Protein AF-0000000087680745 (afdb_homodimer)

InterPro domains:
  IPR002110 Ankyrin repeat [PF00023] (192-214)
  IPR002110 Ankyrin repeat [PF12796] (99-188)
  IPR002110 Ankyrin repeat [PF13637] (31-81)
  IPR002110 Ankyrin repeat [PF13637] (270-319)
  IPR002110 Ankyrin repeat [PS50088] (60-92)
  IPR002110 Ankyrin repeat [PS50088] (93-125)
  IPR002110 Ankyrin repeat [PS50088] (126-158)
  IPR002110 Ankyrin repeat [PS50088] (192-224)
  IPR002110 Ankyrin repeat [PS50088] (298-330)
  IPR002110 Ankyrin repeat [SM00248] (26-55)
  IPR002110 Ankyrin repeat [SM00248] (60-89)
  IPR002110 Ankyrin repeat [SM00248] (93-122)
  IPR002110 Ankyrin repeat [SM00248] (126-155)
  IPR002110 Ankyrin repeat [SM00248] (159-188)
  IPR002110 Ankyrin repeat [SM00248] (192-221)
  IPR002110 Ankyrin repeat [SM00248] (264-294)
  IPR002110 Ankyrin repeat [SM00248] (298-327)
  IPR036770 Ankyrin repeat-containing domain superfamily [G3DSA:1.25.40.20] (22-97)
  IPR036770 Ankyrin repeat-containing domain superfamily [G3DSA:1.25.40.20] (98-255)
  IPR036770 Ankyrin repeat-containing domain superfamily [G3DSA:1.25.40.20] (256-361)

Secondary structure (DSSP, 8-state):
-------------------S--------SSHHHHHHTT-HHHHHHHHHTT--TTPPPTTT---HHHHHHHHT-HHHHHHHHHTT--TT---TT---HHHHHHHHT-HHHHHHHHHTT--TT---TTS--HHHHHHHTT-HHHHHHHHHTT--TT---TT---HHHHHHHHT-HHHHHHHHHTT--S----TT---HHHHHHHHT-HHHHHHHHHHSS-HHHHHH---TTS--HHHHHHHTT-HHHHHHHHH-------THHHHHHH-HHHHHHHHT-HHHHHHHHHTTSS-TT---TTS--HHHHHHHHT-HHHHHHHHHHT--TT---TT---HHHHHHHTT-HHHHHHHHTT-SS-TT------TT-THHHH--S--S-SSS---S---HHHHHHHHHHHHHHHHHHHHHHHHHHHHHHHTTPPPHHHHHHHHHHHHHHHHHHHH-/-------------------S--------SSHHHHHHTT-HHHHHHHHHTT--TTPPPTTT---HHHHHHHHT-HHHHHHHHHTT--TT---TT---HHHHHHHHT-HHHHHHHHHTT--TT---TTS--HHHHHHHTT-HHHHHHHHHTT--TT---TT---HHHHHHHHT-HHHHHHHHHTT--S----TT---HHHHHHHHT-HHHHHHHHHHSS-HHHHHH---TTS--HHHHHHHTT-HHHHHHHHH-------THHHHHHH-HHHHHHHHT-HHHHHHHHHTTSS-TT---TTS--HHHHHHHHT-HHHHHHHHHHT--TT---TT---HHHHHHHTT-HHHHHHHHTT-SS-TT------TT-THHHH--S--S-SSS---S---HHHHHHHHHHHHHHHHHHHHHHHHHHHHHHHTTPPPHHHHHHHHHHHHHHHHHHHH-

Foldseek 3Di:
DPPPPPPDDDDPPPPDPDDPPDPPPPQDPDLQVCLLLLPQPNNVVVVVVPDDQQDADDPFRDGSLLSCLQQQSLLNNLVSLVVPHDQCDATPQQDGSLLNNLLQLFLSSNLSSVVSPHDQCGAGNQGDGSLLNNLLQLNLNSNVSVVVSPDDQCRATPQRDTSLLSNLLLQNLLNNLVCVVSPDDQCDATPQQDGSLLNNLLNLNVLSNVLSLQPDPHNVCQQCDATNVRDGSCRSNVVNVNVNSVCCVVVCCVDDDPVVVNCCSNPVLLVCLLVLVQVVNCVCCVSNNHFLQRADPQGDGSLLNNLLNLNVVNNVVSVVVPAFQQRATNVRDGSLRNNVVNVNVSSNCVSCVVVVDDPPDPDDPDLPDLVNQLGDGDDTGRRHDNNSPDDSVRSSVSSNVVVVVVVVVVVVVVVVVVVCVVVVHDDPVNVVVVVVVVVVVVVVVVVD/DPPPPPPPDDDPPPPDPDDPPDPPPDQDPDLQVCLLLLPQVNNVVVVVVPDDQQDADDPFRDGSLLSNLQQQSLLNNLVSLVVPHDQCDATPQQDGSLLNNLQQLFLSSNLSSVVSPHDQCGAGNQGDGSLLNNLLQLSLNSNVSVVVSPDDQCRATPQRDTSLLSNLLLQNLLNNLVCVVSPDDQCDATNQQDGSLLNNLLNLNVLSNVLSLQPDPHNVCQQCDATNVRDGSCRNNVVNVNVNSNCCVVVCCVPDDPVVCNCCSNPVLLVCLLVLVQVVNCVCPVSNNHFLQRADPFGDGSLLNNLLNLNVVNNVVSVVVPAFQQRATNVRDGSLRNNVVNVNVSSNCVSCVVVVDDPPDPDDPDLPDLVNQLGDGDDTGRRHDNNSPDDSVRSSVSSNVVVVVVVVVVVVVVVVVVVCVVVVHDDPVNVVVVVVVVVVVVVVVVVD

Nearest PDB structures (foldseek):
  6mol-assembly1_A  TM=6.868E-01  e=4.770E-15  synthetic construct
  5y4f-assembly2_B  TM=5.990E-01  e=7.303E-15  Homo sapiens
  5le6-assembly6_F  TM=4.577E-01  e=1.641E-14  synthetic construct
  5y4f-assembly1_A  TM=3.209E-01  e=1.712E-14  Homo sapiens
  4rlv-assembly1_A  TM=3.518E-01  e=1.069E-13  Mus musculus

Solvent-accessible surface area (backbone atoms only — not comparable to full-atom values): 47072 Å² total; per-residue (Å²): 124,88,65,73,73,72,75,58,85,80,80,76,74,81,71,76,84,69,76,89,58,81,72,71,84,73,81,64,90,42,64,53,56,19,24,42,58,44,36,47,68,58,34,52,52,45,40,74,74,64,51,63,71,67,46,61,42,87,88,78,45,40,29,35,56,35,37,8,23,57,39,55,15,50,69,30,35,50,53,39,54,76,72,63,43,70,64,78,57,55,33,98,60,34,44,26,34,58,34,38,10,22,54,51,12,20,31,34,48,41,50,56,41,49,78,72,64,46,71,67,78,52,48,27,78,61,32,41,28,26,57,36,38,5,21,54,66,25,14,38,61,34,39,47,56,48,50,72,72,65,58,75,74,76,60,49,26,77,59,42,42,31,34,54,38,36,8,18,46,59,22,7,33,47,26,35,50,51,42,46,74,73,65,50,74,71,79,59,52,31,80,62,36,41,32,27,53,40,36,4,24,44,64,41,23,50,64,34,30,54,38,47,43,68,70,42,95,41,50,68,55,59,52,64,42,56,24,71,85,68,42,26,32,62,52,34,10,59,74,60,66,19,58,72,45,48,48,48,67,69,66,41,74,67,68,79,85,53,70,83,49,48,54,48,52,66,36,47,55,42,50,23,26,48,70,50,38,49,68,56,37,50,50,39,44,75,66,38,28,36,46,75,59,40,59,51,98,58,35,41,31,32,54,31,34,10,22,49,61,41,28,49,70,47,44,52,50,39,51,73,73,61,40,67,69,52,53,47,22,76,84,65,40,28,25,42,51,38,3,52,75,62,67,24,60,70,32,24,53,61,50,43,66,69,47,84,68,72,74,79,66,81,65,70,88,44,92,83,39,68,72,62,48,67,50,59,47,48,56,52,37,69,58,26,81,83,71,48,76,73,52,71,68,57,49,31,50,51,31,51,54,31,45,52,50,31,53,51,35,50,52,52,31,51,51,32,48,50,51,18,37,37,52,5,45,74,52,70,67,58,52,53,50,51,50,51,50,50,52,49,49,54,55,48,53,72,71,95,124,88,67,74,73,73,75,60,85,78,81,75,76,81,72,78,86,70,77,91,58,81,73,70,83,74,80,65,91,41,63,53,56,18,24,45,57,44,36,47,68,58,35,52,52,46,40,73,73,65,51,63,70,67,47,60,43,88,87,78,45,38,29,34,56,35,36,9,23,56,37,55,16,50,68,31,37,50,53,40,54,76,72,62,43,70,63,77,57,53,34,96,59,34,42,27,33,58,35,39,9,23,54,51,11,20,30,34,49,40,52,56,39,48,78,73,64,46,71,66,77,53,49,26,77,63,32,41,27,27,57,37,38,6,23,52,66,25,14,39,62,32,40,47,55,48,51,73,73,66,58,75,73,77,58,49,26,76,59,41,41,30,34,54,38,34,8,21,46,60,21,8,32,49,28,35,48,50,43,44,73,73,65,53,74,70,79,59,50,32,80,62,35,40,33,29,53,37,36,5,25,44,63,42,23,52,66,33,29,53,38,47,43,69,70,43,96,42,49,69,54,59,52,64,41,56,27,71,85,69,42,26,31,63,53,34,11,58,73,60,67,19,57,70,44,49,48,48,67,68,66,41,74,67,68,77,84,54,68,85,48,48,54,49,52,67,36,46,55,40,52,23,25,47,71,49,38,49,67,58,36,50,50,38,43,74,67,39,28,37,46,74,58,41,60,51,99,57,37,39,31,34,55,29,33,8,22,50,62,40,28,50,68,47,43,53,50,39,50,74,75,60,41,66,68,52,55,46,23,75,86,66,40,29,24,40,52,39,3,52,74,62,67,24,60,71,32,25,54,60,48,43,68,69,47,82,69,74,72,79,64,80,64,71,87,44,92,83,39,66,71,62,48,68,50,59,48,50,56,51,36,68,58,29,80,82,71,48,77,73,51,70,67,56,48,31,49,50,30,52,53,31,44,51,49,31,53,51,36,50,51,53,33,50,52,32,49,48,52,18,36,38,52,6,44,75,53,70,68,58,52,52,49,51,50,52,50,50,54,49,48,54,55,49,54,71,72,94

Radius of gyration: 37.3 Å; Cα contacts (8 Å, |Δi|>4): 1410; chains: 2; bounding box: 70×106×87 Å

pLDDT: mean 87.62, std 18.13, range [24.77, 98.75]

Organism: Physeter macrocephalus (NCBI:txid9755)

Structure (mmCIF, N/CA/C/O backbone):
data_AF-0000000087680745-model_v1
#
loop_
_entity.id
_entity.type
_entity.pdbx_description
1 polymer 'Ankyrin repeat domain-containing protein 42'
#
loop_
_atom_site.group_PDB
_atom_site.id
_atom_site.type_symbol
_atom_site.label_atom_id
_atom_site.label_alt_id
_atom_site.label_comp_id
_atom_site.label_asym_id
_atom_site.label_entity_id
_atom_site.label_seq_id
_atom_site.pdbx_PDB_ins_code
_atom_site.Cartn_x
_atom_site.Cartn_y
_atom_site.Cartn_z
_atom_site.occupancy
_atom_site.B_iso_or_equiv
_atom_site.auth_seq_id
_atom_site.auth_comp_id
_atom_site.auth_asym_id
_atom_site.auth_atom_id
_atom_site.pdbx_PDB_model_num
ATOM 1 N N . MET A 1 1 ? 13.672 -39.875 -31.297 1 24.97 1 MET A N 1
ATOM 2 C CA . MET A 1 1 ? 12.562 -39.531 -30.422 1 24.97 1 MET A CA 1
ATOM 3 C C . MET A 1 1 ? 13.039 -38.625 -29.297 1 24.97 1 MET A C 1
ATOM 5 O O . MET A 1 1 ? 14.008 -38.938 -28.594 1 24.97 1 MET A O 1
ATOM 9 N N . PRO A 1 2 ? 12.914 -37.344 -29.484 1 32.66 2 PRO A N 1
ATOM 10 C CA . PRO A 1 2 ? 13.883 -36.469 -28.797 1 32.66 2 PRO A CA 1
ATOM 11 C C . PRO A 1 2 ? 13.789 -36.562 -27.281 1 32.66 2 PRO A C 1
ATOM 13 O O . PRO A 1 2 ? 12.734 -36.25 -26.703 1 32.66 2 PRO A O 1
ATOM 16 N N . GLY A 1 3 ? 14.188 -37.688 -26.719 1 27.38 3 GLY A N 1
ATOM 17 C CA . GLY A 1 3 ? 14.305 -37.844 -25.266 1 27.38 3 GLY A CA 1
ATOM 18 C C . GLY A 1 3 ? 15.023 -36.688 -24.609 1 27.38 3 GLY A C 1
ATOM 19 O O . GLY A 1 3 ? 16.188 -36.406 -24.922 1 27.38 3 GLY A O 1
ATOM 20 N N . VAL A 1 4 ? 14.367 -35.625 -24.547 1 37.97 4 VAL A N 1
ATOM 21 C CA . VAL A 1 4 ? 15.086 -34.625 -23.781 1 37.97 4 VAL A CA 1
ATOM 22 C C . VAL A 1 4 ? 15.633 -35.25 -22.5 1 37.97 4 VAL A C 1
ATOM 24 O O . VAL A 1 4 ? 14.867 -35.781 -21.688 1 37.97 4 VAL A O 1
ATOM 27 N N . SER A 1 5 ? 16.75 -35.969 -22.688 1 29.95 5 SER A N 1
ATOM 28 C CA . SER A 1 5 ? 17.453 -36.531 -21.516 1 29.95 5 SER A CA 1
ATOM 29 C C . SER A 1 5 ? 17.656 -35.469 -20.453 1 29.95 5 SER A C 1
ATOM 31 O O . SER A 1 5 ? 18.344 -34.469 -20.688 1 29.95 5 SER A O 1
ATOM 33 N N . GLY A 1 6 ? 16.656 -35.094 -19.828 1 32.44 6 GLY A N 1
ATOM 34 C CA . GLY A 1 6 ? 16.781 -34.188 -18.719 1 32.44 6 GLY A CA 1
ATOM 35 C C . GLY A 1 6 ? 17.781 -34.656 -17.672 1 32.44 6 GLY A C 1
ATOM 36 O O . GLY A 1 6 ? 17.422 -35.312 -16.703 1 32.44 6 GLY A O 1
ATOM 37 N N . SER A 1 7 ? 18.984 -35.094 -18.156 1 30.53 7 SER A N 1
ATOM 38 C CA . SER A 1 7 ? 19.875 -35.531 -17.094 1 30.53 7 SER A CA 1
ATOM 39 C C . SER A 1 7 ? 20.062 -34.469 -16.031 1 30.53 7 SER A C 1
ATOM 41 O O . SER A 1 7 ? 20.75 -33.469 -16.25 1 30.53 7 SER A O 1
ATOM 43 N N . GLY A 1 8 ? 19.047 -33.969 -15.461 1 33.5 8 GLY A N 1
ATOM 44 C CA . GLY A 1 8 ? 19.359 -33.094 -14.359 1 33.5 8 GLY A CA 1
ATOM 45 C C . GLY A 1 8 ? 20.312 -33.719 -13.344 1 33.5 8 GLY A C 1
ATOM 46 O O . GLY A 1 8 ? 20.531 -34.938 -13.367 1 33.5 8 GLY A O 1
ATOM 47 N N . PRO A 1 9 ? 21.219 -33.062 -12.812 1 34.44 9 PRO A N 1
ATOM 48 C CA . PRO A 1 9 ? 22.219 -33.594 -11.898 1 34.44 9 PRO A CA 1
ATOM 49 C C . PRO A 1 9 ? 21.641 -34.625 -10.914 1 34.44 9 PRO A C 1
ATOM 51 O O . PRO A 1 9 ? 20.438 -34.562 -10.633 1 34.44 9 PRO A O 1
ATOM 54 N N . SER A 1 10 ? 22.281 -35.906 -10.898 1 29.84 10 SER A N 1
ATOM 55 C CA . SER A 1 10 ? 22.109 -37.125 -10.07 1 29.84 10 SER A CA 1
ATOM 56 C C . SER A 1 10 ? 21.828 -36.75 -8.617 1 29.84 10 SER A C 1
ATOM 58 O O . SER A 1 10 ? 22.219 -35.656 -8.164 1 29.84 10 SER A O 1
ATOM 60 N N . THR A 1 11 ? 20.844 -37.5 -8.047 1 30.48 11 THR A N 1
ATOM 61 C CA . THR A 1 11 ? 20.312 -37.594 -6.699 1 30.48 11 THR A CA 1
ATOM 62 C C . THR A 1 11 ? 21.422 -37.812 -5.684 1 30.48 11 THR A C 1
ATOM 64 O O . THR A 1 11 ? 22.156 -38.812 -5.75 1 30.48 11 THR A O 1
ATOM 67 N N . PHE A 1 12 ? 22.188 -36.812 -5.199 1 26.5 12 PHE A N 1
ATOM 68 C CA . PHE A 1 12 ? 23.047 -37.125 -4.066 1 26.5 12 PHE A CA 1
ATOM 69 C C . PHE A 1 12 ? 22.297 -37.906 -3.014 1 26.5 12 PHE A C 1
ATOM 71 O O . PHE A 1 12 ? 21.094 -37.719 -2.807 1 26.5 12 PHE A O 1
ATOM 78 N N . SER A 1 13 ? 22.766 -39.188 -2.756 1 26.5 13 SER A N 1
ATOM 79 C CA . SER A 1 13 ? 22.375 -40.125 -1.712 1 26.5 13 SER A CA 1
ATOM 80 C C . SER A 1 13 ? 22.109 -39.406 -0.392 1 26.5 13 SER A C 1
ATOM 82 O O . SER A 1 13 ? 22.781 -38.438 -0.054 1 26.5 13 SER A O 1
ATOM 84 N N . THR A 1 14 ? 20.844 -39.531 -0.03 1 28.78 14 THR A N 1
ATOM 85 C CA . THR A 1 14 ? 20.297 -39.156 1.271 1 28.78 14 THR A CA 1
ATOM 86 C C . THR A 1 14 ? 21.188 -39.688 2.398 1 28.78 14 THR A C 1
ATOM 88 O O . THR A 1 14 ? 21.234 -40.875 2.67 1 28.78 14 THR A O 1
ATOM 91 N N . GLU A 1 15 ? 22.453 -39.156 2.543 1 27.34 15 GLU A N 1
ATOM 92 C CA . GLU A 1 15 ? 23.109 -39.562 3.783 1 27.34 15 GLU A CA 1
ATOM 93 C C . GLU A 1 15 ? 22.172 -39.438 4.977 1 27.34 15 GLU A C 1
ATOM 95 O O . GLU A 1 15 ? 21.219 -38.656 4.949 1 27.34 15 GLU A O 1
ATOM 100 N N . THR A 1 16 ? 22.219 -40.406 5.84 1 25.97 16 THR A N 1
ATOM 101 C CA . THR A 1 16 ? 21.562 -40.75 7.098 1 25.97 16 THR A CA 1
ATOM 102 C C . THR A 1 16 ? 21.375 -39.5 7.969 1 25.97 16 THR A C 1
ATOM 104 O O . THR A 1 16 ? 22.281 -38.688 8.078 1 25.97 16 THR A O 1
ATOM 107 N N . ALA A 1 17 ? 20.031 -39.25 8.328 1 30.72 17 ALA A N 1
ATOM 108 C CA . ALA A 1 17 ? 19.5 -38.312 9.305 1 30.72 17 ALA A CA 1
ATOM 109 C C . ALA A 1 17 ? 20.344 -38.312 10.578 1 30.72 17 ALA A C 1
ATOM 111 O O . ALA A 1 17 ? 20.312 -39.25 11.359 1 30.72 17 ALA A O 1
ATOM 112 N N . THR A 1 18 ? 21.641 -37.812 10.578 1 30.92 18 THR A N 1
ATOM 113 C CA . THR A 1 18 ? 22.141 -37.719 11.945 1 30.92 18 THR A CA 1
ATOM 114 C C . THR A 1 18 ? 21.141 -36.969 12.828 1 30.92 18 THR A C 1
ATOM 116 O O . THR A 1 18 ? 20.391 -36.094 12.344 1 30.92 18 THR A O 1
ATOM 119 N N . PRO A 1 19 ? 20.906 -37.25 14.164 1 32.5 19 PRO A N 1
ATOM 120 C CA . PRO A 1 19 ? 19.938 -36.75 15.133 1 32.5 19 PRO A CA 1
ATOM 121 C C . PRO A 1 19 ? 19.828 -35.219 15.094 1 32.5 19 PRO A C 1
ATOM 123 O O . PRO A 1 19 ? 20.75 -34.531 14.625 1 32.5 19 PRO A O 1
ATOM 126 N N . LEU A 1 20 ? 18.641 -34.688 15.508 1 33.5 20 LEU A N 1
ATOM 127 C CA . LEU A 1 20 ? 17.953 -33.406 15.539 1 33.5 20 LEU A CA 1
ATOM 128 C C . LEU A 1 20 ? 18.844 -32.312 16.125 1 33.5 20 LEU A C 1
ATOM 130 O O . LEU A 1 20 ? 18.344 -31.312 16.641 1 33.5 20 LEU A O 1
ATOM 134 N N . GLY A 1 21 ? 20.109 -32.719 16.516 1 32.06 21 GLY A N 1
ATOM 135 C CA . GLY A 1 21 ? 20.781 -31.656 17.281 1 32.06 21 GLY A CA 1
ATOM 136 C C . GLY A 1 21 ? 20.891 -30.344 16.531 1 32.06 21 GLY A C 1
ATOM 137 O O . GLY A 1 21 ? 20.516 -30.266 15.359 1 32.06 21 GLY A O 1
ATOM 138 N N . ALA A 1 22 ? 21.672 -29.375 17.125 1 36.78 22 ALA A N 1
ATOM 139 C CA . ALA A 1 22 ? 22.078 -28.047 16.703 1 36.78 22 ALA A CA 1
ATOM 140 C C . ALA A 1 22 ? 22.625 -28.062 15.273 1 36.78 22 ALA A C 1
ATOM 142 O O . ALA A 1 22 ? 23.641 -28.688 15 1 36.78 22 ALA A O 1
ATOM 143 N N . ARG A 1 23 ? 21.734 -27.797 14.367 1 39.97 23 ARG A N 1
ATOM 144 C CA . ARG A 1 23 ? 22.266 -27.766 13.008 1 39.97 23 ARG A CA 1
ATOM 145 C C . ARG A 1 23 ? 23.609 -27.047 12.961 1 39.97 23 ARG A C 1
ATOM 147 O O . ARG A 1 23 ? 23.719 -25.906 13.414 1 39.97 23 ARG A O 1
ATOM 154 N N . LYS A 1 24 ? 24.656 -27.656 13.039 1 45.75 24 LYS A N 1
ATOM 155 C CA . LYS A 1 24 ? 25.969 -27.031 12.852 1 45.75 24 LYS A CA 1
ATOM 156 C C . LYS A 1 24 ? 25.922 -25.984 11.734 1 45.75 24 LYS A C 1
ATOM 158 O O . LYS A 1 24 ? 25.484 -26.281 10.617 1 45.75 24 LYS A O 1
ATOM 163 N N . LYS A 1 25 ? 25.812 -24.688 12.211 1 55.59 25 LYS A N 1
ATOM 164 C CA . LYS A 1 25 ? 25.875 -23.547 11.297 1 55.59 25 LYS A CA 1
ATOM 165 C C . LYS A 1 25 ? 26.875 -23.797 10.172 1 55.59 25 LYS A C 1
ATOM 167 O O . LYS A 1 25 ? 28.094 -23.812 10.406 1 55.59 25 LYS A O 1
ATOM 172 N N . VAL A 1 26 ? 26.516 -24.594 9.188 1 70.25 26 VAL A N 1
ATOM 173 C CA . VAL A 1 26 ? 27.359 -24.828 8.031 1 70.25 26 VAL A CA 1
ATOM 174 C C . VAL A 1 26 ? 27.609 -23.5 7.301 1 70.25 26 VAL A C 1
ATOM 176 O O . VAL A 1 26 ? 26.672 -22.75 7.043 1 70.25 26 VAL A O 1
ATOM 179 N N . HIS A 1 27 ? 28.75 -22.969 7.406 1 76.69 27 HIS A N 1
ATOM 180 C CA . HIS A 1 27 ? 29.141 -21.781 6.641 1 76.69 27 HIS A CA 1
ATOM 181 C C . HIS A 1 27 ? 29.391 -22.141 5.176 1 76.69 27 HIS A C 1
ATOM 183 O O . HIS A 1 27 ? 30.156 -23.047 4.879 1 76.69 27 HIS A O 1
ATOM 189 N N . PHE A 1 28 ? 28.562 -21.484 4.383 1 82.62 28 PHE A N 1
ATOM 190 C CA . PHE A 1 28 ? 28.688 -21.75 2.951 1 82.62 28 PHE A CA 1
ATOM 191 C C . PHE A 1 28 ? 29.719 -20.812 2.326 1 82.62 28 PHE A C 1
ATOM 193 O O . PHE A 1 28 ? 29.766 -19.625 2.652 1 82.62 28 PHE A O 1
ATOM 200 N N . GLY A 1 29 ? 30.594 -21.375 1.574 1 81.19 29 GLY A N 1
ATOM 201 C CA . GLY A 1 29 ? 31.594 -20.578 0.909 1 81.19 29 GLY A CA 1
ATOM 202 C C . GLY A 1 29 ? 31.109 -19.938 -0.374 1 81.19 29 GLY A C 1
ATOM 203 O O . GLY A 1 29 ? 31.703 -18.984 -0.872 1 81.19 29 GLY A O 1
ATOM 204 N N . SER A 1 30 ? 30.031 -20.453 -0.88 1 91.94 30 SER A N 1
ATOM 205 C CA . SER A 1 30 ? 29.578 -19.891 -2.148 1 91.94 30 SER A CA 1
ATOM 206 C C . SER A 1 30 ? 28.125 -19.422 -2.055 1 91.94 30 SER A C 1
ATOM 208 O O . SER A 1 30 ? 27.344 -19.953 -1.262 1 91.94 30 SER A O 1
ATOM 210 N N . ILE A 1 31 ? 27.828 -18.391 -2.854 1 96.62 31 ILE A N 1
ATOM 211 C CA . ILE A 1 31 ? 26.484 -17.844 -2.914 1 96.62 31 ILE A CA 1
ATOM 212 C C . ILE A 1 31 ? 25.516 -18.922 -3.398 1 96.62 31 ILE A C 1
ATOM 214 O O . ILE A 1 31 ? 24.375 -19 -2.924 1 96.62 31 ILE A O 1
ATOM 218 N N . HIS A 1 32 ? 25.938 -19.844 -4.172 1 96.88 32 HIS A N 1
ATOM 219 C CA . HIS A 1 32 ? 25.109 -20.891 -4.746 1 96.88 32 HIS A CA 1
ATOM 220 C C . HIS A 1 32 ? 24.703 -21.922 -3.691 1 96.88 32 HIS A C 1
ATOM 222 O O . HIS A 1 32 ? 23.547 -22.344 -3.633 1 96.88 32 HIS A O 1
ATOM 228 N N . ASP A 1 33 ? 25.625 -22.266 -2.857 1 95.12 33 ASP A N 1
ATOM 229 C CA . ASP A 1 33 ? 25.328 -23.234 -1.797 1 95.12 33 ASP A CA 1
ATOM 230 C C . ASP A 1 33 ? 24.344 -22.656 -0.792 1 95.12 33 ASP A C 1
ATOM 232 O O . ASP A 1 33 ? 23.453 -23.375 -0.307 1 95.12 33 ASP A O 1
ATOM 236 N N . ALA A 1 34 ? 24.547 -21.406 -0.505 1 95.81 34 ALA A N 1
ATOM 237 C CA . ALA A 1 34 ? 23.625 -20.75 0.416 1 95.81 34 ALA A CA 1
ATOM 238 C C . ALA A 1 34 ? 22.203 -20.766 -0.134 1 95.81 34 ALA A C 1
ATOM 240 O O . ALA A 1 34 ? 21.25 -21.062 0.595 1 95.81 34 ALA A O 1
ATOM 241 N N . VAL A 1 35 ? 22.047 -20.469 -1.402 1 97 35 VAL A N 1
ATOM 242 C CA . VAL A 1 35 ? 20.734 -20.422 -2.057 1 97 35 VAL A CA 1
ATOM 243 C C . VAL A 1 35 ? 20.156 -21.828 -2.139 1 97 35 VAL A C 1
ATOM 245 O O . VAL A 1 35 ? 18.969 -22.031 -1.863 1 97 35 VAL A O 1
ATOM 248 N N . ARG A 1 36 ? 20.953 -22.828 -2.438 1 94.44 36 ARG A N 1
ATOM 249 C CA . ARG A 1 36 ? 20.5 -24.219 -2.533 1 94.44 36 ARG A CA 1
ATOM 250 C C . ARG A 1 36 ? 19.969 -24.703 -1.192 1 94.44 36 ARG A C 1
ATOM 252 O O . ARG A 1 36 ? 19 -25.484 -1.146 1 94.44 36 ARG A O 1
ATOM 259 N N . ALA A 1 37 ? 20.578 -24.219 -0.174 1 93.69 37 ALA A N 1
ATOM 260 C CA . ALA A 1 37 ? 20.188 -24.641 1.171 1 93.69 37 ALA A CA 1
ATOM 261 C C . ALA A 1 37 ? 19.031 -23.812 1.696 1 93.69 37 ALA A C 1
ATOM 263 O O . ALA A 1 37 ? 18.484 -24.078 2.773 1 93.69 37 ALA A O 1
ATOM 264 N N . GLY A 1 38 ? 18.672 -22.75 1.03 1 95.19 38 GLY A N 1
ATOM 265 C CA . GLY A 1 38 ? 17.578 -21.891 1.447 1 95.19 38 GLY A CA 1
ATOM 266 C C . GLY A 1 38 ? 17.953 -20.953 2.584 1 95.19 38 GLY A C 1
ATOM 267 O O . GLY A 1 38 ? 17.094 -20.547 3.361 1 95.19 38 GLY A O 1
ATOM 268 N N . ASP A 1 39 ? 19.219 -20.719 2.775 1 95.12 39 ASP A N 1
ATOM 269 C CA . ASP A 1 39 ? 19.688 -19.859 3.861 1 95.12 39 ASP A CA 1
ATOM 270 C C . ASP A 1 39 ? 19.812 -18.406 3.406 1 95.12 39 ASP A C 1
ATOM 272 O O . ASP A 1 39 ? 20.859 -18 2.916 1 95.12 39 ASP A O 1
ATOM 276 N N . VAL A 1 40 ? 18.828 -17.641 3.688 1 96.62 40 VAL A N 1
ATOM 277 C CA . VAL A 1 40 ? 18.75 -16.266 3.197 1 96.62 40 VAL A CA 1
ATOM 278 C C . VAL A 1 40 ? 19.734 -15.391 3.973 1 96.62 40 VAL A C 1
ATOM 280 O O . VAL A 1 40 ? 20.297 -14.438 3.422 1 96.62 40 VAL A O 1
ATOM 283 N N . LYS A 1 41 ? 19.938 -15.664 5.238 1 95.38 41 LYS A N 1
ATOM 284 C CA . LYS A 1 41 ? 20.859 -14.875 6.051 1 95.38 41 LYS A CA 1
ATOM 285 C C . LYS A 1 41 ? 22.281 -14.961 5.512 1 95.38 41 LYS A C 1
ATOM 287 O O . LYS A 1 41 ? 22.938 -13.945 5.32 1 95.38 41 LYS A O 1
ATOM 292 N N . GLN A 1 42 ? 22.688 -16.172 5.242 1 95.75 42 GLN A N 1
ATOM 293 C CA . GLN A 1 42 ? 24.016 -16.344 4.688 1 95.75 42 GLN A CA 1
ATOM 294 C C . GLN A 1 42 ? 24.109 -15.773 3.275 1 95.75 42 GLN A C 1
ATOM 296 O O . GLN A 1 42 ? 25.141 -15.227 2.889 1 95.75 42 GLN A O 1
ATOM 301 N N . LEU A 1 43 ? 23.062 -15.961 2.516 1 97.38 43 LEU A N 1
ATOM 302 C CA . LEU A 1 43 ? 23 -15.344 1.196 1 97.38 43 LEU A CA 1
ATOM 303 C C . LEU A 1 43 ? 23.266 -13.844 1.289 1 97.38 43 LEU A C 1
ATOM 305 O O . LEU A 1 43 ? 24.125 -13.312 0.583 1 97.38 43 LEU A O 1
ATOM 309 N N . SER A 1 44 ? 22.578 -13.164 2.18 1 96.81 44 SER A N 1
ATOM 310 C CA . SER A 1 44 ? 22.703 -11.727 2.363 1 96.81 44 SER A CA 1
ATOM 311 C C . SER A 1 44 ? 24.125 -11.344 2.791 1 96.81 44 SER A C 1
ATOM 313 O O . SER A 1 44 ? 24.688 -10.375 2.289 1 96.81 44 SER A O 1
ATOM 315 N N . GLU A 1 45 ? 24.688 -12.07 3.668 1 95.88 45 GLU A N 1
ATOM 316 C CA . GLU A 1 45 ? 26.031 -11.812 4.176 1 95.88 45 GLU A CA 1
ATOM 317 C C . GLU A 1 45 ? 27.078 -11.945 3.068 1 95.88 45 GLU A C 1
ATOM 319 O O . GLU A 1 45 ? 28 -11.133 2.975 1 95.88 45 GLU A O 1
ATOM 324 N N . ILE A 1 46 ? 26.953 -12.938 2.297 1 96.62 46 ILE A N 1
ATOM 325 C CA . ILE A 1 46 ? 27.906 -13.203 1.226 1 96.62 46 ILE A CA 1
ATOM 326 C C . ILE A 1 46 ? 27.875 -12.062 0.206 1 96.62 46 ILE A C 1
ATOM 328 O O . ILE A 1 46 ? 28.922 -11.609 -0.268 1 96.62 46 ILE A O 1
ATOM 332 N N . VAL A 1 47 ? 26.656 -11.578 -0.129 1 96.62 47 VAL A N 1
ATOM 333 C CA . VAL A 1 47 ? 26.516 -10.477 -1.076 1 96.62 47 VAL A CA 1
ATOM 334 C C . VAL A 1 47 ? 27.094 -9.195 -0.471 1 96.62 47 VAL A C 1
ATOM 336 O O . VAL A 1 47 ? 27.75 -8.414 -1.164 1 96.62 47 VAL A O 1
ATOM 339 N N . GLU A 1 48 ? 26.828 -8.977 0.799 1 95.19 48 GLU A N 1
ATOM 340 C CA . GLU A 1 48 ? 27.359 -7.809 1.487 1 95.19 48 GLU A CA 1
ATOM 341 C C . GLU A 1 48 ? 28.891 -7.812 1.485 1 95.19 48 GLU A C 1
ATOM 343 O O . GLU A 1 48 ? 29.516 -6.75 1.496 1 95.19 48 GLU A O 1
ATOM 348 N N . ARG A 1 49 ? 29.484 -8.938 1.414 1 94.81 49 ARG A N 1
ATOM 349 C CA . ARG A 1 49 ? 30.938 -9.078 1.389 1 94.81 49 ARG A CA 1
ATOM 350 C C . ARG A 1 49 ? 31.484 -8.859 -0.018 1 94.81 49 ARG A C 1
ATOM 352 O O . ARG A 1 49 ? 32.688 -8.875 -0.226 1 94.81 49 ARG A O 1
ATOM 359 N N . GLY A 1 50 ? 30.578 -8.719 -1.023 1 94.62 50 GLY A N 1
ATOM 360 C CA . GLY A 1 50 ? 31.031 -8.281 -2.332 1 94.62 50 GLY A CA 1
ATOM 361 C C . GLY A 1 50 ? 30.703 -9.266 -3.439 1 94.62 50 GLY A C 1
ATOM 362 O O . GLY A 1 50 ? 31.016 -9.023 -4.605 1 94.62 50 GLY A O 1
ATOM 363 N N . ALA A 1 51 ? 30.156 -10.445 -3.098 1 95.12 51 ALA A N 1
ATOM 364 C CA . ALA A 1 51 ? 29.797 -11.406 -4.137 1 95.12 51 ALA A CA 1
ATOM 365 C C . ALA A 1 51 ? 28.719 -10.836 -5.055 1 95.12 51 ALA A C 1
ATOM 367 O O . ALA A 1 51 ? 27.828 -10.117 -4.602 1 95.12 51 ALA A O 1
ATOM 368 N N . SER A 1 52 ? 28.828 -11.188 -6.324 1 96.44 52 SER A N 1
ATOM 369 C CA . SER A 1 52 ? 27.828 -10.742 -7.285 1 96.44 52 SER A CA 1
ATOM 370 C C . SER A 1 52 ? 26.531 -11.539 -7.152 1 96.44 52 SER A C 1
ATOM 372 O O . SER A 1 52 ? 26.578 -12.766 -7.031 1 96.44 52 SER A O 1
ATOM 374 N N . ILE A 1 53 ? 25.438 -10.891 -7.289 1 96.88 53 ILE A N 1
ATOM 375 C CA . ILE A 1 53 ? 24.109 -11.492 -7.156 1 96.88 53 ILE A CA 1
ATOM 376 C C . ILE A 1 53 ? 23.812 -12.344 -8.383 1 96.88 53 ILE A C 1
ATOM 378 O O . ILE A 1 53 ? 22.938 -13.211 -8.344 1 96.88 53 ILE A O 1
ATOM 382 N N . ASN A 1 54 ? 24.5 -12.125 -9.461 1 97.38 54 ASN A N 1
ATOM 383 C CA . ASN A 1 54 ? 24.297 -12.859 -10.711 1 97.38 54 ASN A CA 1
ATOM 384 C C . ASN A 1 54 ? 25.5 -13.734 -11.047 1 97.38 54 ASN A C 1
ATOM 386 O O . ASN A 1 54 ? 25.75 -14.031 -12.219 1 97.38 54 ASN A O 1
ATOM 390 N N . GLU A 1 55 ? 26.266 -14.062 -10.008 1 96 55 GLU A N 1
ATOM 391 C CA . GLU A 1 55 ? 27.438 -14.906 -10.211 1 96 55 GLU A CA 1
ATOM 392 C C . GLU A 1 55 ? 27.047 -16.281 -10.75 1 96 55 GLU A C 1
ATOM 394 O O . GLU A 1 55 ? 26.109 -16.906 -10.234 1 96 55 GLU A O 1
ATOM 399 N N . VAL A 1 56 ? 27.719 -16.797 -11.781 1 96.31 56 VAL A N 1
ATOM 400 C CA . VAL A 1 56 ? 27.406 -18.094 -12.391 1 96.31 56 VAL A CA 1
ATOM 401 C C . VAL A 1 56 ? 28.312 -19.172 -11.828 1 96.31 56 VAL A C 1
ATOM 403 O O . VAL A 1 56 ? 29.531 -18.969 -11.695 1 96.31 56 VAL A O 1
ATOM 406 N N . ASP A 1 57 ? 27.719 -20.266 -11.406 1 94 57 ASP A N 1
ATOM 407 C CA . ASP A 1 57 ? 28.547 -21.344 -10.859 1 94 57 ASP A CA 1
ATOM 408 C C . ASP A 1 57 ? 29.328 -22.031 -11.961 1 94 57 ASP A C 1
ATOM 410 O O . ASP A 1 57 ? 28.938 -22 -13.133 1 94 57 ASP A O 1
ATOM 414 N N . VAL A 1 58 ? 30.359 -22.75 -11.633 1 91.56 58 VAL A N 1
ATOM 415 C CA . VAL A 1 58 ? 31.344 -23.266 -12.578 1 91.56 58 VAL A CA 1
ATOM 416 C C . VAL A 1 58 ? 30.812 -24.516 -13.242 1 91.56 58 VAL A C 1
ATOM 418 O O . VAL A 1 58 ? 30.969 -24.703 -14.453 1 91.56 58 VAL A O 1
ATOM 421 N N . LEU A 1 59 ? 30.141 -25.297 -12.602 1 91.31 59 LEU A N 1
ATOM 422 C CA . LEU A 1 59 ? 29.766 -26.625 -13.086 1 91.31 59 LEU A CA 1
ATOM 423 C C . LEU A 1 59 ? 28.5 -26.562 -13.938 1 91.31 59 LEU A C 1
ATOM 425 O O . LEU A 1 59 ? 28.484 -27.062 -15.062 1 91.31 59 LEU A O 1
ATOM 429 N N . HIS A 1 60 ? 27.438 -25.875 -13.461 1 91.06 60 HIS A N 1
ATOM 430 C CA . HIS A 1 60 ? 26.125 -25.922 -14.102 1 91.06 60 HIS A CA 1
ATOM 431 C C . HIS A 1 60 ? 25.828 -24.641 -14.859 1 91.06 60 HIS A C 1
ATOM 433 O O . HIS A 1 60 ? 24.859 -24.562 -15.617 1 91.06 60 HIS A O 1
ATOM 439 N N . LYS A 1 61 ? 26.656 -23.625 -14.562 1 95.06 61 LYS A N 1
ATOM 440 C CA . LYS A 1 61 ? 26.469 -22.312 -15.156 1 95.06 61 LYS A CA 1
ATOM 441 C C . LYS A 1 61 ? 25.156 -21.688 -14.703 1 95.06 61 LYS A C 1
ATOM 443 O O . LYS A 1 61 ? 24.453 -21.047 -15.5 1 95.06 61 LYS A O 1
ATOM 448 N N . PHE A 1 62 ? 24.75 -22.047 -13.5 1 97.38 62 PHE A N 1
ATOM 449 C CA . PHE A 1 62 ? 23.531 -21.5 -12.898 1 97.38 62 PHE A CA 1
ATOM 450 C C . PHE A 1 62 ? 23.844 -20.25 -12.094 1 97.38 62 PHE A C 1
ATOM 452 O O . PHE A 1 62 ? 24.844 -20.203 -11.367 1 97.38 62 PHE A O 1
ATOM 459 N N . THR A 1 63 ? 23.062 -19.234 -12.273 1 97.94 63 THR A N 1
ATOM 460 C CA . THR A 1 63 ? 23.062 -18.109 -11.344 1 97.94 63 THR A CA 1
ATOM 461 C C . THR A 1 63 ? 22.359 -18.484 -10.039 1 97.94 63 THR A C 1
ATOM 463 O O . THR A 1 63 ? 21.719 -19.531 -9.961 1 97.94 63 THR A O 1
ATOM 466 N N . PRO A 1 64 ? 22.531 -17.656 -8.953 1 98.06 64 PRO A N 1
ATOM 467 C CA . PRO A 1 64 ? 21.781 -17.922 -7.727 1 98.06 64 PRO A CA 1
ATOM 468 C C . PRO A 1 64 ? 20.266 -17.984 -7.961 1 98.06 64 PRO A C 1
ATOM 470 O O . PRO A 1 64 ? 19.578 -18.812 -7.348 1 98.06 64 PRO A O 1
ATOM 473 N N . LEU A 1 65 ? 19.781 -17.219 -8.875 1 98.56 65 LEU A N 1
ATOM 474 C CA . LEU A 1 65 ? 18.344 -17.234 -9.188 1 98.56 65 LEU A CA 1
ATOM 475 C C . LEU A 1 65 ? 17.953 -18.562 -9.812 1 98.56 65 LEU A C 1
ATOM 477 O O . LEU A 1 65 ? 16.891 -19.125 -9.484 1 98.56 65 LEU A O 1
ATOM 481 N N . HIS A 1 66 ? 18.766 -19.094 -10.656 1 98.38 66 HIS A N 1
ATOM 482 C CA . HIS A 1 66 ? 18.547 -20.422 -11.211 1 98.38 66 HIS A CA 1
ATOM 483 C C . HIS A 1 66 ? 18.469 -21.484 -10.109 1 98.38 66 HIS A C 1
ATOM 485 O O . HIS A 1 66 ? 17.562 -22.312 -10.102 1 98.38 66 HIS A O 1
ATOM 491 N N . TRP A 1 67 ? 19.406 -21.422 -9.258 1 97.38 67 TRP A N 1
ATOM 492 C CA . TRP A 1 67 ? 19.484 -22.406 -8.18 1 97.38 67 TRP A CA 1
ATOM 493 C C . TRP A 1 67 ? 18.266 -22.281 -7.262 1 97.38 67 TRP A C 1
ATOM 495 O O . TRP A 1 67 ? 17.734 -23.297 -6.789 1 97.38 67 TRP A O 1
ATOM 505 N N . ALA A 1 68 ? 17.891 -21.047 -6.996 1 97.44 68 ALA A N 1
ATOM 506 C CA . ALA A 1 68 ? 16.703 -20.859 -6.156 1 97.44 68 ALA A CA 1
ATOM 507 C C . ALA A 1 68 ? 15.469 -21.484 -6.789 1 97.44 68 ALA A C 1
ATOM 509 O O . ALA A 1 68 ? 14.688 -22.156 -6.109 1 97.44 68 ALA A O 1
ATOM 510 N N . ALA A 1 69 ? 15.289 -21.297 -8.055 1 97.44 69 ALA A N 1
ATOM 511 C CA . ALA A 1 69 ? 14.18 -21.891 -8.789 1 97.44 69 ALA A CA 1
ATOM 512 C C . ALA A 1 69 ? 14.297 -23.406 -8.836 1 97.44 69 ALA A C 1
ATOM 514 O O . ALA A 1 69 ? 13.289 -24.125 -8.781 1 97.44 69 ALA A O 1
ATOM 515 N N . HIS A 1 70 ? 15.492 -23.891 -8.938 1 96.62 70 HIS A N 1
ATOM 516 C CA . HIS A 1 70 ? 15.742 -25.328 -9.023 1 96.62 70 HIS A CA 1
ATOM 517 C C . HIS A 1 70 ? 15.438 -26.016 -7.703 1 96.62 70 HIS A C 1
ATOM 519 O O . HIS A 1 70 ? 14.75 -27.047 -7.68 1 96.62 70 HIS A O 1
ATOM 525 N N . SER A 1 71 ? 15.938 -25.469 -6.645 1 95.31 71 SER A N 1
ATOM 526 C CA . SER A 1 71 ? 15.82 -26.094 -5.336 1 95.31 71 SER A CA 1
ATOM 527 C C . SER A 1 71 ? 14.492 -25.75 -4.668 1 95.31 71 SER A C 1
ATOM 529 O O . SER A 1 71 ? 14.078 -26.406 -3.713 1 95.31 71 SER A O 1
ATOM 531 N N . GLY A 1 72 ? 13.867 -24.719 -5.156 1 95.94 72 GLY A N 1
ATOM 532 C CA . GLY A 1 72 ? 12.641 -24.25 -4.52 1 95.94 72 GLY A CA 1
ATOM 533 C C . GLY A 1 72 ? 12.898 -23.391 -3.301 1 95.94 72 GLY A C 1
ATOM 534 O O . GLY A 1 72 ? 12.078 -23.344 -2.375 1 95.94 72 GLY A O 1
ATOM 535 N N . SER A 1 73 ? 14.078 -22.766 -3.229 1 96.12 73 SER A N 1
ATOM 536 C CA . SER A 1 73 ? 14.391 -21.859 -2.139 1 96.12 73 SER A CA 1
ATOM 537 C C . SER A 1 73 ? 13.648 -20.531 -2.295 1 96.12 73 SER A C 1
ATOM 539 O O . SER A 1 73 ? 14.242 -19.531 -2.686 1 96.12 73 SER A O 1
ATOM 541 N N . LEU A 1 74 ? 12.508 -20.547 -1.859 1 96.94 74 LEU A N 1
ATOM 542 C CA . LEU A 1 74 ? 11.555 -19.484 -2.199 1 96.94 74 LEU A CA 1
ATOM 543 C C . LEU A 1 74 ? 11.984 -18.156 -1.587 1 96.94 74 LEU A C 1
ATOM 545 O O . LEU A 1 74 ? 12.016 -17.141 -2.275 1 96.94 74 LEU A O 1
ATOM 549 N N . GLU A 1 75 ? 12.305 -18.125 -0.296 1 97.69 75 GLU A N 1
ATOM 550 C CA . GLU A 1 75 ? 12.688 -16.875 0.328 1 97.69 75 GLU A CA 1
ATOM 551 C C . GLU A 1 75 ? 13.953 -16.297 -0.31 1 97.69 75 GLU A C 1
ATOM 553 O O . GLU A 1 75 ? 14.078 -15.086 -0.478 1 97.69 75 GLU A O 1
ATOM 558 N N . CYS A 1 76 ? 14.883 -17.188 -0.582 1 97.88 76 CYS A N 1
ATOM 559 C CA . CYS A 1 76 ? 16.094 -16.734 -1.271 1 97.88 76 CYS A CA 1
ATOM 560 C C . CYS A 1 76 ? 15.742 -16.125 -2.627 1 97.88 76 CYS A C 1
ATOM 562 O O . CYS A 1 76 ? 16.312 -15.109 -3.016 1 97.88 76 CYS A O 1
ATOM 564 N N . LEU A 1 77 ? 14.836 -16.797 -3.318 1 98.38 77 LEU A N 1
ATOM 565 C CA . LEU A 1 77 ? 14.398 -16.266 -4.605 1 98.38 77 LEU A CA 1
ATOM 566 C C . LEU A 1 77 ? 13.805 -14.875 -4.445 1 98.38 77 LEU A C 1
ATOM 568 O O . LEU A 1 77 ? 14.148 -13.961 -5.207 1 98.38 77 LEU A O 1
ATOM 572 N N . HIS A 1 78 ? 12.938 -14.719 -3.473 1 98.5 78 HIS A N 1
ATOM 573 C CA . HIS A 1 78 ? 12.367 -13.406 -3.178 1 98.5 78 HIS A CA 1
ATOM 574 C C . HIS A 1 78 ? 13.461 -12.367 -2.947 1 98.5 78 HIS A C 1
ATOM 576 O O . HIS A 1 78 ? 13.43 -11.281 -3.529 1 98.5 78 HIS A O 1
ATOM 582 N N . TRP A 1 79 ? 14.375 -12.711 -2.078 1 98.5 79 TRP A N 1
ATOM 583 C CA . TRP A 1 79 ? 15.461 -11.812 -1.707 1 98.5 79 TRP A CA 1
ATOM 584 C C . TRP A 1 79 ? 16.266 -11.391 -2.934 1 98.5 79 TRP A C 1
ATOM 586 O O . TRP A 1 79 ? 16.578 -10.211 -3.109 1 98.5 79 TRP A O 1
ATOM 596 N N . LEU A 1 80 ? 16.578 -12.367 -3.748 1 98.5 80 LEU A N 1
ATOM 597 C CA . LEU A 1 80 ? 17.344 -12.094 -4.957 1 98.5 80 LEU A CA 1
ATOM 598 C C . LEU A 1 80 ? 16.594 -11.133 -5.871 1 98.5 80 LEU A C 1
ATOM 600 O O . LEU A 1 80 ? 17.188 -10.195 -6.414 1 98.5 80 LEU A O 1
ATOM 604 N N . LEU A 1 81 ? 15.32 -11.359 -6.023 1 98.38 81 LEU A N 1
ATOM 605 C CA . LEU A 1 81 ? 14.516 -10.492 -6.879 1 98.38 81 LEU A CA 1
ATOM 606 C C . LEU A 1 81 ? 14.438 -9.078 -6.305 1 98.38 81 LEU A C 1
ATOM 608 O O . LEU A 1 81 ? 14.531 -8.102 -7.043 1 98.38 81 LEU A O 1
ATOM 612 N N . TRP A 1 82 ? 14.273 -8.977 -4.945 1 97.75 82 TRP A N 1
ATOM 613 C CA . TRP A 1 82 ? 14.234 -7.684 -4.273 1 97.75 82 TRP A CA 1
ATOM 614 C C . TRP A 1 82 ? 15.547 -6.926 -4.484 1 97.75 82 TRP A C 1
ATOM 616 O O . TRP A 1 82 ? 15.562 -5.691 -4.469 1 97.75 82 TRP A O 1
ATOM 626 N N . HIS A 1 83 ? 16.641 -7.586 -4.723 1 97.38 83 HIS A N 1
ATOM 627 C CA . HIS A 1 83 ? 17.953 -6.957 -4.801 1 97.38 83 HIS A CA 1
ATOM 628 C C . HIS A 1 83 ? 18.438 -6.867 -6.246 1 97.38 83 HIS A C 1
ATOM 630 O O . HIS A 1 83 ? 19.625 -6.629 -6.496 1 97.38 83 HIS A O 1
ATOM 636 N N . GLY A 1 84 ? 17.578 -7.207 -7.191 1 96.25 84 GLY A N 1
ATOM 637 C CA . GLY A 1 84 ? 17.828 -6.875 -8.578 1 96.25 84 GLY A CA 1
ATOM 638 C C . GLY A 1 84 ? 18.469 -8.008 -9.367 1 96.25 84 GLY A C 1
ATOM 6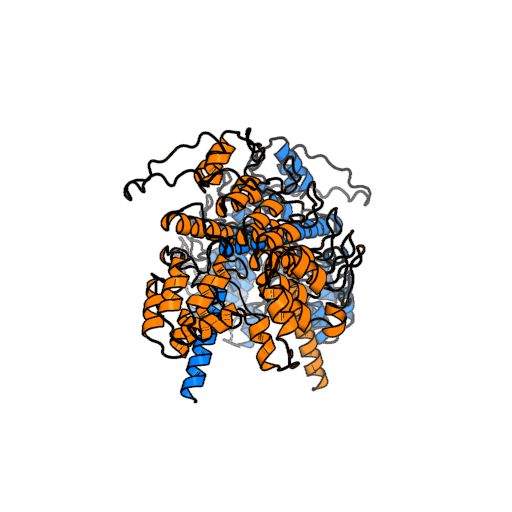39 O O . GLY A 1 84 ? 19.219 -7.773 -10.305 1 96.25 84 GLY A O 1
ATOM 640 N N . ALA A 1 85 ? 18.188 -9.234 -8.938 1 97.81 85 ALA A N 1
ATOM 641 C CA . ALA A 1 85 ? 18.672 -10.367 -9.727 1 97.81 85 ALA A CA 1
ATOM 642 C C . ALA A 1 85 ? 18.125 -10.312 -11.148 1 97.81 85 ALA A C 1
ATOM 644 O O . ALA A 1 85 ? 16.984 -9.898 -11.367 1 97.81 85 ALA A O 1
ATOM 645 N N . ASP A 1 86 ? 18.922 -10.727 -12.086 1 97.31 86 ASP A N 1
ATOM 646 C CA . ASP A 1 86 ? 18.578 -10.648 -13.5 1 97.31 86 ASP A CA 1
ATOM 647 C C . ASP A 1 86 ? 17.625 -11.781 -13.891 1 97.31 86 ASP A C 1
ATOM 649 O O . ASP A 1 86 ? 18.031 -12.945 -13.93 1 97.31 86 ASP A O 1
ATOM 653 N N . LEU A 1 87 ? 16.469 -11.438 -14.336 1 97.31 87 LEU A N 1
ATOM 654 C CA . LEU A 1 87 ? 15.43 -12.391 -14.695 1 97.31 87 LEU A CA 1
ATOM 655 C C . LEU A 1 87 ? 15.68 -12.977 -16.078 1 97.31 87 LEU A C 1
ATOM 657 O O . LEU A 1 87 ? 15.148 -14.039 -16.406 1 97.31 87 LEU A O 1
ATOM 661 N N . SER A 1 88 ? 16.484 -12.289 -16.875 1 96.62 88 SER A N 1
ATOM 662 C CA . SER A 1 88 ? 16.625 -12.641 -18.281 1 96.62 88 SER A CA 1
ATOM 663 C C . SER A 1 88 ? 17.859 -13.5 -18.516 1 96.62 88 SER A C 1
ATOM 665 O O . SER A 1 88 ? 18.031 -14.047 -19.609 1 96.62 88 SER A O 1
ATOM 667 N N . GLN A 1 89 ? 18.656 -13.641 -17.5 1 96.12 89 GLN A N 1
ATOM 668 C CA . GLN A 1 89 ? 19.875 -14.422 -17.703 1 96.12 89 GLN A CA 1
ATOM 669 C C . GLN A 1 89 ? 19.547 -15.875 -18.031 1 96.12 89 GLN A C 1
ATOM 671 O O . GLN A 1 89 ? 18.734 -16.5 -17.359 1 96.12 89 GLN A O 1
ATOM 676 N N . ALA A 1 90 ? 20.125 -16.406 -19.109 1 96.38 90 ALA A N 1
ATOM 677 C CA . ALA A 1 90 ? 19.859 -17.766 -19.578 1 96.38 90 ALA A CA 1
ATOM 678 C C . ALA A 1 90 ? 21.109 -18.641 -19.438 1 96.38 90 ALA A C 1
ATOM 680 O O . ALA A 1 90 ? 22.234 -18.141 -19.531 1 96.38 90 ALA A O 1
ATOM 681 N N . THR A 1 91 ? 20.922 -19.922 -19.219 1 96.19 91 THR A N 1
ATOM 682 C CA . THR A 1 91 ? 22 -20.906 -19.219 1 96.19 91 THR A CA 1
ATOM 683 C C . THR A 1 91 ? 22.484 -21.188 -20.625 1 96.19 91 THR A C 1
ATOM 685 O O . THR A 1 91 ? 22.031 -20.547 -21.578 1 96.19 91 THR A O 1
ATOM 688 N N . VAL A 1 92 ? 23.391 -22.156 -20.719 1 93.75 92 VAL A N 1
ATOM 689 C CA . VAL A 1 92 ? 23.953 -22.516 -22.016 1 93.75 92 VAL A CA 1
ATOM 690 C C . VAL A 1 92 ? 22.875 -23.125 -22.891 1 93.75 92 VAL A C 1
ATOM 692 O O . VAL A 1 92 ? 22.891 -22.953 -24.109 1 93.75 92 VAL A O 1
ATOM 695 N N . THR A 1 93 ? 21.875 -23.734 -22.297 1 95 93 THR A N 1
ATOM 696 C CA . THR A 1 93 ? 20.797 -24.391 -23.031 1 95 93 THR A CA 1
ATOM 697 C C . THR A 1 93 ? 19.641 -23.422 -23.266 1 95 93 THR A C 1
ATOM 699 O O . THR A 1 93 ? 18.609 -23.812 -23.812 1 95 93 THR A O 1
ATOM 702 N N . GLY A 1 94 ? 19.766 -22.172 -22.734 1 96.56 94 GLY A N 1
ATOM 703 C CA . GLY A 1 94 ? 18.734 -21.156 -22.938 1 96.56 94 GLY A CA 1
ATOM 704 C C . GLY A 1 94 ? 17.688 -21.141 -21.844 1 96.56 94 GLY A C 1
ATOM 705 O O . GLY A 1 94 ? 16.609 -20.578 -22.031 1 96.56 94 GLY A O 1
ATOM 706 N N . TRP A 1 95 ? 18 -21.781 -20.781 1 98 95 TRP A N 1
ATOM 707 C CA . TRP A 1 95 ? 17.031 -21.844 -19.703 1 98 95 TRP A CA 1
ATOM 708 C C . TRP A 1 95 ? 17.141 -20.609 -18.797 1 98 95 TRP A C 1
ATOM 710 O O . TRP A 1 95 ? 18.203 -20.328 -18.266 1 98 95 TRP A O 1
ATOM 720 N N . THR A 1 96 ? 16.109 -19.859 -18.688 1 98.25 96 THR A N 1
ATOM 721 C CA . THR A 1 96 ? 15.977 -18.828 -17.641 1 98.25 96 THR A CA 1
ATOM 722 C C . THR A 1 96 ? 15.492 -19.453 -16.344 1 98.25 96 THR A C 1
ATOM 724 O O . THR A 1 96 ? 15.195 -20.641 -16.281 1 98.25 96 THR A O 1
ATOM 727 N N . ALA A 1 97 ? 15.422 -18.641 -15.273 1 98.5 97 ALA A N 1
ATOM 728 C CA . ALA A 1 97 ? 14.891 -19.109 -14 1 98.5 97 ALA A CA 1
ATOM 729 C C . ALA A 1 97 ? 13.469 -19.625 -14.148 1 98.5 97 ALA A C 1
ATOM 731 O O . ALA A 1 97 ? 13.078 -20.609 -13.5 1 98.5 97 ALA A O 1
ATOM 732 N N . ALA A 1 98 ? 12.688 -19.047 -15.008 1 98.69 98 ALA A N 1
ATOM 733 C CA . ALA A 1 98 ? 11.312 -19.469 -15.258 1 98.69 98 ALA A CA 1
ATOM 734 C C . ALA A 1 98 ? 11.273 -20.859 -15.875 1 98.69 98 ALA A C 1
ATOM 736 O O . ALA A 1 98 ? 10.438 -21.688 -15.508 1 98.69 98 ALA A O 1
ATOM 737 N N . HIS A 1 99 ? 12.18 -21.141 -16.797 1 98.75 99 HIS A N 1
ATOM 738 C CA . HIS A 1 99 ? 12.273 -22.484 -17.375 1 98.75 99 HIS A CA 1
ATOM 739 C C . HIS A 1 99 ? 12.523 -23.531 -16.297 1 98.75 99 HIS A C 1
ATOM 741 O O . HIS A 1 99 ? 11.859 -24.562 -16.266 1 98.75 99 HIS A O 1
ATOM 747 N N . ILE A 1 100 ? 13.422 -23.203 -15.484 1 98.12 100 ILE A N 1
ATOM 748 C CA . ILE A 1 100 ? 13.82 -24.141 -14.453 1 98.12 100 ILE A CA 1
ATOM 749 C C . ILE A 1 100 ? 12.68 -24.359 -13.461 1 98.12 100 ILE A C 1
ATOM 751 O O . ILE A 1 100 ? 12.391 -25.484 -13.07 1 98.12 100 ILE A O 1
ATOM 755 N N . ALA A 1 101 ? 12.047 -23.281 -13.055 1 98.19 101 ALA A N 1
ATOM 756 C CA . ALA A 1 101 ? 10.891 -23.391 -12.172 1 98.19 101 ALA A CA 1
ATOM 757 C C . ALA A 1 101 ? 9.805 -24.266 -12.805 1 98.19 101 ALA A C 1
ATOM 759 O O . ALA A 1 101 ? 9.148 -25.047 -12.109 1 98.19 101 ALA A O 1
ATOM 760 N N . ALA A 1 102 ? 9.594 -24.156 -14.07 1 98.56 102 ALA A N 1
ATOM 761 C CA . ALA A 1 102 ? 8.609 -24.953 -14.789 1 98.56 102 ALA A CA 1
ATOM 762 C C . ALA A 1 102 ? 9 -26.422 -14.805 1 98.56 102 ALA A C 1
ATOM 764 O O . ALA A 1 102 ? 8.164 -27.297 -14.57 1 98.56 102 ALA A O 1
ATOM 765 N N . ILE A 1 103 ? 10.25 -26.688 -15.023 1 97.75 103 ILE A N 1
ATOM 766 C CA . ILE A 1 103 ? 10.773 -28.062 -15.094 1 97.75 103 ILE A CA 1
ATOM 767 C C . ILE A 1 103 ? 10.602 -28.734 -13.734 1 97.75 103 ILE A C 1
ATOM 769 O O . ILE A 1 103 ? 10.203 -29.906 -13.664 1 97.75 103 ILE A O 1
ATOM 773 N N . ARG A 1 104 ? 10.844 -28 -12.711 1 97.12 104 ARG A N 1
ATOM 774 C CA . ARG A 1 104 ? 10.883 -28.578 -11.375 1 97.12 104 ARG A CA 1
ATOM 775 C C . ARG A 1 104 ? 9.516 -28.516 -10.703 1 97.12 104 ARG A C 1
ATOM 777 O O . ARG A 1 104 ? 9.312 -29.094 -9.633 1 97.12 104 ARG A O 1
ATOM 784 N N . GLY A 1 105 ? 8.578 -27.844 -11.344 1 97.25 105 GLY A N 1
ATOM 785 C CA . GLY A 1 105 ? 7.25 -27.703 -10.773 1 97.25 105 GLY A CA 1
ATOM 786 C C . GLY A 1 105 ? 7.207 -26.781 -9.57 1 97.25 105 GLY A C 1
ATOM 787 O O . GLY A 1 105 ? 6.531 -27.062 -8.578 1 97.25 105 GLY A O 1
ATOM 788 N N . GLN A 1 106 ? 8.055 -25.734 -9.594 1 97.06 106 GLN A N 1
ATOM 789 C CA . GLN A 1 106 ? 8.078 -24.766 -8.516 1 97.06 106 GLN A CA 1
ATOM 790 C C . GLN A 1 106 ? 7.059 -23.656 -8.758 1 97.06 106 GLN A C 1
ATOM 792 O O . GLN A 1 106 ? 7.418 -22.547 -9.164 1 97.06 106 GLN A O 1
ATOM 797 N N . ASP A 1 107 ? 5.816 -23.922 -8.469 1 97.69 107 ASP A N 1
ATOM 798 C CA . ASP A 1 107 ? 4.727 -23.016 -8.805 1 97.69 107 ASP A CA 1
ATOM 799 C C . ASP A 1 107 ? 4.824 -21.719 -7.992 1 97.69 107 ASP A C 1
ATOM 801 O O . ASP A 1 107 ? 4.504 -20.641 -8.492 1 97.69 107 ASP A O 1
ATOM 805 N N . ALA A 1 108 ? 5.277 -21.797 -6.746 1 97.12 108 ALA A N 1
ATOM 806 C CA . ALA A 1 108 ? 5.434 -20.578 -5.941 1 97.12 108 ALA A CA 1
ATOM 807 C C . ALA A 1 108 ? 6.539 -19.688 -6.5 1 97.12 108 ALA A C 1
ATOM 809 O O . ALA A 1 108 ? 6.379 -18.469 -6.586 1 97.12 108 ALA A O 1
ATOM 810 N N . CYS A 1 109 ? 7.648 -20.281 -6.859 1 97.94 109 CYS A N 1
ATOM 811 C CA . CYS A 1 109 ? 8.719 -19.531 -7.496 1 97.94 109 CYS A CA 1
ATOM 812 C C . CYS A 1 109 ? 8.234 -18.875 -8.789 1 97.94 109 CYS A C 1
ATOM 814 O O . CYS A 1 109 ? 8.57 -17.734 -9.078 1 97.94 109 CYS A O 1
ATOM 816 N N . MET A 1 110 ? 7.445 -19.625 -9.531 1 98.38 110 MET A N 1
ATOM 817 C CA . MET A 1 110 ? 6.93 -19.125 -10.797 1 98.38 110 MET A CA 1
ATOM 818 C C . MET A 1 110 ? 6.051 -17.891 -10.57 1 98.38 110 MET A C 1
ATOM 820 O O . MET A 1 110 ? 6.141 -16.922 -11.312 1 98.38 110 MET A O 1
ATOM 824 N N . GLN A 1 111 ? 5.25 -17.969 -9.547 1 98.19 111 GLN A N 1
ATOM 825 C CA . GLN A 1 111 ? 4.43 -16.812 -9.203 1 98.19 111 GLN A CA 1
ATOM 826 C C . GLN A 1 111 ? 5.293 -15.594 -8.914 1 98.19 111 GLN A C 1
ATOM 828 O O . GLN A 1 111 ? 5.016 -14.5 -9.406 1 98.19 111 GLN A O 1
ATOM 833 N N . ALA A 1 112 ? 6.289 -15.805 -8.125 1 98.5 112 ALA A N 1
ATOM 834 C CA . ALA A 1 112 ? 7.199 -14.719 -7.773 1 98.5 112 ALA A CA 1
ATOM 835 C C . ALA A 1 112 ? 7.895 -14.156 -9.008 1 98.5 112 ALA A C 1
ATOM 837 O O . ALA A 1 112 ? 8.031 -12.938 -9.156 1 98.5 112 ALA A O 1
ATOM 838 N N . LEU A 1 113 ? 8.312 -15.016 -9.844 1 98.56 113 LEU A N 1
ATOM 839 C CA . LEU A 1 113 ? 8.992 -14.594 -11.062 1 98.56 113 LEU A CA 1
ATOM 840 C C . LEU A 1 113 ? 8.055 -13.781 -11.953 1 98.56 113 LEU A C 1
ATOM 842 O O . LEU A 1 113 ? 8.453 -12.742 -12.492 1 98.56 113 LEU A O 1
ATOM 846 N N . ILE A 1 114 ? 6.812 -14.211 -12.078 1 98.31 114 ILE A N 1
ATOM 847 C CA . ILE A 1 114 ? 5.832 -13.578 -12.953 1 98.31 114 ILE A CA 1
ATOM 848 C C . ILE A 1 114 ? 5.543 -12.164 -12.453 1 98.31 114 ILE A C 1
ATOM 850 O O . ILE A 1 114 ? 5.566 -11.203 -13.234 1 98.31 114 ILE A O 1
ATOM 854 N N . ILE A 1 115 ? 5.332 -12.039 -11.156 1 97.62 115 ILE A N 1
ATOM 855 C CA . ILE A 1 115 ? 4.949 -10.734 -10.625 1 97.62 115 ILE A CA 1
ATOM 856 C C . ILE A 1 115 ? 6.129 -9.773 -10.719 1 97.62 115 ILE A C 1
ATOM 858 O O . ILE A 1 115 ? 5.941 -8.555 -10.711 1 97.62 115 ILE A O 1
ATOM 862 N N . ASN A 1 116 ? 7.316 -10.289 -10.836 1 97.81 116 ASN A N 1
ATOM 863 C CA . ASN A 1 116 ? 8.508 -9.461 -10.984 1 97.81 116 ASN A CA 1
ATOM 864 C C . ASN A 1 116 ? 8.859 -9.234 -12.453 1 97.81 116 ASN A C 1
ATOM 866 O O . ASN A 1 116 ? 9.922 -8.703 -12.766 1 97.81 116 ASN A O 1
ATOM 870 N N . GLY A 1 117 ? 8.07 -9.789 -13.414 1 96.88 117 GLY A N 1
ATOM 871 C CA . GLY A 1 117 ? 8.195 -9.414 -14.812 1 96.88 117 GLY A CA 1
ATOM 872 C C . GLY A 1 117 ? 8.977 -10.43 -15.625 1 96.88 117 GLY A C 1
ATOM 873 O O . GLY A 1 117 ? 9.578 -10.086 -16.641 1 96.88 117 GLY A O 1
ATOM 874 N N . ALA A 1 118 ? 9.016 -11.664 -15.188 1 97.88 118 ALA A N 1
ATOM 875 C CA . ALA A 1 118 ? 9.711 -12.695 -15.953 1 97.88 118 ALA A CA 1
ATOM 876 C C . ALA A 1 118 ? 9.07 -12.875 -17.328 1 97.88 118 ALA A C 1
ATOM 878 O O . ALA A 1 118 ? 7.848 -12.82 -17.469 1 97.88 118 ALA A O 1
ATOM 879 N N . ASN A 1 119 ? 9.922 -13.094 -18.344 1 97.5 119 ASN A N 1
ATOM 880 C CA . ASN A 1 119 ? 9.453 -13.352 -19.703 1 97.5 119 ASN A CA 1
ATOM 881 C C . ASN A 1 119 ? 9.125 -14.828 -19.906 1 97.5 119 ASN A C 1
ATOM 883 O O . ASN A 1 119 ? 10.031 -15.648 -20.078 1 97.5 119 ASN A O 1
ATOM 887 N N . LEU A 1 120 ? 7.875 -15.156 -20.047 1 98.06 120 LEU A N 1
ATOM 888 C CA . LEU A 1 120 ? 7.434 -16.547 -20.156 1 98.06 120 LEU A CA 1
ATOM 889 C C . LEU A 1 120 ? 7.434 -16.984 -21.609 1 98.06 120 LEU A C 1
ATOM 891 O O . LEU A 1 120 ? 7.215 -18.172 -21.906 1 98.06 120 LEU A O 1
ATOM 895 N N . ALA A 1 121 ? 7.742 -16.094 -22.531 1 97.12 121 ALA A N 1
ATOM 896 C CA . ALA A 1 121 ? 7.777 -16.422 -23.953 1 97.12 121 ALA A CA 1
ATOM 897 C C . ALA A 1 121 ? 9.195 -16.766 -24.406 1 97.12 121 ALA A C 1
ATOM 899 O O . ALA A 1 121 ? 9.414 -17.125 -25.562 1 97.12 121 ALA A O 1
ATOM 900 N N . ALA A 1 122 ? 10.109 -16.594 -23.516 1 97.19 122 ALA A N 1
ATOM 901 C CA . ALA A 1 122 ? 11.5 -16.922 -23.859 1 97.19 122 ALA A CA 1
ATOM 902 C C . ALA A 1 122 ? 11.641 -18.391 -24.25 1 97.19 122 ALA A C 1
ATOM 904 O O . ALA A 1 122 ? 11.078 -19.266 -23.609 1 97.19 122 ALA A O 1
ATOM 905 N N . GLN A 1 123 ? 12.359 -18.656 -25.328 1 97.75 123 GLN A N 1
ATOM 906 C CA . GLN A 1 123 ? 12.555 -20.016 -25.828 1 97.75 123 GLN A CA 1
ATOM 907 C C . GLN A 1 123 ? 13.969 -20.516 -25.547 1 97.75 123 GLN A C 1
ATOM 909 O O . GLN A 1 123 ? 14.93 -19.75 -25.641 1 97.75 123 GLN A O 1
ATOM 914 N N . ASP A 1 124 ? 14.062 -21.766 -25.172 1 97.25 124 ASP A N 1
ATOM 915 C CA . ASP A 1 124 ? 15.375 -22.359 -24.984 1 97.25 124 ASP A CA 1
ATOM 916 C C . ASP A 1 124 ? 15.961 -22.828 -26.312 1 97.25 124 ASP A C 1
ATOM 918 O O . ASP A 1 124 ? 15.508 -22.422 -27.391 1 97.25 124 ASP A O 1
ATOM 922 N N . ASP A 1 125 ? 17.016 -23.672 -26.266 1 96.31 125 ASP A N 1
ATOM 923 C CA . ASP A 1 125 ? 17.734 -24.078 -27.469 1 96.31 125 ASP A CA 1
ATOM 924 C C . ASP A 1 125 ? 16.875 -25 -28.344 1 96.31 125 ASP A C 1
ATOM 926 O O . ASP A 1 125 ? 17.156 -25.156 -29.531 1 96.31 125 ASP A O 1
ATOM 930 N N . ARG A 1 126 ? 15.852 -25.531 -27.797 1 96.94 126 ARG A N 1
ATOM 931 C CA . ARG A 1 126 ? 14.961 -26.438 -28.531 1 96.94 126 ARG A CA 1
ATOM 932 C C . ARG A 1 126 ? 13.672 -25.734 -28.922 1 96.94 126 ARG A C 1
ATOM 934 O O . ARG A 1 126 ? 12.766 -26.344 -29.484 1 96.94 126 ARG A O 1
ATOM 941 N N . GLY A 1 127 ? 13.578 -24.469 -28.562 1 97.62 127 GLY A N 1
ATOM 942 C CA . GLY A 1 127 ? 12.383 -23.703 -28.875 1 97.62 127 GLY A CA 1
ATOM 943 C C . GLY A 1 127 ? 11.281 -23.859 -27.844 1 97.62 127 GLY A C 1
ATOM 944 O O . GLY A 1 127 ? 10.148 -23.438 -28.078 1 97.62 127 GLY A O 1
ATOM 945 N N . CYS A 1 128 ? 11.594 -24.453 -26.75 1 98.19 128 CYS A N 1
ATOM 946 C CA . CYS A 1 128 ? 10.594 -24.688 -25.719 1 98.19 128 CYS A CA 1
ATOM 947 C C . CYS A 1 128 ? 10.453 -23.469 -24.812 1 98.19 128 CYS A C 1
ATOM 949 O O . CYS A 1 128 ? 11.453 -22.844 -24.469 1 98.19 128 CYS A O 1
ATOM 951 N N . THR A 1 129 ? 9.281 -23.141 -24.547 1 98.38 129 THR A N 1
ATOM 952 C CA . THR A 1 129 ? 8.984 -22.141 -23.516 1 98.38 129 THR A CA 1
ATOM 953 C C . THR A 1 129 ? 8.75 -22.828 -22.156 1 98.38 129 THR A C 1
ATOM 955 O O . THR A 1 129 ? 8.672 -24.047 -22.078 1 98.38 129 THR A O 1
ATOM 958 N N . PRO A 1 130 ? 8.656 -22.031 -21.047 1 98.69 130 PRO A N 1
ATOM 959 C CA . PRO A 1 130 ? 8.336 -22.641 -19.75 1 98.69 130 PRO A CA 1
ATOM 960 C C . PRO A 1 130 ? 7.039 -23.453 -19.781 1 98.69 130 PRO A C 1
ATOM 962 O O . PRO A 1 130 ? 6.938 -24.469 -19.094 1 98.69 130 PRO A O 1
ATOM 965 N N . LEU A 1 131 ? 6.098 -23.141 -20.594 1 98.5 131 LEU A N 1
ATOM 966 C CA . LEU A 1 131 ? 4.84 -23.859 -20.719 1 98.5 131 LEU A CA 1
ATOM 967 C C . LEU A 1 131 ? 5.074 -25.281 -21.219 1 98.5 131 LEU A C 1
ATOM 969 O O . LEU A 1 131 ? 4.52 -26.234 -20.672 1 98.5 131 LEU A O 1
ATOM 973 N N . HIS A 1 132 ? 5.906 -25.391 -22.25 1 98.62 132 HIS A N 1
ATOM 974 C CA . HIS A 1 132 ? 6.25 -26.719 -22.766 1 98.62 132 HIS A CA 1
ATOM 975 C C . HIS A 1 132 ? 6.84 -27.609 -21.688 1 98.62 132 HIS A C 1
ATOM 977 O O . HIS A 1 132 ? 6.445 -28.766 -21.547 1 98.62 132 HIS A O 1
ATOM 983 N N . LEU A 1 133 ? 7.695 -26.969 -20.984 1 98.56 133 LEU A N 1
ATOM 984 C CA . LEU A 1 133 ? 8.477 -27.734 -20.031 1 98.56 133 LEU A CA 1
ATOM 985 C C . LEU A 1 133 ? 7.625 -28.141 -18.828 1 98.56 133 LEU A C 1
ATOM 987 O O . LEU A 1 133 ? 7.746 -29.266 -18.328 1 98.56 133 LEU A O 1
ATOM 991 N N . ALA A 1 134 ? 6.785 -27.266 -18.297 1 98.5 134 ALA A N 1
ATOM 992 C CA . ALA A 1 134 ? 5.871 -27.641 -17.219 1 98.5 134 ALA A CA 1
ATOM 993 C C . ALA A 1 134 ? 4.961 -28.781 -17.641 1 98.5 134 ALA A C 1
ATOM 995 O O . ALA A 1 134 ? 4.707 -29.703 -16.875 1 98.5 134 ALA A O 1
ATOM 996 N N . THR A 1 135 ? 4.488 -28.766 -18.844 1 98.44 135 THR A N 1
ATOM 997 C CA . THR A 1 135 ? 3.598 -29.781 -19.391 1 98.44 135 THR A CA 1
ATOM 998 C C . THR A 1 135 ? 4.32 -31.125 -19.516 1 98.44 135 THR A C 1
ATOM 1000 O O . THR A 1 135 ? 3.754 -32.188 -19.219 1 98.44 135 THR A O 1
ATOM 1003 N N . THR A 1 136 ? 5.547 -31.047 -19.969 1 98.06 136 THR A N 1
ATOM 1004 C CA . THR A 1 136 ? 6.363 -32.25 -20.125 1 98.06 136 THR A CA 1
ATOM 1005 C C . THR A 1 136 ? 6.453 -33.031 -18.812 1 98.06 136 THR A C 1
ATOM 1007 O O . THR A 1 136 ? 6.402 -34.25 -18.812 1 98.06 136 THR A O 1
ATOM 1010 N N . HIS A 1 137 ? 6.516 -32.312 -17.75 1 97.12 137 HIS A N 1
ATOM 1011 C CA . HIS A 1 137 ? 6.77 -32.938 -16.453 1 97.12 137 HIS A CA 1
ATOM 1012 C C . HIS A 1 137 ? 5.484 -33.094 -15.648 1 97.12 137 HIS A C 1
ATOM 1014 O O . HIS A 1 137 ? 5.512 -33.562 -14.508 1 97.12 137 HIS A O 1
ATOM 1020 N N . GLY A 1 138 ? 4.371 -32.688 -16.219 1 97.44 138 GLY A N 1
ATOM 1021 C CA . GLY A 1 138 ? 3.074 -32.906 -15.602 1 97.44 138 GLY A CA 1
ATOM 1022 C C . GLY A 1 138 ? 2.793 -31.938 -14.453 1 97.44 138 GLY A C 1
ATOM 1023 O O . GLY A 1 138 ? 2.062 -32.281 -13.523 1 97.44 138 GLY A O 1
ATOM 1024 N N . HIS A 1 139 ? 3.404 -30.781 -14.398 1 97.75 139 HIS A N 1
ATOM 1025 C CA . HIS A 1 139 ? 3.176 -29.781 -13.359 1 97.75 139 HIS A CA 1
ATOM 1026 C C . HIS A 1 139 ? 1.987 -28.891 -13.711 1 97.75 139 HIS A C 1
ATOM 1028 O O . HIS A 1 139 ? 2.166 -27.766 -14.172 1 97.75 139 HIS A O 1
ATOM 1034 N N . SER A 1 140 ? 0.855 -29.391 -13.375 1 97.62 140 SER A N 1
ATOM 1035 C CA . SER A 1 140 ? -0.395 -28.797 -13.844 1 97.62 140 SER A CA 1
ATOM 1036 C C . SER A 1 140 ? -0.658 -27.469 -13.164 1 97.62 140 SER A C 1
ATOM 1038 O O . SER A 1 140 ? -1.174 -26.531 -13.797 1 97.62 140 SER A O 1
ATOM 1040 N N . PHE A 1 141 ? -0.312 -27.281 -11.891 1 97.81 141 PHE A N 1
ATOM 1041 C CA . PHE A 1 141 ? -0.589 -26.016 -11.227 1 97.81 141 PHE A CA 1
ATOM 1042 C C . PHE A 1 141 ? 0.381 -24.938 -11.695 1 97.81 141 PHE A C 1
ATOM 1044 O O . PHE A 1 141 ? -0.001 -23.766 -11.844 1 97.81 141 PHE A O 1
ATOM 1051 N N . THR A 1 142 ? 1.638 -25.297 -11.859 1 98.38 142 THR A N 1
ATOM 1052 C CA . THR A 1 142 ? 2.6 -24.375 -12.453 1 98.38 142 THR A CA 1
ATOM 1053 C C . THR A 1 142 ? 2.119 -23.891 -13.82 1 98.38 142 THR A C 1
ATOM 1055 O O . THR A 1 142 ? 2.189 -22.703 -14.125 1 98.38 142 THR A O 1
ATOM 1058 N N . LEU A 1 143 ? 1.632 -24.844 -14.57 1 98.44 143 LEU A N 1
ATOM 1059 C CA . LEU A 1 143 ? 1.059 -24.531 -15.875 1 98.44 143 LEU A CA 1
ATOM 1060 C C . LEU A 1 143 ? -0.109 -23.562 -15.734 1 98.44 143 LEU A C 1
ATOM 1062 O O . LEU A 1 143 ? -0.197 -22.578 -16.469 1 98.44 143 LEU A O 1
ATOM 1066 N N . GLN A 1 144 ? -0.969 -23.797 -14.836 1 97.94 144 GLN A N 1
ATOM 1067 C CA . GLN A 1 144 ? -2.137 -22.953 -14.602 1 97.94 144 GLN A CA 1
ATOM 1068 C C . GLN A 1 144 ? -1.726 -21.531 -14.242 1 97.94 144 GLN A C 1
ATOM 1070 O O . GLN A 1 144 ? -2.311 -20.578 -14.734 1 97.94 144 GLN A O 1
ATOM 1075 N N . ILE A 1 145 ? -0.746 -21.422 -13.383 1 97.75 145 ILE A N 1
ATOM 1076 C CA . ILE A 1 145 ? -0.241 -20.109 -12.969 1 97.75 145 ILE A CA 1
ATOM 1077 C C . ILE A 1 145 ? 0.229 -19.328 -14.188 1 97.75 145 ILE A C 1
ATOM 1079 O O . ILE A 1 145 ? -0.072 -18.141 -14.32 1 97.75 145 ILE A O 1
ATOM 1083 N N . MET A 1 146 ? 0.953 -19.953 -15.016 1 98.44 146 MET A N 1
ATOM 1084 C CA . MET A 1 146 ? 1.465 -19.281 -16.203 1 98.44 146 MET A CA 1
ATOM 1085 C C . MET A 1 146 ? 0.326 -18.891 -17.141 1 98.44 146 MET A C 1
ATOM 1087 O O . MET A 1 146 ? 0.306 -17.781 -17.672 1 98.44 146 MET A O 1
ATOM 1091 N N . LEU A 1 147 ? -0.656 -19.766 -17.328 1 97.94 147 LEU A N 1
ATOM 1092 C CA . LEU A 1 147 ? -1.784 -19.484 -18.203 1 97.94 147 LEU A CA 1
ATOM 1093 C C . LEU A 1 147 ? -2.58 -18.281 -17.688 1 97.94 147 LEU A C 1
ATOM 1095 O O . LEU A 1 147 ? -2.998 -17.422 -18.469 1 97.94 147 LEU A O 1
ATOM 1099 N N . ARG A 1 148 ? -2.717 -18.188 -16.453 1 96.81 148 ARG A N 1
ATOM 1100 C CA . ARG A 1 148 ? -3.473 -17.109 -15.828 1 96.81 148 ARG A CA 1
ATOM 1101 C C . ARG A 1 148 ? -2.756 -15.773 -15.992 1 96.81 148 ARG A C 1
ATOM 1103 O O . ARG A 1 148 ? -3.379 -14.711 -15.914 1 96.81 148 ARG A O 1
ATOM 1110 N N . SER A 1 149 ? -1.516 -15.82 -16.156 1 96.88 149 SER A N 1
ATOM 1111 C CA . SER A 1 149 ? -0.746 -14.594 -16.344 1 96.88 149 SER A CA 1
ATOM 1112 C C . SER A 1 149 ? -0.961 -14.016 -17.734 1 96.88 149 SER A C 1
ATOM 1114 O O . SER A 1 149 ? -0.573 -12.875 -18 1 96.88 149 SER A O 1
ATOM 1116 N N . GLY A 1 150 ? -1.509 -14.805 -18.719 1 95.31 150 GLY A N 1
ATOM 1117 C CA . GLY A 1 150 ? -1.832 -14.305 -20.047 1 95.31 150 GLY A CA 1
ATOM 1118 C C . GLY A 1 150 ? -0.847 -14.758 -21.109 1 95.31 150 GLY A C 1
ATOM 1119 O O . GLY A 1 150 ? -0.877 -14.266 -22.25 1 95.31 150 GLY A O 1
ATOM 1120 N N . VAL A 1 151 ? 0.014 -15.672 -20.797 1 95.94 151 VAL A N 1
ATOM 1121 C CA . VAL A 1 151 ? 0.998 -16.156 -21.766 1 95.94 151 VAL A CA 1
ATOM 1122 C C . VAL A 1 151 ? 0.296 -16.922 -22.875 1 95.94 151 VAL A C 1
ATOM 1124 O O . VAL A 1 151 ? -0.705 -17.609 -22.625 1 95.94 151 VAL A O 1
ATOM 1127 N N . ASP A 1 152 ? 0.819 -16.922 -24.078 1 96.25 152 ASP A N 1
ATOM 1128 C CA . ASP A 1 152 ? 0.252 -17.594 -25.25 1 96.25 152 ASP A CA 1
ATOM 1129 C C . ASP A 1 152 ? 0.606 -19.078 -25.25 1 96.25 152 ASP A C 1
ATOM 1131 O O . ASP A 1 152 ? 1.774 -19.438 -25.391 1 96.25 152 ASP A O 1
ATOM 1135 N N . PRO A 1 153 ? -0.347 -19.953 -25.141 1 96.56 153 PRO A N 1
ATOM 1136 C CA . PRO A 1 153 ? -0.067 -21.391 -25.109 1 96.56 153 PRO A CA 1
ATOM 1137 C C . PRO A 1 153 ? 0.053 -22 -26.5 1 96.56 153 PRO A C 1
ATOM 1139 O O . PRO A 1 153 ? 0.234 -23.219 -26.641 1 96.56 153 PRO A O 1
ATOM 1142 N N . SER A 1 154 ? 0.047 -21.203 -27.594 1 95.31 154 SER A N 1
ATOM 1143 C CA . SER A 1 154 ? 0.031 -21.719 -28.953 1 95.31 154 SER A CA 1
ATOM 1144 C C . SER A 1 154 ? 1.417 -21.656 -29.578 1 95.31 154 SER A C 1
ATOM 1146 O O . SER A 1 154 ? 1.59 -22 -30.75 1 95.31 154 SER A O 1
ATOM 1148 N N . VAL A 1 155 ? 2.332 -21.172 -28.844 1 96.25 155 VAL A N 1
ATOM 1149 C CA . VAL A 1 155 ? 3.699 -21.094 -29.344 1 96.25 155 VAL A CA 1
ATOM 1150 C C . VAL A 1 155 ? 4.246 -22.5 -29.594 1 96.25 155 VAL A C 1
ATOM 1152 O O . VAL A 1 155 ? 4.039 -23.406 -28.766 1 96.25 155 VAL A O 1
ATOM 1155 N N . THR A 1 156 ? 4.922 -22.719 -30.703 1 97.19 156 THR A N 1
ATOM 1156 C CA . THR A 1 156 ? 5.469 -24.031 -31.047 1 97.19 156 THR A CA 1
ATOM 1157 C C . THR A 1 156 ? 6.973 -24.062 -30.781 1 97.19 156 THR A C 1
ATOM 1159 O O . THR A 1 156 ? 7.637 -23.031 -30.797 1 97.19 156 THR A O 1
ATOM 1162 N N . ASP A 1 157 ? 7.469 -25.25 -30.516 1 97 157 ASP A N 1
ATOM 1163 C CA . ASP A 1 157 ? 8.914 -25.438 -30.453 1 97 157 ASP A CA 1
ATOM 1164 C C . ASP A 1 157 ? 9.5 -25.672 -31.844 1 97 157 ASP A C 1
ATOM 1166 O O . ASP A 1 157 ? 8.859 -25.359 -32.844 1 97 157 ASP A O 1
ATOM 1170 N N . LYS A 1 158 ? 10.742 -26.109 -31.922 1 95.31 158 LYS A N 1
ATOM 1171 C CA . LYS A 1 158 ? 11.422 -26.266 -33.188 1 95.31 158 LYS A CA 1
ATOM 1172 C C . LYS A 1 158 ? 10.836 -27.422 -34 1 95.31 158 LYS A C 1
ATOM 1174 O O . LYS A 1 158 ? 11.039 -27.531 -35.219 1 95.31 158 LYS A O 1
ATOM 1179 N N . ARG A 1 159 ? 10.109 -28.281 -33.344 1 94 159 ARG A N 1
ATOM 1180 C CA . ARG A 1 159 ? 9.461 -29.406 -34 1 94 159 ARG A CA 1
ATOM 1181 C C . ARG A 1 159 ? 7.984 -29.109 -34.25 1 94 159 ARG A C 1
ATOM 1183 O O . ARG A 1 159 ? 7.195 -30.031 -34.5 1 94 159 ARG A O 1
ATOM 1190 N N . GLU A 1 160 ? 7.57 -27.922 -34 1 96.5 160 GLU A N 1
ATOM 1191 C CA . GLU A 1 160 ? 6.199 -27.453 -34.156 1 96.5 160 GLU A CA 1
ATOM 1192 C C . GLU A 1 160 ? 5.273 -28.094 -33.125 1 96.5 160 GLU A C 1
ATOM 1194 O O . GLU A 1 160 ? 4.098 -28.344 -33.406 1 96.5 160 GLU A O 1
ATOM 1199 N N . TRP A 1 161 ? 5.844 -28.531 -32.031 1 97.81 161 TRP A N 1
ATOM 1200 C CA . TRP A 1 161 ? 5.043 -29.062 -30.922 1 97.81 161 TRP A CA 1
ATOM 1201 C C . TRP A 1 161 ? 4.523 -27.938 -30.031 1 97.81 161 TRP A C 1
ATOM 1203 O O . TRP A 1 161 ? 5.277 -27.031 -29.656 1 97.81 161 TRP A O 1
ATOM 1213 N N . LYS A 1 162 ? 3.264 -27.969 -29.828 1 97.88 162 LYS A N 1
ATOM 1214 C CA . LYS A 1 162 ? 2.633 -27.141 -28.797 1 97.88 162 LYS A CA 1
ATOM 1215 C C . LYS A 1 162 ? 2.568 -27.875 -27.469 1 97.88 162 LYS A C 1
ATOM 1217 O O . LYS A 1 162 ? 2.832 -29.078 -27.391 1 97.88 162 LYS A O 1
ATOM 1222 N N . PRO A 1 163 ? 2.25 -27.141 -26.359 1 98.38 163 PRO A N 1
ATOM 1223 C CA . PRO A 1 163 ? 2.139 -27.812 -25.062 1 98.38 163 PRO A CA 1
ATOM 1224 C C . PRO A 1 163 ? 1.169 -28.984 -25.094 1 98.38 163 PRO A C 1
ATOM 1226 O O . PRO A 1 163 ? 1.409 -30.016 -24.438 1 98.38 163 PRO A O 1
ATOM 1229 N N . VAL A 1 164 ? 0.171 -28.969 -25.906 1 98.06 164 VAL A N 1
ATOM 1230 C CA . VAL A 1 164 ? -0.804 -30.047 -26 1 98.06 164 VAL A CA 1
ATOM 1231 C C . VAL A 1 164 ? -0.13 -31.312 -26.547 1 98.06 164 VAL A C 1
ATOM 1233 O O . VAL A 1 164 ? -0.458 -32.438 -26.141 1 98.06 164 VAL A O 1
ATOM 1236 N N . HIS A 1 165 ? 0.777 -31.141 -27.5 1 98.44 165 HIS A N 1
ATOM 1237 C CA . HIS A 1 165 ? 1.523 -32.281 -28.016 1 98.44 165 HIS A CA 1
ATOM 1238 C C . HIS A 1 165 ? 2.373 -32.938 -26.938 1 98.44 165 HIS A C 1
ATOM 1240 O O . HIS A 1 165 ? 2.42 -34.156 -26.828 1 98.44 165 HIS A O 1
ATOM 1246 N N . TYR A 1 166 ? 2.992 -32.062 -26.125 1 98.38 166 TYR A N 1
ATOM 1247 C CA . TYR A 1 166 ? 3.811 -32.594 -25.031 1 98.38 166 TYR A CA 1
ATOM 1248 C C . TYR A 1 166 ? 2.963 -33.344 -24.016 1 98.38 166 TYR A C 1
ATOM 1250 O O . TYR A 1 166 ? 3.346 -34.438 -23.578 1 98.38 166 TYR A O 1
ATOM 1258 N N . ALA A 1 167 ? 1.856 -32.812 -23.609 1 98.5 167 ALA A N 1
ATOM 1259 C CA . ALA A 1 167 ? 0.964 -33.469 -22.656 1 98.5 167 ALA A CA 1
ATOM 1260 C C . ALA A 1 167 ? 0.519 -34.812 -23.172 1 98.5 167 ALA A C 1
ATOM 1262 O O . ALA A 1 167 ? 0.51 -35.812 -22.422 1 98.5 167 ALA A O 1
ATOM 1263 N N . ALA A 1 168 ? 0.187 -34.938 -24.438 1 98.25 168 ALA A N 1
ATOM 1264 C CA . ALA A 1 168 ? -0.276 -36.156 -25.062 1 98.25 168 ALA A CA 1
ATOM 1265 C C . ALA A 1 168 ? 0.854 -37.188 -25.156 1 98.25 168 ALA A C 1
ATOM 1267 O O . ALA A 1 168 ? 0.663 -38.375 -24.859 1 98.25 168 ALA A O 1
ATOM 1268 N N . PHE A 1 169 ? 1.937 -36.719 -25.594 1 98.19 169 PHE A N 1
ATOM 1269 C CA . PHE A 1 169 ? 3.082 -37.594 -25.812 1 98.19 169 PHE A CA 1
ATOM 1270 C C . PHE A 1 169 ? 3.57 -38.188 -24.484 1 98.19 169 PHE A C 1
ATOM 1272 O O . PHE A 1 169 ? 3.953 -39.344 -24.422 1 98.19 169 PHE A O 1
ATOM 1279 N N . HIS A 1 170 ? 3.578 -37.375 -23.438 1 98.25 170 HIS A N 1
ATOM 1280 C CA . HIS A 1 170 ? 4.117 -37.812 -22.156 1 98.25 170 HIS A CA 1
ATOM 1281 C C . HIS A 1 170 ? 3.018 -38.344 -21.25 1 98.25 170 HIS A C 1
ATOM 1283 O O . HIS A 1 170 ? 3.295 -38.812 -20.156 1 98.25 170 HIS A O 1
ATOM 1289 N N . GLY A 1 171 ? 1.825 -38.281 -21.672 1 98.25 171 GLY A N 1
ATOM 1290 C CA . GLY A 1 171 ? 0.709 -38.875 -20.922 1 98.25 171 GLY A CA 1
ATOM 1291 C C . GLY A 1 171 ? 0.323 -38.031 -19.703 1 98.25 171 GLY A C 1
ATOM 1292 O O . GLY A 1 171 ? 0.01 -38.594 -18.656 1 98.25 171 GLY A O 1
ATOM 1293 N N . ARG A 1 172 ? 0.448 -36.781 -19.781 1 98.44 172 ARG A N 1
ATOM 1294 C CA . ARG A 1 172 ? 0.128 -35.875 -18.656 1 98.44 172 ARG A CA 1
ATOM 1295 C C . ARG A 1 172 ? -1.308 -35.375 -18.766 1 98.44 172 ARG A C 1
ATOM 1297 O O . ARG A 1 172 ? -1.543 -34.25 -19.141 1 98.44 172 ARG A O 1
ATOM 1304 N N . LEU A 1 173 ? -2.215 -36.188 -18.328 1 98.38 173 LEU A N 1
ATOM 1305 C CA . LEU A 1 173 ? -3.637 -35.875 -18.484 1 98.38 173 LEU A CA 1
ATOM 1306 C C . LEU A 1 173 ? -4.012 -34.594 -17.766 1 98.38 173 LEU A C 1
ATOM 1308 O O . LEU A 1 173 ? -4.816 -33.812 -18.266 1 98.38 173 LEU A O 1
ATOM 1312 N N . GLY A 1 174 ? -3.449 -34.406 -16.562 1 97.44 174 GLY A N 1
ATOM 1313 C CA . GLY A 1 174 ? -3.74 -33.188 -15.82 1 97.44 174 GLY A CA 1
ATOM 1314 C C . GLY A 1 174 ? -3.441 -31.922 -16.609 1 97.44 174 GLY A C 1
ATOM 1315 O O . GLY A 1 174 ? -4.246 -30.984 -16.625 1 97.44 174 GLY A O 1
ATOM 1316 N N . CYS A 1 175 ? -2.322 -31.875 -17.25 1 98.38 175 CYS A N 1
ATOM 1317 C CA . CYS A 1 175 ? -1.945 -30.734 -18.078 1 98.38 175 CYS A CA 1
ATOM 1318 C C . CYS A 1 175 ? -2.803 -30.656 -19.328 1 98.38 175 CYS A C 1
ATOM 1320 O O . CYS A 1 175 ? -3.211 -29.562 -19.75 1 98.38 175 CYS A O 1
ATOM 1322 N N . LEU A 1 176 ? -3.109 -31.828 -19.922 1 98.19 176 LEU A N 1
ATOM 1323 C CA . LEU A 1 176 ? -3.885 -31.891 -21.156 1 98.19 176 LEU A CA 1
ATOM 1324 C C . LEU A 1 176 ? -5.277 -31.297 -20.953 1 98.19 176 LEU A C 1
ATOM 1326 O O . LEU A 1 176 ? -5.727 -30.469 -21.734 1 98.19 176 LEU A O 1
ATOM 1330 N N . GLN A 1 177 ? -5.898 -31.75 -19.953 1 97 177 GLN A N 1
ATOM 1331 C CA . GLN A 1 177 ? -7.238 -31.266 -19.656 1 97 177 GLN A CA 1
ATOM 1332 C C . GLN A 1 177 ? -7.23 -29.75 -19.438 1 97 177 GLN A C 1
ATOM 1334 O O . GLN A 1 177 ? -8.125 -29.047 -19.906 1 97 177 GLN A O 1
ATOM 1339 N N . LEU A 1 178 ? -6.289 -29.281 -18.703 1 96.88 178 LEU A N 1
ATOM 1340 C CA . LEU A 1 178 ? -6.164 -27.859 -18.422 1 96.88 178 LEU A CA 1
ATOM 1341 C C . LEU A 1 178 ? -5.98 -27.062 -19.719 1 96.88 178 LEU A C 1
ATOM 1343 O O . LEU A 1 178 ? -6.621 -26.031 -19.906 1 96.88 178 LEU A O 1
ATOM 1347 N N . LEU A 1 179 ? -5.094 -27.516 -20.578 1 98.06 179 LEU A N 1
ATOM 1348 C CA . LEU A 1 179 ? -4.812 -26.844 -21.844 1 98.06 179 LEU A CA 1
ATOM 1349 C C . LEU A 1 179 ? -6.059 -26.781 -22.719 1 98.06 179 LEU A C 1
ATOM 1351 O O . LEU A 1 179 ? -6.355 -25.75 -23.312 1 98.06 179 LEU A O 1
ATOM 1355 N N . ILE A 1 180 ? -6.789 -27.812 -22.75 1 96.56 180 ILE A N 1
ATOM 1356 C CA . ILE A 1 180 ? -8 -27.875 -23.562 1 96.56 180 ILE A CA 1
ATOM 1357 C C . ILE A 1 180 ? -9.055 -26.938 -22.984 1 96.56 180 ILE A C 1
ATOM 1359 O O . ILE A 1 180 ? -9.711 -26.188 -23.719 1 96.56 180 ILE A O 1
ATOM 1363 N N . LYS A 1 181 ? -9.188 -26.984 -21.719 1 94.44 181 LYS A N 1
ATOM 1364 C CA . LYS A 1 181 ? -10.117 -26.094 -21.047 1 94.44 181 LYS A CA 1
ATOM 1365 C C . LYS A 1 181 ? -9.773 -24.625 -21.344 1 94.44 181 LYS A C 1
ATOM 1367 O O . LYS A 1 181 ? -10.672 -23.781 -21.438 1 94.44 181 LYS A O 1
ATOM 1372 N N . TRP A 1 182 ? -8.516 -24.359 -21.484 1 96.12 182 TRP A N 1
ATOM 1373 C CA . TRP A 1 182 ? -8.055 -23 -21.734 1 96.12 182 TRP A CA 1
ATOM 1374 C C . TRP A 1 182 ? -8.273 -22.609 -23.188 1 96.12 182 TRP A C 1
ATOM 1376 O O . TRP A 1 182 ? -8.016 -21.453 -23.578 1 96.12 182 TRP A O 1
ATOM 1386 N N . GLY A 1 183 ? -8.594 -23.562 -24.047 1 94.88 183 GLY A N 1
ATOM 1387 C CA . GLY A 1 183 ? -8.945 -23.25 -25.422 1 94.88 183 GLY A CA 1
ATOM 1388 C C . GLY A 1 183 ? -7.883 -23.656 -26.422 1 94.88 183 GLY A C 1
ATOM 1389 O O . GLY A 1 183 ? -7.926 -23.25 -27.594 1 94.88 183 GLY A O 1
ATOM 1390 N N . CYS A 1 184 ? -6.918 -24.438 -25.984 1 96.19 184 CYS A N 1
ATOM 1391 C CA . CYS A 1 184 ? -5.887 -24.906 -26.906 1 96.19 184 CYS A CA 1
ATOM 1392 C C . CYS A 1 184 ? -6.449 -25.906 -27.906 1 96.19 184 CYS A C 1
ATOM 1394 O O . CYS A 1 184 ? -7.25 -26.766 -27.547 1 96.19 184 CYS A O 1
ATOM 1396 N N . SER A 1 185 ? -6.004 -25.781 -29.141 1 95.12 185 SER A N 1
ATOM 1397 C CA . SER A 1 185 ? -6.488 -26.672 -30.188 1 95.12 185 SER A CA 1
ATOM 1398 C C . SER A 1 185 ? -5.844 -28.047 -30.078 1 95.12 185 SER A C 1
ATOM 1400 O O . SER A 1 185 ? -4.645 -28.156 -29.812 1 95.12 185 SER A O 1
ATOM 1402 N N . ILE A 1 186 ? -6.664 -29.062 -30.344 1 95.56 186 ILE A N 1
ATOM 1403 C CA . ILE A 1 186 ? -6.16 -30.438 -30.344 1 95.56 186 ILE A CA 1
ATOM 1404 C C . ILE A 1 186 ? -6.133 -30.969 -31.781 1 95.56 186 ILE A C 1
ATOM 1406 O O . ILE A 1 186 ? -5.855 -32.156 -32 1 95.56 186 ILE A O 1
ATOM 1410 N N . GLU A 1 187 ? -6.34 -30.016 -32.75 1 93.38 187 GLU A N 1
ATOM 1411 C CA . GLU A 1 187 ? -6.418 -30.406 -34.156 1 93.38 187 GLU A CA 1
ATOM 1412 C C . GLU A 1 187 ? -5.207 -29.922 -34.938 1 93.38 187 GLU A C 1
ATOM 1414 O O . GLU A 1 187 ? -5.129 -30.109 -36.156 1 93.38 187 GLU A O 1
ATOM 1419 N N . ASP A 1 188 ? -4.328 -29.312 -34.281 1 94.25 188 ASP A N 1
ATOM 1420 C CA . ASP A 1 188 ? -3.107 -28.859 -34.938 1 94.25 188 ASP A CA 1
ATOM 1421 C C . ASP A 1 188 ? -2.084 -29.984 -35.062 1 94.25 188 ASP A C 1
ATOM 1423 O O . ASP A 1 188 ? -1.883 -30.734 -34.094 1 94.25 188 ASP A O 1
ATOM 1427 N N . VAL A 1 189 ? -1.447 -30.094 -36.188 1 95.25 189 VAL A N 1
ATOM 1428 C CA . VAL A 1 189 ? -0.497 -31.172 -36.406 1 95.25 189 VAL A CA 1
ATOM 1429 C C . VAL A 1 189 ? 0.928 -30.656 -36.219 1 95.25 189 VAL A C 1
ATOM 1431 O O . VAL A 1 189 ? 1.179 -29.453 -36.312 1 95.25 189 VAL A O 1
ATOM 1434 N N . ASP A 1 190 ? 1.839 -31.547 -35.875 1 95.06 190 ASP A N 1
ATOM 1435 C CA . ASP A 1 190 ? 3.254 -31.203 -35.781 1 95.06 190 ASP A CA 1
ATOM 1436 C C . ASP A 1 190 ? 3.938 -31.312 -37.156 1 95.06 190 ASP A C 1
ATOM 1438 O O . ASP A 1 190 ? 3.27 -31.359 -38.188 1 95.06 190 ASP A O 1
ATOM 1442 N N . TYR A 1 191 ? 5.281 -31.219 -37.156 1 94.31 191 TYR A N 1
ATOM 1443 C CA . TYR A 1 191 ? 6.039 -31.172 -38.406 1 94.31 191 TYR A CA 1
ATOM 1444 C C . TYR A 1 191 ? 5.895 -32.469 -39.156 1 94.31 191 TYR A C 1
ATOM 1446 O O . TYR A 1 191 ? 6.098 -32.5 -40.375 1 94.31 191 TYR A O 1
ATOM 1454 N N . ASN A 1 192 ? 5.496 -33.594 -38.562 1 95.38 192 ASN A N 1
ATOM 1455 C CA . ASN A 1 192 ? 5.305 -34.875 -39.188 1 95.38 192 ASN A CA 1
ATOM 1456 C C . ASN A 1 192 ? 3.824 -35.188 -39.406 1 95.38 192 ASN A C 1
ATOM 1458 O O . ASN A 1 192 ? 3.455 -36.344 -39.719 1 95.38 192 ASN A O 1
ATOM 1462 N N . GLY A 1 193 ? 2.996 -34.25 -39.156 1 96.06 193 GLY A N 1
ATOM 1463 C CA . GLY A 1 193 ? 1.568 -34.406 -39.375 1 96.06 193 GLY A CA 1
ATOM 1464 C C . GLY A 1 193 ? 0.864 -35.125 -38.219 1 96.06 193 GLY A C 1
ATOM 1465 O O . GLY A 1 193 ? -0.26 -35.594 -38.375 1 96.06 193 GLY A O 1
ATOM 1466 N N . ASN A 1 194 ? 1.516 -35.25 -37.125 1 96.75 194 ASN A N 1
ATOM 1467 C CA . ASN A 1 194 ? 0.91 -35.938 -36 1 96.75 194 ASN A CA 1
ATOM 1468 C C . ASN A 1 194 ? -0.032 -35.031 -35.219 1 96.75 194 ASN A C 1
ATOM 1470 O O . ASN A 1 194 ? 0.323 -33.875 -34.906 1 96.75 194 ASN A O 1
ATOM 1474 N N . LEU A 1 195 ? -1.217 -35.531 -35 1 96.69 195 LEU A N 1
ATOM 1475 C CA . LEU A 1 195 ? -2.125 -34.938 -34.031 1 96.69 195 LEU A CA 1
ATOM 1476 C C . LEU A 1 195 ? -1.774 -35.375 -32.625 1 96.69 195 LEU A C 1
ATOM 1478 O O . LEU A 1 195 ? -1.086 -36.375 -32.406 1 96.69 195 LEU A O 1
ATOM 1482 N N . PRO A 1 196 ? -2.23 -34.594 -31.594 1 97.62 196 PRO A N 1
ATOM 1483 C CA . PRO A 1 196 ? -2.023 -35.031 -30.234 1 97.62 196 PRO A CA 1
ATOM 1484 C C . PRO A 1 196 ? -2.541 -36.469 -30 1 97.62 196 PRO A C 1
ATOM 1486 O O . PRO A 1 196 ? -1.913 -37.25 -29.281 1 97.62 196 PRO A O 1
ATOM 1489 N N . VAL A 1 197 ? -3.602 -36.844 -30.656 1 97.12 197 VAL A N 1
ATOM 1490 C CA . VAL A 1 197 ? -4.188 -38.188 -30.484 1 97.12 197 VAL A CA 1
ATOM 1491 C C . VAL A 1 197 ? -3.242 -39.219 -31.047 1 97.12 197 VAL A C 1
ATOM 1493 O O . VAL A 1 197 ? -3.152 -40.344 -30.516 1 97.12 197 VAL A O 1
ATOM 1496 N N . HIS A 1 198 ? -2.527 -38.938 -32.125 1 97.69 198 HIS A N 1
ATOM 1497 C CA . HIS A 1 198 ? -1.518 -39.844 -32.656 1 97.69 198 HIS A CA 1
ATOM 1498 C C . HIS A 1 198 ? -0.418 -40.125 -31.625 1 97.69 198 HIS A C 1
ATOM 1500 O O . HIS A 1 198 ? -0.024 -41.281 -31.422 1 97.69 198 HIS A O 1
ATOM 1506 N N . LEU A 1 199 ? 0.012 -39.031 -31.047 1 97.81 199 LEU A N 1
ATOM 1507 C CA . LEU A 1 199 ? 1.114 -39.125 -30.094 1 97.81 199 LEU A CA 1
ATOM 1508 C C . LEU A 1 199 ? 0.707 -39.906 -28.859 1 97.81 199 LEU A C 1
ATOM 1510 O O . LEU A 1 199 ? 1.48 -40.75 -28.359 1 97.81 199 LEU A O 1
ATOM 1514 N N . ALA A 1 200 ? -0.433 -39.688 -28.297 1 97.94 200 ALA A N 1
ATOM 1515 C CA . ALA A 1 200 ? -0.938 -40.438 -27.156 1 97.94 200 ALA A CA 1
ATOM 1516 C C . ALA A 1 200 ? -1.027 -41.938 -27.484 1 97.94 200 ALA A C 1
ATOM 1518 O O . ALA A 1 200 ? -0.679 -42.781 -26.656 1 97.94 200 ALA A O 1
ATOM 1519 N N . ALA A 1 201 ? -1.477 -42.25 -28.672 1 97.06 201 ALA A N 1
ATOM 1520 C CA . ALA A 1 201 ? -1.604 -43.625 -29.109 1 97.06 201 ALA A CA 1
ATOM 1521 C C . ALA A 1 201 ? -0.233 -44.281 -29.266 1 97.06 201 ALA A C 1
ATOM 1523 O O . ALA A 1 201 ? -0.026 -45.406 -28.828 1 97.06 201 ALA A O 1
ATOM 1524 N N . MET A 1 202 ? 0.578 -43.562 -29.906 1 96.62 202 MET A N 1
ATOM 1525 C CA . MET A 1 202 ? 1.933 -44.031 -30.172 1 96.62 202 MET A CA 1
ATOM 1526 C C . MET A 1 202 ? 2.643 -44.406 -28.859 1 96.62 202 MET A C 1
ATOM 1528 O O . MET A 1 202 ? 3.387 -45.375 -28.812 1 96.62 202 MET A O 1
ATOM 1532 N N . GLU A 1 203 ? 2.441 -43.625 -27.828 1 97.12 203 GLU A N 1
ATOM 1533 C CA . GLU A 1 203 ? 3.127 -43.812 -26.547 1 97.12 203 GLU A CA 1
ATOM 1534 C C . GLU A 1 203 ? 2.305 -44.688 -25.594 1 97.12 203 GLU A C 1
ATOM 1536 O O . GLU A 1 203 ? 2.797 -45.094 -24.547 1 97.12 203 GLU A O 1
ATOM 1541 N N . GLY A 1 204 ? 1.09 -44.969 -25.922 1 96.62 204 GLY A N 1
ATOM 1542 C CA . GLY A 1 204 ? 0.244 -45.875 -25.141 1 96.62 204 GLY A CA 1
ATOM 1543 C C . GLY A 1 204 ? -0.4 -45.188 -23.953 1 96.62 204 GLY A C 1
ATOM 1544 O O . GLY A 1 204 ? -0.688 -45.844 -22.938 1 96.62 204 GLY A O 1
ATOM 1545 N N . HIS A 1 205 ? -0.517 -43.969 -23.938 1 97.5 205 HIS A N 1
ATOM 1546 C CA . HIS A 1 205 ? -1.158 -43.25 -22.844 1 97.5 205 HIS A CA 1
ATOM 1547 C C . HIS A 1 205 ? -2.676 -43.25 -22.984 1 97.5 205 HIS A C 1
ATOM 1549 O O . HIS A 1 205 ? -3.262 -42.312 -23.531 1 97.5 205 HIS A O 1
ATOM 1555 N N . LEU A 1 206 ? -3.26 -44.188 -22.469 1 95.81 206 LEU A N 1
ATOM 1556 C CA . LEU A 1 206 ? -4.664 -44.531 -22.688 1 95.81 206 LEU A CA 1
ATOM 1557 C C . LEU A 1 206 ? -5.57 -43.438 -22.156 1 95.81 206 LEU A C 1
ATOM 1559 O O . LEU A 1 206 ? -6.539 -43.031 -22.828 1 95.81 206 LEU A O 1
ATOM 1563 N N . HIS A 1 207 ? -5.273 -42.906 -20.969 1 95.94 207 HIS A N 1
ATOM 1564 C CA . HIS A 1 207 ? -6.125 -41.875 -20.391 1 95.94 207 HIS A CA 1
ATOM 1565 C C . HIS A 1 207 ? -6.16 -40.625 -21.266 1 95.94 207 HIS A C 1
ATOM 1567 O O . HIS A 1 207 ? -7.23 -40.094 -21.516 1 95.94 207 HIS A O 1
ATOM 1573 N N . CYS A 1 208 ? -4.992 -40.219 -21.703 1 97.56 208 CYS A N 1
ATOM 1574 C CA . CYS A 1 208 ? -4.934 -39.062 -22.594 1 97.56 208 CYS A CA 1
ATOM 1575 C C . CYS A 1 208 ? -5.641 -39.344 -23.906 1 97.56 208 CYS A C 1
ATOM 1577 O O . CYS A 1 208 ? -6.363 -38.5 -24.438 1 97.56 208 CYS A O 1
ATOM 1579 N N . PHE A 1 209 ? -5.414 -40.562 -24.406 1 96 209 PHE A N 1
ATOM 1580 C CA . PHE A 1 209 ? -6.012 -40.969 -25.656 1 96 209 PHE A CA 1
ATOM 1581 C C . PHE A 1 209 ? -7.531 -40.906 -25.594 1 96 209 PHE A C 1
ATOM 1583 O O . PHE A 1 209 ? -8.172 -40.312 -26.469 1 96 209 PHE A O 1
ATOM 1590 N N . LYS A 1 210 ? -8.07 -41.469 -24.547 1 93.69 210 LYS A N 1
ATOM 1591 C CA . LYS A 1 210 ? -9.516 -41.469 -24.344 1 93.69 210 LYS A CA 1
ATOM 1592 C C . LYS A 1 210 ? -10.062 -40.062 -24.234 1 93.69 210 LYS A C 1
ATOM 1594 O O . LYS A 1 210 ? -11.094 -39.719 -24.828 1 93.69 210 LYS A O 1
ATOM 1599 N N . TYR A 1 211 ? -9.414 -39.281 -23.531 1 95.88 211 TYR A N 1
ATOM 1600 C CA . TYR A 1 211 ? -9.867 -37.906 -23.297 1 95.88 211 TYR A CA 1
ATOM 1601 C C . TYR A 1 211 ? -9.852 -37.125 -24.594 1 95.88 211 TYR A C 1
ATOM 1603 O O . TYR A 1 211 ? -10.805 -36.406 -24.906 1 95.88 211 TYR A O 1
ATOM 1611 N N . LEU A 1 212 ? -8.742 -37.188 -25.359 1 95.81 212 LEU A N 1
ATOM 1612 C CA . LEU A 1 212 ? -8.633 -36.5 -26.641 1 95.81 212 LEU A CA 1
ATOM 1613 C C . LEU A 1 212 ? -9.758 -36.906 -27.578 1 95.81 212 LEU A C 1
ATOM 1615 O O . LEU A 1 212 ? -10.391 -36.062 -28.203 1 95.81 212 LEU A O 1
ATOM 1619 N N . LEU A 1 213 ? -10.039 -38.188 -27.609 1 93.19 213 LEU A N 1
ATOM 1620 C CA . LEU A 1 213 ? -11.102 -38.688 -28.484 1 93.19 213 LEU A CA 1
ATOM 1621 C C . LEU A 1 213 ? -12.453 -38.125 -28.094 1 93.19 213 LEU A C 1
ATOM 1623 O O . LEU A 1 213 ? -13.281 -37.812 -28.953 1 93.19 213 LEU A O 1
ATOM 1627 N N . SER A 1 214 ? -12.641 -38 -26.828 1 91.25 214 SER A N 1
ATOM 1628 C CA . SER A 1 214 ? -13.914 -37.5 -26.328 1 91.25 214 SER A CA 1
ATOM 1629 C C . SER A 1 214 ? -14.094 -36.031 -26.641 1 91.25 214 SER A C 1
ATOM 1631 O O . SER A 1 214 ? -15.219 -35.531 -26.703 1 91.25 214 SER A O 1
ATOM 1633 N N . ARG A 1 215 ? -13.047 -35.312 -26.797 1 91.94 215 A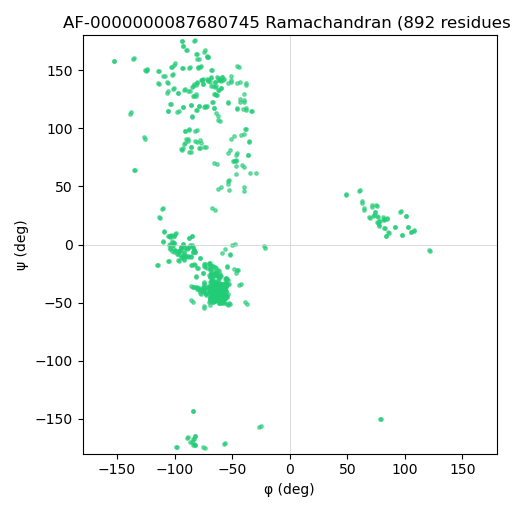RG A N 1
ATOM 1634 C CA . ARG A 1 215 ? -13.117 -33.875 -27 1 91.94 215 ARG A CA 1
ATOM 1635 C C . ARG A 1 215 ? -13.07 -33.5 -28.484 1 91.94 215 ARG A C 1
ATOM 1637 O O . ARG A 1 215 ? -13.391 -32.375 -28.859 1 91.94 215 ARG A O 1
ATOM 1644 N N . MET A 1 216 ? -12.703 -34.438 -29.25 1 89.06 216 MET A N 1
ATOM 1645 C CA . MET A 1 216 ? -12.664 -34.188 -30.688 1 89.06 216 MET A CA 1
ATOM 1646 C C . MET A 1 216 ? -14.07 -34.219 -31.281 1 89.06 216 MET A C 1
ATOM 1648 O O . MET A 1 216 ? -14.977 -34.844 -30.703 1 89.06 216 MET A O 1
ATOM 1652 N N . SER A 1 217 ? -14.336 -33.531 -32.375 1 83.19 217 SER A N 1
ATOM 1653 C CA . SER A 1 217 ? -15.641 -33.375 -33 1 83.19 217 SER A CA 1
ATOM 1654 C C . SER A 1 217 ? -16.203 -34.75 -33.438 1 83.19 217 SER A C 1
ATOM 1656 O O . SER A 1 217 ? -17.406 -35 -33.312 1 83.19 217 SER A O 1
ATOM 1658 N N . SER A 1 218 ? -15.391 -35.562 -33.969 1 84.81 218 SER A N 1
ATOM 1659 C CA . SER A 1 218 ? -15.781 -36.906 -34.375 1 84.81 218 SER A CA 1
ATOM 1660 C C . SER A 1 218 ? -14.703 -37.938 -34 1 84.81 218 SER A C 1
ATOM 1662 O O . SER A 1 218 ? -13.578 -37.875 -34.5 1 84.81 218 SER A O 1
ATOM 1664 N N . ALA A 1 219 ? -15.117 -38.781 -33.094 1 83.75 219 ALA A N 1
ATOM 1665 C CA . ALA A 1 219 ? -14.195 -39.844 -32.688 1 83.75 219 ALA A CA 1
ATOM 1666 C C . ALA A 1 219 ? -13.773 -40.656 -33.906 1 83.75 219 ALA A C 1
ATOM 1668 O O . ALA A 1 219 ? -12.617 -41.062 -34 1 83.75 219 ALA A O 1
ATOM 1669 N N . SER A 1 220 ? -14.727 -40.875 -34.75 1 85.5 220 SER A N 1
ATOM 1670 C CA . SER A 1 220 ? -14.445 -41.688 -35.938 1 85.5 220 SER A CA 1
ATOM 1671 C C . SER A 1 220 ? -13.422 -41 -36.844 1 85.5 220 SER A C 1
ATOM 1673 O O . SER A 1 220 ? -12.531 -41.656 -37.375 1 85.5 220 SER A O 1
ATOM 1675 N N . GLN A 1 221 ? -13.586 -39.75 -36.906 1 86.56 221 GLN A N 1
ATOM 1676 C CA . GLN A 1 221 ? -12.641 -39 -37.719 1 86.56 221 GLN A CA 1
ATOM 1677 C C . GLN A 1 221 ? -11.258 -39 -37.094 1 86.56 221 GLN A C 1
ATOM 1679 O O . GLN A 1 221 ? -10.242 -39.062 -37.781 1 86.56 221 GLN A O 1
ATOM 1684 N N . ALA A 1 222 ? -11.227 -38.938 -35.812 1 88.81 222 ALA A N 1
ATOM 1685 C CA . ALA A 1 222 ? -9.961 -38.938 -35.094 1 88.81 222 ALA A CA 1
ATOM 1686 C C . ALA A 1 222 ? -9.219 -40.25 -35.281 1 88.81 222 ALA A C 1
ATOM 1688 O O . ALA A 1 222 ? -7.992 -40.281 -35.438 1 88.81 222 ALA A O 1
ATOM 1689 N N . LEU A 1 223 ? -9.93 -41.344 -35.375 1 90.69 223 LEU A N 1
ATOM 1690 C CA . LEU A 1 223 ? -9.344 -42.688 -35.5 1 90.69 223 LEU A CA 1
ATOM 1691 C C . LEU A 1 223 ? -8.82 -42.906 -36.906 1 90.69 223 LEU A C 1
ATOM 1693 O O . LEU A 1 223 ? -7.867 -43.656 -37.125 1 90.69 223 LEU A O 1
ATOM 1697 N N . LYS A 1 224 ? -9.43 -42.125 -37.812 1 91.5 224 LYS A N 1
ATOM 1698 C CA . LYS A 1 224 ? -9.102 -42.375 -39.219 1 91.5 224 LYS A CA 1
ATOM 1699 C C . LYS A 1 224 ? -8.102 -41.312 -39.719 1 91.5 224 LYS A C 1
ATOM 1701 O O . LYS A 1 224 ? -7.617 -41.406 -40.844 1 91.5 224 LYS A O 1
ATOM 1706 N N . ALA A 1 225 ? -7.836 -40.375 -38.875 1 94.25 225 ALA A N 1
ATOM 1707 C CA . ALA A 1 225 ? -6.902 -39.344 -39.312 1 94.25 225 ALA A CA 1
ATOM 1708 C C . ALA A 1 225 ? -5.496 -39.906 -39.469 1 94.25 225 ALA A C 1
ATOM 1710 O O . ALA A 1 225 ? -5.016 -40.688 -38.656 1 94.25 225 ALA A O 1
ATOM 1711 N N . PHE A 1 226 ? -4.828 -39.5 -40.625 1 96.12 226 PHE A N 1
ATOM 1712 C CA . PHE A 1 226 ? -3.496 -40 -40.938 1 96.12 226 PHE A CA 1
ATOM 1713 C C . PHE A 1 226 ? -2.447 -38.906 -40.75 1 96.12 226 PHE A C 1
ATOM 1715 O O . PHE A 1 226 ? -2.713 -37.75 -41.031 1 96.12 226 PHE A O 1
ATOM 1722 N N . ASN A 1 227 ? -1.3 -39.312 -40.312 1 95.81 227 ASN A N 1
ATOM 1723 C CA . ASN A 1 227 ? -0.167 -38.375 -40.312 1 95.81 227 ASN A CA 1
ATOM 1724 C C . ASN A 1 227 ? 0.525 -38.344 -41.656 1 95.81 227 ASN A C 1
ATOM 1726 O O . ASN A 1 227 ? 0.001 -38.875 -42.656 1 95.81 227 ASN A O 1
ATOM 1730 N N . ASP A 1 228 ? 1.613 -37.688 -41.781 1 96 228 ASP A N 1
ATOM 1731 C CA . ASP A 1 228 ? 2.277 -37.5 -43.062 1 96 228 ASP A CA 1
ATOM 1732 C C . ASP A 1 228 ? 2.867 -38.844 -43.594 1 96 228 ASP A C 1
ATOM 1734 O O . ASP A 1 228 ? 3.156 -38.969 -44.781 1 96 228 ASP A O 1
ATOM 1738 N N . ASN A 1 229 ? 3.098 -39.781 -42.719 1 95.94 229 ASN A N 1
ATOM 1739 C CA . ASN A 1 229 ? 3.613 -41.094 -43.125 1 95.94 229 ASN A CA 1
ATOM 1740 C C . ASN A 1 229 ? 2.488 -42.062 -43.5 1 95.94 229 ASN A C 1
ATOM 1742 O O . ASN A 1 229 ? 2.729 -43.25 -43.75 1 95.94 229 ASN A O 1
ATOM 1746 N N . GLY A 1 230 ? 1.308 -41.625 -43.375 1 96.06 230 GLY A N 1
ATOM 1747 C CA . GLY A 1 230 ? 0.159 -42.438 -43.719 1 96.06 230 GLY A CA 1
ATOM 1748 C C . GLY A 1 230 ? -0.273 -43.375 -42.594 1 96.06 230 GLY A C 1
ATOM 1749 O O . GLY A 1 230 ? -0.851 -44.438 -42.844 1 96.06 230 GLY A O 1
ATOM 1750 N N . GLU A 1 231 ? 0.083 -43.031 -41.438 1 96.62 231 GL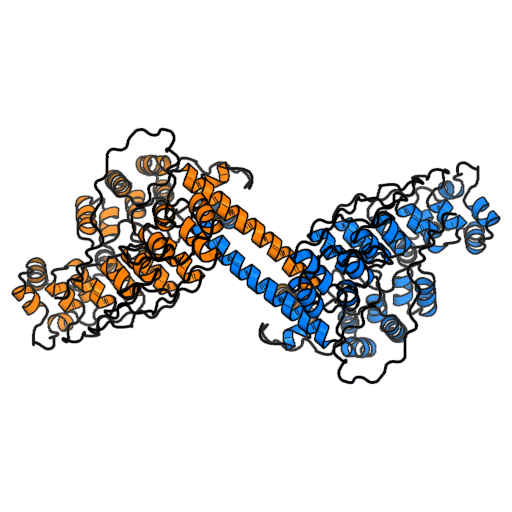U A N 1
ATOM 1751 C CA . GLU A 1 231 ? -0.25 -43.875 -40.281 1 96.62 231 GLU A CA 1
ATOM 1752 C C . GLU A 1 231 ? -1.373 -43.25 -39.438 1 96.62 231 GLU A C 1
ATOM 1754 O O . GLU A 1 231 ? -1.375 -42.031 -39.219 1 96.62 231 GLU A O 1
ATOM 1759 N N . ASN A 1 232 ? -2.35 -44 -39.125 1 95.69 232 ASN A N 1
ATOM 1760 C CA . ASN A 1 232 ? -3.383 -43.562 -38.188 1 95.69 232 ASN A CA 1
ATOM 1761 C C . ASN A 1 232 ? -3.119 -44.094 -36.781 1 95.69 232 ASN A C 1
ATOM 1763 O O . ASN A 1 232 ? -2.051 -44.656 -36.5 1 95.69 232 ASN A O 1
ATOM 1767 N N . VAL A 1 233 ? -4.039 -43.875 -35.844 1 96 233 VAL A N 1
ATOM 1768 C CA . VAL A 1 233 ? -3.82 -44.219 -34.438 1 96 233 VAL A CA 1
ATOM 1769 C C . VAL A 1 233 ? -3.68 -45.719 -34.25 1 96 233 VAL A C 1
ATOM 1771 O O . VAL A 1 233 ? -2.896 -46.188 -33.438 1 96 233 VAL A O 1
ATOM 1774 N N . LEU A 1 234 ? -4.426 -46.5 -35.094 1 94.69 234 LEU A N 1
ATOM 1775 C CA . LEU A 1 234 ? -4.34 -47.969 -35.031 1 94.69 234 LEU A CA 1
ATOM 1776 C C . LEU A 1 234 ? -2.979 -48.438 -35.531 1 94.69 234 LEU A C 1
ATOM 1778 O O . LEU A 1 234 ? -2.363 -49.312 -34.906 1 94.69 234 LEU A O 1
ATOM 1782 N N . ASP A 1 235 ? -2.598 -47.875 -36.625 1 96.31 235 ASP A N 1
ATOM 1783 C CA . ASP A 1 235 ? -1.293 -48.219 -37.156 1 96.31 235 ASP A CA 1
ATOM 1784 C C . ASP A 1 235 ? -0.179 -47.969 -36.156 1 96.31 235 ASP A C 1
ATOM 1786 O O . ASP A 1 235 ? 0.698 -48.812 -35.969 1 96.31 235 ASP A O 1
ATOM 1790 N N . LEU A 1 236 ? -0.278 -46.812 -35.594 1 96.31 236 LEU A N 1
ATOM 1791 C CA . LEU A 1 236 ? 0.742 -46.375 -34.625 1 96.31 236 LEU A CA 1
ATOM 1792 C C . LEU A 1 236 ? 0.734 -47.281 -33.406 1 96.31 236 LEU A C 1
ATOM 1794 O O . LEU A 1 236 ? 1.789 -47.75 -32.969 1 96.31 236 LEU A O 1
ATOM 1798 N N . ALA A 1 237 ? -0.409 -47.594 -32.812 1 95.94 237 ALA A N 1
ATOM 1799 C CA . ALA A 1 237 ? -0.531 -48.469 -31.656 1 95.94 237 ALA A CA 1
ATOM 1800 C C . ALA A 1 237 ? 0.006 -49.875 -31.953 1 95.94 237 ALA A C 1
ATOM 1802 O O . ALA A 1 237 ? 0.645 -50.5 -31.109 1 95.94 237 ALA A O 1
ATOM 1803 N N . GLN A 1 238 ? -0.249 -50.312 -33.156 1 95.25 238 GLN A N 1
ATOM 1804 C CA . GLN A 1 238 ? 0.239 -51.625 -33.594 1 95.25 238 GLN A CA 1
ATOM 1805 C C . GLN A 1 238 ? 1.757 -51.625 -33.75 1 95.25 238 GLN A C 1
ATOM 1807 O O . GLN A 1 238 ? 2.441 -52.531 -33.25 1 95.25 238 GLN A O 1
ATOM 1812 N N . ARG A 1 239 ? 2.193 -50.688 -34.469 1 95.81 239 ARG A N 1
ATOM 1813 C CA . ARG A 1 239 ? 3.621 -50.562 -34.719 1 95.81 239 ARG A CA 1
ATOM 1814 C C . ARG A 1 239 ? 4.43 -50.531 -33.438 1 95.81 239 ARG A C 1
ATOM 1816 O O . ARG A 1 239 ? 5.477 -51.188 -33.344 1 95.81 239 ARG A O 1
ATOM 1823 N N . PHE A 1 240 ? 3.959 -49.812 -32.469 1 95.94 240 PHE A N 1
ATOM 1824 C CA . PHE A 1 240 ? 4.711 -49.625 -31.219 1 95.94 240 PHE A CA 1
ATOM 1825 C C . PHE A 1 240 ? 4.191 -50.562 -30.125 1 95.94 240 PHE A C 1
ATOM 1827 O O . PHE A 1 240 ? 4.531 -50.375 -28.953 1 95.94 240 PHE A O 1
ATOM 1834 N N . PHE A 1 241 ? 3.35 -51.5 -30.328 1 95.25 241 PHE A N 1
ATOM 1835 C CA . PHE A 1 241 ? 2.869 -52.562 -29.5 1 95.25 241 PHE A CA 1
ATOM 1836 C C . PHE A 1 241 ? 2.17 -52.031 -28.25 1 95.25 241 PHE A C 1
ATOM 1838 O O . PHE A 1 241 ? 2.465 -52.469 -27.141 1 95.25 241 PHE A O 1
ATOM 1845 N N . LYS A 1 242 ? 1.361 -51.125 -28.484 1 95.5 242 LYS A N 1
ATOM 1846 C CA . LYS A 1 242 ? 0.541 -50.562 -27.406 1 95.5 242 LYS A CA 1
ATOM 1847 C C . LYS A 1 242 ? -0.79 -51.312 -27.297 1 95.5 242 LYS A C 1
ATOM 1849 O O . LYS A 1 242 ? -1.806 -50.844 -27.828 1 95.5 242 LYS A O 1
ATOM 1854 N N . GLN A 1 243 ? -0.819 -52.344 -26.562 1 94 243 GLN A N 1
ATOM 1855 C CA . GLN A 1 243 ? -1.95 -53.25 -26.5 1 94 243 GLN A CA 1
ATOM 1856 C C . GLN A 1 243 ? -3.162 -52.594 -25.844 1 94 243 GLN A C 1
ATOM 1858 O O . GLN A 1 243 ? -4.305 -52.875 -26.219 1 94 243 GLN A O 1
ATOM 1863 N N . ASN A 1 244 ? -2.896 -51.812 -24.844 1 93.44 244 ASN A N 1
ATOM 1864 C CA . ASN A 1 244 ? -4.004 -51.156 -24.156 1 93.44 244 ASN A CA 1
ATOM 1865 C C . ASN A 1 244 ? -4.801 -50.281 -25.109 1 93.44 244 ASN A C 1
ATOM 1867 O O . ASN A 1 244 ? -6.031 -50.25 -25.062 1 93.44 244 ASN A O 1
ATOM 1871 N N . ILE A 1 245 ? -4.094 -49.594 -25.953 1 94.5 245 ILE A N 1
ATOM 1872 C CA . ILE A 1 245 ? -4.75 -48.719 -26.953 1 94.5 245 ILE A CA 1
ATOM 1873 C C . ILE A 1 245 ? -5.512 -49.594 -27.953 1 94.5 245 ILE A C 1
ATOM 1875 O O . ILE A 1 245 ? -6.66 -49.312 -28.281 1 94.5 245 ILE A O 1
ATOM 1879 N N . LEU A 1 246 ? -4.902 -50.656 -28.422 1 93.56 246 LEU A N 1
ATOM 1880 C CA . LEU A 1 246 ? -5.5 -51.562 -29.391 1 93.56 246 LEU A CA 1
ATOM 1881 C C . LEU A 1 246 ? -6.773 -52.188 -28.844 1 93.56 246 LEU A C 1
ATOM 1883 O O . LEU A 1 246 ? -7.797 -52.25 -29.531 1 93.56 246 LEU A O 1
ATOM 1887 N N . GLN A 1 247 ? -6.676 -52.625 -27.672 1 92.94 247 GLN A N 1
ATOM 1888 C CA . GLN A 1 247 ? -7.836 -53.25 -27.016 1 92.94 247 GLN A CA 1
ATOM 1889 C C . GLN A 1 247 ? -8.977 -52.25 -26.891 1 92.94 247 GLN A C 1
ATOM 1891 O O . GLN A 1 247 ? -10.148 -52.594 -27.078 1 92.94 247 GLN A O 1
ATOM 1896 N N . PHE A 1 248 ? -8.57 -51.062 -26.516 1 91.88 248 PHE A N 1
ATOM 1897 C CA . PHE A 1 248 ? -9.586 -50.031 -26.375 1 91.88 248 PHE A CA 1
ATOM 1898 C C . PHE A 1 248 ? -10.273 -49.781 -27.703 1 91.88 248 PHE A C 1
ATOM 1900 O O . PHE A 1 248 ? -11.5 -49.688 -27.766 1 91.88 248 PHE A O 1
ATOM 1907 N N . ILE A 1 249 ? -9.57 -49.656 -28.781 1 89.12 249 ILE A N 1
ATOM 1908 C CA . ILE A 1 249 ? -10.109 -49.312 -30.094 1 89.12 249 ILE A CA 1
ATOM 1909 C C . ILE A 1 249 ? -10.992 -50.469 -30.594 1 89.12 249 ILE A C 1
ATOM 1911 O O . ILE A 1 249 ? -12.047 -50.25 -31.172 1 89.12 249 ILE A O 1
ATOM 1915 N N . GLN A 1 250 ? -10.547 -51.75 -30.312 1 85.69 250 GLN A N 1
ATOM 1916 C CA . GLN A 1 250 ? -11.273 -52.906 -30.766 1 85.69 250 GLN A CA 1
ATOM 1917 C C . GLN A 1 250 ? -12.547 -53.125 -29.953 1 85.69 250 GLN A C 1
ATOM 1919 O O . GLN A 1 250 ? -13.547 -53.625 -30.469 1 85.69 250 GLN A O 1
ATOM 1924 N N . GLY A 1 251 ? -12.461 -53.219 -28.609 1 76 251 GLY A N 1
ATOM 1925 C CA . GLY A 1 251 ? -13.594 -53.438 -27.719 1 76 251 GLY A CA 1
ATOM 1926 C C . GLY A 1 251 ? -14.594 -52.281 -27.75 1 76 251 GLY A C 1
ATOM 1927 O O . GLY A 1 251 ? -15.68 -52.406 -27.172 1 76 251 GLY A O 1
ATOM 1928 N N . ALA A 1 252 ? -14.211 -51.312 -28.016 1 56.69 252 ALA A N 1
ATOM 1929 C CA . ALA A 1 252 ? -14.945 -50.062 -27.875 1 56.69 252 ALA A CA 1
ATOM 1930 C C . ALA A 1 252 ? -16.203 -50.062 -28.734 1 56.69 252 ALA A C 1
ATOM 1932 O O . ALA A 1 252 ? -16.141 -49.906 -29.953 1 56.69 252 ALA A O 1
ATOM 1933 N N . GLU A 1 253 ? -17.031 -51.062 -28.75 1 50.03 253 GLU A N 1
ATOM 1934 C CA . GLU A 1 253 ? -18.328 -50.406 -28.969 1 50.03 253 GLU A CA 1
ATOM 1935 C C . GLU A 1 253 ? -18.422 -49.125 -28.188 1 50.03 253 GLU A C 1
ATOM 1937 O O . GLU A 1 253 ? -18.797 -49.125 -27.016 1 50.03 253 GLU A O 1
ATOM 1942 N N . TYR A 1 254 ? -17.453 -48.281 -28.281 1 48.91 254 TYR A N 1
ATOM 1943 C CA . TYR A 1 254 ? -17.469 -46.969 -27.672 1 48.91 254 TYR A CA 1
ATOM 1944 C C . TYR A 1 254 ? -18.875 -46.375 -27.672 1 48.91 254 TYR A C 1
ATOM 1946 O O . TYR A 1 254 ? -19.406 -46.031 -28.719 1 48.91 254 TYR A O 1
ATOM 1954 N N . GLU A 1 255 ? -19.734 -47.031 -27.016 1 46.06 255 GLU A N 1
ATOM 1955 C CA . GLU A 1 255 ? -20.984 -46.281 -26.812 1 46.06 255 GLU A CA 1
ATOM 1956 C C . GLU A 1 255 ? -20.719 -44.844 -26.422 1 46.06 255 GLU A C 1
ATOM 1958 O O . GLU A 1 255 ? -19.75 -44.531 -25.703 1 46.06 255 GLU A O 1
ATOM 1963 N N . GLY A 1 256 ? -21.219 -43.938 -27.078 1 45.16 256 GLY A N 1
ATOM 1964 C CA . GLY A 1 256 ? -21.266 -42.5 -27.078 1 45.16 256 GLY A CA 1
ATOM 1965 C C . GLY A 1 256 ? -21.062 -41.906 -25.703 1 45.16 256 GLY A C 1
ATOM 1966 O O . GLY A 1 256 ? -20.859 -42.625 -24.719 1 45.16 256 GLY A O 1
ATOM 1967 N N . ASN A 1 257 ? -21.641 -40.5 -25.531 1 47.59 257 ASN A N 1
ATOM 1968 C CA . ASN A 1 257 ? -21.609 -39.25 -24.734 1 47.59 257 ASN A CA 1
ATOM 1969 C C . ASN A 1 257 ? -22.156 -39.5 -23.328 1 47.59 257 ASN A C 1
ATOM 1971 O O . ASN A 1 257 ? -23.312 -39.156 -23.047 1 47.59 257 ASN A O 1
ATOM 1975 N N . ASP A 1 258 ? -22.047 -40.531 -22.766 1 49.84 258 ASP A N 1
ATOM 1976 C CA . ASP A 1 258 ? -22.719 -40.344 -21.484 1 49.84 258 ASP A CA 1
ATOM 1977 C C . ASP A 1 258 ? -22 -39.281 -20.641 1 49.84 258 ASP A C 1
ATOM 1979 O O . ASP A 1 258 ? -20.781 -39.312 -20.5 1 49.84 258 ASP A O 1
ATOM 1983 N N . THR A 1 259 ? -22.656 -38.156 -20.406 1 50.53 259 THR A N 1
ATOM 1984 C CA . THR A 1 259 ? -22.25 -37 -19.625 1 50.53 259 THR A CA 1
ATOM 1985 C C . THR A 1 259 ? -21.5 -37.406 -18.375 1 50.53 259 THR A C 1
ATOM 1987 O O . THR A 1 259 ? -20.547 -36.75 -17.969 1 50.53 259 THR A O 1
ATOM 1990 N N . LYS A 1 260 ? -22.047 -38.375 -17.578 1 53.88 260 LYS A N 1
ATOM 1991 C CA . LYS A 1 260 ? -21.438 -38.812 -16.328 1 53.88 260 LYS A CA 1
ATOM 1992 C C . LYS A 1 260 ? -20.031 -39.344 -16.562 1 53.88 260 LYS A C 1
ATOM 1994 O O . LYS A 1 260 ? -19.188 -39.312 -15.672 1 53.88 260 LYS A O 1
ATOM 1999 N N . ASP A 1 261 ? -19.719 -39.438 -17.797 1 77.62 261 ASP A N 1
ATOM 2000 C CA . ASP A 1 261 ? -18.5 -40.062 -18.297 1 77.62 261 ASP A CA 1
ATOM 2001 C C . ASP A 1 261 ? -17.406 -39.031 -18.547 1 77.62 261 ASP A C 1
ATOM 2003 O O . ASP A 1 261 ? -16.219 -39.344 -18.453 1 77.62 261 ASP A O 1
ATOM 2007 N N . GLN A 1 262 ? -17.828 -37.781 -18.453 1 81.31 262 GLN A N 1
ATOM 2008 C CA . GLN A 1 262 ? -16.844 -36.75 -18.781 1 81.31 262 GLN A CA 1
ATOM 2009 C C . GLN A 1 262 ? -15.938 -36.469 -17.594 1 81.31 262 GLN A C 1
ATOM 2011 O O . GLN A 1 262 ? -14.734 -36.25 -17.75 1 81.31 262 GLN A O 1
ATOM 2016 N N . GLU A 1 263 ? -16.547 -36.531 -16.422 1 86.06 263 GLU A N 1
ATOM 2017 C CA . GLU A 1 263 ? -15.742 -36.281 -15.211 1 86.06 263 GLU A CA 1
ATOM 2018 C C . GLU A 1 263 ? -14.711 -37.406 -15.016 1 86.06 263 GLU A C 1
ATOM 2020 O O . GLU A 1 263 ? -13.578 -37.125 -14.602 1 86.06 263 GLU A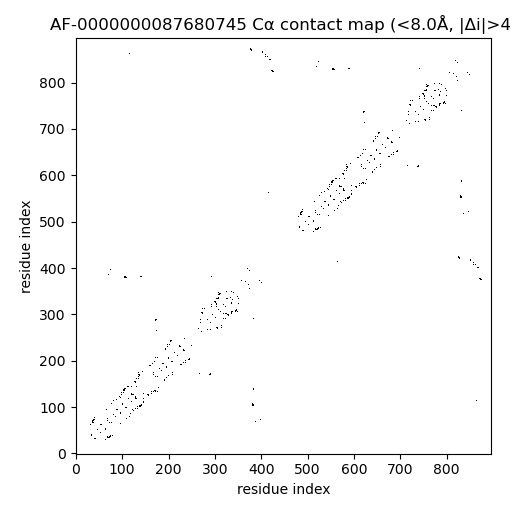 O 1
ATOM 2025 N N . THR A 1 264 ? -15.133 -38.562 -15.289 1 89.19 264 THR A N 1
ATOM 2026 C CA . THR A 1 264 ? -14.219 -39.688 -15.156 1 89.19 264 THR A CA 1
ATOM 2027 C C . THR A 1 264 ? -13.086 -39.594 -16.172 1 89.19 264 THR A C 1
ATOM 2029 O O . THR A 1 264 ? -11.938 -39.906 -15.859 1 89.19 264 THR A O 1
ATOM 2032 N N . LEU A 1 265 ? -13.391 -39.094 -17.297 1 91.44 265 LEU A N 1
ATOM 2033 C CA . LEU A 1 265 ? -12.383 -38.969 -18.344 1 91.44 265 LEU A CA 1
ATOM 2034 C C . LEU A 1 265 ? -11.422 -37.812 -18.031 1 91.44 265 LEU A C 1
ATOM 2036 O O . LEU A 1 265 ? -10.211 -37.969 -18.219 1 91.44 265 LEU A O 1
ATOM 2040 N N . ALA A 1 266 ? -11.977 -36.781 -17.484 1 93.06 266 ALA A N 1
ATOM 2041 C CA . ALA A 1 266 ? -11.188 -35.594 -17.25 1 93.06 266 ALA A CA 1
ATOM 2042 C C . ALA A 1 266 ? -10.414 -35.688 -15.938 1 93.06 266 ALA A C 1
ATOM 2044 O O . ALA A 1 266 ? -9.273 -35.219 -15.844 1 93.06 266 ALA A O 1
ATOM 2045 N N . PHE A 1 267 ? -11.086 -36.312 -14.961 1 96.69 267 PHE A N 1
ATOM 2046 C CA . PHE A 1 267 ? -10.5 -36.312 -13.625 1 96.69 267 PHE A CA 1
ATOM 2047 C C . PHE A 1 267 ? -10.57 -37.719 -13.008 1 96.69 267 PHE A C 1
ATOM 2049 O O . PHE A 1 267 ? -11.148 -37.875 -11.938 1 96.69 267 PHE A O 1
ATOM 2056 N N . PRO A 1 268 ? -9.898 -38.625 -13.602 1 96.25 268 PRO A N 1
ATOM 2057 C CA . PRO A 1 268 ? -9.977 -40 -13.094 1 96.25 268 PRO A CA 1
ATOM 2058 C C . PRO A 1 268 ? -9.43 -40.125 -11.672 1 96.25 268 PRO A C 1
ATOM 2060 O O . PRO A 1 268 ? -9.922 -40.969 -10.898 1 96.25 268 PRO A O 1
ATOM 2063 N N . GLY A 1 269 ? -8.438 -39.344 -11.336 1 97.44 269 GLY A N 1
ATOM 2064 C CA . GLY A 1 269 ? -7.914 -39.375 -9.984 1 97.44 269 GLY A CA 1
ATOM 2065 C C . GLY A 1 269 ? -8.938 -38.969 -8.945 1 97.44 269 GLY A C 1
ATOM 2066 O O . GLY A 1 269 ? -9.055 -39.594 -7.891 1 97.44 269 GLY A O 1
ATOM 2067 N N . HIS A 1 270 ? -9.656 -37.938 -9.227 1 98 270 HIS A N 1
ATOM 2068 C CA . HIS A 1 270 ? -10.695 -37.469 -8.32 1 98 270 HIS A CA 1
ATOM 2069 C C . HIS A 1 270 ? -11.789 -38.531 -8.141 1 98 270 HIS A C 1
ATOM 2071 O O . HIS A 1 270 ? -12.266 -38.75 -7.027 1 98 270 HIS A O 1
ATOM 2077 N N . VAL A 1 271 ? -12.18 -39.125 -9.219 1 97.31 271 VAL A N 1
ATOM 2078 C CA . VAL A 1 271 ? -13.188 -40.188 -9.164 1 97.31 271 VAL A CA 1
ATOM 2079 C C . VAL A 1 271 ? -12.664 -41.344 -8.328 1 97.31 271 VAL A C 1
ATOM 2081 O O . VAL A 1 271 ? -13.391 -41.906 -7.488 1 97.31 271 VAL A O 1
ATOM 2084 N N . ALA A 1 272 ? -11.414 -41.719 -8.539 1 97.81 272 ALA A N 1
ATOM 2085 C CA . ALA A 1 272 ? -10.812 -42.781 -7.766 1 97.81 272 ALA A CA 1
ATOM 2086 C C . ALA A 1 272 ? -10.797 -42.438 -6.277 1 97.81 272 ALA A C 1
ATOM 2088 O O . ALA A 1 272 ? -11.125 -43.281 -5.438 1 97.81 272 ALA A O 1
ATOM 2089 N N . ALA A 1 273 ? -10.414 -41.25 -5.934 1 98.25 273 ALA A N 1
ATOM 2090 C CA . ALA A 1 273 ? -10.375 -40.812 -4.543 1 98.25 273 ALA A CA 1
ATOM 2091 C C . ALA A 1 273 ? -11.766 -40.812 -3.924 1 98.25 273 ALA A C 1
ATOM 2093 O O . ALA A 1 273 ? -11.938 -41.219 -2.771 1 98.25 273 ALA A O 1
ATOM 2094 N N . PHE A 1 274 ? -12.727 -40.344 -4.727 1 97.75 274 PHE A N 1
ATOM 2095 C CA . PHE A 1 274 ? -14.117 -40.312 -4.277 1 97.75 274 PHE A CA 1
ATOM 2096 C C . PHE A 1 274 ? -14.625 -41.719 -3.967 1 97.75 274 PHE A C 1
ATOM 2098 O O . PHE A 1 274 ? -15.352 -41.938 -2.994 1 97.75 274 PHE A O 1
ATOM 2105 N N . LYS A 1 275 ? -14.172 -42.719 -4.699 1 97.62 275 LYS A N 1
ATOM 2106 C CA . LYS A 1 275 ? -14.617 -44.094 -4.551 1 97.62 275 LYS A CA 1
ATOM 2107 C C . LYS A 1 275 ? -13.75 -44.844 -3.543 1 97.62 275 LYS A C 1
ATOM 2109 O O . LYS A 1 275 ? -14.047 -46 -3.188 1 97.62 275 LYS A O 1
ATOM 2114 N N . GLY A 1 276 ? -12.68 -44.219 -3.164 1 97.88 276 GLY A N 1
ATOM 2115 C CA . GLY A 1 276 ? -11.742 -44.906 -2.26 1 97.88 276 GLY A CA 1
ATOM 2116 C C . GLY A 1 276 ? -10.891 -45.938 -2.943 1 97.88 276 GLY A C 1
ATOM 2117 O O . GLY A 1 276 ? -10.445 -46.906 -2.307 1 97.88 276 GLY A O 1
ATOM 2118 N N . ASP A 1 277 ? -10.805 -45.844 -4.219 1 97.94 277 ASP A N 1
ATOM 2119 C CA . ASP A 1 277 ? -10.008 -46.781 -5 1 97.94 277 ASP A CA 1
ATOM 2120 C C . ASP A 1 277 ? -8.523 -46.438 -4.934 1 97.94 277 ASP A C 1
ATOM 2122 O O . ASP A 1 277 ? -7.977 -45.844 -5.871 1 97.94 277 ASP A O 1
ATOM 2126 N N . LEU A 1 278 ? -7.836 -46.844 -3.926 1 98.12 278 LEU A N 1
ATOM 2127 C CA . LEU A 1 278 ? -6.449 -46.469 -3.65 1 98.12 278 LEU A CA 1
ATOM 2128 C C . LEU A 1 278 ? -5.523 -47.031 -4.727 1 98.12 278 LEU A C 1
ATOM 2130 O O . LEU A 1 278 ? -4.562 -46.375 -5.129 1 98.12 278 LEU A O 1
ATOM 2134 N N . GLU A 1 279 ? -5.824 -48.188 -5.188 1 97.88 279 GLU A N 1
ATOM 2135 C CA . GLU A 1 279 ? -4.98 -48.812 -6.199 1 97.88 279 GLU A CA 1
ATOM 2136 C C . GLU A 1 279 ? -4.961 -48 -7.484 1 97.88 279 GLU A C 1
ATOM 2138 O O . GLU A 1 279 ? -3.898 -47.781 -8.078 1 97.88 279 GLU A O 1
ATOM 2143 N N . MET A 1 280 ? -6.078 -47.594 -7.855 1 96.62 280 MET A N 1
ATOM 2144 C CA . MET A 1 280 ? -6.172 -46.75 -9.047 1 96.62 280 MET A CA 1
ATOM 2145 C C . MET A 1 280 ? -5.438 -45.438 -8.836 1 96.62 280 MET A C 1
ATOM 2147 O O . MET A 1 280 ? -4.738 -44.969 -9.734 1 96.62 280 MET A O 1
ATOM 2151 N N . LEU A 1 281 ? -5.578 -44.875 -7.711 1 97.12 281 LEU A N 1
ATOM 2152 C CA . LEU A 1 281 ? -4.902 -43.625 -7.387 1 97.12 281 LEU A CA 1
ATOM 2153 C C . LEU A 1 281 ? -3.389 -43.781 -7.496 1 97.12 281 LEU A C 1
ATOM 2155 O O . LEU A 1 281 ? -2.717 -42.938 -8.109 1 97.12 281 LEU A O 1
ATOM 2159 N N . LYS A 1 282 ? -2.91 -44.844 -6.938 1 97.81 282 LYS A N 1
ATOM 2160 C CA . LYS A 1 282 ? -1.478 -45.125 -6.98 1 97.81 282 LYS A CA 1
ATOM 2161 C C . LYS A 1 282 ? -0.983 -45.25 -8.414 1 97.81 282 LYS A C 1
ATOM 2163 O O . LYS A 1 282 ? 0.044 -44.656 -8.781 1 97.81 282 LYS A O 1
ATOM 2168 N N . LYS A 1 283 ? -1.722 -45.906 -9.188 1 96.81 283 LYS A N 1
ATOM 2169 C CA . LYS A 1 283 ? -1.339 -46.156 -10.578 1 96.81 283 LYS A CA 1
ATOM 2170 C C . LYS A 1 283 ? -1.277 -44.812 -11.352 1 96.81 283 LYS A C 1
ATOM 2172 O O . LYS A 1 283 ? -0.304 -44.562 -12.062 1 96.81 283 LYS A O 1
ATOM 2177 N N . LEU A 1 284 ? -2.285 -44.031 -11.211 1 97.31 284 LEU A N 1
ATOM 2178 C CA . LEU A 1 284 ? -2.387 -42.75 -11.938 1 97.31 284 LEU A CA 1
ATOM 2179 C C . LEU A 1 284 ? -1.242 -41.812 -11.562 1 97.31 284 LEU A C 1
ATOM 2181 O O . LEU A 1 284 ? -0.68 -41.156 -12.43 1 97.31 284 LEU A O 1
ATOM 2185 N N . ILE A 1 285 ? -0.867 -41.75 -10.297 1 96.19 285 ILE A N 1
ATOM 2186 C CA . ILE A 1 285 ? 0.168 -40.844 -9.812 1 96.19 285 ILE A CA 1
ATOM 2187 C C . ILE A 1 285 ? 1.546 -41.406 -10.172 1 96.19 285 ILE A C 1
ATOM 2189 O O . ILE A 1 285 ? 2.406 -40.656 -10.664 1 96.19 285 ILE A O 1
ATOM 2193 N N . ASP A 1 286 ? 1.744 -42.719 -10.016 1 95.69 286 ASP A N 1
ATOM 2194 C CA . ASP A 1 286 ? 3.029 -43.344 -10.305 1 95.69 286 ASP A CA 1
ATOM 2195 C C . ASP A 1 286 ? 3.357 -43.281 -11.789 1 95.69 286 ASP A C 1
ATOM 2197 O O . ASP A 1 286 ? 4.52 -43.125 -12.172 1 95.69 286 ASP A O 1
ATOM 2201 N N . ASP A 1 287 ? 2.285 -43.344 -12.609 1 95.19 287 ASP A N 1
ATOM 2202 C CA . ASP A 1 287 ? 2.477 -43.312 -14.055 1 95.19 287 ASP A CA 1
ATOM 2203 C C . ASP A 1 287 ? 2.609 -41.875 -14.555 1 95.19 287 ASP A C 1
ATOM 2205 O O . ASP A 1 287 ? 2.859 -41.625 -15.742 1 95.19 287 ASP A O 1
ATOM 2209 N N . GLY A 1 288 ? 2.449 -40.906 -13.703 1 95.62 288 GLY A N 1
ATOM 2210 C CA . GLY A 1 288 ? 2.607 -39.5 -14.055 1 95.62 288 GLY A CA 1
ATOM 2211 C C . GLY A 1 288 ? 1.416 -38.938 -14.805 1 95.62 288 GLY A C 1
ATOM 2212 O O . GLY A 1 288 ? 1.528 -37.906 -15.484 1 95.62 288 GLY A O 1
ATOM 2213 N N . VAL A 1 289 ? 0.274 -39.625 -14.75 1 96.69 289 VAL A N 1
ATOM 2214 C CA . VAL A 1 289 ? -0.932 -39.219 -15.453 1 96.69 289 VAL A CA 1
ATOM 2215 C C . VAL A 1 289 ? -1.48 -37.938 -14.812 1 96.69 289 VAL A C 1
ATOM 2217 O O . VAL A 1 289 ? -1.937 -37.031 -15.516 1 96.69 289 VAL A O 1
ATOM 2220 N N . ILE A 1 290 ? -1.425 -37.906 -13.492 1 96.88 290 ILE A N 1
ATOM 2221 C CA . ILE A 1 290 ? -1.919 -36.75 -12.742 1 96.88 290 ILE A CA 1
ATOM 2222 C C . ILE A 1 290 ? -0.927 -36.375 -11.641 1 96.88 290 ILE A C 1
ATOM 2224 O O . ILE A 1 290 ? -0.059 -37.188 -11.289 1 96.88 290 ILE A O 1
ATOM 2228 N N . ASN A 1 291 ? -1.065 -35.156 -11.195 1 96.06 291 ASN A N 1
ATOM 2229 C CA . ASN A 1 291 ? -0.284 -34.688 -10.062 1 96.06 291 ASN A CA 1
ATOM 2230 C C . ASN A 1 291 ? -0.968 -35 -8.734 1 96.06 291 ASN A C 1
ATOM 2232 O O . ASN A 1 291 ? -2.195 -35.094 -8.664 1 96.06 291 ASN A O 1
ATOM 2236 N N . ILE A 1 292 ? -0.224 -35.156 -7.73 1 96.25 292 ILE A N 1
ATOM 2237 C CA . ILE A 1 292 ? -0.725 -35.531 -6.418 1 96.25 292 ILE A CA 1
ATOM 2238 C C . ILE A 1 292 ? -1.678 -34.469 -5.891 1 96.25 292 ILE A C 1
ATOM 2240 O O . ILE A 1 292 ? -2.604 -34.781 -5.137 1 96.25 292 ILE A O 1
ATOM 2244 N N . ASN A 1 293 ? -1.41 -33.219 -6.273 1 97.38 293 ASN A N 1
ATOM 2245 C CA . ASN A 1 293 ? -2.242 -32.125 -5.832 1 97.38 293 ASN A CA 1
ATOM 2246 C C . ASN A 1 293 ? -3.064 -31.531 -6.98 1 97.38 293 ASN A C 1
ATOM 2248 O O . ASN A 1 293 ? -3.369 -30.344 -6.996 1 97.38 293 ASN A O 1
ATOM 2252 N N . GLU A 1 294 ? -3.4 -32.344 -7.891 1 96.88 294 GLU A N 1
ATOM 2253 C CA . GLU A 1 294 ? -4.223 -31.906 -9.016 1 96.88 294 GLU A CA 1
ATOM 2254 C C . GLU A 1 294 ? -5.547 -31.312 -8.531 1 96.88 294 GLU A C 1
ATOM 2256 O O . GLU A 1 294 ? -6.141 -31.812 -7.574 1 96.88 294 GLU A O 1
ATOM 2261 N N . ARG A 1 295 ? -5.961 -30.297 -9.203 1 96.88 295 ARG A N 1
ATOM 2262 C CA . ARG A 1 295 ? -7.219 -29.641 -8.852 1 96.88 295 ARG A CA 1
ATOM 2263 C C . ARG A 1 295 ? -8.25 -29.812 -9.969 1 96.88 295 ARG A C 1
ATOM 2265 O O . ARG A 1 295 ? -7.914 -29.703 -11.148 1 96.88 295 ARG A O 1
ATOM 2272 N N . ASP A 1 296 ? -9.469 -30.062 -9.594 1 96.25 296 ASP A N 1
ATOM 2273 C CA . ASP A 1 296 ? -10.531 -30.172 -10.586 1 96.25 296 ASP A CA 1
ATOM 2274 C C . ASP A 1 296 ? -11.172 -28.812 -10.859 1 96.25 296 ASP A C 1
ATOM 2276 O O . ASP A 1 296 ? -10.617 -27.766 -10.492 1 96.25 296 ASP A O 1
ATOM 2280 N N . ASN A 1 297 ? -12.344 -28.797 -11.531 1 93.81 297 ASN A N 1
ATOM 2281 C CA . ASN A 1 297 ? -12.969 -27.562 -11.953 1 93.81 297 ASN A CA 1
ATOM 2282 C C . ASN A 1 297 ? -13.438 -26.719 -10.758 1 93.81 297 ASN A C 1
ATOM 2284 O O . ASN A 1 297 ? -13.594 -25.516 -10.867 1 93.81 297 ASN A O 1
ATOM 2288 N N . ASN A 1 298 ? -13.555 -27.391 -9.641 1 95.19 298 ASN A N 1
ATOM 2289 C CA . ASN A 1 298 ? -14 -26.703 -8.438 1 95.19 298 ASN A CA 1
ATOM 2290 C C . ASN A 1 298 ? -12.828 -26.359 -7.512 1 95.19 298 ASN A C 1
ATOM 2292 O O . ASN A 1 298 ? -13.031 -25.922 -6.383 1 95.19 298 ASN A O 1
ATOM 2296 N N . GLY A 1 299 ? -11.711 -26.703 -7.961 1 96.31 299 GLY A N 1
ATOM 2297 C CA . GLY A 1 299 ? -10.523 -26.438 -7.156 1 96.31 299 GLY A CA 1
ATOM 2298 C C . GLY A 1 299 ? -10.258 -27.5 -6.121 1 96.31 299 GLY A C 1
ATOM 2299 O O . GLY A 1 299 ? -9.344 -27.375 -5.305 1 96.31 299 GLY A O 1
ATOM 2300 N N . SER A 1 300 ? -10.984 -28.531 -6.156 1 97.88 300 SER A N 1
ATOM 2301 C CA . SER A 1 300 ? -10.82 -29.609 -5.191 1 97.88 300 SER A CA 1
ATOM 2302 C C . SER A 1 300 ? -9.656 -30.516 -5.574 1 97.88 300 SER A C 1
ATOM 2304 O O . SER A 1 300 ? -9.469 -30.844 -6.75 1 97.88 300 SER A O 1
ATOM 2306 N N . THR A 1 301 ? -8.938 -30.891 -4.57 1 98.25 301 THR A N 1
ATOM 2307 C CA . THR A 1 301 ? -7.863 -31.859 -4.766 1 98.25 301 THR A CA 1
ATOM 2308 C C . THR A 1 301 ? -8.359 -33.281 -4.492 1 98.25 301 THR A C 1
ATOM 2310 O O . THR A 1 301 ? -9.516 -33.469 -4.109 1 98.25 301 THR A O 1
ATOM 2313 N N . LEU A 1 302 ? -7.441 -34.25 -4.746 1 98.44 302 LEU A N 1
ATOM 2314 C CA . LEU A 1 302 ? -7.738 -35.625 -4.43 1 98.44 302 LEU A CA 1
ATOM 2315 C C . LEU A 1 302 ? -8.07 -35.781 -2.951 1 98.44 302 LEU A C 1
ATOM 2317 O O . LEU A 1 302 ? -8.969 -36.562 -2.59 1 98.44 302 LEU A O 1
ATOM 2321 N N . MET A 1 303 ? -7.414 -35.031 -2.133 1 97.88 303 MET A N 1
ATOM 2322 C CA . MET A 1 303 ? -7.641 -35.062 -0.69 1 97.88 303 MET A CA 1
ATOM 2323 C C . MET A 1 303 ? -9.055 -34.625 -0.342 1 97.88 303 MET A C 1
ATOM 2325 O O . MET A 1 303 ? -9.695 -35.219 0.54 1 97.88 303 MET A O 1
ATOM 2329 N N . HIS A 1 304 ? -9.5 -33.625 -1.001 1 98.12 304 HIS A N 1
ATOM 2330 C CA . HIS A 1 304 ? -10.867 -33.156 -0.774 1 98.12 304 HIS A CA 1
ATOM 2331 C C . HIS A 1 304 ? -11.867 -34.281 -1.022 1 98.12 304 HIS A C 1
ATOM 2333 O O . HIS A 1 304 ? -12.773 -34.5 -0.212 1 98.12 304 HIS A O 1
ATOM 2339 N N . LYS A 1 305 ? -11.719 -34.938 -2.197 1 98.25 305 LYS A N 1
ATOM 2340 C CA . LYS A 1 305 ? -12.641 -36 -2.596 1 98.25 305 LYS A CA 1
ATOM 2341 C C . LYS A 1 305 ? -12.594 -37.188 -1.61 1 98.25 305 LYS A C 1
ATOM 2343 O O . LYS A 1 305 ? -13.641 -37.688 -1.19 1 98.25 305 LYS A O 1
ATOM 2348 N N . ALA A 1 306 ? -11.422 -37.594 -1.244 1 98.56 306 ALA A N 1
ATOM 2349 C CA . ALA A 1 306 ? -11.266 -38.656 -0.28 1 98.56 306 ALA A CA 1
ATOM 2350 C C . ALA A 1 306 ? -11.828 -38.281 1.083 1 98.56 306 ALA A C 1
ATOM 2352 O O . ALA A 1 306 ? -12.492 -39.062 1.741 1 98.56 306 ALA A O 1
ATOM 2353 N N . ALA A 1 307 ? -11.578 -37.062 1.545 1 98 307 ALA A N 1
ATOM 2354 C CA . ALA A 1 307 ? -12.047 -36.562 2.834 1 98 307 ALA A CA 1
ATOM 2355 C C . ALA A 1 307 ? -13.57 -36.531 2.887 1 98 307 ALA A C 1
ATOM 2357 O O . ALA A 1 307 ? -14.172 -36.938 3.891 1 98 307 ALA A O 1
ATOM 2358 N N . GLY A 1 308 ? -14.156 -36.094 1.856 1 97.56 308 GLY A N 1
ATOM 2359 C CA . GLY A 1 308 ? -15.602 -35.969 1.795 1 97.56 308 GLY A CA 1
ATOM 2360 C C . GLY A 1 308 ? -16.312 -37.312 1.89 1 97.56 308 GLY A C 1
ATOM 2361 O O . GLY A 1 308 ? -17.484 -37.375 2.266 1 97.56 308 GLY A O 1
ATOM 2362 N N . GLN A 1 309 ? -15.625 -38.344 1.52 1 97.88 309 GLN A N 1
ATOM 2363 C CA . GLN A 1 309 ? -16.203 -39.688 1.565 1 97.88 309 GLN A CA 1
ATOM 2364 C C . GLN A 1 309 ? -15.656 -40.469 2.744 1 97.88 309 GLN A C 1
ATOM 2366 O O . GLN A 1 309 ? -16.031 -41.625 2.947 1 97.88 309 GLN A O 1
ATOM 2371 N N . GLY A 1 310 ? -14.719 -39.875 3.477 1 97.5 310 GLY A N 1
ATOM 2372 C CA . GLY A 1 310 ? -14.172 -40.5 4.668 1 97.5 310 GLY A CA 1
ATOM 2373 C C . GLY A 1 310 ? -13.234 -41.656 4.363 1 97.5 310 GLY A C 1
ATOM 2374 O O . GLY A 1 310 ? -13.172 -42.625 5.113 1 97.5 310 GLY A O 1
ATOM 2375 N N . HIS A 1 311 ? -12.633 -41.688 3.252 1 98.06 311 HIS A N 1
ATOM 2376 C CA . HIS A 1 311 ? -11.695 -42.75 2.893 1 98.06 311 HIS A CA 1
ATOM 2377 C C . HIS A 1 311 ? -10.344 -42.531 3.561 1 98.06 311 HIS A C 1
ATOM 2379 O O . HIS A 1 311 ? -9.422 -41.969 2.951 1 98.06 311 HIS A O 1
ATOM 2385 N N . VAL A 1 312 ? -10.109 -43 4.664 1 97.44 312 VAL A N 1
ATOM 2386 C CA . VAL A 1 312 ? -8.969 -42.75 5.539 1 97.44 312 VAL A CA 1
ATOM 2387 C C . VAL A 1 312 ? -7.699 -43.344 4.93 1 97.44 312 VAL A C 1
ATOM 2389 O O . VAL A 1 312 ? -6.633 -42.719 4.977 1 97.44 312 VAL A O 1
ATOM 2392 N N . GLU A 1 313 ? -7.863 -44.469 4.34 1 97.81 313 GLU A N 1
ATOM 2393 C CA . GLU A 1 313 ? -6.691 -45.125 3.738 1 97.81 313 GLU A CA 1
ATOM 2394 C C . GLU A 1 313 ? -6.133 -44.25 2.6 1 97.81 313 GLU A C 1
ATOM 2396 O O . GLU A 1 313 ? -4.918 -44.094 2.479 1 97.81 313 GLU A O 1
ATOM 2401 N N . CYS A 1 314 ? -7.008 -43.781 1.805 1 98.12 314 CYS A N 1
ATOM 2402 C CA . CYS A 1 314 ? -6.59 -42.906 0.725 1 98.12 314 CYS A CA 1
ATOM 2403 C C . CYS A 1 314 ? -5.914 -41.656 1.276 1 98.12 314 CYS A C 1
ATOM 2405 O O . CYS A 1 314 ? -4.871 -41.25 0.776 1 98.12 314 CYS A O 1
ATOM 2407 N N . LEU A 1 315 ? -6.504 -41.125 2.303 1 97.94 315 LEU A N 1
ATOM 2408 C CA . LEU A 1 315 ? -5.969 -39.906 2.906 1 97.94 315 LEU A CA 1
ATOM 2409 C C . LEU A 1 315 ? -4.574 -40.125 3.475 1 97.94 315 LEU A C 1
ATOM 2411 O O . LEU A 1 315 ? -3.664 -39.344 3.26 1 97.94 315 LEU A O 1
ATOM 2415 N N . GLN A 1 316 ? -4.402 -41.188 4.172 1 97.38 316 GLN A N 1
ATOM 2416 C CA . GLN A 1 316 ? -3.105 -41.531 4.75 1 97.38 316 GLN A CA 1
ATOM 2417 C C . GLN A 1 316 ? -2.037 -41.656 3.668 1 97.38 316 GLN A C 1
ATOM 2419 O O . GLN A 1 316 ? -0.922 -41.156 3.826 1 97.38 316 GLN A O 1
ATOM 2424 N N . TRP A 1 317 ? -2.398 -42.312 2.635 1 97.69 317 TRP A N 1
ATOM 2425 C CA . TRP A 1 317 ? -1.449 -42.5 1.541 1 97.69 317 TRP A CA 1
ATOM 2426 C C . TRP A 1 317 ? -1.104 -41.156 0.891 1 97.69 317 TRP A C 1
ATOM 2428 O O . TRP A 1 317 ? 0.065 -40.875 0.614 1 97.69 317 TRP A O 1
ATOM 2438 N N . LEU A 1 318 ? -2.119 -40.344 0.625 1 96.75 318 LEU A N 1
ATOM 2439 C CA . LEU A 1 318 ? -1.907 -39.031 0.03 1 96.75 318 LEU A CA 1
ATOM 2440 C C . LEU A 1 318 ? -0.987 -38.188 0.901 1 96.75 318 LEU A C 1
ATOM 2442 O O . LEU A 1 318 ? -0.086 -37.531 0.391 1 96.75 318 LEU A O 1
ATOM 2446 N N . ILE A 1 319 ? -1.196 -38.219 2.15 1 94.56 319 ILE A N 1
ATOM 2447 C CA . ILE A 1 319 ? -0.364 -37.469 3.092 1 94.56 319 ILE A CA 1
ATOM 2448 C C . ILE A 1 319 ? 1.077 -37.969 3.008 1 94.56 319 ILE A C 1
ATOM 2450 O O . ILE A 1 319 ? 2.014 -37.156 2.932 1 94.56 319 ILE A O 1
ATOM 2454 N N . LYS A 1 320 ? 1.239 -39.25 2.986 1 93.25 320 LYS A N 1
ATOM 2455 C CA . LYS A 1 320 ? 2.564 -39.844 2.912 1 93.25 320 LYS A CA 1
ATOM 2456 C C . LYS A 1 320 ? 3.283 -39.438 1.627 1 93.25 320 LYS A C 1
ATOM 2458 O O . LYS A 1 320 ? 4.5 -39.25 1.625 1 93.25 320 LYS A O 1
ATOM 2463 N N . MET A 1 321 ? 2.488 -39.281 0.582 1 93.31 321 MET A N 1
ATOM 2464 C CA . MET A 1 321 ? 3.062 -38.969 -0.724 1 93.31 321 MET A CA 1
ATOM 2465 C C . MET A 1 321 ? 3.316 -37.469 -0.861 1 93.31 321 MET A C 1
ATOM 2467 O O . MET A 1 321 ? 3.889 -37.031 -1.857 1 93.31 321 MET A O 1
ATOM 2471 N N . GLY A 1 322 ? 2.893 -36.75 0.07 1 91.06 322 GLY A N 1
ATOM 2472 C CA . GLY A 1 322 ? 3.246 -35.312 0.099 1 91.06 322 GLY A CA 1
ATOM 2473 C C . GLY A 1 322 ? 2.121 -34.406 -0.364 1 91.06 322 GLY A C 1
ATOM 2474 O O . GLY A 1 322 ? 2.359 -33.281 -0.743 1 91.06 322 GLY A O 1
ATOM 2475 N N . ALA A 1 323 ? 0.894 -34.906 -0.439 1 95.19 323 ALA A N 1
ATOM 2476 C CA . ALA A 1 323 ? -0.242 -34.062 -0.765 1 95.19 323 ALA A CA 1
ATOM 2477 C C . ALA A 1 323 ? -0.402 -32.938 0.267 1 95.19 323 ALA A C 1
ATOM 2479 O O . ALA A 1 323 ? -0.195 -33.156 1.463 1 95.19 323 ALA A O 1
ATOM 2480 N N . ASP A 1 324 ? -0.734 -31.797 -0.136 1 93.75 324 ASP A N 1
ATOM 2481 C CA . ASP A 1 324 ? -0.85 -30.641 0.739 1 93.75 324 ASP A CA 1
ATOM 2482 C C . ASP A 1 324 ? -2.277 -30.484 1.257 1 93.75 324 ASP A C 1
ATOM 2484 O O . ASP A 1 324 ? -3.199 -30.219 0.483 1 93.75 324 ASP A O 1
ATOM 2488 N N . SER A 1 325 ? -2.461 -30.562 2.504 1 94.25 325 SER A N 1
ATOM 2489 C CA . SER A 1 325 ? -3.787 -30.547 3.115 1 94.25 325 SER A CA 1
ATOM 2490 C C . SER A 1 325 ? -4.289 -29.109 3.299 1 94.25 325 SER A C 1
ATOM 2492 O O . SER A 1 325 ? -5.441 -28.906 3.684 1 94.25 325 SER A O 1
ATOM 2494 N N . ASN A 1 326 ? -3.453 -28.109 2.939 1 92 326 ASN A N 1
ATOM 2495 C CA . ASN A 1 326 ? -3.828 -26.719 3.156 1 92 326 ASN A CA 1
ATOM 2496 C C . ASN A 1 326 ? -4.434 -26.094 1.899 1 92 326 ASN A C 1
ATOM 2498 O O . ASN A 1 326 ? -4.914 -24.953 1.932 1 92 326 ASN A O 1
ATOM 2502 N N . ILE A 1 327 ? -4.422 -26.812 0.815 1 95.38 327 ILE A N 1
ATOM 2503 C CA . ILE A 1 327 ? -5.004 -26.297 -0.418 1 95.38 327 ILE A CA 1
ATOM 2504 C C . ILE A 1 327 ? -6.512 -26.109 -0.243 1 95.38 327 ILE A C 1
ATOM 2506 O O . ILE A 1 327 ? -7.184 -26.984 0.309 1 95.38 327 ILE A O 1
ATOM 2510 N N . THR A 1 328 ? -7.035 -24.969 -0.572 1 93.94 328 THR A N 1
ATOM 2511 C CA . THR A 1 328 ? -8.469 -24.719 -0.489 1 93.94 328 THR A CA 1
ATOM 2512 C C . THR A 1 328 ? -9.117 -24.797 -1.87 1 93.94 328 THR A C 1
ATOM 2514 O O . THR A 1 328 ? -8.469 -24.5 -2.879 1 93.94 328 THR A O 1
ATOM 2517 N N . ASN A 1 329 ? -10.336 -25.266 -1.903 1 95.56 329 ASN A N 1
ATOM 2518 C CA . ASN A 1 329 ? -11.086 -25.25 -3.152 1 95.56 329 ASN A CA 1
ATOM 2519 C C . ASN A 1 329 ? -11.727 -23.875 -3.402 1 95.56 329 ASN A C 1
ATOM 2521 O O . ASN A 1 329 ? -11.422 -22.906 -2.701 1 95.56 329 ASN A O 1
ATOM 2525 N N . LYS A 1 330 ? -12.555 -23.781 -4.422 1 93.38 330 LYS A N 1
ATOM 2526 C CA . LYS A 1 330 ? -13.148 -22.5 -4.801 1 93.38 330 LYS A CA 1
ATOM 2527 C C . LYS A 1 330 ? -14.086 -21.984 -3.709 1 93.38 330 LYS A C 1
ATOM 2529 O O . LYS A 1 330 ? -14.32 -20.781 -3.607 1 93.38 330 LYS A O 1
ATOM 2534 N N . ALA A 1 331 ? -14.57 -22.891 -2.906 1 90.75 331 ALA A N 1
ATOM 2535 C CA . ALA A 1 331 ? -15.43 -22.516 -1.786 1 90.75 331 ALA A CA 1
ATOM 2536 C C . ALA A 1 331 ? -14.602 -22.156 -0.553 1 90.75 331 ALA A C 1
ATOM 2538 O O . ALA A 1 331 ? -15.148 -22 0.542 1 90.75 331 ALA A O 1
ATOM 2539 N N . ARG A 1 332 ? -13.289 -22.234 -0.669 1 90.31 332 ARG A N 1
ATOM 2540 C CA . ARG A 1 332 ? -12.344 -21.875 0.382 1 90.31 332 ARG A CA 1
ATOM 2541 C C . ARG A 1 332 ? -12.328 -22.938 1.485 1 90.31 332 ARG A C 1
ATOM 2543 O O . ARG A 1 332 ? -12.102 -22.609 2.654 1 90.31 332 ARG A O 1
ATOM 2550 N N . GLU A 1 333 ? -12.625 -24.141 1.125 1 92.31 333 GLU A N 1
ATOM 2551 C CA . GLU A 1 333 ? -12.609 -25.25 2.082 1 92.31 333 GLU A CA 1
ATOM 2552 C C . GLU A 1 333 ? -11.336 -26.078 1.95 1 92.31 333 GLU A C 1
ATOM 2554 O O . GLU A 1 333 ? -10.945 -26.453 0.843 1 92.31 333 GLU A O 1
ATOM 2559 N N . LYS A 1 334 ? -10.781 -26.359 3.074 1 93.75 334 LYS A N 1
ATOM 2560 C CA . LYS A 1 334 ? -9.727 -27.359 3.119 1 93.75 334 LYS A CA 1
ATOM 2561 C C . LYS A 1 334 ? -10.305 -28.766 3.145 1 93.75 334 LYS A C 1
ATOM 2563 O O . LYS A 1 334 ? -11.492 -28.953 3.418 1 93.75 334 LYS A O 1
ATOM 2568 N N . PRO A 1 335 ? -9.461 -29.719 2.854 1 96.75 335 PRO A N 1
ATOM 2569 C CA . PRO A 1 335 ? -9.953 -31.094 2.963 1 96.75 335 PRO A CA 1
ATOM 2570 C C . PRO A 1 335 ? -10.523 -31.406 4.344 1 96.75 335 PRO A C 1
ATOM 2572 O O . PRO A 1 335 ? -11.547 -32.094 4.453 1 96.75 335 PRO A O 1
ATOM 2575 N N . SER A 1 336 ? -9.961 -30.859 5.426 1 94.38 336 SER A N 1
ATOM 2576 C CA . SER A 1 336 ? -10.477 -31.078 6.777 1 94.38 336 SER A CA 1
ATOM 2577 C C . SER A 1 336 ? -11.867 -30.484 6.941 1 94.38 336 SER A C 1
ATOM 2579 O O . SER A 1 336 ? -12.719 -31.062 7.617 1 94.38 336 SER A O 1
ATOM 2581 N N . ASP A 1 337 ? -12.078 -29.312 6.332 1 91.19 337 ASP A N 1
ATOM 2582 C CA . ASP A 1 337 ? -13.391 -28.688 6.375 1 91.19 337 ASP A CA 1
ATOM 2583 C C . ASP A 1 337 ? -14.438 -29.547 5.688 1 91.19 337 ASP A C 1
ATOM 2585 O O . ASP A 1 337 ? -15.57 -29.672 6.172 1 91.19 337 ASP A O 1
ATOM 2589 N N . VAL A 1 338 ? -14.086 -30.125 4.57 1 95.5 338 VAL A N 1
ATOM 2590 C CA . VAL A 1 338 ? -14.992 -31 3.832 1 95.5 338 VAL A CA 1
ATOM 2591 C C . VAL A 1 338 ? -15.32 -32.219 4.668 1 95.5 338 VAL A C 1
ATOM 2593 O O . VAL A 1 338 ? -16.484 -32.625 4.746 1 95.5 338 VAL A O 1
ATOM 2596 N N . ALA A 1 339 ? -14.297 -32.781 5.273 1 96.44 339 ALA A N 1
ATOM 2597 C CA . ALA A 1 339 ? -14.508 -33.938 6.141 1 96.44 339 ALA A CA 1
ATOM 2598 C C . ALA A 1 339 ? -15.469 -33.594 7.277 1 96.44 339 ALA A C 1
ATOM 2600 O O . ALA A 1 339 ? -16.328 -34.438 7.633 1 96.44 339 ALA A O 1
ATOM 2601 N N . LYS A 1 340 ? -15.312 -32.438 7.816 1 92.38 340 LYS A N 1
ATOM 2602 C CA . LYS A 1 340 ? -16.188 -31.969 8.891 1 92.38 340 LYS A CA 1
ATOM 2603 C C . LYS A 1 340 ? -17.625 -31.828 8.398 1 92.38 340 LYS A C 1
ATOM 2605 O O . LYS A 1 340 ? -18.562 -32.25 9.078 1 92.38 340 LYS A O 1
ATOM 2610 N N . ARG A 1 341 ? -17.734 -31.203 7.281 1 92.81 341 ARG A N 1
ATOM 2611 C CA . ARG A 1 341 ? -19.047 -30.953 6.707 1 92.81 341 ARG A CA 1
ATOM 2612 C C . ARG A 1 341 ? -19.828 -32.25 6.531 1 92.81 341 ARG A C 1
ATOM 2614 O O . ARG A 1 341 ? -21.031 -32.312 6.762 1 92.81 341 ARG A O 1
ATOM 2621 N N . PHE A 1 342 ? -19.188 -33.375 6.234 1 95.06 342 PHE A N 1
ATOM 2622 C CA . PHE A 1 342 ? -19.844 -34.656 5.996 1 95.06 342 PHE A CA 1
ATOM 2623 C C . PHE A 1 342 ? -19.703 -35.562 7.203 1 95.06 342 PHE A C 1
ATOM 2625 O O . PHE A 1 342 ? -20 -36.75 7.121 1 95.06 342 PHE A O 1
ATOM 2632 N N . ALA A 1 343 ? -19.172 -35.094 8.328 1 93.62 343 ALA A N 1
ATOM 2633 C CA . ALA A 1 343 ? -19.109 -35.719 9.641 1 93.62 343 ALA A CA 1
ATOM 2634 C C . ALA A 1 343 ? -18.297 -37 9.594 1 93.62 343 ALA A C 1
ATOM 2636 O O . ALA A 1 343 ? -18.703 -38.031 10.141 1 93.62 343 ALA A O 1
ATOM 2637 N N . HIS A 1 344 ? -17.266 -37.031 8.844 1 95.19 344 HIS A N 1
ATOM 2638 C CA . HIS A 1 344 ? -16.312 -38.125 8.875 1 95.19 344 HIS A CA 1
ATOM 2639 C C . HIS A 1 344 ? -15.227 -37.875 9.922 1 95.19 344 HIS A C 1
ATOM 2641 O O . HIS A 1 344 ? -14.156 -37.344 9.609 1 95.19 344 HIS A O 1
ATOM 2647 N N . LEU A 1 345 ? -15.391 -38.25 11.078 1 93.38 345 LEU A N 1
ATOM 2648 C CA . LEU A 1 345 ? -14.602 -37.906 12.258 1 93.38 345 LEU A CA 1
ATOM 2649 C C . LEU A 1 345 ? -13.172 -38.438 12.133 1 93.38 345 LEU A C 1
ATOM 2651 O O . LEU A 1 345 ? -12.219 -37.75 12.5 1 93.38 345 LEU A O 1
ATOM 2655 N N . ALA A 1 346 ? -13.102 -39.656 11.68 1 95 346 ALA A N 1
ATOM 2656 C CA . ALA A 1 346 ? -11.766 -40.25 11.539 1 95 346 ALA A CA 1
ATOM 2657 C C . ALA A 1 346 ? -10.914 -39.406 10.57 1 95 346 ALA A C 1
ATOM 2659 O O . ALA A 1 346 ? -9.727 -39.188 10.82 1 95 346 ALA A O 1
ATOM 2660 N N . ALA A 1 347 ? -11.516 -39.031 9.477 1 95.69 347 ALA A N 1
ATOM 2661 C CA . ALA A 1 347 ? -10.828 -38.188 8.5 1 95.69 347 ALA A CA 1
ATOM 2662 C C . ALA A 1 347 ? -10.461 -36.844 9.094 1 95.69 347 ALA A C 1
ATOM 2664 O O . ALA A 1 347 ? -9.359 -36.312 8.859 1 95.69 347 ALA A O 1
ATOM 2665 N N . VAL A 1 348 ? -11.32 -36.25 9.836 1 93.88 348 VAL A N 1
ATOM 2666 C CA . VAL A 1 348 ? -11.094 -34.969 10.492 1 93.88 348 VAL A CA 1
ATOM 2667 C C . VAL A 1 348 ? -9.883 -35.062 11.43 1 93.88 348 VAL A C 1
ATOM 2669 O O . VAL A 1 348 ? -8.992 -34.219 11.391 1 93.88 348 VAL A O 1
ATOM 2672 N N . LYS A 1 349 ? -9.836 -36.031 12.258 1 92.56 349 LYS A N 1
ATOM 2673 C CA . LYS A 1 349 ? -8.75 -36.219 13.219 1 92.56 349 LYS A CA 1
ATOM 2674 C C . LYS A 1 349 ? -7.41 -36.375 12.508 1 92.56 349 LYS A C 1
ATOM 2676 O O . LYS A 1 349 ? -6.406 -35.812 12.93 1 92.56 349 LYS A O 1
ATOM 2681 N N . LEU A 1 350 ? -7.473 -37.156 11.438 1 93.38 350 LEU A N 1
ATOM 2682 C CA . LEU A 1 350 ? -6.258 -37.406 10.664 1 93.38 350 LEU A CA 1
ATOM 2683 C C . LEU A 1 350 ? -5.73 -36.094 10.07 1 93.38 350 LEU A C 1
ATOM 2685 O O . LEU A 1 350 ? -4.531 -35.812 10.148 1 93.38 350 LEU A O 1
ATOM 2689 N N . LEU A 1 351 ? -6.613 -35.312 9.531 1 92.62 351 LEU A N 1
ATOM 2690 C CA . LEU A 1 351 ? -6.23 -34.094 8.812 1 92.62 351 LEU A CA 1
ATOM 2691 C C . LEU A 1 351 ? -5.906 -32.969 9.789 1 92.62 351 LEU A C 1
ATOM 2693 O O . LEU A 1 351 ? -5.043 -32.125 9.508 1 92.62 351 LEU A O 1
ATOM 2697 N N . GLU A 1 352 ? -6.609 -32.812 10.867 1 83.5 352 GLU A N 1
ATOM 2698 C CA . GLU A 1 352 ? -6.359 -31.766 11.859 1 83.5 352 GLU A CA 1
ATOM 2699 C C . GLU A 1 352 ? -5.07 -32.031 12.633 1 83.5 352 GLU A C 1
ATOM 2701 O O . GLU A 1 352 ? -4.41 -31.109 13.094 1 83.5 352 GLU A O 1
ATOM 2706 N N . GLY A 1 353 ? -4.816 -33.219 12.883 1 74.75 353 GLY A N 1
ATOM 2707 C CA . GLY A 1 353 ? -3.559 -33.562 13.523 1 74.75 353 GLY A CA 1
ATOM 2708 C C . GLY A 1 353 ? -2.344 -33.031 12.789 1 74.75 353 GLY A C 1
ATOM 2709 O O . GLY A 1 353 ? -1.283 -32.844 13.383 1 74.75 353 GLY A O 1
ATOM 2710 N N . LEU A 1 354 ? -2.668 -32.75 11.594 1 67.69 354 LEU A N 1
ATOM 2711 C CA . LEU A 1 354 ? -1.586 -32.219 10.773 1 67.69 354 LEU A CA 1
ATOM 2712 C C . LEU A 1 354 ? -1.394 -30.734 11.031 1 67.69 354 LEU A C 1
ATOM 2714 O O . LEU A 1 354 ? -0.322 -30.188 10.766 1 67.69 354 LEU A O 1
ATOM 2718 N N . GLN A 1 355 ? -2.676 -30.219 11.461 1 62 355 GLN A N 1
ATOM 2719 C CA . GLN A 1 355 ? -2.625 -28.781 11.68 1 62 355 GLN A CA 1
ATOM 2720 C C . GLN A 1 355 ? -2.287 -28.453 13.133 1 62 355 GLN A C 1
ATOM 2722 O O . GLN A 1 355 ? -2.914 -28.969 14.055 1 62 355 GLN A O 1
ATOM 2727 N N . LYS A 1 356 ? -1.092 -28.375 13.531 1 51.84 356 LYS A N 1
ATOM 2728 C CA . LYS A 1 356 ? -0.631 -28.219 14.906 1 51.84 356 LYS A CA 1
ATOM 2729 C C . LYS A 1 356 ? -1.463 -27.172 15.648 1 51.84 356 LYS A C 1
ATOM 2731 O O . LYS A 1 356 ? -1.642 -27.266 16.859 1 51.84 356 LYS A O 1
ATOM 2736 N N . TYR A 1 357 ? -1.96 -26.078 15.031 1 47.94 357 TYR A N 1
ATOM 2737 C CA . TYR A 1 357 ? -2.516 -25 15.836 1 47.94 357 TYR A CA 1
ATOM 2738 C C . TYR A 1 357 ? -3.932 -24.656 15.383 1 47.94 357 TYR A C 1
ATOM 2740 O O . TYR A 1 357 ? -4.18 -24.469 14.188 1 47.94 357 TYR A O 1
ATOM 2748 N N . ASP A 1 358 ? -4.918 -25.266 16 1 46.84 358 ASP A N 1
ATOM 2749 C CA . ASP A 1 358 ? -6.344 -25.062 15.758 1 46.84 358 ASP A CA 1
ATOM 2750 C C . ASP A 1 358 ? -6.711 -23.578 15.859 1 46.84 358 ASP A C 1
ATOM 2752 O O . ASP A 1 358 ? -6.176 -22.859 16.703 1 46.84 358 ASP A O 1
ATOM 2756 N N . ILE A 1 359 ? -7.254 -23.031 14.859 1 47.66 359 ILE A N 1
ATOM 2757 C CA . ILE A 1 359 ? -7.777 -21.672 14.672 1 47.66 359 ILE A CA 1
ATOM 2758 C C . ILE A 1 359 ? -8.742 -21.328 15.805 1 47.66 359 ILE A C 1
ATOM 2760 O O . ILE A 1 359 ? -9.406 -20.297 15.766 1 47.66 359 ILE A O 1
ATOM 2764 N N . ASP A 1 360 ? -9.086 -22.281 16.609 1 44.06 360 ASP A N 1
ATOM 2765 C CA . ASP A 1 360 ? -10.227 -21.781 17.375 1 44.06 360 ASP A CA 1
ATOM 2766 C C . ASP A 1 360 ? -9.953 -20.375 17.906 1 44.06 360 ASP A C 1
ATOM 2768 O O . ASP A 1 360 ? -10.789 -19.812 18.625 1 44.06 360 ASP A O 1
ATOM 2772 N N . ASP A 1 361 ? -8.68 -20.016 18.062 1 47.12 361 ASP A N 1
ATOM 2773 C CA . ASP A 1 361 ? -8.531 -18.906 18.984 1 47.12 361 ASP A CA 1
ATOM 2774 C C . ASP A 1 361 ? -8.828 -17.562 18.312 1 47.12 361 ASP A C 1
ATOM 2776 O O . ASP A 1 361 ? -8.25 -17.25 17.266 1 47.12 361 ASP A O 1
ATOM 2780 N N . GLU A 1 362 ? -9.969 -17.031 18.469 1 47.47 362 GLU A N 1
ATOM 2781 C CA . GLU A 1 362 ? -10.508 -15.688 18.297 1 47.47 362 GLU A CA 1
ATOM 2782 C C . GLU A 1 362 ? -9.398 -14.641 18.359 1 47.47 362 GLU A C 1
ATOM 2784 O O . GLU A 1 362 ? -9.672 -13.453 18.547 1 47.47 362 GLU A O 1
ATOM 2789 N N . SER A 1 363 ? -8.227 -15.023 18.562 1 50.78 363 SER A N 1
ATOM 2790 C CA . SER A 1 363 ? -7.328 -13.977 19.047 1 50.78 363 SER A CA 1
ATOM 2791 C C . SER A 1 363 ? -6.992 -12.992 17.938 1 50.78 363 SER A C 1
ATOM 2793 O O . SER A 1 363 ? -6.871 -13.375 16.766 1 50.78 363 SER A O 1
ATOM 2795 N N . GLU A 1 364 ? -7.352 -11.805 18.141 1 54.41 364 GLU A N 1
ATOM 2796 C CA . GLU A 1 364 ? -6.965 -10.617 17.391 1 54.41 364 GLU A CA 1
ATOM 2797 C C . GLU A 1 364 ? -5.539 -10.734 16.859 1 54.41 364 GLU A C 1
ATOM 2799 O O . GLU A 1 364 ? -4.668 -11.297 17.516 1 54.41 364 GLU A O 1
ATOM 2804 N N . ILE A 1 365 ? -5.41 -10.781 15.586 1 57.06 365 ILE A N 1
ATOM 2805 C CA . ILE A 1 365 ? -4.121 -10.734 14.906 1 57.06 365 ILE A CA 1
ATOM 2806 C C . ILE A 1 365 ? -3.17 -9.805 15.656 1 57.06 365 ILE A C 1
ATOM 2808 O O . ILE A 1 365 ? -3.465 -8.625 15.844 1 57.06 365 ILE A O 1
ATOM 2812 N N . ASP A 1 366 ? -2.461 -10.281 16.578 1 63.72 366 ASP A N 1
ATOM 2813 C CA . ASP A 1 366 ? -1.383 -9.484 17.156 1 63.72 366 ASP A CA 1
ATOM 2814 C C . ASP A 1 366 ? -0.085 -9.664 16.375 1 63.72 366 ASP A C 1
ATOM 2816 O O . ASP A 1 366 ? 0.532 -10.727 16.406 1 63.72 366 ASP A O 1
ATOM 2820 N N . GLU A 1 367 ? 0.2 -8.773 15.523 1 64.69 367 GLU A N 1
ATOM 2821 C CA . GLU A 1 367 ? 1.399 -8.773 14.695 1 64.69 367 GLU A CA 1
ATOM 2822 C C . GLU A 1 367 ? 2.639 -9.117 15.508 1 64.69 367 GLU A C 1
ATOM 2824 O O . GLU A 1 367 ? 3.645 -9.578 14.961 1 64.69 367 GLU A O 1
ATOM 2829 N N . ASN A 1 368 ? 2.49 -8.914 16.703 1 66.88 368 ASN A N 1
ATOM 2830 C CA . ASN A 1 368 ? 3.656 -9.156 17.547 1 66.88 368 ASN A CA 1
ATOM 2831 C C . ASN A 1 368 ? 3.635 -10.562 18.141 1 66.88 368 ASN A C 1
ATOM 2833 O O . ASN A 1 368 ? 4.578 -10.961 18.828 1 66.88 368 ASN A O 1
ATOM 2837 N N . ASP A 1 369 ? 2.605 -11.211 17.812 1 70.25 369 ASP A N 1
ATOM 2838 C CA . ASP A 1 369 ? 2.514 -12.57 18.344 1 70.25 369 ASP A CA 1
ATOM 2839 C C . ASP A 1 369 ? 2.988 -13.594 17.312 1 70.25 369 ASP A C 1
ATOM 2841 O O . ASP A 1 369 ? 2.369 -13.75 16.266 1 70.25 369 ASP A O 1
ATOM 2845 N N . ILE A 1 370 ? 4.059 -14.25 17.594 1 70.75 370 ILE A N 1
ATOM 2846 C CA . ILE A 1 370 ? 4.68 -15.266 16.75 1 70.75 370 ILE A CA 1
ATOM 2847 C C . ILE A 1 370 ? 3.668 -16.359 16.422 1 70.75 370 ILE A C 1
ATOM 2849 O O . ILE A 1 370 ? 3.732 -16.984 15.367 1 70.75 370 ILE A O 1
ATOM 2853 N N . LYS A 1 371 ? 2.758 -16.531 17.359 1 73.75 371 LYS A N 1
ATOM 2854 C CA . LYS A 1 371 ? 1.787 -17.609 17.203 1 73.75 371 LYS A CA 1
ATOM 2855 C C . LYS A 1 371 ? 0.93 -17.391 15.953 1 73.75 371 LYS A C 1
ATOM 2857 O O . LYS A 1 371 ? 0.43 -18.344 15.359 1 73.75 371 LYS A O 1
ATOM 2862 N N . PHE A 1 372 ? 0.982 -16.188 15.688 1 76.94 372 PHE A N 1
ATOM 2863 C CA . PHE A 1 372 ? 0.222 -15.805 14.508 1 76.94 372 PHE A CA 1
ATOM 2864 C C . PHE A 1 372 ? 0.868 -16.375 13.242 1 76.94 372 PHE A C 1
ATOM 2866 O O . PHE A 1 372 ? 0.175 -16.703 12.281 1 76.94 372 PHE A O 1
ATOM 2873 N N . PHE A 1 373 ? 2.125 -16.594 13.328 1 84.56 373 PHE A N 1
ATOM 2874 C CA . PHE A 1 373 ? 2.844 -16.953 12.109 1 84.56 373 PHE A CA 1
ATOM 2875 C C . PHE A 1 373 ? 3.066 -18.453 12.039 1 84.56 373 PHE A C 1
ATOM 2877 O O . PHE A 1 373 ? 3.576 -18.969 11.039 1 84.56 373 PHE A O 1
ATOM 2884 N N . ILE A 1 374 ? 2.711 -19.109 13.023 1 81.94 374 ILE A N 1
ATOM 2885 C CA . ILE A 1 374 ? 2.848 -20.562 13.031 1 81.94 374 ILE A CA 1
ATOM 2886 C C . ILE A 1 374 ? 1.771 -21.188 12.148 1 81.94 374 ILE A C 1
ATOM 2888 O O . ILE A 1 374 ? 2.039 -22.141 11.422 1 81.94 374 ILE A O 1
ATOM 2892 N N . ARG A 1 375 ? 0.682 -20.594 12.242 1 81.75 375 ARG A N 1
ATOM 2893 C CA . ARG A 1 375 ? -0.375 -21.016 11.328 1 81.75 375 ARG A CA 1
ATOM 2894 C C . ARG A 1 375 ? -0.124 -20.484 9.914 1 81.75 375 ARG A C 1
ATOM 2896 O O . ARG A 1 375 ? 0.322 -19.344 9.742 1 81.75 375 ARG A O 1
ATOM 2903 N N . HIS A 1 376 ? -0.38 -21.375 8.992 1 87.5 376 HIS A N 1
ATOM 2904 C CA . HIS A 1 376 ? -0.078 -20.953 7.629 1 87.5 376 HIS A CA 1
ATOM 2905 C C . HIS A 1 376 ? -0.965 -21.672 6.621 1 87.5 376 HIS A C 1
ATOM 2907 O O . HIS A 1 376 ? -1.583 -22.688 6.949 1 87.5 376 HIS A O 1
ATOM 2913 N N . GLY A 1 377 ? -1.123 -21.125 5.488 1 88.94 377 GLY A N 1
ATOM 2914 C CA . GLY A 1 377 ? -1.73 -21.781 4.34 1 88.94 377 GLY A CA 1
ATOM 2915 C C . GLY A 1 377 ? -0.755 -22.625 3.553 1 88.94 377 GLY A C 1
ATOM 2916 O O . GLY A 1 377 ? 0.041 -23.375 4.137 1 88.94 377 GLY A O 1
ATOM 2917 N N . VAL A 1 378 ? -0.965 -22.578 2.301 1 90.44 378 VAL A N 1
ATOM 2918 C CA . VAL A 1 378 ? -0.049 -23.312 1.434 1 90.44 378 VAL A CA 1
ATOM 2919 C C . VAL A 1 378 ? 1.333 -22.672 1.477 1 90.44 378 VAL A C 1
ATOM 2921 O O . VAL A 1 378 ? 1.47 -21.469 1.234 1 90.44 378 VAL A O 1
ATOM 2924 N N . GLU A 1 379 ? 2.275 -23.453 1.832 1 90.94 379 GLU A N 1
ATOM 2925 C CA . GLU A 1 379 ? 3.65 -22.969 1.914 1 90.94 379 GLU A CA 1
ATOM 2926 C C . GLU A 1 379 ? 4.492 -23.484 0.752 1 90.94 379 GLU A C 1
ATOM 2928 O O . GLU A 1 379 ? 4.691 -24.688 0.618 1 90.94 379 GLU A O 1
ATOM 2933 N N . GLY A 1 380 ? 4.914 -22.562 -0.069 1 92.12 380 GLY A N 1
ATOM 2934 C CA . GLY A 1 380 ? 5.766 -22.984 -1.172 1 92.12 380 GLY A CA 1
ATOM 2935 C C . GLY A 1 380 ? 4.996 -23.594 -2.324 1 92.12 380 GLY A C 1
ATOM 2936 O O . GLY A 1 380 ? 3.875 -23.188 -2.621 1 92.12 380 GLY A O 1
ATOM 2937 N N . SER A 1 381 ? 5.637 -24.469 -2.996 1 95.19 381 SER A N 1
ATOM 2938 C CA . SER A 1 381 ? 5.074 -25.031 -4.223 1 95.19 381 SER A CA 1
ATOM 2939 C C . SER A 1 381 ? 4.305 -26.312 -3.947 1 95.19 381 SER A C 1
ATOM 2941 O O . SER A 1 381 ? 4.609 -27.031 -2.994 1 95.19 381 SER A O 1
ATOM 2943 N N . THR A 1 382 ? 3.363 -26.578 -4.758 1 95.06 382 THR A N 1
ATOM 2944 C CA . THR A 1 382 ? 2.502 -27.734 -4.527 1 95.06 382 THR A CA 1
ATOM 2945 C C . THR A 1 382 ? 2.682 -28.766 -5.633 1 95.06 382 THR A C 1
ATOM 2947 O O . THR A 1 382 ? 2.291 -29.922 -5.469 1 95.06 382 THR A O 1
ATOM 2950 N N . ASP A 1 383 ? 3.229 -28.438 -6.758 1 94.81 383 ASP A N 1
ATOM 2951 C CA . ASP A 1 383 ? 3.434 -29.375 -7.848 1 94.81 383 ASP A CA 1
ATOM 2952 C C . ASP A 1 383 ? 4.59 -30.328 -7.539 1 94.81 383 ASP A C 1
ATOM 2954 O O . ASP A 1 383 ? 4.617 -31.469 -8.031 1 94.81 383 ASP A O 1
ATOM 2958 N N . ALA A 1 384 ? 5.559 -29.781 -6.809 1 86.81 384 ALA A N 1
ATOM 2959 C CA . ALA A 1 384 ? 6.73 -30.609 -6.504 1 86.81 384 ALA A CA 1
ATOM 2960 C C . ALA A 1 384 ? 6.965 -30.688 -5 1 86.81 384 ALA A C 1
ATOM 2962 O O . ALA A 1 384 ? 6.543 -29.812 -4.25 1 86.81 384 ALA A O 1
ATOM 2963 N N . LYS A 1 385 ? 7.551 -31.844 -4.676 1 77.06 385 LYS A N 1
ATOM 2964 C CA . LYS A 1 385 ? 7.891 -32 -3.264 1 77.06 385 LYS A CA 1
ATOM 2965 C C . LYS A 1 385 ? 9.07 -31.109 -2.879 1 77.06 385 LYS A C 1
ATOM 2967 O O . LYS A 1 385 ? 9.977 -30.891 -3.688 1 77.06 385 LYS A O 1
ATOM 2972 N N . ASP A 1 386 ? 8.969 -30.594 -1.703 1 69.19 386 ASP A N 1
ATOM 2973 C CA . ASP A 1 386 ? 9.992 -29.703 -1.188 1 69.19 386 ASP A CA 1
ATOM 2974 C C . ASP A 1 386 ? 11.312 -30.422 -0.988 1 69.19 386 ASP A C 1
ATOM 2976 O O . ASP A 1 386 ? 11.375 -31.438 -0.292 1 69.19 386 ASP A O 1
ATOM 2980 N N . ASP A 1 387 ? 12.367 -30.031 -1.702 1 71.38 387 ASP A N 1
ATOM 2981 C CA . ASP A 1 387 ? 13.688 -30.641 -1.646 1 71.38 387 ASP A CA 1
ATOM 2982 C C . ASP A 1 387 ? 14.578 -29.938 -0.621 1 71.38 387 ASP A C 1
ATOM 2984 O O . ASP A 1 387 ? 15.641 -30.453 -0.257 1 71.38 387 ASP A O 1
ATOM 2988 N N . ILE A 1 388 ? 14.281 -28.828 -0.098 1 80.94 388 ILE A N 1
ATOM 2989 C CA . ILE A 1 388 ? 15.227 -28 0.643 1 80.94 388 ILE A CA 1
ATOM 2990 C C . ILE A 1 388 ? 15.219 -28.406 2.117 1 80.94 388 ILE A C 1
ATOM 2992 O O . ILE A 1 388 ? 16.25 -28.312 2.795 1 80.94 388 ILE A O 1
ATOM 2996 N N . GLY A 1 389 ? 14.383 -29.172 2.621 1 82.94 389 GLY A N 1
ATOM 2997 C CA . GLY A 1 389 ? 14.32 -29.656 3.99 1 82.94 389 GLY A CA 1
ATOM 2998 C C . GLY A 1 389 ? 14.461 -28.562 5.023 1 82.94 389 GLY A C 1
ATOM 2999 O O . GLY A 1 389 ? 15.227 -28.688 5.98 1 82.94 389 GLY A O 1
ATOM 3000 N N . LEU A 1 390 ? 13.875 -27.406 4.957 1 89.25 390 LEU A N 1
ATOM 3001 C CA . LEU A 1 390 ? 13.883 -26.328 5.938 1 89.25 390 LEU A CA 1
ATOM 3002 C C . LEU A 1 390 ? 13.109 -26.719 7.191 1 89.25 390 LEU A C 1
ATOM 3004 O O . LEU A 1 390 ? 12.117 -27.453 7.109 1 89.25 390 LEU A O 1
ATOM 3008 N N . SER A 1 391 ? 13.641 -26.234 8.344 1 90.5 391 SER A N 1
ATOM 3009 C CA . SER A 1 391 ? 12.922 -26.484 9.594 1 90.5 391 SER A CA 1
ATOM 3010 C C . SER A 1 391 ? 11.656 -25.641 9.672 1 90.5 391 SER A C 1
ATOM 3012 O O . SER A 1 391 ? 11.508 -24.656 8.938 1 90.5 391 SER A O 1
ATOM 3014 N N . GLU A 1 392 ? 10.742 -26.047 10.539 1 88.5 392 GLU A N 1
ATOM 3015 C CA . GLU A 1 392 ? 9.516 -25.281 10.75 1 88.5 392 GLU A CA 1
ATOM 3016 C C . GLU A 1 392 ? 9.82 -23.875 11.266 1 88.5 392 GLU A C 1
ATOM 3018 O O . GLU A 1 392 ? 9.141 -22.922 10.906 1 88.5 392 GLU A O 1
ATOM 3023 N N . SER A 1 393 ? 10.805 -23.828 12.102 1 90.44 393 SER A N 1
ATOM 3024 C CA . SER A 1 393 ? 11.211 -22.547 12.641 1 90.44 393 SER A CA 1
ATOM 3025 C C . SER A 1 393 ? 11.719 -21.625 11.531 1 90.44 393 SER A C 1
ATOM 3027 O O . SER A 1 393 ? 11.406 -20.422 11.516 1 90.44 393 SER A O 1
ATOM 3029 N N . ASP A 1 394 ? 12.484 -22.188 10.602 1 92 394 ASP A N 1
ATOM 3030 C CA . ASP A 1 394 ? 12.992 -21.406 9.484 1 92 394 ASP A CA 1
ATOM 3031 C C . ASP A 1 394 ? 11.844 -20.859 8.625 1 92 394 ASP A C 1
ATOM 3033 O O . ASP A 1 394 ? 11.875 -19.719 8.188 1 92 394 ASP A O 1
ATOM 3037 N N . LYS A 1 395 ? 10.922 -21.688 8.438 1 92.88 395 LYS A N 1
ATOM 3038 C CA . LYS A 1 395 ? 9.773 -21.297 7.621 1 92.88 395 LYS A CA 1
ATOM 3039 C C . LYS A 1 395 ? 8.961 -20.203 8.305 1 92.88 395 LYS A C 1
ATOM 3041 O O . LYS A 1 395 ? 8.539 -19.234 7.656 1 92.88 395 LYS A O 1
ATOM 3046 N N . THR A 1 396 ? 8.773 -20.359 9.602 1 91.81 396 THR A N 1
ATOM 3047 C CA . THR A 1 396 ? 8.055 -19.359 10.367 1 91.81 396 THR A CA 1
ATOM 3048 C C . THR A 1 396 ? 8.797 -18.016 10.344 1 91.81 396 THR A C 1
ATOM 3050 O O . THR A 1 396 ? 8.188 -16.969 10.172 1 91.81 396 THR A O 1
ATOM 3053 N N . ASP A 1 397 ? 10.07 -18.078 10.508 1 93 397 ASP A N 1
ATOM 3054 C CA . ASP A 1 397 ? 10.891 -16.875 10.469 1 93 397 ASP A CA 1
ATOM 3055 C C . ASP A 1 397 ? 10.773 -16.172 9.117 1 93 397 ASP A C 1
ATOM 3057 O O . ASP A 1 397 ? 10.734 -14.945 9.055 1 93 397 ASP A O 1
ATOM 3061 N N . ALA A 1 398 ? 10.789 -16.984 8.078 1 94.88 398 ALA A N 1
ATOM 3062 C CA . ALA A 1 398 ? 10.648 -16.422 6.738 1 94.88 398 ALA A CA 1
ATOM 3063 C C . ALA A 1 398 ? 9.32 -15.688 6.594 1 94.88 398 ALA A C 1
ATOM 3065 O O . ALA A 1 398 ? 9.273 -14.602 6.012 1 94.88 398 ALA A O 1
ATOM 3066 N N . ARG A 1 399 ? 8.281 -16.25 7.133 1 94 399 ARG A N 1
ATOM 3067 C CA . ARG A 1 399 ? 6.969 -15.609 7.094 1 94 399 ARG A CA 1
ATOM 3068 C C . ARG A 1 399 ? 6.973 -14.297 7.863 1 94 399 ARG A C 1
ATOM 3070 O O . ARG A 1 399 ? 6.391 -13.305 7.418 1 94 399 ARG A O 1
ATOM 3077 N N . VAL A 1 400 ? 7.625 -14.336 9.023 1 93.25 400 VAL A N 1
ATOM 3078 C CA . VAL A 1 400 ? 7.711 -13.133 9.844 1 93.25 400 VAL A CA 1
ATOM 3079 C C . VAL A 1 400 ? 8.445 -12.031 9.086 1 93.25 400 VAL A C 1
ATOM 3081 O O . VAL A 1 400 ? 7.992 -10.883 9.055 1 93.25 400 VAL A O 1
ATOM 3084 N N . ARG A 1 401 ? 9.547 -12.367 8.438 1 94.69 401 ARG A N 1
ATOM 3085 C CA . ARG A 1 401 ? 10.312 -11.383 7.684 1 94.69 401 ARG A CA 1
ATOM 3086 C C . ARG A 1 401 ? 9.508 -10.828 6.516 1 94.69 401 ARG A C 1
ATOM 3088 O O . ARG A 1 401 ? 9.539 -9.633 6.242 1 94.69 401 ARG A O 1
ATOM 3095 N N . ALA A 1 402 ? 8.812 -11.711 5.859 1 96.06 402 ALA A N 1
ATOM 3096 C CA . ALA A 1 402 ? 7.98 -11.273 4.746 1 96.06 402 ALA A CA 1
ATOM 3097 C C . ALA A 1 402 ? 6.863 -10.352 5.227 1 96.06 402 ALA A C 1
ATOM 3099 O O . ALA A 1 402 ? 6.551 -9.352 4.57 1 96.06 402 ALA A O 1
ATOM 3100 N N . TYR A 1 403 ? 6.27 -10.68 6.355 1 94.31 403 TYR A N 1
ATOM 3101 C CA . TYR A 1 403 ? 5.215 -9.844 6.918 1 94.31 403 TYR A CA 1
ATOM 3102 C C . TYR A 1 403 ? 5.75 -8.469 7.297 1 94.31 403 TYR A C 1
ATOM 3104 O O . TYR A 1 403 ? 5.117 -7.449 7.012 1 94.31 403 TYR A O 1
ATOM 3112 N N . LYS A 1 404 ? 6.852 -8.422 7.957 1 94 404 LYS A N 1
ATOM 3113 C CA . LYS A 1 404 ? 7.469 -7.16 8.352 1 94 404 LYS A CA 1
ATOM 3114 C C . LYS A 1 404 ? 7.727 -6.273 7.137 1 94 404 LYS A C 1
ATOM 3116 O O . LYS A 1 404 ? 7.547 -5.055 7.203 1 94 404 LYS A O 1
ATOM 3121 N N . LYS A 1 405 ? 8.133 -6.867 6.043 1 96.06 405 LYS A N 1
ATOM 3122 C CA . LYS A 1 405 ? 8.352 -6.113 4.812 1 96.06 405 LYS A CA 1
ATOM 3123 C C . LYS A 1 405 ? 7.051 -5.492 4.309 1 96.06 405 LYS A C 1
ATOM 3125 O O . LYS A 1 405 ? 7.043 -4.355 3.83 1 96.06 405 LYS A O 1
ATOM 3130 N N . THR A 1 406 ? 5.957 -6.219 4.391 1 96.25 406 THR A N 1
ATOM 3131 C CA . THR A 1 406 ? 4.66 -5.688 3.988 1 96.25 406 THR A CA 1
ATOM 3132 C C . THR A 1 406 ? 4.277 -4.492 4.852 1 96.25 406 THR A C 1
ATOM 3134 O O . THR A 1 406 ? 3.777 -3.484 4.344 1 96.25 406 THR A O 1
ATOM 3137 N N . VAL A 1 407 ? 4.492 -4.613 6.168 1 94.88 407 VAL A N 1
ATOM 3138 C CA . VAL A 1 407 ? 4.148 -3.543 7.102 1 94.88 407 VAL A CA 1
ATOM 3139 C C . VAL A 1 407 ? 4.977 -2.299 6.785 1 94.88 407 VAL A C 1
ATOM 3141 O O . VAL A 1 407 ? 4.445 -1.186 6.758 1 94.88 407 VAL A O 1
ATOM 3144 N N . GLU A 1 408 ? 6.207 -2.51 6.559 1 96.06 408 GLU A N 1
ATOM 3145 C CA . GLU A 1 408 ? 7.105 -1.406 6.223 1 96.06 408 GLU A CA 1
ATOM 3146 C C . GLU A 1 408 ? 6.645 -0.69 4.957 1 96.06 408 GLU A C 1
ATOM 3148 O O . GLU A 1 408 ? 6.562 0.539 4.926 1 96.06 408 GLU A O 1
ATOM 3153 N N . LEU A 1 409 ? 6.367 -1.44 3.904 1 97.31 409 LEU A N 1
ATOM 3154 C CA . LEU A 1 409 ? 5.965 -0.858 2.627 1 97.31 409 LEU A CA 1
ATOM 3155 C C . LEU A 1 409 ? 4.605 -0.175 2.744 1 97.31 409 LEU A C 1
ATOM 3157 O O . LEU A 1 409 ? 4.355 0.835 2.084 1 97.31 409 LEU A O 1
ATOM 3161 N N . ARG A 1 410 ? 3.732 -0.723 3.598 1 96.88 410 ARG A N 1
ATOM 3162 C CA . ARG A 1 410 ? 2.447 -0.074 3.848 1 96.88 410 ARG A CA 1
ATOM 3163 C C . ARG A 1 410 ? 2.643 1.297 4.484 1 96.88 410 ARG A C 1
ATOM 3165 O O . ARG A 1 410 ? 1.975 2.264 4.109 1 96.88 410 ARG A O 1
ATOM 3172 N N . HIS A 1 411 ? 3.494 1.332 5.418 1 97.19 411 HIS A N 1
ATOM 3173 C CA . HIS A 1 411 ? 3.789 2.6 6.078 1 97.19 411 HIS A CA 1
ATOM 3174 C C . HIS A 1 411 ? 4.367 3.609 5.094 1 97.19 411 HIS A C 1
ATOM 3176 O O . HIS A 1 411 ? 3.951 4.77 5.07 1 97.19 411 HIS A O 1
ATOM 3182 N N . LEU A 1 412 ? 5.32 3.189 4.316 1 97.75 412 LEU A N 1
ATOM 3183 C CA . LEU A 1 412 ? 5.922 4.062 3.318 1 97.75 412 LEU A CA 1
ATOM 3184 C C . LEU A 1 412 ? 4.883 4.535 2.309 1 97.75 412 LEU A C 1
ATOM 3186 O O . LEU A 1 412 ? 4.918 5.684 1.864 1 97.75 412 LEU A O 1
ATOM 3190 N N . LEU A 1 413 ? 3.998 3.637 1.936 1 97.56 413 LEU A N 1
ATOM 3191 C CA . LEU A 1 413 ? 2.936 4.016 1.009 1 97.56 413 LEU A CA 1
ATOM 3192 C C . LEU A 1 413 ? 2.025 5.07 1.628 1 97.56 413 LEU A C 1
ATOM 3194 O O . LEU A 1 413 ? 1.608 6.012 0.95 1 97.56 413 LEU A O 1
ATOM 3198 N N . GLU A 1 414 ? 1.734 4.965 2.908 1 97.31 414 GLU A N 1
ATOM 3199 C CA . GLU A 1 414 ? 0.941 5.969 3.613 1 97.31 414 GLU A CA 1
ATOM 3200 C C . GLU A 1 414 ? 1.606 7.34 3.555 1 97.31 414 GLU A C 1
ATOM 3202 O O . GLU A 1 414 ? 0.942 8.352 3.309 1 97.31 414 GLU A O 1
ATOM 3207 N N . ILE A 1 415 ? 2.842 7.363 3.836 1 97.81 415 ILE A N 1
ATOM 3208 C CA . ILE A 1 415 ? 3.596 8.609 3.781 1 97.81 415 ILE A CA 1
ATOM 3209 C C . ILE A 1 415 ? 3.535 9.188 2.369 1 97.81 415 ILE A C 1
ATOM 3211 O O . ILE A 1 415 ? 3.271 10.383 2.191 1 97.81 415 ILE A O 1
ATOM 3215 N N . ALA A 1 416 ? 3.777 8.336 1.358 1 97.94 416 ALA A N 1
ATOM 3216 C CA . ALA A 1 416 ? 3.775 8.797 -0.027 1 97.94 416 ALA A CA 1
ATOM 3217 C C . ALA A 1 416 ? 2.408 9.352 -0.419 1 97.94 416 ALA A C 1
ATOM 3219 O O . ALA A 1 416 ? 2.318 10.383 -1.097 1 97.94 416 ALA A O 1
ATOM 3220 N N . GLU A 1 417 ? 1.396 8.688 -0.041 1 96.81 417 GLU A N 1
ATOM 3221 C CA . GLU A 1 417 ? 0.044 9.148 -0.338 1 96.81 417 GLU A CA 1
ATOM 3222 C C . GLU A 1 417 ? -0.247 10.477 0.35 1 96.81 417 GLU A C 1
ATOM 3224 O O . GLU A 1 417 ? -0.91 11.352 -0.221 1 96.81 417 GLU A O 1
ATOM 3229 N N . SER A 1 418 ? 0.193 10.586 1.574 1 97.12 418 SER A N 1
ATOM 3230 C CA . SER A 1 418 ? 0.044 11.852 2.297 1 97.12 418 SER A CA 1
ATOM 3231 C C . SER A 1 418 ? 0.803 12.977 1.604 1 97.12 418 SER A C 1
ATOM 3233 O O . SER A 1 418 ? 0.292 14.094 1.48 1 97.12 418 SER A O 1
ATOM 3235 N N . ASN A 1 419 ? 1.997 12.711 1.163 1 97.75 419 ASN A N 1
ATOM 3236 C CA . ASN A 1 419 ? 2.775 13.695 0.421 1 97.75 419 ASN A CA 1
ATOM 3237 C C . ASN A 1 419 ? 2.037 14.172 -0.828 1 97.75 419 ASN A C 1
ATOM 3239 O O . ASN A 1 419 ? 1.984 15.367 -1.105 1 97.75 419 ASN A O 1
ATOM 3243 N N . TYR A 1 420 ? 1.551 13.227 -1.53 1 96.69 420 TYR A N 1
ATOM 3244 C CA . TYR A 1 420 ? 0.816 13.547 -2.75 1 96.69 420 TYR A CA 1
ATOM 3245 C C . TYR A 1 420 ? -0.386 14.43 -2.449 1 96.69 420 TYR A C 1
ATOM 3247 O O . TYR A 1 420 ? -0.634 15.414 -3.152 1 96.69 420 TYR A O 1
ATOM 3255 N N . LYS A 1 421 ? -1.048 14.109 -1.427 1 95.38 421 LYS A N 1
ATOM 3256 C CA . LYS A 1 421 ? -2.205 14.898 -1.019 1 95.38 421 LYS A CA 1
ATOM 3257 C C . LYS A 1 421 ? -1.79 16.312 -0.606 1 95.38 421 LYS A C 1
ATOM 3259 O O . LYS A 1 421 ? -2.445 17.297 -0.973 1 95.38 421 LYS A O 1
ATOM 3264 N N . GLN A 1 422 ? -0.757 16.422 0.123 1 96.19 422 GLN A N 1
ATOM 3265 C CA . GLN A 1 422 ? -0.281 17.703 0.604 1 96.19 422 GLN A CA 1
ATOM 3266 C C . GLN A 1 422 ? 0.126 18.609 -0.556 1 96.19 422 GLN A C 1
ATOM 3268 O O . GLN A 1 422 ? 0.057 19.844 -0.448 1 96.19 422 GLN A O 1
ATOM 3273 N N . LEU A 1 423 ? 0.507 17.984 -1.63 1 96 423 LEU A N 1
ATOM 3274 C CA . LEU A 1 423 ? 0.906 18.75 -2.807 1 96 423 LEU A CA 1
ATOM 3275 C C . LEU A 1 423 ? -0.3 19.062 -3.686 1 96 423 LEU A C 1
ATOM 3277 O O . LEU A 1 423 ? -0.15 19.625 -4.777 1 96 423 LEU A O 1
ATOM 3281 N N . GLY A 1 424 ? -1.487 18.688 -3.168 1 93.81 424 GLY A N 1
ATOM 3282 C CA . GLY A 1 424 ? -2.717 19.016 -3.873 1 93.81 424 GLY A CA 1
ATOM 3283 C C . GLY A 1 424 ? -3.238 17.875 -4.719 1 93.81 424 GLY A C 1
ATOM 3284 O O . GLY A 1 424 ? -4.152 18.047 -5.527 1 93.81 424 GLY A O 1
ATOM 3285 N N . GLY A 1 425 ? -2.607 16.688 -4.566 1 91.44 425 GLY A N 1
ATOM 3286 C CA . GLY A 1 425 ? -3.018 15.547 -5.363 1 91.44 425 GLY A CA 1
ATOM 3287 C C . GLY A 1 425 ? -4.43 15.078 -5.062 1 91.44 425 GLY A C 1
ATOM 3288 O O . GLY A 1 425 ? -4.863 15.102 -3.91 1 91.44 425 GLY A O 1
ATOM 3289 N N . ILE A 1 426 ? -5.168 14.719 -6.074 1 87.69 426 ILE A N 1
ATOM 3290 C CA . ILE A 1 426 ? -6.52 14.18 -5.957 1 87.69 426 ILE A CA 1
ATOM 3291 C C . ILE A 1 426 ? -6.492 12.672 -6.172 1 87.69 426 ILE A C 1
ATOM 3293 O O . ILE A 1 426 ? -6.008 12.188 -7.203 1 87.69 426 ILE A O 1
ATOM 3297 N N . LYS A 1 427 ? -6.934 11.984 -5.188 1 84.81 427 LYS A N 1
ATOM 3298 C CA . LYS A 1 427 ? -6.949 10.531 -5.281 1 84.81 427 LYS A CA 1
ATOM 3299 C C . LYS A 1 427 ? -8.141 10.047 -6.105 1 84.81 427 LYS A C 1
ATOM 3301 O O . LYS A 1 427 ? -9.188 10.695 -6.141 1 84.81 427 LYS A O 1
ATOM 3306 N N . GLU A 1 428 ? -7.953 8.891 -6.703 1 75.88 428 GLU A N 1
ATOM 3307 C CA . GLU A 1 428 ? -9.031 8.297 -7.488 1 75.88 428 GLU A CA 1
ATOM 3308 C C . GLU A 1 428 ? -10.258 8.016 -6.621 1 75.88 428 GLU A C 1
ATOM 3310 O O . GLU A 1 428 ? -11.391 8.195 -7.07 1 75.88 428 GLU A O 1
ATOM 3315 N N . GLU A 1 429 ? -9.992 7.578 -5.438 1 76.44 429 GLU A N 1
ATOM 3316 C CA . GLU A 1 429 ? -11.094 7.277 -4.531 1 76.44 429 GLU A CA 1
ATOM 3317 C C . GLU A 1 429 ? -11.914 8.523 -4.223 1 76.44 429 GLU A C 1
ATOM 3319 O O . GLU A 1 429 ? -13.141 8.445 -4.082 1 76.44 429 GLU A O 1
ATOM 3324 N N . ASP A 1 430 ? -11.273 9.656 -4.129 1 74.25 430 ASP A N 1
ATOM 3325 C CA . ASP A 1 430 ? -11.961 10.914 -3.867 1 74.25 430 ASP A CA 1
ATOM 3326 C C . ASP A 1 430 ? -12.844 11.312 -5.047 1 74.25 430 ASP A C 1
ATOM 3328 O O . ASP A 1 430 ? -13.945 11.844 -4.855 1 74.25 430 ASP A O 1
ATOM 3332 N N . LEU A 1 431 ? -12.328 11.008 -6.164 1 72.56 431 LEU A N 1
ATOM 3333 C CA . LEU A 1 431 ? -13.102 11.328 -7.363 1 72.56 431 LEU A CA 1
ATOM 3334 C C . LEU A 1 431 ? -14.336 10.438 -7.469 1 72.56 431 LEU A C 1
ATOM 3336 O O . LEU A 1 431 ? -15.414 10.914 -7.812 1 72.56 431 LEU A O 1
ATOM 3340 N N . LYS A 1 432 ? -14.141 9.148 -7.164 1 73.75 432 LYS A N 1
ATOM 3341 C CA . LYS A 1 432 ? -15.258 8.211 -7.207 1 73.75 432 LYS A CA 1
ATOM 3342 C C . LYS A 1 432 ? -16.328 8.586 -6.191 1 73.75 432 LYS A C 1
ATOM 3344 O O . LYS A 1 432 ? -17.531 8.531 -6.492 1 73.75 432 LYS A O 1
ATOM 3349 N N . GLN A 1 433 ? -15.93 8.992 -5.062 1 72.62 433 GLN A N 1
ATOM 3350 C CA . GLN A 1 433 ? -16.875 9.391 -4.02 1 72.62 433 GLN A CA 1
ATOM 3351 C C . GLN A 1 433 ? -17.641 10.648 -4.422 1 72.62 433 GLN A C 1
ATOM 3353 O O . GLN A 1 433 ? -18.844 10.75 -4.168 1 72.62 433 GLN A O 1
ATOM 3358 N N . LYS A 1 434 ? -16.938 11.562 -4.965 1 72.69 434 LYS A N 1
ATOM 3359 C CA . LYS A 1 434 ? -17.578 12.789 -5.426 1 72.69 434 LYS A CA 1
ATOM 3360 C C . LYS A 1 434 ? -18.609 12.492 -6.52 1 72.69 434 LYS A C 1
ATOM 3362 O O . LYS A 1 434 ? -19.688 13.086 -6.543 1 72.69 434 LYS A O 1
ATOM 3367 N N . LYS A 1 435 ? -18.25 11.516 -7.328 1 71.94 435 LYS A N 1
ATOM 3368 C CA . LYS A 1 435 ? -19.172 11.117 -8.391 1 71.94 435 LYS A CA 1
ATOM 3369 C C . LYS A 1 435 ? -20.422 10.469 -7.809 1 71.94 435 LYS A C 1
ATOM 3371 O O . LYS A 1 435 ? -21.531 10.75 -8.25 1 71.94 435 LYS A O 1
ATOM 3376 N N . GLU A 1 436 ? -20.203 9.711 -6.848 1 72.25 436 GLU A N 1
ATOM 3377 C CA . GLU A 1 436 ? -21.328 9.039 -6.203 1 72.25 436 GLU A CA 1
ATOM 3378 C C . GLU A 1 436 ? -22.203 10.039 -5.469 1 72.25 436 GLU A C 1
ATOM 3380 O O . GLU A 1 436 ? -23.438 9.914 -5.477 1 72.25 436 GLU A O 1
ATOM 3385 N N . GLN A 1 437 ? -21.625 11.031 -4.883 1 69.38 437 GLN A N 1
ATOM 3386 C CA . GLN A 1 437 ? -22.375 12.062 -4.164 1 69.38 437 GLN A CA 1
ATOM 3387 C C . GLN A 1 437 ? -23.172 12.938 -5.125 1 69.38 437 GLN A C 1
ATOM 3389 O O . GLN A 1 437 ? -24.328 13.273 -4.848 1 69.38 437 GLN A O 1
ATOM 3394 N N . LEU A 1 438 ? -22.562 13.25 -6.223 1 70.31 438 LEU A N 1
ATOM 3395 C CA . LEU A 1 438 ? -23.25 14.062 -7.227 1 70.31 438 LEU A CA 1
ATOM 3396 C C . LEU A 1 438 ? -24.422 13.305 -7.832 1 70.31 438 LEU A C 1
ATOM 3398 O O . LEU A 1 438 ? -25.484 13.891 -8.078 1 70.31 438 LEU A O 1
ATOM 3402 N N . GLU A 1 439 ? -24.125 12.023 -8.008 1 68.06 439 GLU A N 1
ATOM 3403 C CA . GLU A 1 439 ? -25.203 11.188 -8.539 1 68.06 439 GLU A CA 1
ATOM 3404 C C . GLU A 1 439 ? -26.344 11.047 -7.535 1 68.06 439 GLU A C 1
ATOM 3406 O O . GLU A 1 439 ? -27.516 11.039 -7.918 1 68.06 439 GLU A O 1
ATOM 3411 N N . SER A 1 440 ? -25.969 11.086 -6.332 1 68.12 440 SER A N 1
ATOM 3412 C CA . SER A 1 440 ? -26.984 10.984 -5.289 1 68.12 440 SER A CA 1
ATOM 3413 C C . SER A 1 440 ? -27.766 12.281 -5.145 1 68.12 440 SER A C 1
ATOM 3415 O O . SER A 1 440 ? -28.984 12.266 -4.918 1 68.12 440 SER A O 1
ATOM 3417 N N . GLU A 1 441 ? -27.125 13.406 -5.27 1 64.38 441 GLU A N 1
ATOM 3418 C CA . GLU A 1 441 ? -27.781 14.711 -5.184 1 64.38 441 GLU A CA 1
ATOM 3419 C C . GLU A 1 441 ? -28.688 14.961 -6.387 1 64.38 441 GLU A C 1
ATOM 3421 O O . GLU A 1 441 ? -29.75 15.547 -6.25 1 64.38 441 GLU A O 1
ATOM 3426 N N . LYS A 1 442 ? -28.219 14.68 -7.508 1 63.62 442 LYS A N 1
ATOM 3427 C CA . LYS A 1 442 ? -29.047 14.773 -8.703 1 63.62 442 LYS A CA 1
ATOM 3428 C C . LYS A 1 442 ? -30.297 13.891 -8.578 1 63.62 442 LYS A C 1
ATOM 3430 O O . LYS A 1 442 ? -31.391 14.305 -8.961 1 63.62 442 LYS A O 1
ATOM 3435 N N . ALA A 1 443 ? -30.062 12.773 -7.984 1 64.31 443 ALA A N 1
ATOM 3436 C CA . ALA A 1 443 ? -31.203 11.867 -7.832 1 64.31 443 ALA A CA 1
ATOM 3437 C C . ALA A 1 443 ? -32.219 12.43 -6.855 1 64.31 443 ALA A C 1
ATOM 3439 O O . ALA A 1 443 ? -33.438 12.266 -7.055 1 64.31 443 ALA A O 1
ATOM 3440 N N . THR A 1 444 ? -31.781 13.148 -5.895 1 61.84 444 THR A N 1
ATOM 3441 C CA . THR A 1 444 ? -32.688 13.734 -4.906 1 61.84 444 THR A CA 1
ATOM 3442 C C . THR A 1 444 ? -33.375 14.977 -5.473 1 61.84 444 THR A C 1
ATOM 3444 O O . THR A 1 444 ? -34.5 15.289 -5.094 1 61.84 444 THR A O 1
ATOM 3447 N N . THR A 1 445 ? -32.75 15.719 -6.195 1 57.28 445 THR A N 1
ATOM 3448 C CA . THR A 1 445 ? -33.375 16.906 -6.773 1 57.28 445 THR A CA 1
ATOM 3449 C C . THR A 1 445 ? -34.438 16.531 -7.793 1 57.28 445 THR A C 1
ATOM 3451 O O . THR A 1 445 ? -35.438 17.234 -7.949 1 57.28 445 THR A O 1
ATOM 3454 N N . VAL A 1 446 ? -34.25 15.477 -8.445 1 53.66 446 VAL A N 1
ATOM 3455 C CA . VAL A 1 446 ? -35.281 15.07 -9.383 1 53.66 446 VAL A CA 1
ATOM 3456 C C . VAL A 1 446 ? -36.531 14.625 -8.625 1 53.66 446 VAL A C 1
ATOM 3458 O O . VAL A 1 446 ? -37.656 14.758 -9.125 1 53.66 446 VAL A O 1
ATOM 3461 N N . TYR A 1 447 ? -36.281 14.18 -7.52 1 52.97 447 TYR A N 1
ATOM 3462 C CA . TYR A 1 447 ? -37.469 13.734 -6.777 1 52.97 447 TYR A CA 1
ATOM 3463 C C . TYR A 1 447 ? -38 14.844 -5.867 1 52.97 447 TYR A C 1
ATOM 3465 O O . TYR A 1 447 ? -39.031 14.688 -5.219 1 52.97 447 TYR A O 1
ATOM 3473 N N . SER A 1 448 ? -37.312 15.836 -5.707 1 40.75 448 SER A N 1
ATOM 3474 C CA . SER A 1 448 ? -37.969 16.906 -4.977 1 40.75 448 SER A CA 1
ATOM 3475 C C . SER A 1 448 ? -38.656 17.891 -5.926 1 40.75 448 SER A C 1
ATOM 3477 O O . SER A 1 448 ? -38.125 18.203 -6.996 1 40.75 448 SER A O 1
ATOM 3479 N N . MET B 1 1 ? 8.133 42.031 29.875 1 24.77 1 MET B N 1
ATOM 3480 C CA . MET B 1 1 ? 7.02 41.438 29.172 1 24.77 1 MET B CA 1
ATOM 3481 C C . MET B 1 1 ? 7.516 40.656 27.953 1 24.77 1 MET B C 1
ATOM 3483 O O . MET B 1 1 ? 8.242 41.188 27.109 1 24.77 1 MET B O 1
ATOM 3487 N N . PRO B 1 2 ? 7.738 39.375 28.094 1 31.66 2 PRO B N 1
ATOM 3488 C CA . PRO B 1 2 ? 8.797 38.781 27.281 1 31.66 2 PRO B CA 1
ATOM 3489 C C . PRO B 1 2 ? 8.484 38.812 25.797 1 31.66 2 PRO B C 1
ATOM 3491 O O . PRO B 1 2 ? 7.484 38.219 25.359 1 31.66 2 PRO B O 1
ATOM 3494 N N . GLY B 1 3 ? 8.5 40 25.188 1 26.83 3 GLY B N 1
ATOM 3495 C CA . GLY B 1 3 ? 8.391 40.156 23.75 1 26.83 3 GLY B CA 1
ATOM 3496 C C . GLY B 1 3 ? 9.281 39.219 22.969 1 26.83 3 GLY B C 1
ATOM 3497 O O . GLY B 1 3 ? 10.508 39.25 23.109 1 26.83 3 GLY B O 1
ATOM 3498 N N . VAL B 1 4 ? 8.906 38 22.984 1 37.44 4 VAL B N 1
ATOM 3499 C CA . VAL B 1 4 ? 9.766 37.219 22.125 1 37.44 4 VAL B CA 1
ATOM 3500 C C . VAL B 1 4 ? 9.969 37.906 20.781 1 37.44 4 VAL B C 1
ATOM 3502 O O . VAL B 1 4 ? 9 38.188 20.078 1 37.44 4 VAL B O 1
ATOM 3505 N N . SER B 1 5 ? 10.859 38.938 20.844 1 28.91 5 SER B N 1
ATOM 3506 C CA . SER B 1 5 ? 11.258 39.625 19.609 1 28.91 5 SER B CA 1
ATOM 3507 C C . SER B 1 5 ? 11.648 38.594 18.531 1 28.91 5 SER B C 1
ATOM 3509 O O . SER B 1 5 ? 12.617 37.844 18.703 1 28.91 5 SER B O 1
ATOM 3511 N N . GLY B 1 6 ? 10.719 37.938 18.031 1 31.45 6 GLY B N 1
ATOM 3512 C CA . GLY B 1 6 ? 11.016 37.062 16.922 1 31.45 6 GLY B CA 1
ATOM 3513 C C . GLY B 1 6 ? 11.727 37.75 15.773 1 31.45 6 GLY B C 1
ATOM 3514 O O . GLY B 1 6 ? 11.086 38.312 14.883 1 31.45 6 GLY B O 1
ATOM 3515 N N . SER B 1 7 ? 12.828 38.438 16.125 1 29.69 7 SER B N 1
ATOM 3516 C CA . SER B 1 7 ? 13.484 39.094 14.984 1 29.69 7 SER B CA 1
ATOM 3517 C C . SER B 1 7 ? 13.75 38.094 13.859 1 29.69 7 SER B C 1
ATOM 3519 O O . SER B 1 7 ? 14.656 37.25 13.969 1 29.69 7 SER B O 1
ATOM 3521 N N . GLY B 1 8 ? 12.789 37.438 13.391 1 32.34 8 GLY B N 1
ATOM 3522 C CA . GLY B 1 8 ? 13.148 36.625 12.234 1 32.34 8 GLY B CA 1
ATOM 3523 C C . GLY B 1 8 ? 13.82 37.438 11.133 1 32.34 8 GLY B C 1
ATOM 3524 O O . GLY B 1 8 ? 13.797 38.656 11.164 1 32.34 8 GLY B O 1
ATOM 3525 N N . PRO B 1 9 ? 14.812 37 10.492 1 33.22 9 PRO B N 1
ATOM 3526 C CA . PRO B 1 9 ? 15.57 37.75 9.484 1 33.22 9 PRO B CA 1
ATOM 3527 C C . PRO B 1 9 ? 14.672 38.594 8.586 1 33.22 9 PRO B C 1
ATOM 3529 O O . PRO B 1 9 ? 13.484 38.281 8.438 1 33.22 9 PRO B O 1
ATOM 3532 N N . SER B 1 10 ? 15.055 39.969 8.438 1 28.59 10 SER B N 1
ATOM 3533 C CA . SER B 1 10 ? 14.57 41.094 7.629 1 28.59 10 SER B CA 1
ATOM 3534 C C . SER B 1 10 ? 14.148 40.625 6.238 1 28.59 10 SER B C 1
ATOM 3536 O O . SER B 1 10 ? 14.633 39.594 5.75 1 28.59 10 SER B O 1
ATOM 3538 N N . THR B 1 11 ? 13.016 41.219 5.801 1 29.2 11 THR B N 1
ATOM 3539 C CA . THR B 1 11 ? 12.281 41.188 4.539 1 29.2 11 THR B CA 1
ATOM 3540 C C . THR B 1 11 ? 13.211 41.531 3.375 1 29.2 11 THR B C 1
ATOM 3542 O O . THR B 1 11 ? 13.75 42.625 3.314 1 29.2 11 THR B O 1
ATOM 3545 N N . PHE B 1 12 ? 14.055 40.656 2.855 1 26.77 12 PHE B N 1
ATOM 3546 C CA . PHE B 1 12 ? 14.703 41.062 1.614 1 26.77 12 PHE B CA 1
ATOM 3547 C C . PHE B 1 12 ? 13.695 41.656 0.642 1 26.77 12 PHE B C 1
ATOM 3549 O O . PHE B 1 12 ? 12.547 41.219 0.583 1 26.77 12 PHE B O 1
ATOM 3556 N N . SER B 1 13 ? 13.891 43 0.302 1 26.22 13 SER B N 1
ATOM 3557 C CA . SER B 1 13 ? 13.219 43.812 -0.703 1 26.22 13 SER B CA 1
ATOM 3558 C C . SER B 1 13 ? 12.922 43 -1.963 1 26.22 13 SER B C 1
ATOM 3560 O O . SER B 1 13 ? 13.711 42.125 -2.354 1 26.22 13 SER B O 1
ATOM 3562 N N . THR B 1 14 ? 11.625 42.906 -2.207 1 27.69 14 THR B N 1
ATOM 3563 C CA . THR B 1 14 ? 11 42.406 -3.42 1 27.69 14 THR B CA 1
ATOM 3564 C C . THR B 1 14 ? 11.641 43 -4.66 1 27.69 14 THR B C 1
ATOM 3566 O O . THR B 1 14 ? 11.406 44.188 -4.977 1 27.69 14 THR B O 1
ATOM 3569 N N . GLU B 1 15 ? 12.961 42.812 -4.926 1 27.48 15 GLU B N 1
ATOM 3570 C CA . GLU B 1 15 ? 13.406 43.281 -6.234 1 27.48 15 GLU B CA 1
ATOM 3571 C C . GLU B 1 15 ? 12.398 42.906 -7.32 1 27.48 15 GLU B C 1
ATOM 3573 O O . GLU B 1 15 ? 11.656 41.938 -7.184 1 27.48 15 GLU B O 1
ATOM 3578 N N . THR B 1 16 ? 12.164 43.844 -8.281 1 29.36 16 THR B N 1
ATOM 3579 C CA . THR B 1 16 ? 11.32 44 -9.461 1 29.36 16 THR B CA 1
ATOM 3580 C C . THR B 1 16 ? 11.258 42.719 -10.258 1 29.36 16 THR B C 1
ATOM 3582 O O . THR B 1 16 ? 12.289 42.062 -10.5 1 29.36 16 THR B O 1
ATOM 3585 N N . ALA B 1 17 ? 9.984 42.094 -10.383 1 31.16 17 ALA B N 1
ATOM 3586 C CA . ALA B 1 17 ? 9.539 41 -11.234 1 31.16 17 ALA B CA 1
ATOM 3587 C C . ALA B 1 17 ? 10.141 41.094 -12.633 1 31.16 17 ALA B C 1
ATOM 3589 O O . ALA B 1 17 ? 9.758 41.969 -13.414 1 31.16 17 ALA B O 1
ATOM 3590 N N . THR B 1 18 ? 11.461 40.938 -12.859 1 32.12 18 THR B N 1
ATOM 3591 C CA . THR B 1 18 ? 11.828 40.875 -14.273 1 32.12 18 THR B CA 1
ATOM 3592 C C . THR B 1 18 ? 10.969 39.844 -15.008 1 32.12 18 THR B C 1
ATOM 3594 O O . THR B 1 18 ? 10.562 38.844 -14.43 1 32.12 18 THR B O 1
ATOM 3597 N N . PRO B 1 19 ? 10.508 40.062 -16.312 1 31.69 19 PRO B N 1
ATOM 3598 C CA . PRO B 1 19 ? 9.578 39.312 -17.156 1 31.69 19 PRO B CA 1
ATOM 3599 C C . PRO B 1 19 ? 9.805 37.812 -17.109 1 31.69 19 PRO B C 1
ATOM 3601 O O . PRO B 1 19 ? 10.898 37.344 -16.766 1 31.69 19 PRO B O 1
ATOM 3604 N N . LEU B 1 20 ? 8.688 37.031 -17.359 1 33.38 20 LEU B N 1
ATOM 3605 C CA . LEU B 1 20 ? 8.32 35.625 -17.328 1 33.38 20 LEU B CA 1
ATOM 3606 C C . LEU B 1 20 ? 9.375 34.781 -18.031 1 33.38 20 LEU B C 1
ATOM 3608 O O . LEU B 1 20 ? 9.086 33.656 -18.453 1 33.38 20 LEU B O 1
ATOM 3612 N N . GLY B 1 21 ? 10.438 35.438 -18.547 1 31.58 21 GLY B N 1
ATOM 3613 C CA . GLY B 1 21 ? 11.281 34.594 -19.391 1 31.58 21 GLY B CA 1
ATOM 3614 C C . GLY B 1 21 ? 11.789 33.344 -18.703 1 31.58 21 GLY B C 1
ATOM 3615 O O . GLY B 1 21 ? 11.578 33.188 -17.5 1 31.58 21 GLY B O 1
ATOM 3616 N N . ALA B 1 22 ? 12.719 32.656 -19.406 1 37.34 22 ALA B N 1
ATOM 3617 C CA . ALA B 1 22 ? 13.484 31.453 -19.047 1 37.34 22 ALA B CA 1
ATOM 3618 C C . ALA B 1 22 ? 14.156 31.625 -17.688 1 37.34 22 ALA B C 1
ATOM 3620 O O . ALA B 1 22 ? 15.039 32.469 -17.516 1 37.34 22 ALA B O 1
ATOM 3621 N N . ARG B 1 23 ? 13.422 31.203 -16.656 1 39.81 23 ARG B N 1
ATOM 3622 C CA . ARG B 1 23 ? 14.102 31.312 -15.367 1 39.81 23 ARG B CA 1
ATOM 3623 C C . ARG B 1 23 ? 15.57 30.922 -15.492 1 39.81 23 ARG B C 1
ATOM 3625 O O . ARG B 1 23 ? 15.898 29.844 -15.992 1 39.81 23 ARG B O 1
ATOM 3632 N N . LYS B 1 24 ? 16.438 31.75 -15.672 1 45.75 24 LYS B N 1
ATOM 3633 C CA . LYS B 1 24 ? 17.859 31.438 -15.648 1 45.75 24 LYS B CA 1
ATOM 3634 C C . LYS B 1 24 ? 18.188 30.438 -14.562 1 45.75 24 LYS B C 1
ATOM 3636 O O . LYS B 1 24 ? 17.844 30.641 -13.391 1 45.75 24 LYS B O 1
ATOM 3641 N N . LYS B 1 25 ? 18.312 29.141 -15.062 1 55.34 25 LYS B N 1
ATOM 3642 C CA . LYS B 1 25 ? 18.75 28.062 -14.172 1 55.34 25 LYS B CA 1
ATOM 3643 C C . LYS B 1 25 ? 19.781 28.547 -13.172 1 55.34 25 LYS B C 1
ATOM 3645 O O . LYS B 1 25 ? 20.922 28.828 -13.531 1 55.34 25 LYS B O 1
ATOM 3650 N N . VAL B 1 26 ? 19.344 29.25 -12.125 1 69.81 26 VAL B N 1
ATOM 3651 C CA . VAL B 1 26 ? 20.25 29.688 -11.062 1 69.81 26 VAL B CA 1
ATOM 3652 C C . VAL B 1 26 ? 20.859 28.453 -10.375 1 69.81 26 VAL B C 1
ATOM 3654 O O . VAL B 1 26 ? 20.141 27.516 -10.023 1 69.81 26 VAL B O 1
ATOM 3657 N N . HIS B 1 27 ? 22.078 28.188 -10.602 1 76.38 27 HIS B N 1
ATOM 3658 C CA . HIS B 1 27 ? 22.797 27.141 -9.891 1 76.38 27 HIS B CA 1
ATOM 3659 C C . HIS B 1 27 ? 23.125 27.562 -8.461 1 76.38 27 HIS B C 1
ATOM 3661 O O . HIS B 1 27 ? 23.703 28.625 -8.242 1 76.38 27 HIS B O 1
ATOM 3667 N N . PHE B 1 28 ? 22.547 26.766 -7.586 1 82.44 28 PHE B N 1
ATOM 3668 C CA . PHE B 1 28 ? 22.781 27.062 -6.176 1 82.44 28 PHE B CA 1
ATOM 3669 C C . PHE B 1 28 ? 24.047 26.391 -5.676 1 82.44 28 PHE B C 1
ATOM 3671 O O . PHE B 1 28 ? 24.312 25.234 -6.016 1 82.44 28 PHE B O 1
ATOM 3678 N N . GLY B 1 29 ? 24.844 27.141 -5.008 1 80.94 29 GLY B N 1
ATOM 3679 C CA . GLY B 1 29 ? 26.078 26.578 -4.461 1 80.94 29 GLY B CA 1
ATOM 3680 C C . GLY B 1 29 ? 25.875 25.875 -3.137 1 80.94 29 GLY B C 1
ATOM 3681 O O . GLY B 1 29 ? 26.719 25.094 -2.707 1 80.94 29 GLY B O 1
ATOM 3682 N N . SER B 1 30 ? 24.766 26.156 -2.523 1 91.81 30 SER B N 1
ATOM 3683 C CA . SER B 1 30 ? 24.578 25.547 -1.216 1 91.81 30 SER B CA 1
ATOM 3684 C C . SER B 1 30 ? 23.281 24.766 -1.156 1 91.81 30 SER B C 1
ATOM 3686 O O . SER B 1 30 ? 22.312 25.094 -1.856 1 91.81 30 SER B O 1
ATOM 3688 N N . ILE B 1 31 ? 23.312 23.703 -0.336 1 96.56 31 ILE B N 1
ATOM 3689 C CA . ILE B 1 31 ? 22.125 22.859 -0.132 1 96.56 31 ILE B CA 1
ATOM 3690 C C . ILE B 1 31 ? 21 23.703 0.463 1 96.56 31 ILE B C 1
ATOM 3692 O O . ILE B 1 31 ? 19.828 23.531 0.117 1 96.56 31 ILE B O 1
ATOM 3696 N N . HIS B 1 32 ? 21.297 24.719 1.189 1 96.81 32 HIS B N 1
ATOM 3697 C CA . HIS B 1 32 ? 20.328 25.578 1.861 1 96.81 32 HIS B CA 1
ATOM 3698 C C . HIS B 1 32 ? 19.594 26.469 0.866 1 96.81 32 HIS B C 1
ATOM 3700 O O . HIS B 1 32 ? 18.375 26.625 0.942 1 96.81 32 HIS B O 1
ATOM 3706 N N . ASP B 1 33 ? 20.312 27 -0.058 1 95.12 33 ASP B N 1
ATOM 3707 C CA . ASP B 1 33 ? 19.703 27.859 -1.071 1 95.12 33 ASP B CA 1
ATOM 3708 C C . ASP B 1 33 ? 18.75 27.062 -1.967 1 95.12 33 ASP B C 1
ATOM 3710 O O . ASP B 1 33 ? 17.703 27.562 -2.352 1 95.12 33 ASP B O 1
ATOM 3714 N N . ALA B 1 34 ? 19.203 25.875 -2.293 1 95.81 34 ALA B N 1
ATOM 3715 C CA . ALA B 1 34 ? 18.359 25.031 -3.113 1 95.81 34 ALA B CA 1
ATOM 3716 C C . ALA B 1 34 ? 17.031 24.734 -2.412 1 95.81 34 ALA B C 1
ATOM 3718 O O . ALA B 1 34 ? 15.969 24.797 -3.031 1 95.81 34 ALA B O 1
ATOM 3719 N N . VAL B 1 35 ? 17.078 24.438 -1.138 1 97 35 VAL B N 1
ATOM 3720 C CA . VAL B 1 35 ? 15.898 24.125 -0.346 1 97 35 VAL B CA 1
ATOM 3721 C C . VAL B 1 35 ? 15.023 25.375 -0.187 1 97 35 VAL B C 1
ATOM 3723 O O . VAL B 1 35 ? 13.805 25.297 -0.329 1 97 35 VAL B O 1
ATOM 3726 N N . ARG B 1 36 ? 15.617 26.531 0.033 1 94.38 36 ARG B N 1
ATOM 3727 C CA . ARG B 1 36 ? 14.875 27.766 0.19 1 94.38 36 ARG B CA 1
ATOM 3728 C C . ARG B 1 36 ? 14.109 28.125 -1.081 1 94.38 36 ARG B C 1
ATOM 3730 O O . ARG B 1 36 ? 13.008 28.672 -1.016 1 94.38 36 ARG B O 1
ATOM 3737 N N . ALA B 1 37 ? 14.695 27.766 -2.168 1 93.69 37 ALA B N 1
ATOM 3738 C CA . ALA B 1 37 ? 14.086 28.062 -3.459 1 93.69 37 ALA B CA 1
ATOM 3739 C C . ALA B 1 37 ? 13.086 26.984 -3.863 1 93.69 37 ALA B C 1
ATOM 3741 O O . ALA B 1 37 ? 12.383 27.125 -4.867 1 93.69 37 ALA B O 1
ATOM 3742 N N . GLY B 1 38 ? 13.047 25.891 -3.174 1 95.19 38 GLY B N 1
ATOM 3743 C CA . GLY B 1 38 ? 12.133 24.812 -3.479 1 95.19 38 GLY B CA 1
ATOM 3744 C C . GLY B 1 38 ? 12.578 23.969 -4.656 1 95.19 38 GLY B C 1
ATOM 3745 O O . GLY B 1 38 ? 11.75 23.359 -5.344 1 95.19 38 GLY B O 1
ATOM 3746 N N . ASP B 1 39 ? 13.844 24.016 -4.984 1 95.12 39 ASP B N 1
ATOM 3747 C CA . ASP B 1 39 ? 14.367 23.266 -6.125 1 95.12 39 ASP B CA 1
ATOM 3748 C C . ASP B 1 39 ? 14.844 21.875 -5.695 1 95.12 39 ASP B C 1
ATOM 3750 O O . ASP B 1 39 ? 16.016 21.703 -5.332 1 95.12 39 ASP B O 1
ATOM 3754 N N . VAL B 1 40 ? 14.039 20.906 -5.871 1 96.62 40 VAL B N 1
ATOM 3755 C CA . VAL B 1 40 ? 14.312 19.562 -5.391 1 96.62 40 VAL B CA 1
ATOM 3756 C C . VAL B 1 40 ? 15.375 18.906 -6.273 1 96.62 40 VAL B C 1
ATOM 3758 O O . VAL B 1 40 ? 16.188 18.094 -5.797 1 96.62 40 VAL B O 1
ATOM 3761 N N . LYS B 1 41 ? 15.359 19.188 -7.551 1 95.31 41 LYS B N 1
ATOM 3762 C CA . LYS B 1 41 ? 16.344 18.609 -8.469 1 95.31 41 LYS B CA 1
ATOM 3763 C C . LYS B 1 41 ? 17.766 19.016 -8.086 1 95.31 41 LYS B C 1
ATOM 3765 O O . LYS B 1 41 ? 18.641 18.172 -7.984 1 95.31 41 LYS B O 1
ATOM 3770 N N . GLN B 1 42 ? 17.906 20.297 -7.852 1 95.81 42 GLN B N 1
ATOM 3771 C CA . GLN B 1 42 ? 19.219 20.766 -7.445 1 95.81 42 GLN B CA 1
ATOM 3772 C C . GLN B 1 42 ? 19.594 20.25 -6.059 1 95.81 42 GLN B C 1
ATOM 3774 O O . GLN B 1 42 ? 20.75 19.938 -5.793 1 95.81 42 GLN B O 1
ATOM 3779 N N . LEU B 1 43 ? 18.625 20.219 -5.191 1 97.38 43 LEU B N 1
ATOM 3780 C CA . LEU B 1 43 ? 18.844 19.609 -3.883 1 97.38 43 LEU B CA 1
ATOM 3781 C C . LEU B 1 43 ? 19.422 18.203 -4.02 1 97.38 43 LEU B C 1
ATOM 3783 O O . LEU B 1 43 ? 20.453 17.891 -3.414 1 97.38 43 LEU B O 1
ATOM 3787 N N . SER B 1 44 ? 18.797 17.375 -4.828 1 96.75 44 SER B N 1
ATOM 3788 C CA . SER B 1 44 ? 19.219 16 -5.039 1 96.75 44 SER B CA 1
ATOM 3789 C C . SER B 1 44 ? 20.641 15.938 -5.625 1 96.75 44 SER B C 1
ATOM 3791 O O . SER B 1 44 ? 21.453 15.117 -5.203 1 96.75 44 SER B O 1
ATOM 3793 N N . GLU B 1 45 ? 20.922 16.75 -6.555 1 95.88 45 GLU B N 1
ATOM 3794 C CA . GLU B 1 45 ? 22.234 16.781 -7.207 1 95.88 45 GLU B CA 1
ATOM 3795 C C . GLU B 1 45 ? 23.328 17.156 -6.219 1 95.88 45 GLU B C 1
ATOM 3797 O O . GLU B 1 45 ? 24.422 16.578 -6.234 1 95.88 45 GLU B O 1
ATOM 3802 N N . ILE B 1 46 ? 23.078 18.109 -5.43 1 96.62 46 ILE B N 1
ATOM 3803 C CA . ILE B 1 46 ? 24.062 18.594 -4.465 1 96.62 46 ILE B CA 1
ATOM 3804 C C . ILE B 1 46 ? 24.391 17.484 -3.461 1 96.62 46 ILE B C 1
ATOM 3806 O O . ILE B 1 46 ? 25.547 17.281 -3.107 1 96.62 46 ILE B O 1
ATOM 3810 N N . VAL B 1 47 ? 23.359 16.75 -2.996 1 96.56 47 VAL B N 1
ATOM 3811 C CA . VAL B 1 47 ? 23.562 15.656 -2.053 1 96.56 47 VAL B CA 1
ATOM 3812 C C . VAL B 1 47 ? 24.328 14.523 -2.73 1 96.56 47 VAL B C 1
ATOM 3814 O O . VAL B 1 47 ? 25.219 13.914 -2.123 1 96.56 47 VAL B O 1
ATOM 3817 N N . GLU B 1 48 ? 23.984 14.242 -3.963 1 95.19 48 GLU B N 1
ATOM 3818 C CA . GLU B 1 48 ? 24.688 13.203 -4.719 1 95.19 48 GLU B CA 1
ATOM 3819 C C . GLU B 1 48 ? 26.156 13.539 -4.883 1 95.19 48 GLU B C 1
ATOM 3821 O O . GLU B 1 48 ? 27 12.641 -4.973 1 95.19 48 GLU B O 1
ATOM 3826 N N . ARG B 1 49 ? 26.5 14.773 -4.867 1 94.81 49 ARG B N 1
ATOM 3827 C CA . ARG B 1 49 ? 27.875 15.227 -4.996 1 94.81 49 ARG B CA 1
ATOM 3828 C C . ARG B 1 49 ? 28.609 15.156 -3.66 1 94.81 49 ARG B C 1
ATOM 3830 O O . ARG B 1 49 ? 29.812 15.43 -3.586 1 94.81 49 ARG B O 1
ATOM 3837 N N . GLY B 1 50 ? 27.891 14.828 -2.564 1 94.62 50 GLY B N 1
ATOM 3838 C CA . GLY B 1 50 ? 28.562 14.516 -1.318 1 94.62 50 GLY B CA 1
ATOM 3839 C C . GLY B 1 50 ? 28.156 15.422 -0.171 1 94.62 50 GLY B C 1
ATOM 3840 O O . GLY B 1 50 ? 28.641 15.266 0.953 1 94.62 50 GLY B O 1
ATOM 3841 N N . ALA B 1 51 ? 27.328 16.453 -0.435 1 95.06 51 ALA B N 1
ATOM 3842 C CA . ALA B 1 51 ? 26.875 17.328 0.649 1 95.06 51 ALA B CA 1
ATOM 3843 C C . ALA B 1 51 ? 26.062 16.547 1.673 1 95.06 51 ALA B C 1
ATOM 3845 O O . ALA B 1 51 ? 25.297 15.633 1.312 1 95.06 51 ALA B O 1
ATOM 3846 N N . SER B 1 52 ? 26.234 16.922 2.92 1 96.5 52 SER B N 1
ATOM 3847 C CA . SER B 1 52 ? 25.453 16.281 3.977 1 96.5 52 SER B CA 1
ATOM 3848 C C . SER B 1 52 ? 24.016 16.781 3.992 1 96.5 52 SER B C 1
ATOM 3850 O O . SER B 1 52 ? 23.766 17.984 3.871 1 96.5 52 SER B O 1
ATOM 3852 N N . ILE B 1 53 ? 23.109 15.914 4.25 1 96.88 53 ILE B N 1
ATOM 3853 C CA . ILE B 1 53 ? 21.688 16.219 4.266 1 96.88 53 ILE B CA 1
ATOM 3854 C C . ILE B 1 53 ? 21.328 17 5.527 1 96.88 53 ILE B C 1
ATOM 3856 O O . ILE B 1 53 ? 20.297 17.656 5.59 1 96.88 53 ILE B O 1
ATOM 3860 N N . ASN B 1 54 ? 22.172 16.953 6.523 1 97.38 54 ASN B N 1
ATOM 3861 C CA . ASN B 1 54 ? 21.938 17.641 7.789 1 97.38 54 ASN B CA 1
ATOM 3862 C C . ASN B 1 54 ? 22.953 18.766 8.008 1 97.38 54 ASN B C 1
ATOM 3864 O O . ASN B 1 54 ? 23.25 19.125 9.141 1 97.38 54 ASN B O 1
ATOM 3868 N N . GLU B 1 55 ? 23.5 19.234 6.891 1 95.94 55 GLU B N 1
ATOM 3869 C CA . GLU B 1 55 ? 24.484 20.328 6.973 1 95.94 55 GLU B CA 1
ATOM 3870 C C . GLU B 1 55 ? 23.859 21.578 7.562 1 95.94 55 GLU B C 1
ATOM 3872 O O . GLU B 1 55 ? 22.766 21.984 7.152 1 95.94 55 GLU B O 1
ATOM 3877 N N . VAL B 1 56 ? 24.5 22.234 8.531 1 96.31 56 VAL B N 1
ATOM 3878 C CA . VAL B 1 56 ? 23.969 23.438 9.18 1 96.31 56 VAL B CA 1
ATOM 3879 C C . VAL B 1 56 ? 24.562 24.688 8.531 1 96.31 56 VAL B C 1
ATOM 3881 O O . VAL B 1 56 ? 25.766 24.734 8.25 1 96.31 56 VAL B O 1
ATOM 3884 N N . ASP B 1 57 ? 23.703 25.609 8.18 1 94 57 ASP B N 1
ATOM 3885 C CA . ASP B 1 57 ? 24.203 26.828 7.559 1 94 57 ASP B CA 1
ATOM 3886 C C . ASP B 1 57 ? 24.953 27.703 8.578 1 94 57 ASP B C 1
ATOM 3888 O O . ASP B 1 57 ? 24.703 27.609 9.781 1 94 57 ASP B O 1
ATOM 3892 N N . VAL B 1 58 ? 25.75 28.609 8.148 1 91.56 58 VAL B N 1
ATOM 3893 C CA . VAL B 1 58 ? 26.703 29.344 8.977 1 91.56 58 VAL B CA 1
ATOM 3894 C C . VAL B 1 58 ? 25.969 30.469 9.719 1 91.56 58 VAL B C 1
ATOM 3896 O O . VAL B 1 58 ? 26.219 30.703 10.898 1 91.56 58 VAL B O 1
ATOM 3899 N N . LEU B 1 59 ? 25.094 31.094 9.164 1 91.19 59 LEU B N 1
ATOM 3900 C CA . LEU B 1 59 ? 24.484 32.312 9.695 1 91.19 59 LEU B CA 1
ATOM 3901 C C . LEU B 1 59 ? 23.375 31.969 10.68 1 91.19 59 LEU B C 1
ATOM 3903 O O . LEU B 1 59 ? 23.359 32.469 11.805 1 91.19 59 LEU B O 1
ATOM 3907 N N . HIS B 1 60 ? 22.438 31.062 10.312 1 90.94 60 HIS B N 1
ATOM 3908 C CA . HIS B 1 60 ? 21.219 30.828 11.086 1 90.94 60 HIS B CA 1
ATOM 3909 C C . HIS B 1 60 ? 21.297 29.531 11.867 1 90.94 60 HIS B C 1
ATOM 3911 O O . HIS B 1 60 ? 20.469 29.266 12.727 1 90.94 60 HIS B O 1
ATOM 3917 N N . LYS B 1 61 ? 22.297 28.719 11.469 1 95 61 LYS B N 1
ATOM 3918 C CA . LYS B 1 61 ? 22.469 27.406 12.07 1 95 61 LYS B CA 1
ATOM 3919 C C . LYS B 1 61 ? 21.266 26.5 11.766 1 95 61 LYS B C 1
ATOM 3921 O O . LYS B 1 61 ? 20.828 25.734 12.625 1 95 61 LYS B O 1
ATOM 3926 N N . PHE B 1 62 ? 20.688 26.734 10.609 1 97.31 62 PHE B N 1
ATOM 3927 C CA . PHE B 1 62 ? 19.562 25.938 10.141 1 97.31 62 PHE B CA 1
ATOM 3928 C C . PHE B 1 62 ? 20.031 24.766 9.289 1 97.31 62 PHE B C 1
ATOM 3930 O O . PHE B 1 62 ? 20.938 24.922 8.469 1 97.31 62 PHE B O 1
ATOM 3937 N N . THR B 1 63 ? 19.531 23.625 9.539 1 97.94 63 THR B N 1
ATOM 3938 C CA . THR B 1 63 ? 19.672 22.516 8.602 1 97.94 63 THR B CA 1
ATOM 3939 C C . THR B 1 63 ? 18.766 22.719 7.387 1 97.94 63 THR B C 1
ATOM 3941 O O . THR B 1 63 ? 17.906 23.594 7.391 1 97.94 63 THR B O 1
ATOM 3944 N N . PRO B 1 64 ? 18.984 21.906 6.293 1 98.06 64 PRO B N 1
ATOM 3945 C CA . PRO B 1 64 ? 18.062 21.969 5.152 1 98.06 64 PRO B CA 1
ATOM 3946 C C . PRO B 1 64 ? 16.609 21.719 5.551 1 98.06 64 PRO B C 1
ATOM 3948 O O . PRO B 1 64 ? 15.703 22.359 5.023 1 98.06 64 PRO B O 1
ATOM 3951 N N . LEU B 1 65 ? 16.406 20.859 6.5 1 98.56 65 LEU B N 1
ATOM 3952 C CA . LEU B 1 65 ? 15.062 20.578 6.969 1 98.56 65 LEU B CA 1
ATOM 3953 C C . LEU B 1 65 ? 14.445 21.797 7.645 1 98.56 65 LEU B C 1
ATOM 3955 O O . LEU B 1 65 ? 13.266 22.109 7.434 1 98.56 65 LEU B O 1
ATOM 3959 N N . HIS B 1 66 ? 15.203 22.516 8.398 1 98.38 66 HIS B N 1
ATOM 3960 C CA . HIS B 1 66 ? 14.758 23.766 8.984 1 98.38 66 HIS B CA 1
ATOM 3961 C C . HIS B 1 66 ? 14.336 24.766 7.91 1 98.38 66 HIS B C 1
ATOM 3963 O O . HIS B 1 66 ? 13.273 25.391 8.008 1 98.38 66 HIS B O 1
ATOM 3969 N N . TRP B 1 67 ? 15.18 24.906 6.953 1 97.31 67 TRP B N 1
ATOM 3970 C CA . TRP B 1 67 ? 14.906 25.859 5.887 1 97.31 67 TRP B CA 1
ATOM 3971 C C . TRP B 1 67 ? 13.656 25.469 5.105 1 97.31 67 TRP B C 1
ATOM 3973 O O . TRP B 1 67 ? 12.875 26.328 4.699 1 97.31 67 TRP B O 1
ATOM 3983 N N . ALA B 1 68 ? 13.531 24.172 4.875 1 97.44 68 ALA B N 1
ATOM 3984 C CA . ALA B 1 68 ? 12.336 23.719 4.168 1 97.44 68 ALA B CA 1
ATOM 3985 C C . ALA B 1 68 ? 11.07 24.078 4.938 1 97.44 68 ALA B C 1
ATOM 3987 O O . ALA B 1 68 ? 10.094 24.547 4.355 1 97.44 68 ALA B O 1
ATOM 3988 N N . ALA B 1 69 ? 11.078 23.875 6.219 1 97.44 69 ALA B N 1
ATOM 3989 C CA . ALA B 1 69 ? 9.945 24.219 7.074 1 97.44 69 ALA B CA 1
ATOM 3990 C C . ALA B 1 69 ? 9.734 25.734 7.121 1 97.44 69 ALA B C 1
ATOM 3992 O O . ALA B 1 69 ? 8.594 26.203 7.191 1 97.44 69 ALA B O 1
ATOM 3993 N N . HIS B 1 70 ? 10.789 26.469 7.094 1 96.62 70 HIS B N 1
ATOM 3994 C CA . HIS B 1 70 ? 10.734 27.922 7.164 1 96.62 70 HIS B CA 1
ATOM 3995 C C . HIS B 1 70 ? 10.141 28.516 5.887 1 96.62 70 HIS B C 1
ATOM 3997 O O . HIS B 1 70 ? 9.258 29.359 5.949 1 96.62 70 HIS B O 1
ATOM 4003 N N . SER B 1 71 ? 10.641 28.047 4.77 1 95.31 71 SER B N 1
ATOM 4004 C CA . SER B 1 71 ? 10.242 28.625 3.486 1 95.31 71 SER B CA 1
ATOM 4005 C C . SER B 1 71 ? 8.961 27.984 2.969 1 95.31 71 SER B C 1
ATOM 4007 O O . SER B 1 71 ? 8.312 28.516 2.066 1 95.31 71 SER B O 1
ATOM 4009 N N . GLY B 1 72 ? 8.625 26.828 3.521 1 95.88 72 GLY B N 1
ATOM 4010 C CA . GLY B 1 72 ? 7.473 26.109 3.016 1 95.88 72 GLY B CA 1
ATOM 4011 C C . GLY B 1 72 ? 7.773 25.297 1.768 1 95.88 72 GLY B C 1
ATOM 4012 O O . GLY B 1 72 ? 6.891 25.078 0.941 1 95.88 72 GLY B O 1
ATOM 4013 N N . SER B 1 73 ? 9.047 24.969 1.556 1 96.19 73 SER B N 1
ATOM 4014 C CA . SER B 1 73 ? 9.438 24.125 0.429 1 96.19 73 SER B CA 1
ATOM 4015 C C . SER B 1 73 ? 9.023 22.672 0.654 1 96.19 73 SER B C 1
ATOM 4017 O O . SER B 1 73 ? 9.867 21.828 0.959 1 96.19 73 SER B O 1
ATOM 4019 N N . LEU B 1 74 ? 7.863 22.438 0.345 1 96.88 74 LEU B N 1
ATOM 4020 C CA . LEU B 1 74 ? 7.211 21.203 0.776 1 96.88 74 LEU B CA 1
ATOM 4021 C C . LEU B 1 74 ? 7.848 19.984 0.107 1 96.88 74 LEU B C 1
ATOM 4023 O O . LEU B 1 74 ? 8.18 19.016 0.777 1 96.88 74 LEU B O 1
ATOM 4027 N N . GLU B 1 75 ? 8.023 20.016 -1.21 1 97.69 75 GLU B N 1
ATOM 4028 C CA . GLU B 1 75 ? 8.609 18.859 -1.884 1 97.69 75 GLU B CA 1
ATOM 4029 C C . GLU B 1 75 ? 10.023 18.594 -1.393 1 97.69 75 GLU B C 1
ATOM 4031 O O . GLU B 1 75 ? 10.43 17.438 -1.252 1 97.69 75 GLU B O 1
ATOM 4036 N N . CYS B 1 7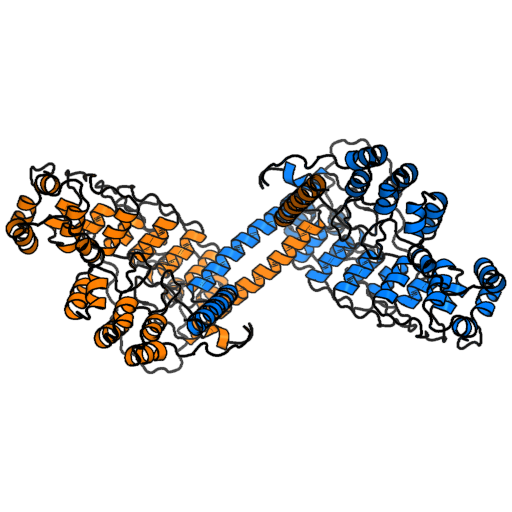6 ? 10.758 19.672 -1.217 1 97.88 76 CYS B N 1
ATOM 4037 C CA . CYS B 1 76 ? 12.102 19.5 -0.667 1 97.88 76 CYS B CA 1
ATOM 4038 C C . CYS B 1 76 ? 12.047 18.844 0.711 1 97.88 76 CYS B C 1
ATOM 4040 O O . CYS B 1 76 ? 12.867 17.984 1.025 1 97.88 76 CYS B O 1
ATOM 4042 N N . LEU B 1 77 ? 11.102 19.312 1.509 1 98.38 77 LEU B N 1
ATOM 4043 C CA . LEU B 1 77 ? 10.93 18.719 2.83 1 98.38 77 LEU B CA 1
ATOM 4044 C C . LEU B 1 77 ? 10.648 17.219 2.721 1 98.38 77 LEU B C 1
ATOM 4046 O O . LEU B 1 77 ? 11.258 16.422 3.428 1 98.38 77 LEU B O 1
ATOM 4050 N N . HIS B 1 78 ? 9.734 16.875 1.851 1 98.56 78 HIS B N 1
ATOM 4051 C CA . HIS B 1 78 ? 9.438 15.461 1.606 1 98.56 78 HIS B CA 1
ATOM 4052 C C . HIS B 1 78 ? 10.703 14.688 1.249 1 98.56 78 HIS B C 1
ATOM 4054 O O . HIS B 1 78 ? 10.969 13.633 1.82 1 98.56 78 HIS B O 1
ATOM 4060 N N . TRP B 1 79 ? 11.406 15.203 0.282 1 98.5 79 TRP B N 1
ATOM 4061 C CA . TRP B 1 79 ? 12.617 14.555 -0.213 1 98.5 79 TRP B CA 1
ATOM 4062 C C . TRP B 1 79 ? 13.625 14.344 0.915 1 98.5 79 TRP B C 1
ATOM 4064 O O . TRP B 1 79 ? 14.203 13.258 1.045 1 98.5 79 TRP B O 1
ATOM 4074 N N . LEU B 1 80 ? 13.812 15.375 1.699 1 98.56 80 LEU B N 1
ATOM 4075 C CA . LEU B 1 80 ? 14.742 15.297 2.818 1 98.56 80 LEU B CA 1
ATOM 4076 C C . LEU B 1 80 ? 14.328 14.203 3.797 1 98.56 80 LEU B C 1
ATOM 4078 O O . LEU B 1 80 ? 15.164 13.422 4.262 1 98.56 80 LEU B O 1
ATOM 4082 N N . LEU B 1 81 ? 13.062 14.156 4.09 1 98.38 81 LEU B N 1
ATOM 4083 C CA . LEU B 1 81 ? 12.562 13.141 5.016 1 98.38 81 LEU B CA 1
ATOM 4084 C C . LEU B 1 81 ? 12.734 11.742 4.438 1 98.38 81 LEU B C 1
ATOM 4086 O O . LEU B 1 81 ? 13.125 10.82 5.152 1 98.38 81 LEU B O 1
ATOM 4090 N N . TRP B 1 82 ? 12.438 11.586 3.107 1 97.69 82 TRP B N 1
ATOM 4091 C CA . TRP B 1 82 ? 12.617 10.305 2.43 1 97.69 82 TRP B CA 1
ATOM 4092 C C . TRP B 1 82 ? 14.07 9.852 2.496 1 97.69 82 TRP B C 1
ATOM 4094 O O . TRP B 1 82 ? 14.352 8.648 2.475 1 97.69 82 TRP B O 1
ATOM 4104 N N . HIS B 1 83 ? 15.023 10.734 2.605 1 97.38 83 HIS B N 1
ATOM 4105 C CA . HIS B 1 83 ? 16.438 10.406 2.535 1 97.38 83 HIS B CA 1
ATOM 4106 C C . HIS B 1 83 ? 17.078 10.438 3.918 1 97.38 83 HIS B C 1
ATOM 4108 O O . HIS B 1 83 ? 18.312 10.461 4.039 1 97.38 83 HIS B O 1
ATOM 4114 N N . GLY B 1 84 ? 16.281 10.602 4.957 1 96.31 84 GLY B N 1
ATOM 4115 C CA . GLY B 1 84 ? 16.75 10.352 6.309 1 96.31 84 GLY B CA 1
ATOM 4116 C C . GLY B 1 84 ? 17.203 11.609 7.027 1 96.31 84 GLY B C 1
ATOM 4117 O O . GLY B 1 84 ? 18.094 11.555 7.883 1 96.31 84 GLY B O 1
ATOM 4118 N N . ALA B 1 85 ? 16.609 12.734 6.648 1 97.81 85 ALA B N 1
ATOM 4119 C CA . ALA B 1 85 ? 16.922 13.953 7.395 1 97.81 85 ALA B CA 1
ATOM 4120 C C . ALA B 1 85 ? 16.562 13.797 8.867 1 97.81 85 ALA B C 1
ATOM 4122 O O . ALA B 1 85 ? 15.562 13.156 9.203 1 97.81 85 ALA B O 1
ATOM 4123 N N . ASP B 1 86 ? 17.359 14.391 9.719 1 97.38 86 ASP B N 1
ATOM 4124 C CA . ASP B 1 86 ? 17.188 14.258 11.156 1 97.38 86 ASP B CA 1
ATOM 4125 C C . ASP B 1 86 ? 16.062 15.156 11.664 1 97.38 86 ASP B C 1
ATOM 4127 O O . ASP B 1 86 ? 16.188 16.391 11.656 1 97.38 86 ASP B O 1
ATOM 4131 N N . LEU B 1 87 ? 15.062 14.586 12.234 1 97.38 87 LEU B N 1
ATOM 4132 C CA . LEU B 1 87 ? 13.883 15.305 12.711 1 97.38 87 LEU B CA 1
ATOM 4133 C C . LEU B 1 87 ? 14.148 15.953 14.062 1 97.38 87 LEU B C 1
ATOM 4135 O O . LEU B 1 87 ? 13.438 16.875 14.461 1 97.38 87 LEU B O 1
ATOM 4139 N N . SER B 1 88 ? 15.156 15.461 14.758 1 96.62 88 SER B N 1
ATOM 4140 C CA . SER B 1 88 ? 15.359 15.859 16.141 1 96.62 88 SER B CA 1
ATOM 4141 C C . SER B 1 88 ? 16.391 16.969 16.266 1 96.62 88 SER B C 1
ATOM 4143 O O . SER B 1 88 ? 16.578 17.562 17.328 1 96.62 88 SER B O 1
ATOM 4145 N N . GLN B 1 89 ? 17.031 17.266 15.172 1 96.19 89 GLN B N 1
ATOM 4146 C CA . GLN B 1 89 ? 18.062 18.297 15.234 1 96.19 89 GLN B CA 1
ATOM 4147 C C . GLN B 1 89 ? 17.469 19.656 15.625 1 96.19 89 GLN B C 1
ATOM 4149 O O . GLN B 1 89 ? 16.469 20.078 15.047 1 96.19 89 GLN B O 1
ATOM 4154 N N . ALA B 1 90 ? 18.031 20.312 16.625 1 96.38 90 ALA B N 1
ATOM 4155 C CA . ALA B 1 90 ? 17.531 21.594 17.125 1 96.38 90 ALA B CA 1
ATOM 4156 C C . ALA B 1 90 ? 18.531 22.719 16.875 1 96.38 90 ALA B C 1
ATOM 4158 O O . ALA B 1 90 ? 19.734 22.484 16.828 1 96.38 90 ALA B O 1
ATOM 4159 N N . THR B 1 91 ? 18.031 23.922 16.688 1 96.19 91 THR B N 1
ATOM 4160 C CA . THR B 1 91 ? 18.875 25.109 16.562 1 96.19 91 THR B CA 1
ATOM 4161 C C . THR B 1 91 ? 19.422 25.516 17.938 1 96.19 91 THR B C 1
ATOM 4163 O O . THR B 1 91 ? 19.219 24.812 18.922 1 96.19 91 THR B O 1
ATOM 4166 N N . VAL B 1 92 ? 20.109 26.656 17.938 1 93.75 92 VAL B N 1
ATOM 4167 C CA . VAL B 1 92 ? 20.719 27.141 19.172 1 93.75 92 VAL B CA 1
ATOM 4168 C C . VAL B 1 92 ? 19.625 27.516 20.172 1 93.75 92 VAL B C 1
ATOM 4170 O O . VAL B 1 92 ? 19.812 27.359 21.375 1 93.75 92 VAL B O 1
ATOM 4173 N N . THR B 1 93 ? 18.469 27.891 19.688 1 94.94 93 THR B N 1
ATOM 4174 C CA . THR B 1 93 ? 17.359 28.312 20.531 1 94.94 93 THR B CA 1
ATOM 4175 C C . THR B 1 93 ? 16.469 27.109 20.891 1 94.94 93 THR B C 1
ATOM 4177 O O . THR B 1 93 ? 15.445 27.266 21.547 1 94.94 93 THR B O 1
ATOM 4180 N N . GLY B 1 94 ? 16.812 25.922 20.344 1 96.56 94 GLY B N 1
ATOM 4181 C CA . GLY B 1 94 ? 16.062 24.703 20.641 1 96.56 94 GLY B CA 1
ATOM 4182 C C . GLY B 1 94 ? 14.938 24.438 19.672 1 96.56 94 GLY B C 1
ATOM 4183 O O . GLY B 1 94 ? 14.023 23.672 19.969 1 96.56 94 GLY B O 1
ATOM 4184 N N . TRP B 1 95 ? 14.984 25.125 18.578 1 98.06 95 TRP B N 1
ATOM 4185 C CA . TRP B 1 95 ? 13.906 24.953 17.609 1 98.06 95 TRP B CA 1
ATOM 4186 C C . TRP B 1 95 ? 14.188 23.766 16.688 1 98.06 95 TRP B C 1
ATOM 4188 O O . TRP B 1 95 ? 15.227 23.703 16.031 1 98.06 95 TRP B O 1
ATOM 4198 N N . THR B 1 96 ? 13.344 22.797 16.672 1 98.25 96 THR B N 1
ATOM 4199 C CA . THR B 1 96 ? 13.328 21.766 15.656 1 98.25 96 THR B CA 1
ATOM 4200 C C . THR B 1 96 ? 12.586 22.234 14.414 1 98.25 96 THR B C 1
ATOM 4202 O O . THR B 1 96 ? 12.023 23.328 14.398 1 98.25 96 THR B O 1
ATOM 4205 N N . ALA B 1 97 ? 12.57 21.406 13.352 1 98.5 97 ALA B N 1
ATOM 4206 C CA . ALA B 1 97 ? 11.812 21.75 12.141 1 98.5 97 ALA B CA 1
ATOM 4207 C C . ALA B 1 97 ? 10.336 21.938 12.453 1 98.5 97 ALA B C 1
ATOM 4209 O O . ALA B 1 97 ? 9.672 22.797 11.859 1 98.5 97 ALA B O 1
ATOM 4210 N N . ALA B 1 98 ? 9.797 21.203 13.391 1 98.69 98 ALA B N 1
ATOM 4211 C CA . ALA B 1 98 ? 8.398 21.328 13.789 1 98.69 98 ALA B CA 1
ATOM 4212 C C . ALA B 1 98 ? 8.125 22.688 14.422 1 98.69 98 ALA B C 1
ATOM 4214 O O . ALA B 1 98 ? 7.094 23.297 14.156 1 98.69 98 ALA B O 1
ATOM 4215 N N . HIS B 1 99 ? 9.039 23.172 15.234 1 98.75 99 HIS B N 1
ATOM 4216 C CA . HIS B 1 99 ? 8.898 24.5 15.812 1 98.75 99 HIS B CA 1
ATOM 4217 C C . HIS B 1 99 ? 8.797 25.562 14.719 1 98.75 99 HIS B C 1
ATOM 4219 O O . HIS B 1 99 ? 7.918 26.438 14.773 1 98.75 99 HIS B O 1
ATOM 4225 N N . ILE B 1 100 ? 9.648 25.438 13.82 1 98.12 100 ILE B N 1
ATOM 4226 C CA . ILE B 1 100 ? 9.719 26.438 12.758 1 98.12 100 ILE B CA 1
ATOM 4227 C C . ILE B 1 100 ? 8.461 26.375 11.898 1 98.12 100 ILE B C 1
ATOM 4229 O O . ILE B 1 100 ? 7.887 27.406 11.547 1 98.12 100 ILE B O 1
ATOM 4233 N N . ALA B 1 101 ? 8.047 25.172 11.555 1 98.19 101 ALA B N 1
ATOM 4234 C CA . ALA B 1 101 ? 6.797 25.016 10.805 1 98.19 101 ALA B CA 1
ATOM 4235 C C . ALA B 1 101 ? 5.629 25.641 11.555 1 98.19 101 ALA B C 1
ATOM 4237 O O . ALA B 1 101 ? 4.742 26.25 10.945 1 98.19 101 ALA B O 1
ATOM 4238 N N . ALA B 1 102 ? 5.586 25.5 12.844 1 98.5 102 ALA B N 1
ATOM 4239 C CA . ALA B 1 102 ? 4.535 26.078 13.68 1 98.5 102 ALA B CA 1
ATOM 4240 C C . ALA B 1 102 ? 4.598 27.594 13.664 1 98.5 102 ALA B C 1
ATOM 4242 O O . ALA B 1 102 ? 3.566 28.266 13.531 1 98.5 102 ALA B O 1
ATOM 4243 N N . ILE B 1 103 ? 5.77 28.141 13.742 1 97.75 103 ILE B N 1
ATOM 4244 C CA . ILE B 1 103 ? 5.98 29.578 13.766 1 97.75 103 ILE B CA 1
ATOM 4245 C C . ILE B 1 103 ? 5.523 30.203 12.445 1 97.75 103 ILE B C 1
ATOM 4247 O O . ILE B 1 103 ? 4.875 31.25 12.43 1 97.75 103 ILE B O 1
ATOM 4251 N N . ARG B 1 104 ? 5.812 29.5 11.391 1 97.06 104 ARG B N 1
ATOM 4252 C CA . ARG B 1 104 ? 5.578 30.062 10.062 1 97.06 104 ARG B CA 1
ATOM 4253 C C . ARG B 1 104 ? 4.191 29.688 9.547 1 97.06 104 ARG B C 1
ATOM 4255 O O . ARG B 1 104 ? 3.752 30.203 8.516 1 97.06 104 ARG B O 1
ATOM 4262 N N . GLY B 1 105 ? 3.492 28.844 10.281 1 97.25 105 GLY B N 1
ATOM 4263 C CA . GLY B 1 105 ? 2.17 28.422 9.859 1 97.25 105 GLY B CA 1
ATOM 4264 C C . GLY B 1 105 ? 2.201 27.484 8.664 1 97.25 105 GLY B C 1
ATOM 4265 O O . GLY B 1 105 ? 1.374 27.609 7.758 1 97.25 105 GLY B O 1
ATOM 4266 N N . GLN B 1 106 ? 3.266 26.656 8.578 1 97.06 106 GLN B N 1
ATOM 4267 C CA . GLN B 1 106 ? 3.387 25.688 7.492 1 97.06 106 GLN B CA 1
ATOM 4268 C C . GLN B 1 106 ? 2.664 24.391 7.832 1 97.06 106 GLN B C 1
ATOM 4270 O O . GLN B 1 106 ? 3.303 23.391 8.18 1 97.06 106 GLN B O 1
ATOM 4275 N N . ASP B 1 107 ? 1.359 24.375 7.684 1 97.69 107 ASP B N 1
ATOM 4276 C CA . ASP B 1 107 ? 0.54 23.25 8.125 1 97.69 107 ASP B CA 1
ATOM 4277 C C . ASP B 1 107 ? 0.826 22 7.297 1 97.69 107 ASP B C 1
ATOM 4279 O O . ASP B 1 107 ? 0.807 20.891 7.816 1 97.69 107 ASP B O 1
ATOM 4283 N N . ALA B 1 108 ? 1.11 22.156 6.012 1 97.12 108 ALA B N 1
ATOM 4284 C CA . ALA B 1 108 ? 1.438 21 5.184 1 97.12 108 ALA B CA 1
ATOM 4285 C C . ALA B 1 108 ? 2.768 20.375 5.609 1 97.12 108 ALA B C 1
ATOM 4287 O O . ALA B 1 108 ? 2.889 19.156 5.695 1 97.12 108 ALA B O 1
ATOM 4288 N N . CYS B 1 109 ? 3.758 21.203 5.848 1 97.94 109 CYS B N 1
ATOM 4289 C CA . CYS B 1 109 ? 5.031 20.703 6.355 1 97.94 109 CYS B CA 1
ATOM 4290 C C . CYS B 1 109 ? 4.844 20 7.688 1 97.94 109 CYS B C 1
ATOM 4292 O O . CYS B 1 109 ? 5.453 18.953 7.922 1 97.94 109 CYS B O 1
ATOM 4294 N N . MET B 1 110 ? 3.996 20.562 8.523 1 98.38 110 MET B N 1
ATOM 4295 C CA . MET B 1 110 ? 3.744 19.969 9.828 1 98.38 110 MET B CA 1
ATOM 4296 C C . MET B 1 110 ? 3.135 18.578 9.688 1 98.38 110 MET B C 1
ATOM 4298 O O . MET B 1 110 ? 3.518 17.641 10.398 1 98.38 110 MET B O 1
ATOM 4302 N N . GLN B 1 111 ? 2.227 18.453 8.758 1 98.12 111 GLN B N 1
ATOM 4303 C CA . GLN B 1 111 ? 1.646 17.156 8.492 1 98.12 111 GLN B CA 1
ATOM 4304 C C . GLN B 1 111 ? 2.721 16.141 8.094 1 98.12 111 GLN B C 1
ATOM 4306 O O . GLN B 1 111 ? 2.744 15.016 8.602 1 98.12 111 GLN B O 1
ATOM 4311 N N . ALA B 1 112 ? 3.549 16.547 7.203 1 98.56 112 ALA B N 1
ATOM 4312 C CA . ALA B 1 112 ? 4.629 15.68 6.738 1 98.56 112 ALA B CA 1
ATOM 4313 C C . ALA B 1 112 ? 5.562 15.305 7.883 1 98.56 112 ALA B C 1
ATOM 4315 O O . ALA B 1 112 ? 5.973 14.148 8 1 98.56 112 ALA B O 1
ATOM 4316 N N . LEU B 1 113 ? 5.883 16.25 8.688 1 98.62 113 LEU B N 1
ATOM 4317 C CA . LEU B 1 113 ? 6.77 16 9.812 1 98.62 113 LEU B CA 1
ATOM 4318 C C . LEU B 1 113 ? 6.133 15.023 10.797 1 98.62 113 LEU B C 1
ATOM 4320 O O . LEU B 1 113 ? 6.797 14.102 11.273 1 98.62 113 LEU B O 1
ATOM 4324 N N . ILE B 1 114 ? 4.844 15.172 11.062 1 98.31 114 ILE B N 1
ATOM 4325 C CA . ILE B 1 114 ? 4.129 14.344 12.023 1 98.31 114 ILE B CA 1
ATOM 4326 C C . ILE B 1 114 ? 4.098 12.898 11.547 1 98.31 114 ILE B C 1
ATOM 4328 O O . ILE B 1 114 ? 4.414 11.977 12.305 1 98.31 114 ILE B O 1
ATOM 4332 N N . ILE B 1 115 ? 3.764 12.711 10.281 1 97.62 115 ILE B N 1
ATOM 4333 C CA . ILE B 1 115 ? 3.615 11.352 9.781 1 97.62 115 ILE B CA 1
ATOM 4334 C C . ILE B 1 115 ? 4.98 10.664 9.742 1 97.62 115 ILE B C 1
ATOM 4336 O O . ILE B 1 115 ? 5.062 9.438 9.734 1 97.62 115 ILE B O 1
ATOM 4340 N N . ASN B 1 116 ? 6.043 11.422 9.719 1 97.81 116 ASN B N 1
ATOM 4341 C CA . ASN B 1 116 ? 7.395 10.867 9.734 1 97.81 116 ASN B CA 1
ATOM 4342 C C . ASN B 1 116 ? 7.934 10.75 11.156 1 97.81 116 ASN B C 1
ATOM 4344 O O . ASN B 1 116 ? 9.117 10.461 11.352 1 97.81 116 ASN B O 1
ATOM 4348 N N . GLY B 1 117 ? 7.156 11.141 12.203 1 96.88 117 GLY B N 1
ATOM 4349 C CA . GLY B 1 117 ? 7.512 10.828 13.578 1 96.88 117 GLY B CA 1
ATOM 4350 C C . GLY B 1 117 ? 8.141 12 14.312 1 96.88 117 GLY B C 1
ATOM 4351 O O . GLY B 1 117 ? 8.914 11.805 15.258 1 96.88 117 GLY B O 1
ATOM 4352 N N . ALA B 1 118 ? 7.867 13.203 13.883 1 97.88 118 ALA B N 1
ATOM 4353 C CA . ALA B 1 118 ? 8.398 14.367 14.578 1 97.88 118 ALA B CA 1
ATOM 4354 C C . ALA B 1 118 ? 7.895 14.422 16.016 1 97.88 118 ALA B C 1
ATOM 4356 O O . ALA B 1 118 ? 6.734 14.109 16.297 1 97.88 118 ALA B O 1
ATOM 4357 N N . ASN B 1 119 ? 8.781 14.836 16.938 1 97.5 119 ASN B N 1
ATOM 4358 C CA . ASN B 1 119 ? 8.422 15.008 18.344 1 97.5 119 ASN B CA 1
ATOM 4359 C C . ASN B 1 119 ? 7.809 16.375 18.594 1 97.5 119 ASN B C 1
ATOM 4361 O O . ASN B 1 119 ? 8.523 17.375 18.672 1 97.5 119 ASN B O 1
ATOM 4365 N N . LEU B 1 120 ? 6.535 16.438 18.875 1 98 120 LEU B N 1
ATOM 4366 C CA . LEU B 1 120 ? 5.82 17.688 19.047 1 98 120 LEU B CA 1
ATOM 4367 C C . LEU B 1 120 ? 5.879 18.156 20.5 1 98 120 LEU B C 1
ATOM 4369 O O . LEU B 1 120 ? 5.441 19.25 20.828 1 98 120 LEU B O 1
ATOM 4373 N N . ALA B 1 121 ? 6.473 17.359 21.375 1 97.12 121 ALA B N 1
ATOM 4374 C CA . ALA B 1 121 ? 6.59 17.703 22.797 1 97.12 121 ALA B CA 1
ATOM 4375 C C . ALA B 1 121 ? 7.938 18.344 23.094 1 97.12 121 ALA B C 1
ATOM 4377 O O . ALA B 1 121 ? 8.195 18.766 24.219 1 97.12 121 ALA B O 1
ATOM 4378 N N . ALA B 1 122 ? 8.766 18.375 22.094 1 97.19 122 ALA B N 1
ATOM 4379 C CA . ALA B 1 122 ? 10.078 19 22.281 1 97.19 122 ALA B CA 1
ATOM 4380 C C . ALA B 1 122 ? 9.93 20.469 22.688 1 97.19 122 ALA B C 1
ATOM 4382 O O . ALA B 1 122 ? 9.125 21.188 22.109 1 97.19 122 ALA B O 1
ATOM 4383 N N . GLN B 1 123 ? 10.68 20.891 23.672 1 97.75 123 GLN B N 1
ATOM 4384 C CA . GLN B 1 123 ? 10.625 22.266 24.172 1 97.75 123 GLN B CA 1
ATOM 4385 C C . GLN B 1 123 ? 11.852 23.062 23.734 1 97.75 123 GLN B C 1
ATOM 4387 O O . GLN B 1 123 ? 12.969 22.531 23.703 1 97.75 123 GLN B O 1
ATOM 4392 N N . ASP B 1 124 ? 11.633 24.297 23.359 1 97.25 124 ASP B N 1
ATOM 4393 C CA . ASP B 1 124 ? 12.758 25.156 23.031 1 97.25 124 ASP B CA 1
ATOM 4394 C C . ASP B 1 124 ? 13.367 25.766 24.297 1 97.25 124 ASP B C 1
ATOM 4396 O O . ASP B 1 124 ? 13.141 25.281 25.406 1 97.25 124 ASP B O 1
ATOM 4400 N N . ASP B 1 125 ? 14.203 26.812 24.141 1 96.31 125 ASP B N 1
ATOM 4401 C CA . ASP B 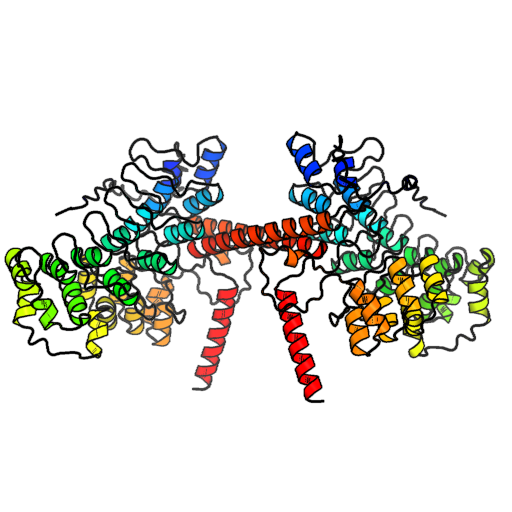1 125 ? 14.945 27.391 25.266 1 96.31 125 ASP B CA 1
ATOM 4402 C C . ASP B 1 125 ? 14.016 28.109 26.234 1 96.31 125 ASP B C 1
ATOM 4404 O O . ASP B 1 125 ? 14.375 28.344 27.391 1 96.31 125 ASP B O 1
ATOM 4408 N N . ARG B 1 126 ? 12.836 28.391 25.828 1 97 126 ARG B N 1
ATOM 4409 C CA . ARG B 1 126 ? 11.859 29.094 26.656 1 97 126 ARG B CA 1
ATOM 4410 C C . ARG B 1 126 ? 10.797 28.125 27.188 1 97 126 ARG B C 1
ATOM 4412 O O . ARG B 1 126 ? 9.852 28.547 27.844 1 97 126 ARG B O 1
ATOM 4419 N N . GLY B 1 127 ? 10.945 26.891 26.812 1 97.62 127 GLY B N 1
ATOM 4420 C CA . GLY B 1 127 ? 9.992 25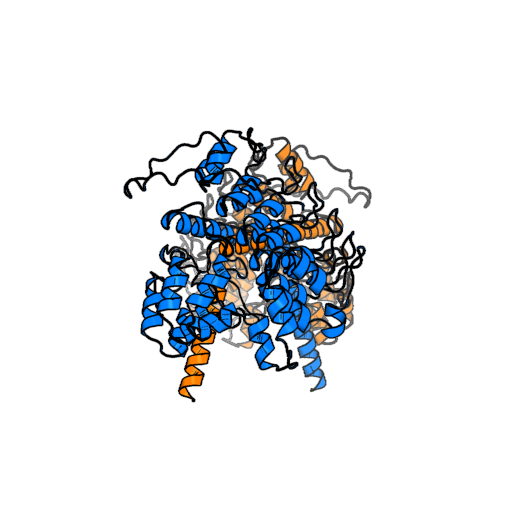.875 27.25 1 97.62 127 GLY B CA 1
ATOM 4421 C C . GLY B 1 127 ? 8.781 25.781 26.344 1 97.62 127 GLY B C 1
ATOM 4422 O O . GLY B 1 127 ? 7.797 25.109 26.688 1 97.62 127 GLY B O 1
ATOM 4423 N N . CYS B 1 128 ? 8.828 26.422 25.25 1 98.19 128 CYS B N 1
ATOM 4424 C CA . CYS B 1 128 ? 7.695 26.406 24.328 1 98.19 128 CYS B CA 1
ATOM 4425 C C . CYS B 1 128 ? 7.727 25.172 23.438 1 98.19 128 CYS B C 1
ATOM 4427 O O . CYS B 1 128 ? 8.797 24.766 22.969 1 98.19 128 CYS B O 1
ATOM 4429 N N . THR B 1 129 ? 6.641 24.594 23.281 1 98.38 129 THR B N 1
ATOM 4430 C CA . THR B 1 129 ? 6.453 23.547 22.281 1 98.38 129 THR B CA 1
ATOM 4431 C C . THR B 1 129 ? 5.938 24.141 20.969 1 98.38 129 THR B C 1
ATOM 4433 O O . THR B 1 129 ? 5.582 25.312 20.922 1 98.38 129 THR B O 1
ATOM 4436 N N . PRO B 1 130 ? 5.895 23.328 19.859 1 98.69 130 PRO B N 1
ATOM 4437 C CA . PRO B 1 130 ? 5.32 23.828 18.609 1 98.69 130 PRO B CA 1
ATOM 4438 C C . PRO B 1 130 ? 3.891 24.344 18.781 1 98.69 130 PRO B C 1
ATOM 4440 O O . PRO B 1 130 ? 3.494 25.312 18.125 1 98.69 130 PRO B O 1
ATOM 4443 N N . LEU B 1 131 ? 3.137 23.844 19.703 1 98.44 131 LEU B N 1
ATOM 4444 C CA . LEU B 1 131 ? 1.768 24.281 19.969 1 98.44 131 LEU B CA 1
ATOM 4445 C C . LEU B 1 131 ? 1.74 25.719 20.453 1 98.44 131 LEU B C 1
ATOM 4447 O O . LEU B 1 131 ? 0.937 26.531 19.969 1 98.44 131 LEU B O 1
ATOM 4451 N N . HIS B 1 132 ? 2.625 26.031 21.375 1 98.62 132 HIS B N 1
ATOM 4452 C CA . HIS B 1 132 ? 2.727 27.406 21.875 1 98.62 132 HIS B CA 1
ATOM 4453 C C . HIS B 1 132 ? 2.986 28.375 20.75 1 98.62 132 HIS B C 1
ATOM 4455 O O . HIS B 1 132 ? 2.344 29.438 20.672 1 98.62 132 HIS B O 1
ATOM 4461 N N . LEU B 1 133 ? 3.883 27.938 19.953 1 98.56 133 LEU B N 1
ATOM 4462 C CA . LEU B 1 133 ? 4.375 28.844 18.922 1 98.56 133 LEU B CA 1
ATOM 4463 C C . LEU B 1 133 ? 3.326 29.047 17.828 1 98.56 133 LEU B C 1
ATOM 4465 O O . LEU B 1 133 ? 3.148 30.156 17.328 1 98.56 133 LEU B O 1
ATOM 4469 N N . ALA B 1 134 ? 2.654 27.984 17.375 1 98.5 134 ALA B N 1
ATOM 4470 C CA . ALA B 1 134 ? 1.568 28.141 16.422 1 98.5 134 ALA B CA 1
ATOM 4471 C C . ALA B 1 134 ? 0.481 29.062 16.953 1 98.5 134 ALA B C 1
ATOM 4473 O O . ALA B 1 134 ? -0.053 29.891 16.219 1 98.5 134 ALA B O 1
ATOM 4474 N N . THR B 1 135 ? 0.153 28.969 18.188 1 98.38 135 THR B N 1
ATOM 4475 C CA . THR B 1 135 ? -0.874 29.766 18.828 1 98.38 135 THR B CA 1
ATOM 4476 C C . THR B 1 135 ? -0.452 31.234 18.906 1 98.38 135 THR B C 1
ATOM 4478 O O . THR B 1 135 ? -1.268 32.125 18.688 1 98.38 135 THR B O 1
ATOM 4481 N N . THR B 1 136 ? 0.796 31.438 19.203 1 98.06 136 THR B N 1
ATOM 4482 C CA . THR B 1 136 ? 1.345 32.781 19.297 1 98.06 136 THR B CA 1
ATOM 4483 C C . THR B 1 136 ? 1.118 33.531 17.984 1 98.06 136 THR B C 1
ATOM 4485 O O . THR B 1 136 ? 0.81 34.75 18 1 98.06 136 THR B O 1
ATOM 4488 N N . HIS B 1 137 ? 1.216 32.844 16.906 1 97.12 137 HIS B N 1
ATOM 4489 C CA . HIS B 1 137 ? 1.184 33.5 15.609 1 97.12 137 HIS B CA 1
ATOM 4490 C C . HIS B 1 137 ? -0.179 33.344 14.945 1 97.12 137 HIS B C 1
ATOM 4492 O O . HIS B 1 137 ? -0.381 33.781 13.812 1 97.12 137 HIS B O 1
ATOM 4498 N N . GLY B 1 138 ? -1.11 32.719 15.633 1 97.38 138 GLY B N 1
ATOM 4499 C CA . GLY B 1 138 ? -2.482 32.625 15.164 1 97.38 138 GLY B CA 1
ATOM 4500 C C . GLY B 1 138 ? -2.672 31.625 14.047 1 97.38 138 GLY B C 1
ATOM 4501 O O . GLY B 1 138 ? -3.555 31.781 13.203 1 97.38 138 GLY B O 1
ATOM 4502 N N . HIS B 1 139 ? -1.831 30.625 13.914 1 97.75 139 HIS B N 1
ATOM 4503 C CA . HIS B 1 139 ? -1.946 29.594 12.898 1 97.75 139 HIS B CA 1
ATOM 4504 C C . HIS B 1 139 ? -2.867 28.469 13.359 1 97.75 139 HIS B C 1
ATOM 4506 O O . HIS B 1 139 ? -2.396 27.406 13.797 1 97.75 139 HIS B O 1
ATOM 4512 N N . SER B 1 140 ? -4.117 28.703 13.156 1 97.62 140 SER B N 1
ATOM 4513 C CA . SER B 1 140 ? -5.152 27.859 13.742 1 97.62 140 SER B CA 1
ATOM 4514 C C . SER B 1 140 ? -5.184 26.484 13.086 1 97.62 140 SER B C 1
ATOM 4516 O O . SER B 1 140 ? -5.41 25.469 13.758 1 97.62 140 SER B O 1
ATOM 4518 N N . PHE B 1 141 ? -4.949 26.359 11.789 1 97.81 141 PHE B N 1
ATOM 4519 C CA . PHE B 1 141 ? -5.012 25.047 11.148 1 97.81 141 PHE B CA 1
ATOM 4520 C C . PHE B 1 141 ? -3.785 24.219 11.492 1 97.81 141 PHE B C 1
ATOM 4522 O O . PHE B 1 141 ? -3.883 23 11.664 1 97.81 141 PHE B O 1
ATOM 4529 N N . THR B 1 142 ? -2.627 24.844 11.516 1 98.38 142 THR B N 1
ATOM 4530 C CA . THR B 1 142 ? -1.429 24.172 11.992 1 98.38 142 THR B CA 1
ATOM 4531 C C . THR B 1 142 ? -1.644 23.609 13.398 1 98.38 142 THR B C 1
ATOM 4533 O O . THR B 1 142 ? -1.269 22.484 13.695 1 98.38 142 THR B O 1
ATOM 4536 N N . LEU B 1 143 ? -2.244 24.469 14.219 1 98.44 143 LEU B N 1
ATOM 4537 C CA . LEU B 1 143 ? -2.588 24.047 15.57 1 98.44 143 LEU B CA 1
ATOM 4538 C C . LEU B 1 143 ? -3.523 22.844 15.547 1 98.44 143 LEU B C 1
ATOM 4540 O O . LEU B 1 143 ? -3.312 21.875 16.281 1 98.44 143 LEU B O 1
ATOM 4544 N N . GLN B 1 144 ? -4.508 22.875 14.742 1 97.94 144 GLN B N 1
ATOM 4545 C CA . GLN B 1 144 ? -5.48 21.781 14.641 1 97.94 144 GLN B CA 1
ATOM 4546 C C . GLN B 1 144 ? -4.809 20.484 14.219 1 97.94 144 GLN B C 1
ATOM 4548 O O . GLN B 1 144 ? -5.121 19.422 14.758 1 97.94 144 GLN B O 1
ATOM 4553 N N . ILE B 1 145 ? -3.932 20.562 13.258 1 97.75 145 ILE B N 1
ATOM 4554 C CA . ILE B 1 145 ? -3.205 19.391 12.773 1 97.75 145 ILE B CA 1
ATOM 4555 C C . ILE B 1 145 ? -2.445 18.75 13.93 1 97.75 145 ILE B C 1
ATOM 4557 O O . ILE B 1 145 ? -2.463 17.531 14.086 1 97.75 145 ILE B O 1
ATOM 4561 N N . MET B 1 146 ? -1.779 19.547 14.68 1 98.44 146 MET B N 1
ATOM 4562 C CA . MET B 1 146 ? -1.007 19.016 15.805 1 98.44 146 MET B CA 1
ATOM 4563 C C . MET B 1 146 ? -1.924 18.391 16.844 1 98.44 146 MET B C 1
ATOM 4565 O O . MET B 1 146 ? -1.64 17.312 17.359 1 98.44 146 MET B O 1
ATOM 4569 N N . LEU B 1 147 ? -3.045 19.047 17.156 1 97.94 147 LEU B N 1
ATOM 4570 C CA . LEU B 1 147 ? -3.979 18.516 18.141 1 97.94 147 LEU B CA 1
ATOM 4571 C C . LEU B 1 147 ? -4.547 17.172 17.703 1 97.94 147 LEU B C 1
ATOM 4573 O O . LEU B 1 147 ? -4.676 16.25 18.516 1 97.94 147 LEU B O 1
ATOM 4577 N N . ARG B 1 148 ? -4.805 17.031 16.484 1 96.81 148 ARG B N 1
ATOM 4578 C CA . ARG B 1 148 ? -5.367 15.797 15.938 1 96.81 148 ARG B CA 1
ATOM 4579 C C . ARG B 1 148 ? -4.355 14.656 16.016 1 96.81 148 ARG B C 1
ATOM 4581 O O . ARG B 1 148 ? -4.738 13.484 15.992 1 96.81 148 ARG B O 1
ATOM 4588 N N . SER B 1 149 ? -3.152 14.984 16.031 1 96.94 149 SER B N 1
ATOM 4589 C CA . SER B 1 149 ? -2.117 13.961 16.125 1 96.94 149 SER B CA 1
ATOM 4590 C C . SER B 1 149 ? -2.045 13.359 17.531 1 96.94 149 SER B C 1
ATOM 4592 O O . SER B 1 149 ? -1.388 12.344 17.734 1 96.94 149 SER B O 1
ATOM 4594 N N . GLY B 1 150 ? -2.635 14.031 18.578 1 95.31 150 GLY B N 1
ATOM 4595 C CA . GLY B 1 150 ? -2.695 13.492 19.938 1 95.31 150 GLY B CA 1
ATOM 4596 C C . GLY B 1 150 ? -1.723 14.164 20.891 1 95.31 150 GLY B C 1
ATOM 4597 O O . GLY B 1 150 ? -1.525 13.695 22.016 1 95.31 150 GLY B O 1
ATOM 4598 N N . VAL B 1 151 ? -1.127 15.234 20.484 1 95.94 151 VAL B N 1
ATOM 4599 C CA . VAL B 1 151 ? -0.171 15.922 21.344 1 95.94 151 VAL B CA 1
ATOM 4600 C C . VAL B 1 151 ? -0.9 16.547 22.531 1 95.94 151 VAL B C 1
ATOM 4602 O O . VAL B 1 151 ? -2.047 16.984 22.406 1 95.94 151 VAL B O 1
ATOM 4605 N N . ASP B 1 152 ? -0.263 16.672 23.672 1 96.19 152 ASP B N 1
ATOM 4606 C CA . ASP B 1 152 ? -0.835 17.234 24.891 1 96.19 152 ASP B CA 1
ATOM 4607 C C . ASP B 1 152 ? -0.818 18.75 24.875 1 96.19 152 ASP B C 1
ATOM 4609 O O . ASP B 1 152 ? 0.25 19.375 24.906 1 96.19 152 ASP B O 1
ATOM 4613 N N . PRO B 1 153 ? -1.94 19.391 24.875 1 96.5 153 PRO B N 1
ATOM 4614 C CA . PRO B 1 153 ? -1.987 20.859 24.828 1 96.5 153 PRO B CA 1
ATOM 4615 C C . PRO B 1 153 ? -1.856 21.5 26.203 1 96.5 153 PRO B C 1
ATOM 4617 O O . PRO B 1 153 ? -1.937 22.719 26.328 1 96.5 153 PRO B O 1
ATOM 4620 N N . SER B 1 154 ? -1.57 20.734 27.281 1 95.31 154 SER B N 1
ATOM 4621 C CA . SER B 1 154 ? -1.553 21.266 28.641 1 95.31 154 SER B CA 1
ATOM 4622 C C . SER B 1 154 ? -0.126 21.5 29.125 1 95.31 154 SER B C 1
ATOM 4624 O O . SER B 1 154 ? 0.088 21.906 30.266 1 95.31 154 SER B O 1
ATOM 4626 N N . VAL B 1 155 ? 0.786 21.234 28.281 1 96.19 155 VAL B N 1
ATOM 4627 C CA . VAL B 1 155 ? 2.184 21.453 28.625 1 96.19 155 VAL B CA 1
ATOM 4628 C C . VAL B 1 155 ? 2.436 22.953 28.828 1 96.19 155 VAL B C 1
ATOM 4630 O O . VAL B 1 155 ? 1.951 23.766 28.047 1 96.19 155 VAL B O 1
ATOM 4633 N N . THR B 1 156 ? 3.15 23.328 29.859 1 97.12 156 THR B N 1
ATOM 4634 C CA . THR B 1 156 ? 3.438 24.734 30.156 1 97.12 156 THR B CA 1
ATOM 4635 C C . THR B 1 156 ? 4.859 25.094 29.734 1 97.12 156 THR B C 1
ATOM 4637 O O . THR B 1 156 ? 5.73 24.219 29.656 1 97.12 156 THR B O 1
ATOM 4640 N N . ASP B 1 157 ? 5.055 26.344 29.422 1 97 157 ASP B N 1
ATOM 4641 C CA . ASP B 1 157 ? 6.41 26.844 29.203 1 97 157 ASP B CA 1
ATOM 4642 C C . ASP B 1 157 ? 7.078 27.203 30.531 1 97 157 ASP B C 1
ATOM 4644 O O . ASP B 1 157 ? 6.637 26.781 31.594 1 97 157 ASP B O 1
ATOM 4648 N N . LYS B 1 158 ? 8.195 27.906 30.469 1 95.31 158 LYS B N 1
ATOM 4649 C CA . LYS B 1 158 ? 8.961 28.234 31.672 1 95.31 158 LYS B CA 1
ATOM 4650 C C . LYS B 1 158 ? 8.227 29.25 32.531 1 95.31 158 LYS B C 1
ATOM 4652 O O . LYS B 1 158 ? 8.523 29.406 33.719 1 95.31 158 LYS B O 1
ATOM 4657 N N . ARG B 1 159 ? 7.266 29.922 31.969 1 94.06 159 ARG B N 1
ATOM 4658 C CA . ARG B 1 159 ? 6.461 30.906 32.719 1 94.06 159 ARG B CA 1
ATOM 4659 C C . ARG B 1 159 ? 5.125 30.297 33.125 1 94.06 159 ARG B C 1
ATOM 4661 O O . ARG B 1 159 ? 4.188 31.031 33.469 1 94.06 159 ARG B O 1
ATOM 4668 N N . GLU B 1 160 ? 4.961 29.031 32.906 1 96.5 160 GLU B N 1
ATOM 4669 C CA . GLU B 1 160 ? 3.748 28.281 33.219 1 96.5 160 GLU B CA 1
ATOM 4670 C C . GLU B 1 160 ? 2.6 28.688 32.281 1 96.5 160 GLU B C 1
ATOM 4672 O O . GLU B 1 160 ? 1.438 28.672 32.688 1 96.5 160 GLU B O 1
ATOM 4677 N N . TRP B 1 161 ? 2.93 29.219 31.141 1 97.81 161 TRP B N 1
ATOM 4678 C CA . TRP B 1 161 ? 1.922 29.547 30.141 1 97.81 161 TRP B CA 1
ATOM 4679 C C . TRP B 1 161 ? 1.565 28.328 29.297 1 97.81 161 TRP B C 1
ATOM 4681 O O . TRP B 1 161 ? 2.451 27.609 28.828 1 97.81 161 TRP B O 1
ATOM 4691 N N . LYS B 1 162 ? 0.32 28.078 29.234 1 97.94 162 LYS B N 1
ATOM 4692 C CA . LYS B 1 162 ? -0.223 27.125 28.281 1 97.94 162 LYS B CA 1
ATOM 4693 C C . LYS B 1 162 ? -0.585 27.812 26.953 1 97.94 162 LYS B C 1
ATOM 4695 O O . LYS B 1 162 ? -0.596 29.031 26.875 1 97.94 162 LYS B O 1
ATOM 4700 N N . PRO B 1 163 ? -0.852 26.984 25.891 1 98.38 163 PRO B N 1
ATOM 4701 C CA . PRO B 1 163 ? -1.245 27.594 24.625 1 98.38 163 PRO B CA 1
ATOM 4702 C C . PRO B 1 163 ? -2.439 28.547 24.766 1 98.38 163 PRO B C 1
ATOM 4704 O O . PRO B 1 163 ? -2.498 29.578 24.094 1 98.38 163 PRO B O 1
ATOM 4707 N N . VAL B 1 164 ? -3.316 28.312 25.688 1 98.06 164 VAL B N 1
ATOM 4708 C CA . VAL B 1 164 ? -4.488 29.156 25.891 1 98.06 164 VAL B CA 1
ATOM 4709 C C . VAL B 1 164 ? -4.055 30.531 26.375 1 98.06 164 VAL B C 1
ATOM 4711 O O . VAL B 1 164 ? -4.66 31.547 26 1 98.06 164 VAL B O 1
ATOM 4714 N N . HIS B 1 165 ? -3.041 30.594 27.203 1 98.44 165 HIS B N 1
ATOM 4715 C CA . HIS B 1 165 ? -2.51 31.875 27.656 1 98.44 165 HIS B CA 1
ATOM 4716 C C . HIS B 1 165 ? -1.945 32.688 26.5 1 98.44 165 HIS B C 1
ATOM 4718 O O . HIS B 1 165 ? -2.178 33.906 26.406 1 98.44 165 HIS B O 1
ATOM 4724 N N . TYR B 1 166 ? -1.242 31.969 25.609 1 98.38 166 TYR B N 1
ATOM 4725 C CA . TYR B 1 166 ? -0.673 32.625 24.438 1 98.38 166 TYR B CA 1
ATOM 4726 C C . TYR B 1 166 ? -1.771 33.188 23.531 1 98.38 166 TYR B C 1
ATOM 4728 O O . TYR B 1 166 ? -1.681 34.312 23.062 1 98.38 166 TYR B O 1
ATOM 4736 N N . ALA B 1 167 ? -2.773 32.406 23.25 1 98.5 167 ALA B N 1
ATOM 4737 C CA . ALA B 1 167 ? -3.883 32.844 22.406 1 98.5 167 ALA B CA 1
ATOM 4738 C C . ALA B 1 167 ? -4.555 34.094 22.984 1 98.5 167 ALA B C 1
ATOM 4740 O O . ALA B 1 167 ? -4.859 35.031 22.25 1 98.5 167 ALA B O 1
ATOM 4741 N N . ALA B 1 168 ? -4.77 34.125 24.266 1 98.25 168 ALA B N 1
ATOM 4742 C CA . ALA B 1 168 ? -5.422 35.25 24.953 1 98.25 168 ALA B CA 1
ATOM 4743 C C . ALA B 1 168 ? -4.539 36.469 24.938 1 98.25 168 ALA B C 1
ATOM 4745 O O . ALA B 1 168 ? -5.016 37.594 24.672 1 98.25 168 ALA B O 1
ATOM 4746 N N . PHE B 1 169 ? -3.334 36.25 25.234 1 98.19 169 PHE B N 1
ATOM 4747 C CA . PHE B 1 169 ? -2.391 37.375 25.344 1 98.19 169 PHE B CA 1
ATOM 4748 C C . PHE B 1 169 ? -2.186 38.031 23.984 1 98.19 169 PHE B C 1
ATOM 4750 O O . PHE B 1 169 ? -2.072 39.25 23.891 1 98.19 169 PHE B O 1
ATOM 4757 N N . HIS B 1 170 ? -2.115 37.219 22.938 1 98.25 170 HIS B N 1
ATOM 4758 C CA . HIS B 1 170 ? -1.819 37.75 21.609 1 98.25 170 HIS B CA 1
ATOM 4759 C C . HIS B 1 170 ? -3.102 38.031 20.828 1 98.25 170 HIS B C 1
ATOM 4761 O O . HIS B 1 170 ? -3.053 38.531 19.719 1 98.25 170 HIS B O 1
ATOM 4767 N N . GLY B 1 171 ? -4.203 37.719 21.359 1 98.25 171 GLY B N 1
ATOM 4768 C CA . GLY B 1 171 ? -5.488 38.031 20.75 1 98.25 171 GLY B CA 1
ATOM 4769 C C . GLY B 1 171 ? -5.816 37.125 19.578 1 98.25 171 GLY B C 1
ATOM 4770 O O . GLY B 1 171 ? -6.348 37.594 18.562 1 98.25 171 GLY B O 1
ATOM 4771 N N . ARG B 1 172 ? -5.418 35.906 19.625 1 98.44 172 ARG B N 1
ATOM 4772 C CA . ARG B 1 172 ? -5.656 34.969 18.547 1 98.44 172 ARG B CA 1
ATOM 4773 C C . ARG B 1 172 ? -6.93 34.156 18.797 1 98.44 172 ARG B C 1
ATOM 4775 O O . ARG B 1 172 ? -6.867 33 19.188 1 98.44 172 ARG B O 1
ATOM 4782 N N . LEU B 1 173 ? -8.031 34.75 18.469 1 98.38 173 LEU B N 1
ATOM 4783 C CA . LEU B 1 173 ? -9.328 34.156 18.781 1 98.38 173 LEU B CA 1
ATOM 4784 C C . LEU B 1 173 ? -9.492 32.781 18.078 1 98.38 173 LEU B C 1
ATOM 4786 O O . LEU B 1 173 ? -10.047 31.859 18.656 1 98.38 173 LEU B O 1
ATOM 4790 N N . GLY B 1 174 ? -9.039 32.688 16.828 1 97.44 174 GLY B N 1
ATOM 4791 C CA . GLY B 1 174 ? -9.141 31.438 16.125 1 97.44 174 GLY B CA 1
ATOM 4792 C C . GLY B 1 174 ? -8.484 30.281 16.859 1 97.44 174 GLY B C 1
ATOM 4793 O O . GLY B 1 174 ? -9.062 29.188 16.953 1 97.44 174 GLY B O 1
ATOM 4794 N N . CYS B 1 175 ? -7.316 30.484 17.375 1 98.38 175 CYS B N 1
ATOM 4795 C CA . CYS B 1 175 ? -6.613 29.469 18.141 1 98.38 175 CYS B CA 1
ATOM 4796 C C . CYS B 1 175 ? -7.289 29.219 19.484 1 98.38 175 CYS B C 1
ATOM 4798 O O . CYS B 1 175 ? -7.398 28.078 19.922 1 98.38 175 CYS B O 1
ATOM 4800 N N . LEU B 1 176 ? -7.781 30.312 20.109 1 98.19 176 LEU B N 1
ATOM 4801 C CA . LEU B 1 176 ? -8.414 30.219 21.406 1 98.19 176 LEU B CA 1
ATOM 4802 C C . LEU B 1 176 ? -9.656 29.344 21.359 1 98.19 176 LEU B C 1
ATOM 4804 O O . LEU B 1 176 ? -9.828 28.453 22.188 1 98.19 176 LEU B O 1
ATOM 4808 N N . GLN B 1 177 ? -10.461 29.641 20.438 1 96.94 177 GLN B N 1
ATOM 4809 C CA . GLN B 1 177 ? -11.688 28.859 20.281 1 96.94 177 GLN B CA 1
ATOM 4810 C C . GLN B 1 177 ? -11.367 27.391 20.062 1 96.94 177 GLN B C 1
ATOM 4812 O O . GLN B 1 177 ? -12.031 26.516 20.625 1 96.94 177 GLN B O 1
ATOM 4817 N N . LEU B 1 178 ? -10.438 27.109 19.219 1 96.88 178 LEU B N 1
ATOM 4818 C CA . LEU B 1 178 ? -10.039 25.734 18.922 1 96.88 178 LEU B CA 1
ATOM 4819 C C . LEU B 1 178 ? -9.555 25.031 20.172 1 96.88 178 LEU B C 1
ATOM 4821 O O . LEU B 1 178 ? -9.914 23.875 20.422 1 96.88 178 LEU B O 1
ATOM 4825 N N . LEU B 1 179 ? -8.695 25.672 20.938 1 98.06 179 LEU B N 1
ATOM 4826 C CA . LEU B 1 179 ? -8.133 25.094 22.156 1 98.06 179 LEU B CA 1
ATOM 4827 C C . LEU B 1 179 ? -9.234 24.781 23.156 1 98.06 179 LEU B C 1
ATOM 4829 O O . LEU B 1 179 ? -9.234 23.719 23.781 1 98.06 179 LEU B O 1
ATOM 4833 N N . ILE B 1 180 ? -10.164 25.641 23.297 1 96.56 180 ILE B N 1
ATOM 4834 C CA . ILE B 1 180 ? -11.266 25.453 24.234 1 96.56 180 ILE B CA 1
ATOM 4835 C C . ILE B 1 180 ? -12.141 24.297 23.75 1 96.56 180 ILE B C 1
ATOM 4837 O O . ILE B 1 180 ? -12.539 23.438 24.547 1 96.56 180 ILE B O 1
ATOM 4841 N N . LYS B 1 181 ? -12.422 24.297 22.516 1 94.5 181 LYS B N 1
ATOM 4842 C CA . LYS B 1 181 ? -13.203 23.203 21.938 1 94.5 181 LYS B CA 1
ATOM 4843 C C . LYS B 1 181 ? -12.523 21.844 22.188 1 94.5 181 LYS B C 1
ATOM 4845 O O . LYS B 1 181 ? -13.195 20.844 22.375 1 94.5 181 LYS B O 1
ATOM 4850 N N . TRP B 1 182 ? -11.227 21.859 22.188 1 96.19 182 TRP B N 1
ATOM 4851 C CA . TRP B 1 182 ? -10.461 20.641 22.375 1 96.19 182 TRP B CA 1
ATOM 4852 C C . TRP B 1 182 ? -10.422 20.234 23.844 1 96.19 182 TRP B C 1
ATOM 4854 O O . TRP B 1 182 ? -9.883 19.188 24.188 1 96.19 182 TRP B O 1
ATOM 4864 N N . GLY B 1 183 ? -10.852 21.125 24.734 1 94.94 183 GLY B N 1
ATOM 4865 C CA . GLY B 1 183 ? -10.977 20.766 26.141 1 94.94 183 GLY B CA 1
ATOM 4866 C C . GLY B 1 183 ? -9.922 21.406 27.031 1 94.94 183 GLY B C 1
ATOM 4867 O O . GLY B 1 183 ? -9.75 21.016 28.188 1 94.94 183 GLY B O 1
ATOM 4868 N N . CYS B 1 184 ? -9.211 22.375 26.484 1 96.12 184 CYS B N 1
ATOM 4869 C CA . CYS B 1 184 ? -8.203 23.047 27.297 1 96.12 184 CYS B CA 1
ATOM 4870 C C . CYS B 1 184 ? -8.859 23.922 28.359 1 96.12 184 CYS B C 1
ATOM 4872 O O . CYS B 1 184 ? -9.867 24.594 28.078 1 96.12 184 CYS B O 1
ATOM 4874 N N . SER B 1 185 ? -8.273 23.922 29.531 1 95.06 185 SER B N 1
ATOM 4875 C CA . SER B 1 185 ? -8.828 24.703 30.625 1 95.06 185 SER B CA 1
ATOM 4876 C C . SER B 1 185 ? -8.508 26.188 30.469 1 95.06 185 SER B C 1
ATOM 4878 O O . SER B 1 185 ? -7.398 26.547 30.078 1 95.06 185 SER B O 1
ATOM 4880 N N . ILE B 1 186 ? -9.492 27 30.828 1 95.5 186 ILE B N 1
ATOM 4881 C CA . ILE B 1 186 ? -9.289 28.438 30.797 1 95.5 186 ILE B CA 1
ATOM 4882 C C . ILE B 1 186 ? -9.227 28.984 32.219 1 95.5 186 ILE B C 1
ATOM 4884 O O . ILE B 1 186 ? -9.195 30.203 32.438 1 95.5 186 ILE B O 1
ATOM 4888 N N . GLU B 1 187 ? -9.125 28.031 33.188 1 93.31 187 GLU B N 1
ATOM 4889 C CA . GLU B 1 187 ? -9.133 28.422 34.594 1 93.31 187 GLU B CA 1
ATOM 4890 C C . GLU B 1 187 ? -7.77 28.219 35.25 1 93.31 187 GLU B C 1
ATOM 4892 O O . GLU B 1 187 ? -7.602 28.453 36.438 1 93.31 187 GLU B O 1
ATOM 4897 N N . ASP B 1 188 ? -6.848 27.812 34.5 1 94.19 188 ASP B N 1
ATOM 4898 C CA . ASP B 1 188 ? -5.492 27.641 35.031 1 94.19 188 ASP B CA 1
ATOM 4899 C C . ASP B 1 188 ? -4.738 28.969 35.031 1 94.19 188 ASP B C 1
ATOM 4901 O O . ASP B 1 188 ? -4.82 29.734 34.062 1 94.19 188 ASP B O 1
ATOM 4905 N N . VAL B 1 189 ? -4.008 29.219 36.094 1 95.19 189 VAL B N 1
ATOM 4906 C CA . VAL B 1 189 ? -3.297 30.484 36.219 1 95.19 189 VAL B CA 1
ATOM 4907 C C . VAL B 1 189 ? -1.826 30.297 35.844 1 95.19 189 VAL B C 1
ATOM 4909 O O . VAL B 1 189 ? -1.311 29.172 35.906 1 95.19 189 VAL B O 1
ATOM 4912 N N . ASP B 1 190 ? -1.178 31.359 35.438 1 95 190 ASP B N 1
ATOM 4913 C CA . ASP B 1 190 ? 0.259 31.328 35.156 1 95 190 ASP B CA 1
ATOM 4914 C C . ASP B 1 190 ? 1.052 31.594 36.438 1 95 190 ASP B C 1
ATOM 4916 O O . ASP B 1 190 ? 0.506 31.516 37.562 1 95 190 ASP B O 1
ATOM 4920 N N . TYR B 1 191 ? 2.367 31.797 36.312 1 94.31 191 TYR B N 1
ATOM 4921 C CA . TYR B 1 191 ? 3.25 31.938 37.438 1 94.31 191 TYR B CA 1
ATOM 4922 C C . TYR B 1 191 ? 2.908 33.188 38.25 1 94.31 191 TYR B C 1
ATOM 4924 O O . TYR B 1 191 ? 3.234 33.281 39.438 1 94.31 191 TYR B O 1
ATOM 4932 N N . ASN B 1 192 ? 2.203 34.188 37.719 1 95.38 192 ASN B N 1
ATOM 4933 C CA . ASN B 1 192 ? 1.803 35.438 38.375 1 95.38 192 ASN B CA 1
ATOM 4934 C C . ASN B 1 192 ? 0.327 35.406 38.75 1 95.38 192 ASN B C 1
ATOM 4936 O O . ASN B 1 192 ? -0.248 36.438 39.125 1 95.38 192 ASN B O 1
ATOM 4940 N N . GLY B 1 193 ? -0.288 34.281 38.562 1 96 193 GLY B N 1
ATOM 4941 C CA . GLY B 1 193 ? -1.686 34.125 38.938 1 96 193 GLY B CA 1
ATOM 4942 C C . GLY B 1 193 ? -2.645 34.656 37.906 1 96 193 GLY B C 1
ATOM 4943 O O . GLY B 1 193 ? -3.824 34.875 38.188 1 96 193 GLY B O 1
ATOM 4944 N N . ASN B 1 194 ? -2.162 34.906 36.75 1 96.69 194 ASN B N 1
ATOM 4945 C CA . ASN B 1 194 ? -3.023 35.438 35.688 1 96.69 194 ASN B CA 1
ATOM 4946 C C . ASN B 1 194 ? -3.82 34.344 35 1 96.69 194 ASN B C 1
ATOM 4948 O O . ASN B 1 194 ? -3.264 33.281 34.625 1 96.69 194 ASN B O 1
ATOM 4952 N N . LEU B 1 195 ? -5.109 34.562 34.938 1 96.62 195 LEU B N 1
ATOM 4953 C CA . LEU B 1 195 ? -5.961 33.781 34.062 1 96.62 195 LEU B CA 1
ATOM 4954 C C . LEU B 1 195 ? -5.871 34.25 32.625 1 96.62 195 LEU B C 1
ATOM 4956 O O . LEU B 1 195 ? -5.441 35.375 32.375 1 96.62 195 LEU B O 1
ATOM 4960 N N . PRO B 1 196 ? -6.258 33.375 31.656 1 97.56 196 PRO B N 1
ATOM 4961 C CA . PRO B 1 196 ? -6.305 33.844 30.266 1 97.56 196 PRO B CA 1
ATOM 4962 C C . PRO B 1 196 ? -7.141 35.094 30.109 1 97.56 196 PRO B C 1
ATOM 4964 O O . PRO B 1 196 ? -6.781 36 29.328 1 97.56 196 PRO B O 1
ATOM 4967 N N . VAL B 1 197 ? -8.188 35.25 30.875 1 97.06 197 VAL B N 1
ATOM 4968 C CA . VAL B 1 197 ? -9.062 36.406 30.781 1 97.06 197 VAL B CA 1
ATOM 4969 C C . VAL B 1 197 ? -8.312 37.656 31.25 1 97.06 197 VAL B C 1
ATOM 4971 O O . VAL B 1 197 ? -8.531 38.75 30.719 1 97.06 197 VAL B O 1
ATOM 4974 N N . HIS B 1 198 ? -7.438 37.562 32.219 1 97.69 198 HIS B N 1
ATOM 4975 C CA . HIS B 1 198 ? -6.602 38.688 32.656 1 97.69 198 HIS B CA 1
ATOM 4976 C C . HIS B 1 198 ? -5.703 39.156 31.531 1 97.69 198 HIS B C 1
ATOM 4978 O O . HIS B 1 198 ? -5.594 40.375 31.297 1 97.69 198 HIS B O 1
ATOM 4984 N N . LEU B 1 199 ? -5.105 38.188 30.906 1 97.81 199 LEU B N 1
ATOM 4985 C CA . LEU B 1 199 ? -4.16 38.5 29.828 1 97.81 199 LEU B CA 1
ATOM 4986 C C . LEU B 1 199 ? -4.863 39.156 28.656 1 97.81 199 LEU B C 1
ATOM 4988 O O . LEU B 1 199 ? -4.34 40.125 28.078 1 97.81 199 LEU B O 1
ATOM 4992 N N . ALA B 1 200 ? -5.984 38.688 28.234 1 97.94 200 ALA B N 1
ATOM 4993 C CA . ALA B 1 200 ? -6.762 39.312 27.156 1 97.94 200 ALA B CA 1
ATOM 4994 C C . ALA B 1 200 ? -7.141 40.75 27.5 1 97.94 200 ALA B C 1
ATOM 4996 O O . ALA B 1 200 ? -7.078 41.625 26.641 1 97.94 200 ALA B O 1
ATOM 4997 N N . ALA B 1 201 ? -7.516 40.969 28.719 1 96.94 201 ALA B N 1
ATOM 4998 C CA . ALA B 1 201 ? -7.895 42.281 29.188 1 96.94 201 ALA B CA 1
ATOM 4999 C C . ALA B 1 201 ? -6.691 43.219 29.203 1 96.94 201 ALA B C 1
ATOM 5001 O O . ALA B 1 201 ? -6.789 44.375 28.766 1 96.94 201 ALA B O 1
ATOM 5002 N N . MET B 1 202 ? -5.684 42.719 29.734 1 96.56 202 MET B N 1
ATOM 5003 C CA . MET B 1 202 ? -4.449 43.469 29.859 1 96.56 202 MET B CA 1
ATOM 5004 C C . MET B 1 202 ? -3.977 43.969 28.484 1 96.56 202 MET B C 1
ATOM 5006 O O . MET B 1 202 ? -3.475 45.094 28.359 1 96.56 202 MET B O 1
ATOM 5010 N N . GLU B 1 203 ? -4.113 43.156 27.469 1 97.06 203 GLU B N 1
ATOM 5011 C CA . GLU B 1 203 ? -3.623 43.469 26.125 1 97.06 203 GLU B CA 1
ATOM 5012 C C . GLU B 1 203 ? -4.711 44.125 25.281 1 97.06 203 GLU B C 1
ATOM 5014 O O . GLU B 1 203 ? -4.434 44.656 24.203 1 97.06 203 GLU B O 1
ATOM 5019 N N . GLY B 1 204 ? -5.922 44.156 25.734 1 96.5 204 GLY B N 1
ATOM 5020 C CA . GLY B 1 204 ? -7.02 44.844 25.078 1 96.5 204 GLY B CA 1
ATOM 5021 C C . GLY B 1 204 ? -7.629 44.031 23.953 1 96.5 204 GLY B C 1
ATOM 5022 O O . GLY B 1 204 ? -8.164 44.594 22.984 1 96.5 204 GLY B O 1
ATOM 5023 N N . HIS B 1 205 ? -7.473 42.781 23.938 1 97.5 205 HIS B N 1
ATOM 5024 C CA . HIS B 1 205 ? -8.055 41.906 22.922 1 97.5 205 HIS B CA 1
ATOM 5025 C C . HIS B 1 205 ? -9.516 41.594 23.219 1 97.5 205 HIS B C 1
ATOM 5027 O O . HIS B 1 205 ? -9.82 40.562 23.797 1 97.5 205 HIS B O 1
ATOM 5033 N N . LEU B 1 206 ? -10.352 42.406 22.766 1 95.75 206 LEU B N 1
ATOM 5034 C CA . LEU B 1 206 ? -11.766 42.438 23.141 1 95.75 206 LEU B CA 1
ATOM 5035 C C . LEU B 1 206 ? -12.461 41.125 22.703 1 95.75 206 LEU B C 1
ATOM 5037 O O . LEU B 1 206 ? -13.242 40.562 23.469 1 95.75 206 LEU B O 1
ATOM 5041 N N . HIS B 1 207 ? -12.18 40.688 21.484 1 95.88 207 HIS B N 1
ATOM 5042 C CA . HIS B 1 207 ? -12.844 39.469 20.984 1 95.88 207 HIS B CA 1
ATOM 5043 C C . HIS B 1 207 ? -12.516 38.281 21.859 1 95.88 207 HIS B C 1
ATOM 5045 O O . HIS B 1 207 ? -13.398 37.5 22.219 1 95.88 207 HIS B O 1
ATOM 5051 N N . CYS B 1 208 ? -11.234 38.125 22.156 1 97.56 208 CYS B N 1
ATOM 5052 C CA . CYS B 1 208 ? -10.828 37 23.031 1 97.56 208 CYS B CA 1
ATOM 5053 C C . CYS B 1 208 ? -11.43 37.156 24.422 1 97.56 208 CYS B C 1
ATOM 5055 O O . CYS B 1 208 ? -11.883 36.188 25.016 1 97.56 208 CYS B O 1
ATOM 5057 N N . PHE B 1 209 ? -11.43 38.406 24.891 1 95.94 209 PHE B N 1
ATOM 5058 C CA . PHE B 1 209 ? -11.961 38.688 26.219 1 95.94 209 PHE B CA 1
ATOM 5059 C C . PHE B 1 209 ? -13.43 38.281 26.312 1 95.94 209 PHE B C 1
ATOM 5061 O O . PHE B 1 209 ? -13.82 37.594 27.25 1 95.94 209 PHE B O 1
ATOM 5068 N N . LYS B 1 210 ? -14.195 38.688 25.328 1 93.62 210 LYS B N 1
ATOM 5069 C CA . LYS B 1 210 ? -15.617 38.375 25.297 1 93.62 210 LYS B CA 1
ATOM 5070 C C . LYS B 1 210 ? -15.852 36.875 25.219 1 93.62 210 LYS B C 1
ATOM 5072 O O . LYS B 1 210 ? -16.719 36.344 25.922 1 93.62 210 LYS B O 1
ATOM 5077 N N . TYR B 1 211 ? -15.125 36.25 24.453 1 95.69 211 TYR B N 1
ATOM 5078 C CA . TYR B 1 211 ? -15.289 34.812 24.266 1 95.69 211 TYR B CA 1
ATOM 5079 C C . TYR B 1 211 ? -14.961 34.062 25.547 1 95.69 211 TYR B C 1
ATOM 5081 O O . TYR B 1 211 ? -15.688 33.156 25.938 1 95.69 211 TYR B O 1
ATOM 5089 N N . LEU B 1 212 ? -13.82 34.406 26.188 1 95.75 212 LEU B N 1
ATOM 5090 C CA . LEU B 1 212 ? -13.422 33.781 27.438 1 95.75 212 LEU B CA 1
ATOM 5091 C C . LEU B 1 212 ? -14.508 33.938 28.5 1 95.75 212 LEU B C 1
ATOM 5093 O O . LEU B 1 212 ? -14.867 33 29.188 1 95.75 212 LEU B O 1
ATOM 5097 N N . LEU B 1 213 ? -15.055 35.125 28.562 1 93.19 213 LEU B N 1
ATOM 5098 C CA . LEU B 1 213 ? -16.094 35.406 29.547 1 93.19 213 LEU B CA 1
ATOM 5099 C C . LEU B 1 213 ? -17.328 34.531 29.297 1 93.19 213 LEU B C 1
ATOM 5101 O O . LEU B 1 213 ? -17.969 34.062 30.25 1 93.19 213 LEU B O 1
ATOM 5105 N N . SER B 1 214 ? -17.625 34.375 28.062 1 91.12 214 SER B N 1
ATOM 5106 C CA . SER B 1 214 ? -18.797 33.594 27.703 1 91.12 214 SER B CA 1
ATOM 5107 C C . SER B 1 214 ? -18.625 32.125 28.016 1 91.12 214 SER B C 1
ATOM 5109 O O . SER B 1 214 ? -19.594 31.391 28.203 1 91.12 214 SER B O 1
ATOM 5111 N N . ARG B 1 215 ? -17.422 31.656 28.062 1 91.81 215 ARG B N 1
ATOM 5112 C CA . ARG B 1 215 ? -17.172 30.234 28.25 1 91.81 215 ARG B CA 1
ATOM 5113 C C . ARG B 1 215 ? -16.875 29.906 29.719 1 91.81 215 ARG B C 1
ATOM 5115 O O . ARG B 1 215 ? -16.891 28.75 30.125 1 91.81 215 ARG B O 1
ATOM 5122 N N . MET B 1 216 ? -16.641 30.906 30.453 1 88.94 216 MET B N 1
ATOM 5123 C CA . MET B 1 216 ? -16.391 30.688 31.875 1 88.94 216 MET B CA 1
ATOM 5124 C C . MET B 1 216 ? -17.703 30.438 32.625 1 88.94 216 MET B C 1
ATOM 5126 O O . MET B 1 216 ? -18.766 30.828 32.156 1 88.94 216 MET B O 1
ATOM 5130 N N . SER B 1 217 ? -17.688 29.703 33.75 1 82.94 217 SER B N 1
ATOM 5131 C CA . SER B 1 217 ? -18.875 29.297 34.5 1 82.94 217 SER B CA 1
ATOM 5132 C C . SER B 1 217 ? -19.656 30.5 35 1 82.94 217 SER B C 1
ATOM 5134 O O . SER B 1 217 ? -20.891 30.484 35.031 1 82.94 217 SER B O 1
ATOM 5136 N N . SER B 1 218 ? -18.984 31.484 35.438 1 84.31 218 SER B N 1
ATOM 5137 C CA . SER B 1 218 ? -19.609 32.719 35.906 1 84.31 218 SER B CA 1
ATOM 5138 C C . SER B 1 218 ? -18.844 33.938 35.438 1 84.31 218 SER B C 1
ATOM 5140 O O . SER B 1 218 ? -17.672 34.125 35.781 1 84.31 218 SER B O 1
ATOM 5142 N N . ALA B 1 219 ? -19.516 34.656 34.562 1 83.25 219 ALA B N 1
ATOM 5143 C CA . ALA B 1 219 ? -18.891 35.906 34.094 1 83.25 219 ALA B CA 1
ATOM 5144 C C . ALA B 1 219 ? -18.531 36.812 35.25 1 83.25 219 ALA B C 1
ATOM 5146 O O . ALA B 1 219 ? -17.5 37.469 35.219 1 83.25 219 ALA B O 1
ATOM 5147 N N . SER B 1 220 ? -19.406 36.844 36.188 1 85.19 220 SER B N 1
ATOM 5148 C CA . SER B 1 220 ? -19.188 37.688 37.344 1 85.19 220 SER B CA 1
ATOM 5149 C C . SER B 1 220 ? -17.938 37.281 38.125 1 85.19 220 SER B C 1
ATOM 5151 O O . SER B 1 220 ? -17.156 38.125 38.562 1 85.19 220 SER B O 1
ATOM 5153 N N . GLN B 1 221 ? -17.828 36.031 38.188 1 86.19 221 GLN B N 1
ATOM 5154 C CA . GLN B 1 221 ? -16.656 35.5 38.875 1 86.19 221 GLN B CA 1
ATOM 5155 C C . GLN B 1 221 ? -15.383 35.781 38.094 1 86.19 221 GLN B C 1
ATOM 5157 O O . GLN B 1 221 ? -14.336 36.062 38.688 1 86.19 221 GLN B O 1
ATOM 5162 N N . ALA B 1 222 ? -15.484 35.719 36.844 1 88.31 222 ALA B N 1
ATOM 5163 C CA . ALA B 1 222 ? -14.336 35.969 35.969 1 88.31 222 ALA B CA 1
ATOM 5164 C C . ALA B 1 222 ? -13.875 37.438 36.094 1 88.31 222 ALA B C 1
ATOM 5166 O O . ALA B 1 222 ? -12.68 37.719 36.125 1 88.31 222 ALA B O 1
ATOM 5167 N N . LEU B 1 223 ? -14.797 38.344 36.281 1 90.44 223 LEU B N 1
ATOM 5168 C CA . LEU B 1 223 ? -14.508 39.781 36.375 1 90.44 223 LEU B CA 1
ATOM 5169 C C . LEU B 1 223 ? -13.898 40.125 37.719 1 90.44 223 LEU B C 1
ATOM 5171 O O . LEU B 1 223 ? -13.117 41.062 37.812 1 90.44 223 LEU B O 1
ATOM 5175 N N . LYS B 1 224 ? -14.219 39.25 38.656 1 91.25 224 LYS B N 1
ATOM 5176 C CA . LYS B 1 224 ? -13.797 39.562 40.031 1 91.25 224 LYS B CA 1
ATOM 5177 C C . LYS B 1 224 ? -12.555 38.781 40.406 1 91.25 224 LYS B C 1
ATOM 5179 O O . LYS B 1 224 ? -11.977 39 41.469 1 91.25 224 LYS B O 1
ATOM 5184 N N . ALA B 1 225 ? -12.18 37.906 39.531 1 94.06 225 ALA B N 1
ATOM 5185 C CA . ALA B 1 225 ? -11 37.094 39.844 1 94.06 225 ALA B CA 1
ATOM 5186 C C . ALA B 1 225 ? -9.742 37.969 39.875 1 94.06 225 ALA B C 1
ATOM 5188 O O . ALA B 1 225 ? -9.531 38.812 39.031 1 94.06 225 ALA B O 1
ATOM 5189 N N . PHE B 1 226 ? -8.875 37.719 40.938 1 95.94 226 PHE B N 1
ATOM 5190 C CA . PHE B 1 226 ? -7.66 38.5 41.094 1 95.94 226 PHE B CA 1
ATOM 5191 C C . PHE B 1 226 ? -6.422 37.688 40.812 1 95.94 226 PHE B C 1
ATOM 5193 O O . PHE B 1 226 ? -6.391 36.469 41.125 1 95.94 226 PHE B O 1
ATOM 5200 N N . ASN B 1 227 ? -5.434 38.281 40.25 1 95.69 227 ASN B N 1
ATOM 5201 C CA . ASN B 1 227 ? -4.133 37.625 40.125 1 95.69 227 ASN B CA 1
ATOM 5202 C C . ASN B 1 227 ? -3.309 37.781 41.406 1 95.69 227 ASN B C 1
ATOM 5204 O O . ASN B 1 227 ? -3.832 38.188 42.438 1 95.69 227 ASN B O 1
ATOM 5208 N N . ASP B 1 228 ? -2.094 37.406 41.375 1 95.88 228 ASP B N 1
ATOM 5209 C CA . ASP B 1 228 ? -1.271 37.375 42.594 1 95.88 228 ASP B CA 1
ATOM 5210 C C . ASP B 1 228 ? -0.934 38.812 43.031 1 95.88 228 ASP B C 1
ATOM 5212 O O . ASP B 1 228 ? -0.556 39.031 44.188 1 95.88 228 ASP B O 1
ATOM 5216 N N . ASN B 1 229 ? -1.021 39.781 42.188 1 95.81 229 ASN B N 1
ATOM 5217 C CA . ASN B 1 229 ? -0.768 41.188 42.531 1 95.81 229 ASN B CA 1
ATOM 5218 C C . ASN B 1 229 ? -2.029 41.875 43.031 1 95.81 229 ASN B C 1
ATOM 5220 O O . ASN B 1 229 ? -2.029 43.062 43.25 1 95.81 229 ASN B O 1
ATOM 5224 N N . GLY B 1 230 ? -3.09 41.188 43.031 1 95.88 230 GLY B N 1
ATOM 5225 C CA . GLY B 1 230 ? -4.348 41.75 43.5 1 95.88 230 GLY B CA 1
ATOM 5226 C C . GLY B 1 230 ? -5.09 42.531 42.438 1 95.88 230 GLY B C 1
ATOM 5227 O O . GLY B 1 230 ? -5.863 43.438 42.75 1 95.88 230 GLY B O 1
ATOM 5228 N N . GLU B 1 231 ? -4.797 42.25 41.25 1 96.5 231 GLU B N 1
ATOM 5229 C CA . GLU B 1 231 ? -5.426 43 40.125 1 96.5 231 GLU B CA 1
ATOM 5230 C C . GLU B 1 231 ? -6.469 42.125 39.438 1 96.5 231 GLU B C 1
ATOM 5232 O O . GLU B 1 231 ? -6.234 40.938 39.188 1 96.5 231 GLU B O 1
ATOM 5237 N N . ASN B 1 232 ? -7.613 42.656 39.219 1 95.62 232 ASN B N 1
ATOM 5238 C CA . ASN B 1 232 ? -8.625 42 38.406 1 95.62 232 ASN B CA 1
ATOM 5239 C C . ASN B 1 232 ? -8.633 42.531 37 1 95.62 232 ASN B C 1
ATOM 5241 O O . ASN B 1 232 ? -7.738 43.312 36.594 1 95.62 232 ASN B O 1
ATOM 5245 N N . VAL B 1 233 ? -9.586 42.125 36.125 1 95.94 233 VAL B N 1
ATOM 5246 C CA . VAL B 1 233 ? -9.594 42.469 34.719 1 95.94 233 VAL B CA 1
ATOM 5247 C C . VAL B 1 233 ? -9.805 43.969 34.562 1 95.94 233 VAL B C 1
ATOM 5249 O O . VAL B 1 233 ? -9.234 44.562 33.656 1 95.94 233 VAL B O 1
ATOM 5252 N N . LEU B 1 234 ? -10.609 44.562 35.469 1 94.56 234 LEU B N 1
ATOM 5253 C CA . LEU B 1 234 ? -10.852 46 35.406 1 94.56 234 LEU B CA 1
ATOM 5254 C C . LEU B 1 234 ? -9.586 46.781 35.75 1 94.56 234 LEU B C 1
ATOM 5256 O O . LEU B 1 234 ? -9.25 47.75 35.062 1 94.56 234 LEU B O 1
ATOM 5260 N N . ASP B 1 235 ? -8.969 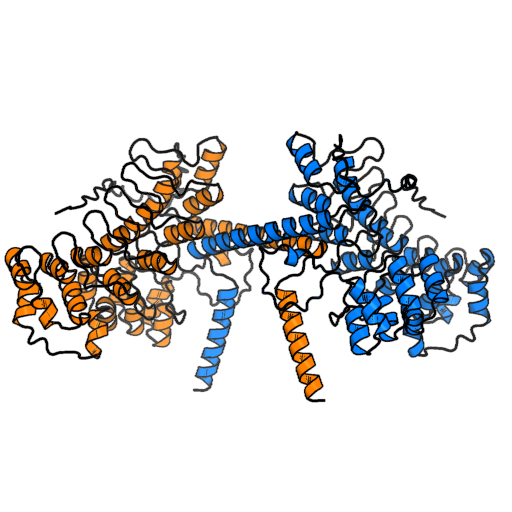46.344 36.781 1 96.12 235 ASP B N 1
ATOM 5261 C CA . ASP B 1 235 ? -7.723 46.969 37.219 1 96.12 235 ASP B CA 1
ATOM 5262 C C . ASP B 1 235 ? -6.691 46.938 36.094 1 96.12 235 ASP B C 1
ATOM 5264 O O . ASP B 1 235 ? -6.039 47.938 35.812 1 96.12 235 ASP B O 1
ATOM 5268 N N . LEU B 1 236 ? -6.594 45.781 35.531 1 96.19 236 LEU B N 1
ATOM 5269 C CA . LEU B 1 236 ? -5.617 45.594 34.469 1 96.19 236 LEU B CA 1
ATOM 5270 C C . LEU B 1 236 ? -5.953 46.438 33.25 1 96.19 236 LEU B C 1
ATOM 5272 O O . LEU B 1 236 ? -5.074 47.094 32.688 1 96.19 236 LEU B O 1
ATOM 5276 N N . ALA B 1 237 ? -7.188 46.469 32.781 1 95.81 237 ALA B N 1
ATOM 5277 C CA . ALA B 1 237 ? -7.621 47.281 31.641 1 95.81 237 ALA B CA 1
ATOM 5278 C C . ALA B 1 237 ? -7.375 48.781 31.891 1 95.81 237 ALA B C 1
ATOM 5280 O O . ALA B 1 237 ? -6.988 49.5 30.984 1 95.81 237 ALA B O 1
ATOM 5281 N N . GLN B 1 238 ? -7.586 49.188 33.125 1 95.06 238 GLN B N 1
ATOM 5282 C CA . GLN B 1 238 ? -7.355 50.562 33.5 1 95.06 238 GLN B CA 1
ATOM 5283 C C . GLN B 1 238 ? -5.867 50.906 33.5 1 95.06 238 GLN B C 1
ATOM 5285 O O . GLN B 1 238 ? -5.457 51.938 32.938 1 95.06 238 GLN B O 1
ATOM 5290 N N . ARG B 1 239 ? -5.164 50.094 34.125 1 95.62 239 ARG B N 1
ATOM 5291 C CA . ARG B 1 239 ? -3.727 50.281 34.25 1 95.62 239 ARG B CA 1
ATOM 5292 C C . ARG B 1 239 ? -3.076 50.438 32.875 1 95.62 239 ARG B C 1
ATOM 5294 O O . ARG B 1 239 ? -2.207 51.281 32.656 1 95.62 239 ARG B O 1
ATOM 5301 N N . PHE B 1 240 ? -3.482 49.594 31.953 1 95.81 240 PHE B N 1
ATOM 5302 C CA . PHE B 1 240 ? -2.846 49.562 30.641 1 95.81 240 PHE B CA 1
ATOM 5303 C C . PHE B 1 240 ? -3.672 50.344 29.609 1 95.81 240 PHE B C 1
ATOM 5305 O O . PHE B 1 240 ? -3.438 50.25 28.406 1 95.81 240 PHE B O 1
ATOM 5312 N N . PHE B 1 241 ? -4.676 51.094 29.922 1 95 241 PHE B N 1
ATOM 5313 C CA . PHE B 1 241 ? -5.473 52.031 29.156 1 95 241 PHE B CA 1
ATOM 5314 C C . PHE B 1 241 ? -6.168 51.344 27.984 1 95 241 PHE B C 1
ATOM 5316 O O . PHE B 1 241 ? -6.094 51.781 26.844 1 95 241 PHE B O 1
ATOM 5323 N N . LYS B 1 242 ? -6.715 50.25 28.312 1 95.38 242 LYS B N 1
ATOM 5324 C CA . LYS B 1 242 ? -7.512 49.531 27.312 1 95.38 242 LYS B CA 1
ATOM 5325 C C . LYS B 1 242 ? -8.977 49.969 27.375 1 95.38 242 LYS B C 1
ATOM 5327 O O . LYS B 1 242 ? -9.797 49.281 28 1 95.38 242 LYS B O 1
ATOM 5332 N N . GLN B 1 243 ? -9.312 50.938 26.641 1 93.88 243 GLN B N 1
ATOM 5333 C CA . GLN B 1 243 ? -10.617 51.594 26.703 1 93.88 243 GLN B CA 1
ATOM 5334 C C . GLN B 1 243 ? -11.719 50.688 26.188 1 93.88 243 GLN B C 1
ATOM 5336 O O . GLN B 1 243 ? -12.844 50.719 26.688 1 93.88 243 GLN B O 1
ATOM 5341 N N . ASN B 1 244 ? -11.383 49.938 25.156 1 93.25 244 ASN B N 1
ATOM 5342 C CA . ASN B 1 244 ? -12.391 49.062 24.594 1 93.25 244 ASN B CA 1
ATOM 5343 C C . ASN B 1 244 ? -12.867 48.031 25.625 1 93.25 244 ASN B C 1
ATOM 5345 O O . ASN B 1 244 ? -14.062 47.75 25.719 1 93.25 244 ASN B O 1
ATOM 5349 N N . ILE B 1 245 ? -11.945 47.5 26.375 1 94.5 245 ILE B N 1
ATOM 5350 C CA . ILE B 1 245 ? -12.289 46.562 27.422 1 94.5 245 ILE B CA 1
ATOM 5351 C C . ILE B 1 245 ? -13.109 47.25 28.516 1 94.5 245 ILE B C 1
ATOM 5353 O O . ILE B 1 245 ? -14.117 46.719 28.969 1 94.5 245 ILE B O 1
ATOM 5357 N N . LEU B 1 246 ? -12.695 48.438 28.922 1 93.44 246 LEU B N 1
ATOM 5358 C CA . LEU B 1 246 ? -13.367 49.188 29.969 1 93.44 246 LEU B CA 1
ATOM 5359 C C . LEU B 1 246 ? -14.797 49.531 29.562 1 93.44 246 LEU B C 1
ATOM 5361 O O . LEU B 1 246 ? -15.727 49.375 30.359 1 93.44 246 LEU B O 1
ATOM 5365 N N . GLN B 1 247 ? -14.93 49.969 28.391 1 92.75 247 GLN B N 1
ATOM 5366 C CA . GLN B 1 247 ? -16.266 50.281 27.875 1 92.75 247 GLN B CA 1
ATOM 5367 C C . GLN B 1 247 ? -17.172 49.062 27.859 1 92.75 247 GLN B C 1
ATOM 5369 O O . GLN B 1 247 ? -18.359 49.156 28.172 1 92.75 247 GLN B O 1
ATOM 5374 N N . PHE B 1 248 ? -16.562 48.031 27.438 1 91.75 248 PHE B N 1
ATOM 5375 C CA . PHE B 1 248 ? -17.328 46.781 27.391 1 91.75 248 PHE B CA 1
ATOM 5376 C C . PHE B 1 248 ? -17.797 46.406 28.797 1 91.75 248 PHE B C 1
ATOM 5378 O O . PHE B 1 248 ? -18.969 46.062 29 1 91.75 248 PHE B O 1
ATOM 5385 N N . ILE B 1 249 ? -16.969 46.438 29.781 1 88.88 249 ILE B N 1
ATOM 5386 C CA . ILE B 1 249 ? -17.266 46.031 31.141 1 88.88 249 ILE B CA 1
ATOM 5387 C C . ILE B 1 249 ? -18.328 46.969 31.734 1 88.88 249 ILE B C 1
ATOM 5389 O O . ILE B 1 249 ? -19.234 46.5 32.438 1 88.88 249 ILE B O 1
ATOM 5393 N N . GLN B 1 250 ? -18.203 48.281 31.422 1 85.62 250 GLN B N 1
ATOM 5394 C CA . GLN B 1 250 ? -19.109 49.281 31.969 1 85.62 250 GLN B CA 1
ATOM 5395 C C . GLN B 1 250 ? -20.484 49.219 31.297 1 85.62 250 GLN B C 1
ATOM 5397 O O . GLN B 1 250 ? -21.5 49.469 31.922 1 85.62 250 GLN B O 1
ATOM 5402 N N . GLY B 1 251 ? -20.562 49.281 29.953 1 76.31 251 GLY B N 1
ATOM 5403 C CA . GLY B 1 251 ? -21.797 49.25 29.188 1 76.31 251 GLY B CA 1
ATOM 5404 C C . GLY B 1 251 ? -22.531 47.906 29.328 1 76.31 251 GLY B C 1
ATOM 5405 O O . GLY B 1 251 ? -23.672 47.781 28.906 1 76.31 251 GLY B O 1
ATOM 5406 N N . ALA B 1 252 ? -21.891 47.031 29.469 1 56.62 252 ALA B N 1
ATOM 5407 C CA . ALA B 1 252 ? -22.359 45.656 29.406 1 56.62 252 ALA B CA 1
ATOM 5408 C C . ALA B 1 252 ? -23.438 45.406 30.469 1 56.62 252 ALA B C 1
ATOM 5410 O O . ALA B 1 252 ? -23.125 45.281 31.656 1 56.62 252 ALA B O 1
ATOM 5411 N N . GLU B 1 253 ? -24.453 46.219 30.594 1 50.09 253 GLU B N 1
ATOM 5412 C CA . GLU B 1 253 ? -25.531 45.312 30.969 1 50.09 253 GLU B CA 1
ATOM 5413 C C . GLU B 1 253 ? -25.453 44 30.188 1 50.09 253 GLU B C 1
ATOM 5415 O O . GLU B 1 253 ? -25.984 43.906 29.078 1 50.09 253 GLU B O 1
ATOM 5420 N N . TYR B 1 254 ? -24.297 43.438 30.094 1 48.72 254 TYR B N 1
ATOM 5421 C CA . TYR B 1 254 ? -24.109 42.125 29.484 1 48.72 254 TYR B CA 1
ATOM 5422 C C . TYR B 1 254 ? -25.344 41.25 29.656 1 48.72 254 TYR B C 1
ATOM 5424 O O . TYR B 1 254 ? -25.625 40.781 30.766 1 48.72 254 TYR B O 1
ATOM 5432 N N . GLU B 1 255 ? -26.422 41.656 29.141 1 45.62 255 GLU B N 1
ATOM 5433 C CA . GLU B 1 255 ? -27.5 40.688 29.078 1 45.62 255 GLU B CA 1
ATOM 5434 C C . GLU B 1 255 ? -26.969 39.312 28.625 1 45.62 255 GLU B C 1
ATOM 5436 O O . GLU B 1 255 ? -26.094 39.25 27.766 1 45.62 255 GLU B O 1
ATOM 5441 N N . GLY B 1 256 ? -27.141 38.344 29.344 1 44.53 256 GLY B N 1
ATOM 5442 C CA . GLY B 1 256 ? -26.859 36.906 29.328 1 44.53 256 GLY B CA 1
ATOM 5443 C C . GLY B 1 256 ? -26.719 36.344 27.938 1 44.53 256 GLY B C 1
ATOM 5444 O O . GLY B 1 256 ? -26.812 37.094 26.953 1 44.53 256 GLY B O 1
ATOM 5445 N N . ASN B 1 257 ? -27 34.844 27.844 1 47.38 257 ASN B N 1
ATOM 5446 C CA . ASN B 1 257 ? -26.828 33.656 27.031 1 47.38 257 ASN B CA 1
ATOM 5447 C C . ASN B 1 257 ? -27.578 33.75 25.703 1 47.38 257 ASN B C 1
ATOM 5449 O O . ASN B 1 257 ? -28.656 33.156 25.547 1 47.38 257 ASN B O 1
ATOM 5453 N N . ASP B 1 258 ? -27.781 34.75 25.156 1 47.75 258 ASP B N 1
ATOM 5454 C CA . ASP B 1 258 ? -28.547 34.438 23.953 1 47.75 258 ASP B CA 1
ATOM 5455 C C . ASP B 1 258 ? -27.734 33.531 23.016 1 47.75 258 ASP B C 1
ATOM 5457 O O . ASP B 1 258 ? -26.578 33.844 22.719 1 47.75 258 ASP B O 1
ATOM 5461 N N . THR B 1 259 ? -28.141 32.312 22.875 1 49.75 259 THR B N 1
ATOM 5462 C CA . THR B 1 259 ? -27.609 31.25 22.047 1 49.75 259 THR B CA 1
ATOM 5463 C C . THR B 1 259 ? -27.109 31.797 20.703 1 49.75 259 THR B C 1
ATOM 5465 O O . THR B 1 259 ? -26.094 31.359 20.188 1 49.75 259 THR B O 1
ATOM 5468 N N . LYS B 1 260 ? -28.016 32.594 20.031 1 52 260 LYS B N 1
ATOM 5469 C CA . LYS B 1 260 ? -27.656 33.125 18.703 1 52 260 LYS B CA 1
ATOM 5470 C C . LYS B 1 260 ? -26.359 33.906 18.766 1 52 260 LYS B C 1
ATOM 5472 O O . LYS B 1 260 ? -25.641 34 17.781 1 52 260 LYS B O 1
ATOM 5477 N N . ASP B 1 261 ? -25.812 34.062 20 1 76.12 261 ASP B N 1
ATOM 5478 C CA . ASP B 1 261 ? -24.703 34.969 20.281 1 76.12 261 ASP B CA 1
ATOM 5479 C C . ASP B 1 261 ? -23.391 34.219 20.391 1 76.12 261 ASP B C 1
ATOM 5481 O O . ASP B 1 261 ? -22.312 34.75 20.125 1 76.12 261 ASP B O 1
ATOM 5485 N N . GLN B 1 262 ? -23.531 32.906 20.281 1 80.94 262 GLN B N 1
ATOM 5486 C CA . GLN B 1 262 ? -22.328 32.125 20.484 1 80.94 262 GLN B CA 1
ATOM 5487 C C . GLN B 1 262 ? -21.516 32 19.203 1 80.94 262 GLN B C 1
ATOM 5489 O O . GLN B 1 262 ? -20.281 32.062 19.234 1 80.94 262 GLN B O 1
ATOM 5494 N N . GLU B 1 263 ? -22.219 31.906 18.125 1 85.69 263 GLU B N 1
ATOM 5495 C CA . GLU B 1 263 ? -21.531 31.828 16.844 1 85.69 263 GLU B CA 1
ATOM 5496 C C . GLU B 1 263 ? -20.797 33.125 16.531 1 85.69 263 GLU B C 1
ATOM 5498 O O . GLU B 1 263 ? -19.688 33.125 15.992 1 85.69 263 GLU B O 1
ATOM 5503 N N . THR B 1 264 ? -21.422 34.188 16.875 1 88.94 264 THR B N 1
ATOM 5504 C CA . THR B 1 264 ? -20.797 35.469 16.656 1 88.94 264 THR B CA 1
ATOM 5505 C C . THR B 1 264 ? -19.562 35.656 17.531 1 88.94 264 THR B C 1
ATOM 5507 O O . THR B 1 264 ? -18.562 36.219 17.109 1 88.94 264 THR B O 1
ATOM 5510 N N . LEU B 1 265 ? -19.625 35.125 18.688 1 91.38 265 LEU B N 1
ATOM 5511 C CA . LEU B 1 265 ? -18.516 35.219 19.609 1 91.38 265 LEU B CA 1
ATOM 5512 C C . LEU B 1 265 ? -17.359 34.312 19.188 1 91.38 265 LEU B C 1
ATOM 5514 O O . LEU B 1 265 ? -16.203 34.688 19.25 1 91.38 265 LEU B O 1
ATOM 5518 N N . ALA B 1 266 ? -17.734 33.188 18.703 1 93.06 266 ALA B N 1
ATOM 5519 C CA . ALA B 1 266 ? -16.734 32.156 18.375 1 93.06 266 ALA B CA 1
ATOM 5520 C C . ALA B 1 266 ? -16.156 32.406 16.984 1 93.06 266 ALA B C 1
ATOM 5522 O O . ALA B 1 266 ? -14.953 32.188 16.766 1 93.06 266 ALA B O 1
ATOM 5523 N N . PHE B 1 267 ? -17.047 32.875 16.094 1 96.62 267 PHE B N 1
ATOM 5524 C CA . PHE B 1 267 ? -16.609 32.969 14.703 1 96.62 267 PHE B CA 1
ATOM 5525 C C . PHE B 1 267 ? -17.047 34.312 14.109 1 96.62 267 PHE B C 1
ATOM 5527 O O . PHE B 1 267 ? -17.766 34.344 13.109 1 96.62 267 PHE B O 1
ATOM 5534 N N . PRO B 1 268 ? -16.531 35.375 14.633 1 96.25 268 PRO B N 1
ATOM 5535 C CA . PRO B 1 268 ? -16.969 36.688 14.148 1 96.25 268 PRO B CA 1
ATOM 5536 C C . PRO B 1 268 ? -16.625 36.906 12.68 1 96.25 268 PRO B C 1
ATOM 5538 O O . PRO B 1 268 ? -17.359 37.625 11.969 1 96.25 268 PRO B O 1
ATOM 5541 N N . GLY B 1 269 ? -15.523 36.344 12.234 1 97.44 269 GLY B N 1
ATOM 5542 C CA . GLY B 1 269 ? -15.172 36.469 10.828 1 97.44 269 GLY B CA 1
ATOM 5543 C C . GLY B 1 269 ? -16.188 35.844 9.906 1 97.44 269 GLY B C 1
ATOM 5544 O O . GLY B 1 269 ? -16.547 36.406 8.875 1 97.44 269 GLY B O 1
ATOM 5545 N N . HIS B 1 270 ? -16.625 34.688 10.25 1 98 270 HIS B N 1
ATOM 5546 C CA . HIS B 1 270 ? -17.641 34 9.461 1 98 270 HIS B CA 1
ATOM 5547 C C . HIS B 1 270 ? -18.938 34.781 9.414 1 98 270 HIS B C 1
ATOM 5549 O O . HIS B 1 270 ? -19.578 34.875 8.359 1 98 270 HIS B O 1
ATOM 5555 N N . VAL B 1 271 ? -19.344 35.281 10.531 1 97.25 271 VAL B N 1
ATOM 5556 C CA . VAL B 1 271 ? -20.547 36.094 10.594 1 97.25 271 VAL B CA 1
ATOM 5557 C C . VAL B 1 271 ? -20.391 37.344 9.719 1 97.25 271 VAL B C 1
ATOM 5559 O O . VAL B 1 271 ? -21.312 37.719 8.977 1 97.25 271 VAL B O 1
ATOM 5562 N N . ALA B 1 272 ? -19.234 37.969 9.797 1 97.75 272 ALA B N 1
ATOM 5563 C CA . ALA B 1 272 ? -18.969 39.156 8.969 1 97.75 272 ALA B CA 1
ATOM 5564 C C . ALA B 1 272 ? -19.031 38.812 7.48 1 97.75 272 ALA B C 1
ATOM 5566 O O . ALA B 1 272 ? -19.625 39.531 6.691 1 97.75 272 ALA B O 1
ATOM 5567 N N . ALA B 1 273 ? -18.438 37.719 7.098 1 98.25 273 ALA B N 1
ATOM 5568 C CA . ALA B 1 273 ? -18.453 37.25 5.707 1 98.25 273 ALA B CA 1
ATOM 5569 C C . ALA B 1 273 ? -19.875 36.969 5.246 1 98.25 273 ALA B C 1
ATOM 5571 O O . ALA B 1 273 ? -20.266 37.281 4.121 1 98.25 273 ALA B O 1
ATOM 5572 N N . PHE B 1 274 ? -20.625 36.312 6.137 1 97.62 274 PHE B N 1
ATOM 5573 C CA . PHE B 1 274 ? -22.016 35.969 5.844 1 97.62 274 PHE B CA 1
ATOM 5574 C C . PHE B 1 274 ? -22.844 37.219 5.602 1 97.62 274 PHE B C 1
ATOM 5576 O O . PHE B 1 274 ? -23.703 37.25 4.719 1 97.62 274 PHE B O 1
ATOM 5583 N N . LYS B 1 275 ? -22.547 38.312 6.285 1 97.5 275 LYS B N 1
ATOM 5584 C CA . LYS B 1 275 ? -23.297 39.562 6.195 1 97.5 275 LYS B CA 1
ATOM 5585 C C . LYS B 1 275 ? -22.719 40.469 5.109 1 97.5 275 LYS B C 1
ATOM 5587 O O . LYS B 1 275 ? -23.312 41.5 4.793 1 97.5 275 LYS B O 1
ATOM 5592 N N . GLY B 1 276 ? -21.594 40.094 4.613 1 97.81 276 GLY B N 1
ATOM 5593 C CA . GLY B 1 276 ? -20.922 40.906 3.623 1 97.81 276 GLY B CA 1
ATOM 5594 C C . GLY B 1 276 ? -20.25 42.125 4.223 1 97.81 276 GLY B C 1
ATOM 5595 O O . GLY B 1 276 ? -20.094 43.156 3.547 1 97.81 276 GLY B O 1
ATOM 5596 N N . ASP B 1 277 ? -20.016 42.094 5.48 1 97.94 277 ASP B N 1
ATOM 5597 C CA . ASP B 1 277 ? -19.359 43.188 6.18 1 97.94 277 ASP B CA 1
ATOM 5598 C C . ASP B 1 277 ? -17.844 43.156 5.949 1 97.94 277 ASP B C 1
ATOM 5600 O O . ASP B 1 277 ? -17.094 42.719 6.82 1 97.94 277 ASP B O 1
ATOM 5604 N N . LEU B 1 278 ? -17.375 43.688 4.871 1 98.12 278 LEU B N 1
ATOM 5605 C CA . LEU B 1 278 ? -15.977 43.656 4.445 1 98.12 278 LEU B CA 1
ATOM 5606 C C . LEU B 1 278 ? -15.086 44.406 5.418 1 98.12 278 LEU B C 1
ATOM 5608 O O . LEU B 1 278 ? -13.961 44 5.703 1 98.12 278 LEU B O 1
ATOM 5612 N N . GLU B 1 279 ? -15.578 45.469 5.926 1 97.81 279 GLU B N 1
ATOM 5613 C CA . GLU B 1 279 ? -14.789 46.281 6.848 1 97.81 279 GLU B CA 1
ATOM 5614 C C . GLU B 1 279 ? -14.453 45.5 8.117 1 97.81 279 GLU B C 1
ATOM 5616 O O . GLU B 1 279 ? -13.312 45.562 8.586 1 97.81 279 GLU B O 1
ATOM 5621 N N . MET B 1 280 ? -15.406 44.875 8.594 1 96.56 280 MET B N 1
ATOM 5622 C CA . MET B 1 280 ? -15.18 44.031 9.773 1 96.56 280 MET B CA 1
ATOM 5623 C C . MET B 1 280 ? -14.203 42.906 9.477 1 96.56 280 MET B C 1
ATOM 5625 O O . MET B 1 280 ? -13.328 42.625 10.289 1 96.56 280 MET B O 1
ATOM 5629 N N . LEU B 1 281 ? -14.328 42.312 8.367 1 97.12 281 LEU B N 1
ATOM 5630 C CA . LEU B 1 281 ? -13.438 41.25 7.961 1 97.12 281 LEU B CA 1
ATOM 5631 C C . LEU B 1 281 ? -11.992 41.719 7.91 1 97.12 281 LEU B C 1
ATOM 5633 O O . LEU B 1 281 ? -11.094 41.062 8.43 1 97.12 281 LEU B O 1
ATOM 5637 N N . LYS B 1 282 ? -11.828 42.875 7.312 1 97.81 282 LYS B N 1
ATOM 5638 C CA . LYS B 1 282 ? -10.492 43.438 7.199 1 97.81 282 LYS B CA 1
ATOM 5639 C C . LYS B 1 282 ? -9.891 43.688 8.578 1 97.81 282 LYS B C 1
ATOM 5641 O O . LYS B 1 282 ? -8.727 43.375 8.82 1 97.81 282 LYS B O 1
ATOM 5646 N N . LYS B 1 283 ? -10.672 44.219 9.43 1 96.75 283 LYS B N 1
ATOM 5647 C CA . LYS B 1 283 ? -10.203 44.531 10.773 1 96.75 283 LYS B CA 1
ATOM 5648 C C . LYS B 1 283 ? -9.773 43.281 11.523 1 96.75 283 LYS B C 1
ATOM 5650 O O . LYS B 1 283 ? -8.695 43.25 12.125 1 96.75 283 LYS B O 1
ATOM 5655 N N . LEU B 1 284 ? -10.578 42.25 11.484 1 97.25 284 LEU B N 1
ATOM 5656 C CA . LEU B 1 284 ? -10.32 41 12.203 1 97.25 284 LEU B CA 1
ATOM 5657 C C . LEU B 1 284 ? -9.047 40.344 11.695 1 97.25 284 LEU B C 1
ATOM 5659 O O . LEU B 1 284 ? -8.266 39.812 12.492 1 97.25 284 LEU B O 1
ATOM 5663 N N . ILE B 1 285 ? -8.812 40.344 10.398 1 96.19 285 ILE B N 1
ATOM 5664 C CA . ILE B 1 285 ? -7.668 39.688 9.797 1 96.19 285 ILE B CA 1
ATOM 5665 C C . ILE B 1 285 ? -6.41 40.531 10.016 1 96.19 285 ILE B C 1
ATOM 5667 O O . ILE B 1 285 ? -5.363 40 10.391 1 96.19 285 ILE B O 1
ATOM 5671 N N . ASP B 1 286 ? -6.523 41.844 9.844 1 95.75 286 ASP B N 1
ATOM 5672 C CA . ASP B 1 286 ? -5.383 42.75 10 1 95.75 286 ASP B CA 1
ATOM 5673 C C . ASP B 1 286 ? -4.883 42.75 11.445 1 95.75 286 ASP B C 1
ATOM 5675 O O . ASP B 1 286 ? -3.682 42.875 11.688 1 95.75 286 ASP B O 1
ATOM 5679 N N . ASP B 1 287 ? -5.852 42.594 12.375 1 95.12 287 ASP B N 1
ATOM 5680 C CA . ASP B 1 287 ? -5.5 42.625 13.797 1 95.12 287 ASP B CA 1
ATOM 5681 C C . ASP B 1 287 ? -5.004 41.25 14.258 1 95.12 287 ASP B C 1
ATOM 5683 O O . ASP B 1 287 ? -4.582 41.094 15.406 1 95.12 287 ASP B O 1
ATOM 5687 N N . GLY B 1 288 ? -5.043 40.281 13.414 1 95.62 288 GLY B N 1
ATOM 5688 C CA . GLY B 1 288 ? -4.547 38.969 13.734 1 95.62 288 GLY B CA 1
ATOM 5689 C C . GLY B 1 288 ? -5.496 38.156 14.602 1 95.62 288 GLY B C 1
ATOM 5690 O O . GLY B 1 288 ? -5.094 37.188 15.242 1 95.62 288 GLY B O 1
ATOM 5691 N N . VAL B 1 289 ? -6.758 38.594 14.68 1 96.69 289 VAL B N 1
ATOM 5692 C CA . VAL B 1 289 ? -7.758 37.906 15.5 1 96.69 289 VAL B CA 1
ATOM 5693 C C . VAL B 1 289 ? -8.086 36.531 14.914 1 96.69 289 VAL B C 1
ATOM 5695 O O . VAL B 1 289 ? -8.258 35.562 15.648 1 96.69 289 VAL B O 1
ATOM 5698 N N . ILE B 1 290 ? -8.164 36.5 13.594 1 96.88 290 ILE B N 1
ATOM 5699 C CA . ILE B 1 290 ? -8.477 35.281 12.891 1 96.88 290 ILE B CA 1
ATOM 5700 C C . ILE B 1 290 ? -7.555 35.125 11.688 1 96.88 290 ILE B C 1
ATOM 5702 O O . ILE B 1 290 ? -6.93 36.094 11.242 1 96.88 290 ILE B O 1
ATOM 5706 N N . ASN B 1 291 ? -7.477 33.875 11.258 1 96.12 291 ASN B N 1
ATOM 5707 C CA . ASN B 1 291 ? -6.738 33.562 10.039 1 96.12 291 ASN B CA 1
ATOM 5708 C C . ASN B 1 291 ? -7.613 33.719 8.797 1 96.12 291 ASN B C 1
ATOM 5710 O O . ASN B 1 291 ? -8.828 33.531 8.867 1 96.12 291 ASN B O 1
ATOM 5714 N N . ILE B 1 292 ? -7.031 34 7.711 1 96.19 292 ILE B N 1
ATOM 5715 C CA . ILE B 1 292 ? -7.742 34.25 6.465 1 96.19 292 ILE B CA 1
ATOM 5716 C C . ILE B 1 292 ? -8.492 33 6.035 1 96.19 292 ILE B C 1
ATOM 5718 O O . ILE B 1 292 ? -9.539 33.062 5.387 1 96.19 292 ILE B O 1
ATOM 5722 N N . ASN B 1 293 ? -7.926 31.828 6.383 1 97.38 293 ASN B N 1
ATOM 5723 C CA . ASN B 1 293 ? -8.539 30.562 6.027 1 97.38 293 ASN B CA 1
ATOM 5724 C C . ASN B 1 293 ? -9.086 29.828 7.254 1 97.38 293 ASN B C 1
ATOM 5726 O O . ASN B 1 293 ? -9.117 28.609 7.289 1 97.38 293 ASN B O 1
ATOM 5730 N N . GLU B 1 294 ? -9.492 30.578 8.195 1 96.81 294 GLU B N 1
ATOM 5731 C CA . GLU B 1 294 ? -10.07 29.984 9.398 1 96.81 294 GLU B CA 1
ATOM 5732 C C . GLU B 1 294 ? -11.273 29.109 9.062 1 96.81 294 GLU B C 1
ATOM 5734 O O . GLU B 1 294 ? -12.062 29.438 8.172 1 96.81 294 GLU B O 1
ATOM 5739 N N . ARG B 1 295 ? -11.375 28.031 9.758 1 96.88 295 ARG B N 1
ATOM 5740 C CA . ARG B 1 295 ? -12.484 27.109 9.547 1 96.88 295 ARG B CA 1
ATOM 5741 C C . ARG B 1 295 ? -13.398 27.062 10.766 1 96.88 295 ARG B C 1
ATOM 5743 O O . ARG B 1 295 ? -12.93 27.062 11.906 1 96.88 295 ARG B O 1
ATOM 5750 N N . ASP B 1 296 ? -14.688 27.047 10.531 1 96.12 296 ASP B N 1
ATOM 5751 C CA . ASP B 1 296 ? -15.633 26.938 11.633 1 96.12 296 ASP B CA 1
ATOM 5752 C C . ASP B 1 296 ? -15.93 25.469 11.961 1 96.12 296 ASP B C 1
ATOM 5754 O O . ASP B 1 296 ? -15.203 24.578 11.539 1 96.12 296 ASP B O 1
ATOM 5758 N N . ASN B 1 297 ? -17 25.219 12.75 1 93.88 297 ASN B N 1
ATOM 5759 C CA . ASN B 1 297 ? -17.297 23.875 13.227 1 93.88 297 ASN B CA 1
ATOM 5760 C C . ASN B 1 297 ? -17.703 22.953 12.078 1 93.88 297 ASN B C 1
ATOM 5762 O O . ASN B 1 297 ? -17.578 21.719 12.195 1 93.88 297 ASN B O 1
ATOM 5766 N N . ASN B 1 298 ? -18.078 23.547 10.992 1 95.12 298 ASN B N 1
ATOM 5767 C CA . ASN B 1 298 ? -18.484 22.766 9.836 1 95.12 298 ASN B CA 1
ATOM 5768 C C . ASN B 1 298 ? -17.375 22.672 8.797 1 95.12 298 ASN B C 1
ATOM 5770 O O . ASN B 1 298 ? -17.594 22.188 7.688 1 95.12 298 ASN B O 1
ATOM 5774 N N . GLY B 1 299 ? -16.312 23.25 9.117 1 96.38 299 GLY B N 1
ATOM 5775 C CA . GLY B 1 299 ? -15.195 23.234 8.195 1 96.38 299 GLY B CA 1
ATOM 5776 C C . GLY B 1 299 ? -15.273 24.312 7.141 1 96.38 299 GLY B C 1
ATOM 5777 O O . GLY B 1 299 ? -14.445 24.375 6.23 1 96.38 299 GLY B O 1
ATOM 5778 N N . SER B 1 300 ? -16.203 25.172 7.27 1 97.88 300 SER B N 1
ATOM 5779 C CA . SER B 1 300 ? -16.375 26.25 6.301 1 97.88 300 SER B CA 1
ATOM 5780 C C . SER B 1 300 ? -15.406 27.391 6.562 1 97.88 300 SER B C 1
ATOM 5782 O O . SER B 1 300 ? -15.156 27.75 7.715 1 97.88 300 SER B O 1
ATOM 5784 N N . THR B 1 301 ? -14.898 27.891 5.484 1 98.31 301 THR B N 1
ATOM 5785 C CA . THR B 1 301 ? -14.047 29.078 5.57 1 98.31 301 THR B CA 1
ATOM 5786 C C . THR B 1 301 ? -14.859 30.344 5.363 1 98.31 301 THR B C 1
ATOM 5788 O O . THR B 1 301 ? -16.062 30.281 5.117 1 98.31 301 THR B O 1
ATOM 5791 N N . LEU B 1 302 ? -14.156 31.5 5.531 1 98.44 302 LEU B N 1
ATOM 5792 C CA . LEU B 1 302 ? -14.781 32.781 5.262 1 98.44 302 LEU B CA 1
ATOM 5793 C C . LEU B 1 302 ? -15.297 32.844 3.828 1 98.44 302 LEU B C 1
ATOM 5795 O O . LEU B 1 302 ? -16.375 33.406 3.576 1 98.44 302 LEU B O 1
ATOM 5799 N N . MET B 1 303 ? -14.578 32.219 2.938 1 97.88 303 MET B N 1
ATOM 5800 C CA . MET B 1 303 ? -14.969 32.188 1.53 1 97.88 303 MET B CA 1
ATOM 5801 C C . MET B 1 303 ? -16.281 31.453 1.334 1 97.88 303 MET B C 1
ATOM 5803 O O . MET B 1 303 ? -17.125 31.859 0.53 1 97.88 303 MET B O 1
ATOM 5807 N N . HIS B 1 304 ? -16.422 30.375 2.029 1 98.06 304 HIS B N 1
ATOM 5808 C CA . HIS B 1 304 ? -17.688 29.641 1.948 1 98.06 304 HIS B CA 1
ATOM 5809 C C . HIS B 1 304 ? -18.875 30.516 2.316 1 98.06 304 HIS B C 1
ATOM 5811 O O . HIS B 1 304 ? -19.875 30.531 1.611 1 98.06 304 HIS B O 1
ATOM 5817 N N . LYS B 1 305 ? -18.75 31.219 3.469 1 98.25 305 LYS B N 1
ATOM 5818 C CA . LYS B 1 305 ? -19.828 32.062 3.975 1 98.25 305 LYS B CA 1
ATOM 5819 C C . LYS B 1 305 ? -20.141 33.188 3.002 1 98.25 305 LYS B C 1
ATOM 5821 O O . LYS B 1 305 ? -21.312 33.469 2.711 1 98.25 305 LYS B O 1
ATOM 5826 N N . ALA B 1 306 ? -19.141 33.844 2.516 1 98.56 306 ALA B N 1
ATOM 5827 C CA . ALA B 1 306 ? -19.328 34.906 1.551 1 98.56 306 ALA B CA 1
ATOM 5828 C C . ALA B 1 306 ? -19.938 34.406 0.253 1 98.56 306 ALA B C 1
ATOM 5830 O O . ALA B 1 306 ? -20.828 35.031 -0.325 1 98.56 306 ALA B O 1
ATOM 5831 N N . ALA B 1 307 ? -19.469 33.281 -0.238 1 98 307 ALA B N 1
ATOM 5832 C CA . ALA B 1 307 ? -19.953 32.656 -1.473 1 98 307 ALA B CA 1
ATOM 5833 C C . ALA B 1 307 ? -21.438 32.281 -1.357 1 98 307 ALA B C 1
ATOM 5835 O O . ALA B 1 307 ? -22.203 32.5 -2.287 1 98 307 ALA B O 1
ATOM 5836 N N . GLY B 1 308 ? -21.797 31.75 -0.278 1 97.5 308 GLY B N 1
ATOM 5837 C CA . GLY B 1 308 ? -23.156 31.312 -0.059 1 97.5 308 GLY B CA 1
ATOM 5838 C C . GLY B 1 308 ? -24.156 32.469 -0.063 1 97.5 308 GLY B C 1
ATOM 5839 O O . GLY B 1 308 ? -25.344 32.25 -0.316 1 97.5 308 GLY B O 1
ATOM 5840 N N . GLN B 1 309 ? -23.672 33.625 0.243 1 97.88 309 GLN B N 1
ATOM 5841 C CA . GLN B 1 309 ? -24.531 34.812 0.271 1 97.88 309 GLN B CA 1
ATOM 5842 C C . GLN B 1 309 ? -24.297 35.688 -0.955 1 97.88 309 GLN B C 1
ATOM 5844 O O . GLN B 1 309 ? -24.938 36.719 -1.106 1 97.88 309 GLN B O 1
ATOM 5849 N N . GLY B 1 310 ? -23.344 35.281 -1.785 1 97.44 310 GLY B N 1
ATOM 5850 C CA . GLY B 1 310 ? -23.062 36 -3.027 1 97.44 310 GLY B CA 1
ATOM 5851 C C . GLY B 1 310 ? -22.375 37.312 -2.814 1 97.44 310 GLY B C 1
ATOM 5852 O O . GLY B 1 310 ? -22.609 38.281 -3.559 1 97.44 310 GLY B O 1
ATOM 5853 N N . HIS B 1 311 ? -21.688 37.5 -1.776 1 98.06 311 HIS B N 1
ATOM 5854 C CA . HIS B 1 311 ? -20.969 38.75 -1.512 1 98.06 311 HIS B CA 1
ATOM 5855 C C . HIS B 1 311 ? -19.672 38.844 -2.326 1 98.06 311 HIS B C 1
ATOM 5857 O O . HIS B 1 311 ? -18.594 38.5 -1.822 1 98.06 311 HIS B O 1
ATOM 5863 N N . VAL B 1 312 ? -19.688 39.312 -3.449 1 97.44 312 VAL B N 1
ATOM 5864 C CA . VAL B 1 312 ? -18.609 39.312 -4.441 1 97.44 312 VAL B CA 1
ATOM 5865 C C . VAL B 1 312 ? -17.453 40.156 -3.971 1 97.44 312 VAL B C 1
ATOM 5867 O O . VAL B 1 312 ? -16.281 39.812 -4.148 1 97.44 312 VAL B O 1
ATOM 5870 N N . GLU B 1 313 ? -17.781 41.281 -3.363 1 97.75 313 GLU B N 1
ATOM 5871 C CA . GLU B 1 313 ? -16.719 42.156 -2.889 1 97.75 313 GLU B CA 1
ATOM 5872 C C . GLU B 1 313 ? -15.875 41.469 -1.822 1 97.75 313 GLU B C 1
ATOM 5874 O O . GLU B 1 313 ? -14.648 41.562 -1.829 1 97.75 313 GLU B O 1
ATOM 5879 N N . CYS B 1 314 ? -16.547 40.812 -0.934 1 98.06 314 CYS B N 1
ATOM 5880 C CA . CYS B 1 314 ? -15.828 40.062 0.086 1 98.06 314 CYS B CA 1
ATOM 5881 C C . CYS B 1 314 ? -14.953 38.969 -0.547 1 98.06 314 CYS B C 1
ATOM 5883 O O . CYS B 1 314 ? -13.797 38.812 -0.162 1 98.06 314 CYS B O 1
ATOM 5885 N N . LEU B 1 315 ? -15.508 38.312 -1.505 1 97.88 315 LEU B N 1
ATOM 5886 C CA . LEU B 1 315 ? -14.789 37.219 -2.176 1 97.88 315 LEU B CA 1
ATOM 5887 C C . LEU B 1 315 ? -13.555 37.75 -2.889 1 97.88 315 LEU B C 1
ATOM 5889 O O . LEU B 1 315 ? -12.477 37.156 -2.787 1 97.88 315 LEU B O 1
ATOM 5893 N N . GLN B 1 316 ? -13.695 38.812 -3.596 1 97.38 316 GLN B N 1
ATOM 5894 C CA . GLN B 1 316 ? -12.578 39.438 -4.309 1 97.38 316 GLN B CA 1
ATOM 5895 C C . GLN B 1 316 ? -11.453 39.812 -3.348 1 97.38 316 GLN B C 1
ATOM 5897 O O . GLN B 1 316 ? -10.273 39.562 -3.633 1 97.38 316 GLN B O 1
ATOM 5902 N N . TRP B 1 317 ? -11.836 40.375 -2.262 1 97.69 317 TRP B N 1
ATOM 5903 C CA . TRP B 1 317 ? -10.836 40.75 -1.275 1 97.69 317 TRP B CA 1
ATOM 5904 C C . TRP B 1 317 ? -10.141 39.531 -0.681 1 97.69 317 TRP B C 1
ATOM 5906 O O . TRP B 1 317 ? -8.914 39.531 -0.524 1 97.69 317 TRP B O 1
ATOM 5916 N N . LEU B 1 318 ? -10.914 38.531 -0.33 1 96.81 318 LEU B N 1
ATOM 5917 C CA . LEU B 1 318 ? -10.359 37.312 0.224 1 96.81 318 LEU B CA 1
ATOM 5918 C C . LEU B 1 318 ? -9.375 36.688 -0.75 1 96.81 318 LEU B C 1
ATOM 5920 O O . LEU B 1 318 ? -8.297 36.219 -0.348 1 96.81 318 LEU B O 1
ATOM 5924 N N . ILE B 1 319 ? -9.711 36.625 -1.967 1 94.56 319 ILE B N 1
ATOM 5925 C CA . ILE B 1 319 ? -8.844 36.062 -3.002 1 94.56 319 ILE B CA 1
ATOM 5926 C C . ILE B 1 319 ? -7.551 36.875 -3.068 1 94.56 319 ILE B C 1
ATOM 5928 O O . ILE B 1 319 ? -6.457 36.281 -3.109 1 94.56 319 ILE B O 1
ATOM 5932 N N . LYS B 1 320 ? -7.668 38.156 -3.051 1 93.19 320 LYS B N 1
ATOM 5933 C CA . LYS B 1 320 ? -6.508 39.031 -3.115 1 93.19 320 LYS B CA 1
ATOM 5934 C C . LYS B 1 320 ? -5.582 38.812 -1.921 1 93.19 320 LYS B C 1
ATOM 5936 O O . LYS B 1 320 ? -4.359 38.906 -2.055 1 93.19 320 LYS B O 1
ATOM 5941 N N . MET B 1 321 ? -6.207 38.5 -0.794 1 93.31 321 MET B N 1
ATOM 5942 C CA . MET B 1 321 ? -5.438 38.344 0.437 1 93.31 321 MET B CA 1
ATOM 5943 C C . MET B 1 321 ? -4.852 36.938 0.53 1 93.31 321 MET B C 1
ATOM 5945 O O . MET B 1 321 ? -4.078 36.625 1.444 1 93.31 321 MET B O 1
ATOM 5949 N N . GLY B 1 322 ? -5.203 36.125 -0.357 1 91.06 322 GLY B N 1
ATOM 5950 C CA . GLY B 1 322 ? -4.555 34.812 -0.44 1 91.06 322 GLY B CA 1
ATOM 5951 C C . GLY B 1 322 ? -5.398 33.688 0.132 1 91.06 322 GLY B C 1
ATOM 5952 O O . GLY B 1 322 ? -4.879 32.625 0.467 1 91.06 322 GLY B O 1
ATOM 5953 N N . ALA B 1 323 ? -6.688 33.906 0.344 1 95.19 323 ALA B N 1
ATOM 5954 C CA . ALA B 1 323 ? -7.566 32.812 0.783 1 95.19 323 ALA B CA 1
ATOM 5955 C C . ALA B 1 323 ? -7.59 31.672 -0.237 1 95.19 323 ALA B C 1
ATOM 5957 O O . ALA B 1 323 ? -7.57 31.922 -1.445 1 95.19 323 ALA B O 1
ATOM 5958 N N . ASP B 1 324 ? -7.621 30.5 0.198 1 93.81 324 ASP B N 1
ATOM 5959 C CA . ASP B 1 324 ? -7.574 29.328 -0.67 1 93.81 324 ASP B CA 1
ATOM 5960 C C . ASP B 1 324 ? -8.984 28.859 -1.029 1 93.81 324 ASP B C 1
ATOM 5962 O O . ASP B 1 324 ? -9.719 28.391 -0.164 1 93.81 324 ASP B O 1
ATOM 5966 N N . SER B 1 325 ? -9.312 28.875 -2.256 1 94.25 325 SER B N 1
ATOM 5967 C CA . SER B 1 325 ? -10.656 28.562 -2.717 1 94.25 325 SER B CA 1
ATOM 5968 C C . SER B 1 325 ? -10.852 27.047 -2.855 1 94.25 325 SER B C 1
ATOM 5970 O O . SER B 1 325 ? -11.961 26.594 -3.115 1 94.25 325 SER B O 1
ATOM 5972 N N . ASN B 1 326 ? -9.781 26.266 -2.6 1 92.06 326 ASN B N 1
ATOM 5973 C CA . ASN B 1 326 ? -9.867 24.812 -2.783 1 92.06 326 ASN B CA 1
ATOM 5974 C C . ASN B 1 326 ? -10.18 24.094 -1.472 1 92.06 326 ASN B C 1
ATOM 5976 O O . ASN B 1 326 ? -10.406 22.891 -1.459 1 92.06 326 ASN B O 1
ATOM 5980 N N . ILE B 1 327 ? -10.211 24.828 -0.388 1 95.44 327 ILE B N 1
ATOM 5981 C CA . ILE B 1 327 ? -10.531 24.203 0.897 1 95.44 327 ILE B CA 1
ATOM 5982 C C . ILE B 1 327 ? -11.969 23.703 0.887 1 95.44 327 ILE B C 1
ATOM 5984 O O . ILE B 1 327 ? -12.875 24.406 0.424 1 95.44 327 ILE B O 1
ATOM 5988 N N . THR B 1 328 ? -12.195 22.469 1.254 1 93.94 328 THR B N 1
ATOM 5989 C CA . THR B 1 328 ? -13.547 21.922 1.327 1 93.94 328 THR B CA 1
ATOM 5990 C C . THR B 1 328 ? -14.039 21.875 2.771 1 93.94 328 THR B C 1
ATOM 5992 O O . THR B 1 328 ? -13.234 21.75 3.701 1 93.94 328 THR B O 1
ATOM 5995 N N . ASN B 1 329 ? -15.32 22.062 2.934 1 95.5 329 ASN B N 1
ATOM 5996 C CA . ASN B 1 329 ? -15.914 21.891 4.258 1 95.5 329 ASN B CA 1
ATOM 5997 C C . ASN B 1 329 ? -16.203 20.422 4.562 1 95.5 329 ASN B C 1
ATOM 5999 O O . ASN B 1 329 ? -15.766 19.547 3.828 1 95.5 329 ASN B O 1
ATOM 6003 N N . LYS B 1 330 ? -16.875 20.172 5.672 1 93.44 330 LYS B N 1
ATOM 6004 C CA . LYS B 1 330 ? -17.141 18.797 6.098 1 93.44 330 LYS B CA 1
ATOM 6005 C C . LYS B 1 330 ? -18.047 18.062 5.113 1 93.44 330 LYS B C 1
ATOM 6007 O O . LYS B 1 330 ? -18.016 16.844 5.027 1 93.44 330 LYS B O 1
ATOM 6012 N N . ALA B 1 331 ? -18.812 18.828 4.391 1 90.88 331 ALA B N 1
ATOM 6013 C CA . ALA B 1 331 ? -19.688 18.266 3.367 1 90.88 331 ALA B CA 1
ATOM 6014 C C . ALA B 1 331 ? -18.938 18.078 2.049 1 90.88 331 ALA B C 1
ATOM 6016 O O . ALA B 1 331 ? -19.547 17.781 1.021 1 90.88 331 ALA B O 1
ATOM 6017 N N . ARG B 1 332 ? -17.672 18.438 2.014 1 90.31 332 ARG B N 1
ATOM 6018 C CA . ARG B 1 332 ? -16.781 18.266 0.862 1 90.31 332 ARG B CA 1
ATOM 6019 C C . ARG B 1 332 ? -17.109 19.281 -0.228 1 90.31 332 ARG B C 1
ATOM 6021 O O . ARG B 1 332 ? -16.953 19 -1.416 1 90.31 332 ARG B O 1
ATOM 6028 N N . GLU B 1 333 ? -17.625 20.406 0.176 1 92.31 333 GLU B N 1
ATOM 6029 C CA . GLU B 1 333 ? -17.953 21.469 -0.768 1 92.31 333 GLU B CA 1
ATOM 6030 C C . GLU B 1 333 ? -16.891 22.562 -0.767 1 92.31 333 GLU B C 1
ATOM 6032 O O . GLU B 1 333 ? -16.469 23.031 0.295 1 92.31 333 GLU B O 1
ATOM 6037 N N . LYS B 1 334 ? -16.531 22.938 -1.944 1 93.81 334 LYS B N 1
ATOM 6038 C CA . LYS B 1 334 ? -15.727 24.156 -2.094 1 93.81 334 LYS B CA 1
ATOM 6039 C C . LYS B 1 334 ? -16.594 25.406 -2.041 1 93.81 334 LYS B C 1
ATOM 6041 O O . LYS B 1 334 ? -17.812 25.312 -2.182 1 93.81 334 LYS B O 1
ATOM 6046 N N . PRO B 1 335 ? -15.953 26.531 -1.831 1 96.75 335 PRO B N 1
ATOM 6047 C CA . PRO B 1 335 ? -16.75 27.766 -1.872 1 96.75 335 PRO B CA 1
ATOM 6048 C C . PRO B 1 335 ? -17.516 27.922 -3.178 1 96.75 335 PRO B C 1
ATOM 6050 O O . PRO B 1 335 ? -18.672 28.375 -3.17 1 96.75 335 PRO B O 1
ATOM 6053 N N . SER B 1 336 ? -16.969 27.484 -4.324 1 94.38 336 SER B N 1
ATOM 6054 C CA . SER B 1 336 ? -17.656 27.562 -5.605 1 94.38 336 SER B CA 1
ATOM 6055 C C . SER B 1 336 ? -18.906 26.688 -5.625 1 94.38 336 SER B C 1
ATOM 6057 O O . SER B 1 336 ? -19.922 27.062 -6.199 1 94.38 336 SER B O 1
ATOM 6059 N N . ASP B 1 337 ? -18.781 25.516 -5.012 1 91.12 337 ASP B N 1
ATOM 6060 C CA . ASP B 1 337 ? -19.922 24.609 -4.918 1 91.12 337 ASP B CA 1
ATOM 6061 C C . ASP B 1 337 ? -21.062 25.234 -4.113 1 91.12 337 ASP B C 1
ATOM 6063 O O . ASP B 1 337 ? -22.234 25.094 -4.465 1 91.12 337 ASP B O 1
ATOM 6067 N N . VAL B 1 338 ? -20.719 25.891 -3.035 1 95.5 338 VAL B N 1
ATOM 6068 C CA . VAL B 1 338 ? -21.703 26.547 -2.191 1 95.5 338 VAL B CA 1
ATOM 6069 C C . VAL B 1 338 ? -22.391 27.672 -2.977 1 95.5 338 VAL B C 1
ATOM 6071 O O . VAL B 1 338 ? -23.609 27.828 -2.914 1 95.5 338 VAL B O 1
ATOM 6074 N N . ALA B 1 339 ? -21.578 28.438 -3.684 1 96.38 339 ALA B N 1
ATOM 6075 C CA . ALA B 1 339 ? -22.125 29.5 -4.512 1 96.38 339 ALA B CA 1
ATOM 6076 C C . ALA B 1 339 ? -23.109 28.953 -5.539 1 96.38 339 ALA B C 1
ATOM 6078 O O . ALA B 1 339 ? -24.156 29.562 -5.797 1 96.38 339 ALA B O 1
ATOM 6079 N N . LYS B 1 340 ? -22.766 27.828 -6.098 1 92.31 340 LYS B N 1
ATOM 6080 C CA . LYS B 1 340 ? -23.625 27.172 -7.078 1 92.31 340 LYS B CA 1
ATOM 6081 C C . LYS B 1 340 ? -24.938 26.734 -6.438 1 92.31 340 LYS B C 1
ATOM 6083 O O . LYS B 1 340 ? -26.016 26.922 -7.016 1 92.31 340 LYS B O 1
ATOM 6088 N N . ARG B 1 341 ? -24.781 26.109 -5.328 1 92.81 341 ARG B N 1
ATOM 6089 C CA . ARG B 1 341 ? -25.938 25.594 -4.617 1 92.81 341 ARG B CA 1
ATOM 6090 C C . ARG B 1 341 ? -26.953 26.688 -4.348 1 92.81 341 ARG B C 1
ATOM 6092 O O . ARG B 1 341 ? -28.172 26.469 -4.441 1 92.81 341 ARG B O 1
ATOM 6099 N N . PHE B 1 342 ? -26.547 27.906 -4.105 1 95.06 342 PHE B N 1
ATOM 6100 C CA . PHE B 1 342 ? -27.438 29.016 -3.783 1 95.06 342 PHE B CA 1
ATOM 6101 C C . PHE B 1 342 ? -27.625 29.938 -4.988 1 95.06 342 PHE B C 1
ATOM 6103 O O . PHE B 1 342 ? -28.172 31.031 -4.863 1 95.06 342 PHE B O 1
ATOM 6110 N N . ALA B 1 343 ? -27.141 29.562 -6.176 1 93.56 343 ALA B N 1
ATOM 6111 C CA . ALA B 1 343 ? -27.375 30.188 -7.48 1 93.56 343 ALA B CA 1
ATOM 6112 C C . ALA B 1 343 ? -26.844 31.609 -7.512 1 93.56 343 ALA B C 1
ATOM 6114 O O . ALA B 1 343 ? -27.531 32.531 -7.992 1 93.56 343 ALA B O 1
ATOM 6115 N N . HIS B 1 344 ? -25.781 31.859 -6.875 1 95.12 344 HIS B N 1
ATOM 6116 C CA . HIS B 1 344 ? -25.094 33.156 -6.996 1 95.12 344 HIS B CA 1
ATOM 6117 C C . HIS B 1 344 ? -24.094 33.125 -8.164 1 95.12 344 HIS B C 1
ATOM 6119 O O . HIS B 1 344 ? -22.906 32.875 -7.969 1 95.12 344 HIS B O 1
ATOM 6125 N N . LEU B 1 345 ? -24.469 33.469 -9.297 1 93.19 345 LEU B N 1
ATOM 6126 C CA . LEU B 1 345 ? -23.75 33.281 -10.547 1 93.19 345 LEU B CA 1
ATOM 6127 C C . LEU B 1 345 ? -22.469 34.094 -10.586 1 93.19 345 LEU B C 1
ATOM 6129 O O . LEU B 1 345 ? -21.438 33.625 -11.07 1 93.19 345 LEU B O 1
ATOM 6133 N N . ALA B 1 346 ? -22.609 35.344 -10.109 1 94.94 346 ALA B N 1
ATOM 6134 C CA . ALA B 1 346 ? -21.422 36.188 -10.109 1 94.94 346 ALA B CA 1
ATOM 6135 C C . ALA B 1 346 ? -20.312 35.594 -9.258 1 94.94 346 ALA B C 1
ATOM 6137 O O . ALA B 1 346 ? -19.141 35.625 -9.633 1 94.94 346 ALA B O 1
ATOM 6138 N N . ALA B 1 347 ? -20.703 35.062 -8.109 1 95.62 347 ALA B N 1
ATOM 6139 C CA . ALA B 1 347 ? -19.75 34.406 -7.223 1 95.62 347 ALA B CA 1
ATOM 6140 C C . ALA B 1 347 ? -19.156 33.156 -7.871 1 95.62 347 ALA B C 1
ATOM 6142 O O . ALA B 1 347 ? -17.953 32.906 -7.75 1 95.62 347 ALA B O 1
ATOM 6143 N N . VAL B 1 348 ? -19.938 32.406 -8.516 1 93.81 348 VAL B N 1
ATOM 6144 C CA . VAL B 1 348 ? -19.5 31.188 -9.211 1 93.81 348 VAL B CA 1
ATOM 6145 C C . VAL B 1 348 ? -18.469 31.547 -10.266 1 93.81 348 VAL B C 1
ATOM 6147 O O . VAL B 1 348 ? -17.406 30.906 -10.344 1 93.81 348 VAL B O 1
ATOM 6150 N N . LYS B 1 349 ? -18.719 32.469 -11.086 1 92.5 349 LYS B N 1
ATOM 6151 C CA . LYS B 1 349 ? -17.812 32.875 -12.156 1 92.5 349 LYS B CA 1
ATOM 6152 C C . LYS B 1 349 ? -16.469 33.344 -11.594 1 92.5 349 LYS B C 1
ATOM 6154 O O . LYS B 1 349 ? -15.414 33 -12.133 1 92.5 349 LYS B O 1
ATOM 6159 N N . LEU B 1 350 ? -16.578 34.094 -10.508 1 93.38 350 LEU B N 1
ATOM 6160 C CA . LEU B 1 350 ? -15.367 34.625 -9.875 1 93.38 350 LEU B CA 1
ATOM 6161 C C . LEU B 1 350 ? -14.508 33.469 -9.352 1 93.38 350 LEU B C 1
ATOM 6163 O O . LEU B 1 350 ? -13.297 33.438 -9.562 1 93.38 350 LEU B O 1
ATOM 6167 N N . LEU B 1 351 ? -15.141 32.5 -8.734 1 92.62 351 LEU B N 1
ATOM 6168 C CA . LEU B 1 351 ? -14.43 31.422 -8.07 1 92.62 351 LEU B CA 1
ATOM 6169 C C . LEU B 1 351 ? -13.977 30.375 -9.086 1 92.62 351 LEU B C 1
ATOM 6171 O O . LEU B 1 351 ? -12.93 29.75 -8.914 1 92.62 351 LEU B O 1
ATOM 6175 N N . GLU B 1 352 ? -14.727 30.062 -10.086 1 83.5 352 GLU B N 1
ATOM 6176 C CA . GLU B 1 352 ? -14.367 29.094 -11.109 1 83.5 352 GLU B CA 1
ATOM 6177 C C . GLU B 1 352 ? -13.25 29.609 -12.008 1 83.5 352 GLU B C 1
ATOM 6179 O O . GLU B 1 352 ? -12.461 28.844 -12.547 1 83.5 352 GLU B O 1
ATOM 6184 N N . GLY B 1 353 ? -13.289 30.812 -12.273 1 74.5 353 GLY B N 1
ATOM 6185 C CA . GLY B 1 353 ? -12.211 31.406 -13.039 1 74.5 353 GLY B CA 1
ATOM 6186 C C . GLY B 1 353 ? -10.844 31.172 -12.438 1 74.5 353 GLY B C 1
ATOM 6187 O O . GLY B 1 353 ? -9.828 31.188 -13.141 1 74.5 353 GLY B O 1
ATOM 6188 N N . LEU B 1 354 ? -10.969 30.844 -11.227 1 67.44 354 LEU B N 1
ATOM 6189 C CA . LEU B 1 354 ? -9.719 30.562 -10.523 1 67.44 354 LEU B CA 1
ATOM 6190 C C . LEU B 1 354 ? -9.242 29.141 -10.812 1 67.44 354 LEU B C 1
ATOM 6192 O O . LEU B 1 354 ? -8.055 28.844 -10.648 1 67.44 354 LEU B O 1
ATOM 6196 N N . GLN B 1 355 ? -10.422 28.359 -11.102 1 62.22 355 GLN B N 1
ATOM 6197 C CA . GLN B 1 355 ? -10.094 26.969 -11.328 1 62.22 355 GLN B CA 1
ATOM 6198 C C . GLN B 1 355 ? -9.859 26.672 -12.805 1 62.22 355 GLN B C 1
ATOM 6200 O O . GLN B 1 355 ? -10.688 27.031 -13.648 1 62.22 355 GLN B O 1
ATOM 6205 N N . LYS B 1 356 ? -8.734 26.891 -13.344 1 51.47 356 LYS B N 1
ATOM 6206 C CA . LYS B 1 356 ? -8.414 26.812 -14.766 1 51.47 356 LYS B CA 1
ATOM 6207 C C . LYS B 1 356 ? -9.062 25.594 -15.406 1 51.47 356 LYS B C 1
ATOM 6209 O O . LYS B 1 356 ? -9.383 25.609 -16.594 1 51.47 356 LYS B O 1
ATOM 6214 N N . TYR B 1 357 ? -9.227 24.422 -14.734 1 47.44 357 TYR B N 1
ATOM 6215 C CA . TYR B 1 357 ? -9.602 23.234 -15.484 1 47.44 357 TYR B CA 1
ATOM 6216 C C . TYR B 1 357 ? -10.852 22.594 -14.891 1 47.44 357 TYR B C 1
ATOM 6218 O O . TYR B 1 357 ? -10.93 22.359 -13.68 1 47.44 357 TYR B O 1
ATOM 6226 N N . ASP B 1 358 ? -12.016 22.984 -15.383 1 46.72 358 ASP B N 1
ATOM 6227 C CA . ASP B 1 358 ? -13.32 22.469 -14.992 1 46.72 358 ASP B CA 1
ATOM 6228 C C . ASP B 1 358 ? -13.375 20.953 -15.102 1 46.72 358 ASP B C 1
ATOM 6230 O O . ASP B 1 358 ? -12.805 20.375 -16.031 1 46.72 358 ASP B O 1
ATOM 6234 N N . ILE B 1 359 ? -13.656 20.266 -14.086 1 47.66 359 ILE B N 1
ATOM 6235 C CA . ILE B 1 359 ? -13.844 18.844 -13.875 1 47.66 359 ILE B CA 1
ATOM 6236 C C . ILE B 1 359 ? -14.852 18.297 -14.883 1 47.66 359 ILE B C 1
ATOM 6238 O O . ILE B 1 359 ? -15.258 17.141 -14.797 1 47.66 359 ILE B O 1
ATOM 6242 N N . ASP B 1 360 ? -15.477 19.141 -15.625 1 43.81 360 ASP B N 1
ATOM 6243 C CA . ASP B 1 360 ? -16.562 18.391 -16.25 1 43.81 360 ASP B CA 1
ATOM 6244 C C . ASP B 1 360 ? -16.047 17.078 -16.844 1 43.81 360 ASP B C 1
ATOM 6246 O O . ASP B 1 360 ? -16.812 16.328 -17.469 1 43.81 360 ASP B O 1
ATOM 6250 N N . ASP B 1 361 ? -14.75 16.984 -17.109 1 46.81 361 ASP B N 1
ATOM 6251 C CA . ASP B 1 361 ? -14.453 15.922 -18.078 1 46.81 361 ASP B CA 1
ATOM 6252 C C . ASP B 1 361 ? -14.383 14.562 -17.391 1 46.81 361 ASP B C 1
ATOM 6254 O O . ASP B 1 361 ? -13.633 14.375 -16.438 1 46.81 361 ASP B O 1
ATOM 6258 N N . GLU B 1 362 ? -15.391 13.82 -17.422 1 47.28 362 GLU B N 1
ATOM 6259 C CA . GLU B 1 362 ? -15.609 12.391 -17.219 1 47.28 362 GLU B CA 1
ATOM 6260 C C . GLU B 1 362 ? -14.32 11.602 -17.422 1 47.28 362 GLU B C 1
ATOM 6262 O O . GLU B 1 362 ? -14.352 10.375 -17.594 1 47.28 362 GLU B O 1
ATOM 6267 N N . SER B 1 363 ? -13.289 12.219 -17.781 1 50.41 363 SER B N 1
ATOM 6268 C CA . SER B 1 363 ? -12.25 11.383 -18.375 1 50.41 363 SER B CA 1
ATOM 6269 C C . SER B 1 363 ? -11.578 10.508 -17.312 1 50.41 363 SER B C 1
ATOM 6271 O O . SER B 1 363 ? -11.422 10.93 -16.172 1 50.41 363 SER B O 1
ATOM 6273 N N . GLU B 1 364 ? -11.68 9.266 -17.5 1 54.06 364 GLU B N 1
ATOM 6274 C CA . GLU B 1 364 ? -10.961 8.203 -16.797 1 54.06 364 GLU B CA 1
ATOM 6275 C C . GLU B 1 364 ? -9.555 8.648 -16.422 1 54.06 364 GLU B C 1
ATOM 6277 O O . GLU B 1 364 ? -8.898 9.375 -17.172 1 54.06 364 GLU B O 1
ATOM 6282 N N . ILE B 1 365 ? -9.305 8.742 -15.172 1 56.81 365 ILE B N 1
ATOM 6283 C CA . ILE B 1 365 ? -7.977 9 -14.625 1 56.81 365 ILE B CA 1
ATOM 6284 C C . ILE B 1 365 ? -6.922 8.305 -15.484 1 56.81 365 ILE B C 1
ATOM 6286 O O . ILE B 1 365 ? -6.957 7.078 -15.648 1 56.81 365 ILE B O 1
ATOM 6290 N N . ASP B 1 366 ? -6.438 8.906 -16.453 1 63.41 366 ASP B N 1
ATOM 6291 C CA . ASP B 1 366 ? -5.273 8.367 -17.156 1 63.41 366 ASP B CA 1
ATOM 6292 C C . ASP B 1 366 ? -3.977 8.844 -16.5 1 63.41 366 ASP B C 1
ATOM 6294 O O . ASP B 1 366 ? -3.615 10.016 -16.594 1 63.41 366 ASP B O 1
ATOM 6298 N N . GLU B 1 367 ? -3.412 8.039 -15.711 1 64.75 367 GLU B N 1
ATOM 6299 C CA . GLU B 1 367 ? -2.168 8.312 -15 1 64.75 367 GLU B CA 1
ATOM 6300 C C . GLU B 1 367 ? -1.119 8.914 -15.93 1 64.75 367 GLU B C 1
ATOM 6302 O O . GLU B 1 367 ? -0.19 9.586 -15.477 1 64.75 367 GLU B O 1
ATOM 6307 N N . ASN B 1 368 ? -1.335 8.656 -17.094 1 66.88 368 ASN B N 1
ATOM 6308 C CA . ASN B 1 368 ? -0.34 9.141 -18.047 1 66.88 368 ASN B CA 1
ATOM 6309 C C . ASN B 1 368 ? -0.729 10.5 -18.625 1 66.88 368 ASN B C 1
ATOM 6311 O O . ASN B 1 368 ? 0.026 11.086 -19.406 1 66.88 368 ASN B O 1
ATOM 6315 N N . ASP B 1 369 ? -1.837 10.898 -18.203 1 70.19 369 ASP B N 1
ATOM 6316 C CA . ASP B 1 369 ? -2.275 12.203 -18.703 1 70.19 369 ASP B CA 1
ATOM 6317 C C . ASP B 1 369 ? -1.928 13.312 -17.719 1 70.19 369 ASP B C 1
ATOM 6319 O O . ASP B 1 369 ? -2.451 13.352 -16.609 1 70.19 369 ASP B O 1
ATOM 6323 N N . ILE B 1 370 ? -1.06 14.195 -18.109 1 71 370 ILE B N 1
ATOM 6324 C CA . ILE B 1 370 ? -0.59 15.336 -17.328 1 71 370 ILE B CA 1
ATOM 6325 C C . ILE B 1 370 ? -1.779 16.188 -16.891 1 71 370 ILE B C 1
ATOM 6327 O O . ILE B 1 370 ? -1.74 16.828 -15.836 1 71 370 ILE B O 1
ATOM 6331 N N . LYS B 1 371 ? -2.791 16.141 -17.719 1 73.94 371 LYS B N 1
ATOM 6332 C CA . LYS B 1 371 ? -3.953 16.969 -17.438 1 73.94 371 LYS B CA 1
ATOM 6333 C C . LYS B 1 371 ? -4.602 16.594 -16.109 1 73.94 371 LYS B C 1
ATOM 6335 O O . LYS B 1 371 ? -5.23 17.422 -15.461 1 73.94 371 LYS B O 1
ATOM 6340 N N . PHE B 1 372 ? -4.262 15.422 -15.883 1 76.94 372 PHE B N 1
ATOM 6341 C CA . PHE B 1 372 ? -4.785 14.906 -14.625 1 76.94 372 PHE B CA 1
ATOM 6342 C C . PHE B 1 372 ? -4.148 15.617 -13.438 1 76.94 372 PHE B C 1
ATOM 6344 O O . PHE B 1 372 ? -4.789 15.805 -12.398 1 76.94 372 PHE B O 1
ATOM 6351 N N . PHE B 1 373 ? -2.982 16.094 -13.641 1 84.56 373 PHE B N 1
ATOM 6352 C CA . PHE B 1 373 ? -2.23 16.625 -12.508 1 84.56 373 PHE B CA 1
ATOM 6353 C C . PHE B 1 373 ? -2.34 18.141 -12.445 1 84.56 373 PHE B C 1
ATOM 6355 O O . PHE B 1 373 ? -1.854 18.766 -11.5 1 84.56 373 PHE B O 1
ATOM 6362 N N . ILE B 1 374 ? -2.924 18.688 -13.383 1 81.88 374 ILE B N 1
ATOM 6363 C CA . ILE B 1 374 ? -3.109 20.141 -13.391 1 81.88 374 ILE B CA 1
ATOM 6364 C C . ILE B 1 374 ? -4.195 20.531 -12.391 1 81.88 374 ILE B C 1
ATOM 6366 O O . ILE B 1 374 ? -4.07 21.531 -11.688 1 81.88 374 ILE B O 1
ATOM 6370 N N . ARG B 1 375 ? -5.137 19.703 -12.367 1 81.81 375 ARG B N 1
ATOM 6371 C CA . ARG B 1 375 ? -6.156 19.891 -11.336 1 81.81 375 ARG B CA 1
ATOM 6372 C C . ARG B 1 375 ? -5.648 19.453 -9.969 1 81.81 375 ARG B C 1
ATOM 6374 O O . ARG B 1 375 ? -4.949 18.438 -9.859 1 81.81 375 ARG B O 1
ATOM 6381 N N . HIS B 1 376 ? -5.992 20.281 -9.016 1 87.62 376 HIS B N 1
ATOM 6382 C CA . HIS B 1 376 ? -5.461 19.953 -7.703 1 87.62 376 HIS B CA 1
ATOM 6383 C C . HIS B 1 376 ? -6.371 20.469 -6.594 1 87.62 376 HIS B C 1
ATOM 6385 O O . HIS B 1 376 ? -7.23 21.328 -6.84 1 87.62 376 HIS B O 1
ATOM 6391 N N . GLY B 1 377 ? -6.273 19.906 -5.465 1 89.06 377 GLY B N 1
ATOM 6392 C CA . GLY B 1 377 ? -6.879 20.438 -4.246 1 89.06 377 GLY B CA 1
ATOM 6393 C C . GLY B 1 377 ? -6.031 21.484 -3.564 1 89.06 377 GLY B C 1
ATOM 6394 O O . GLY B 1 377 ? -5.484 22.375 -4.227 1 89.06 377 GLY B O 1
ATOM 6395 N N . VAL B 1 378 ? -6.09 21.422 -2.299 1 90.69 378 VAL B N 1
ATOM 6396 C CA . VAL B 1 378 ? -5.266 22.344 -1.529 1 90.69 378 VAL B CA 1
ATOM 6397 C C . VAL B 1 378 ? -3.791 22.016 -1.73 1 90.69 378 VAL B C 1
ATOM 6399 O O . VAL B 1 378 ? -3.367 20.875 -1.515 1 90.69 378 VAL B O 1
ATOM 6402 N N . GLU B 1 379 ? -3.086 22.984 -2.178 1 91.06 379 GLU B N 1
ATOM 6403 C CA . GLU B 1 379 ? -1.656 22.812 -2.414 1 91.06 379 GLU B CA 1
ATOM 6404 C C . GLU B 1 379 ? -0.831 23.516 -1.341 1 91.06 379 GLU B C 1
ATOM 6406 O O . GLU B 1 379 ? -0.888 24.734 -1.212 1 91.06 379 GLU B O 1
ATOM 6411 N N . GLY B 1 380 ? -0.121 22.734 -0.58 1 92.12 380 GLY B N 1
ATOM 6412 C CA . GLY B 1 380 ? 0.736 23.328 0.428 1 92.12 380 GLY B CA 1
ATOM 6413 C C . GLY B 1 380 ? -0.022 23.781 1.664 1 92.12 380 GLY B C 1
ATOM 6414 O O . GLY B 1 380 ? -0.989 23.141 2.074 1 92.12 380 GLY B O 1
ATOM 6415 N N . SER B 1 381 ? 0.477 24.781 2.273 1 95.19 381 SER B N 1
ATOM 6416 C CA . SER B 1 381 ? -0.056 25.219 3.561 1 95.19 381 SER B CA 1
ATOM 6417 C C . SER B 1 381 ? -1.114 26.312 3.381 1 95.19 381 SER B C 1
ATOM 6419 O O . SER B 1 381 ? -1.08 27.062 2.404 1 95.19 381 SER B O 1
ATOM 6421 N N . THR B 1 382 ? -1.998 26.375 4.289 1 95.06 382 THR B N 1
ATOM 6422 C CA . THR B 1 382 ? -3.109 27.312 4.16 1 95.06 382 THR B CA 1
ATOM 6423 C C . THR B 1 382 ? -3.041 28.375 5.246 1 95.06 382 THR B C 1
ATOM 6425 O O . THR B 1 382 ? -3.691 29.422 5.141 1 95.06 382 THR B O 1
ATOM 6428 N N . ASP B 1 383 ? -2.32 28.188 6.305 1 94.75 383 ASP B N 1
ATOM 6429 C CA . ASP B 1 383 ? -2.207 29.172 7.375 1 94.75 383 ASP B CA 1
ATOM 6430 C C . ASP B 1 383 ? -1.329 30.344 6.953 1 94.75 383 ASP B C 1
ATOM 6432 O O . ASP B 1 383 ? -1.492 31.469 7.449 1 94.75 383 ASP B O 1
ATOM 6436 N N . ALA B 1 384 ? -0.337 30.016 6.113 1 86.5 384 ALA B N 1
ATOM 6437 C CA . ALA B 1 384 ? 0.588 31.062 5.691 1 86.5 384 ALA B CA 1
ATOM 6438 C C . ALA B 1 384 ? 0.639 31.172 4.168 1 86.5 384 ALA B C 1
ATOM 6440 O O . ALA B 1 384 ? 0.346 30.203 3.463 1 86.5 384 ALA B O 1
ATOM 6441 N N . LYS B 1 385 ? 0.911 32.406 3.789 1 76.62 385 LYS B N 1
ATOM 6442 C CA . LYS B 1 385 ? 1.059 32.625 2.35 1 76.62 385 LYS B CA 1
ATOM 6443 C C . LYS B 1 385 ? 2.357 32 1.839 1 76.62 385 LYS B C 1
ATOM 6445 O O . LYS B 1 385 ? 3.369 32 2.543 1 76.62 385 LYS B O 1
ATOM 6450 N N . ASP B 1 386 ? 2.24 31.453 0.684 1 69.06 386 ASP B N 1
ATOM 6451 C CA . ASP B 1 386 ? 3.379 30.781 0.06 1 69.06 386 ASP B CA 1
ATOM 6452 C C . ASP B 1 386 ? 4.484 31.781 -0.272 1 69.06 386 ASP B C 1
ATOM 6454 O O . ASP B 1 386 ? 4.246 32.781 -0.967 1 69.06 386 ASP B O 1
ATOM 6458 N N . ASP B 1 387 ? 5.652 31.641 0.312 1 70.81 387 ASP B N 1
ATOM 6459 C CA . ASP B 1 387 ? 6.797 32.531 0.122 1 70.81 387 ASP B CA 1
ATOM 6460 C C . ASP B 1 387 ? 7.699 32.031 -1.001 1 70.81 387 ASP B C 1
ATOM 6462 O O . ASP B 1 387 ? 8.57 32.75 -1.478 1 70.81 387 ASP B O 1
ATOM 6466 N N . ILE B 1 388 ? 7.59 30.859 -1.499 1 80.75 388 ILE B N 1
ATOM 6467 C CA . ILE B 1 388 ? 8.609 30.25 -2.348 1 80.75 388 ILE B CA 1
ATOM 6468 C C . ILE B 1 388 ? 8.352 30.625 -3.807 1 80.75 388 ILE B C 1
ATOM 6470 O O . ILE B 1 388 ? 9.297 30.75 -4.594 1 80.75 388 ILE B O 1
ATOM 6474 N N . GLY B 1 389 ? 7.32 31.188 -4.211 1 82.88 389 GLY B N 1
ATOM 6475 C CA . GLY B 1 389 ? 7.004 31.641 -5.559 1 82.88 389 GLY B CA 1
ATOM 6476 C C . GLY B 1 389 ? 7.262 30.578 -6.613 1 82.88 389 GLY B C 1
ATOM 6477 O O . GLY B 1 389 ? 7.848 30.875 -7.66 1 82.88 389 GLY B O 1
ATOM 6478 N N . LEU B 1 390 ? 6.949 29.344 -6.492 1 89.25 390 LEU B N 1
ATOM 6479 C CA . LEU B 1 390 ? 7.086 28.266 -7.48 1 89.25 390 LEU B CA 1
ATOM 6480 C C . LEU B 1 390 ? 6.113 28.469 -8.641 1 89.25 390 LEU B C 1
ATOM 6482 O O . LEU B 1 390 ? 5 28.969 -8.438 1 89.25 390 LEU B O 1
ATOM 6486 N N . SER B 1 391 ? 6.609 28.109 -9.852 1 90.44 391 SER B N 1
ATOM 6487 C CA . SER B 1 391 ? 5.727 28.172 -11.008 1 90.44 391 SER B CA 1
ATOM 6488 C C . SER B 1 391 ? 4.672 27.062 -10.953 1 90.44 391 SER B C 1
ATOM 6490 O O . SER B 1 391 ? 4.824 26.094 -10.227 1 90.44 391 SER B O 1
ATOM 6492 N N . GLU B 1 392 ? 3.602 27.25 -11.719 1 88.56 392 GLU B N 1
ATOM 6493 C CA . GLU B 1 392 ? 2.559 26.234 -11.797 1 88.56 392 GLU B CA 1
ATOM 6494 C C . GLU B 1 392 ? 3.109 24.922 -12.359 1 88.56 392 GLU B C 1
ATOM 6496 O O . GLU B 1 392 ? 2.695 23.844 -11.938 1 88.56 392 GLU B O 1
ATOM 6501 N N . SER B 1 393 ? 3.979 25.094 -13.297 1 90.56 393 SER B N 1
ATOM 6502 C CA . SER B 1 393 ? 4.602 23.906 -13.891 1 90.56 393 SER B CA 1
ATOM 6503 C C . SER B 1 393 ? 5.414 23.141 -12.852 1 90.56 393 SER B C 1
ATOM 6505 O O . SER B 1 393 ? 5.379 21.906 -12.812 1 90.56 393 SER B O 1
ATOM 6507 N N . ASP B 1 394 ? 6.133 23.875 -12.008 1 92.06 394 ASP B N 1
ATOM 6508 C CA . ASP B 1 394 ? 6.914 23.25 -10.953 1 92.06 394 ASP B CA 1
ATOM 6509 C C . ASP B 1 394 ? 6.016 22.484 -9.984 1 92.06 394 ASP B C 1
ATOM 6511 O O . ASP B 1 394 ? 6.348 21.375 -9.562 1 92.06 394 ASP B O 1
ATOM 6515 N N . LYS B 1 395 ? 4.957 23.062 -9.695 1 92.94 395 LYS B N 1
ATOM 6516 C CA . LYS B 1 395 ? 4.016 22.453 -8.766 1 92.94 395 LYS B CA 1
ATOM 6517 C C . LYS B 1 395 ? 3.398 21.188 -9.367 1 92.94 395 LYS B C 1
ATOM 6519 O O . LYS B 1 395 ? 3.268 20.172 -8.688 1 92.94 395 LYS B O 1
ATOM 6524 N N . THR B 1 396 ? 3.039 21.297 -10.633 1 91.88 396 THR B N 1
ATOM 6525 C CA . THR B 1 396 ? 2.482 20.141 -11.328 1 91.88 396 THR B CA 1
ATOM 6526 C C . THR B 1 396 ? 3.5 19.016 -11.391 1 91.88 396 THR B C 1
ATOM 6528 O O . THR B 1 396 ? 3.154 17.844 -11.172 1 91.88 396 THR B O 1
ATOM 6531 N N . ASP B 1 397 ? 4.695 19.359 -11.695 1 93.06 397 ASP B N 1
ATOM 6532 C CA . ASP B 1 397 ? 5.758 18.359 -11.766 1 93.06 397 ASP B CA 1
ATOM 6533 C C . ASP B 1 397 ? 5.945 17.656 -10.414 1 93.06 397 ASP B C 1
ATOM 6535 O O . ASP B 1 397 ? 6.191 16.453 -10.352 1 93.06 397 ASP B O 1
ATOM 6539 N N . ALA B 1 398 ? 5.906 18.469 -9.375 1 94.94 398 ALA B N 1
ATOM 6540 C CA . ALA B 1 398 ? 6.035 17.906 -8.031 1 94.94 398 ALA B CA 1
ATOM 6541 C C . ALA B 1 398 ? 4.93 16.891 -7.746 1 94.94 398 ALA B C 1
ATOM 6543 O O . ALA B 1 398 ? 5.18 15.836 -7.176 1 94.94 398 ALA B O 1
ATOM 6544 N N . ARG B 1 399 ? 3.744 17.203 -8.156 1 93.94 399 ARG B N 1
ATOM 6545 C CA . ARG B 1 399 ? 2.611 16.312 -7.977 1 93.94 399 ARG B CA 1
ATOM 6546 C C . ARG B 1 399 ? 2.816 15.016 -8.758 1 93.94 399 ARG B C 1
ATOM 6548 O O . ARG B 1 399 ? 2.518 13.922 -8.258 1 93.94 399 ARG B O 1
ATOM 6555 N N . VAL B 1 400 ? 3.312 15.172 -9.984 1 93.31 400 VAL B N 1
ATOM 6556 C CA . VAL B 1 400 ? 3.568 14.016 -10.828 1 93.31 400 VAL B CA 1
ATOM 6557 C C . VAL B 1 400 ? 4.602 13.109 -10.156 1 93.31 400 VAL B C 1
ATOM 6559 O O . VAL B 1 400 ? 4.418 11.891 -10.094 1 93.31 400 VAL B O 1
ATOM 6562 N N . ARG B 1 401 ? 5.672 13.688 -9.641 1 94.75 401 ARG B N 1
ATOM 6563 C CA . ARG B 1 401 ? 6.715 12.906 -8.984 1 94.75 401 ARG B CA 1
ATOM 6564 C C . ARG B 1 401 ? 6.176 12.203 -7.742 1 94.75 401 ARG B C 1
ATOM 6566 O O . ARG B 1 401 ? 6.504 11.039 -7.488 1 94.75 401 ARG B O 1
ATOM 6573 N N . ALA B 1 402 ? 5.383 12.914 -7.004 1 96.12 402 ALA B N 1
ATOM 6574 C CA . ALA B 1 402 ? 4.789 12.32 -5.812 1 96.12 402 ALA B CA 1
ATOM 6575 C C . ALA B 1 402 ? 3.859 11.164 -6.18 1 96.12 402 ALA B C 1
ATOM 6577 O O . ALA B 1 402 ? 3.844 10.133 -5.508 1 96.12 402 ALA B O 1
ATOM 6578 N N . TYR B 1 403 ? 3.086 11.344 -7.23 1 94.31 403 TYR B N 1
ATOM 6579 C CA . TYR B 1 403 ? 2.186 10.289 -7.688 1 94.31 403 TYR B CA 1
ATOM 6580 C C . TYR B 1 403 ? 2.967 9.062 -8.141 1 94.31 403 TYR B C 1
ATOM 6582 O O . TYR B 1 403 ? 2.607 7.93 -7.797 1 94.31 403 TYR B O 1
ATOM 6590 N N . LYS B 1 404 ? 3.965 9.258 -8.922 1 94.19 404 LYS B N 1
ATOM 6591 C CA . LYS B 1 404 ? 4.797 8.156 -9.391 1 94.19 404 LYS B CA 1
ATOM 6592 C C . LYS B 1 404 ? 5.371 7.359 -8.227 1 94.19 404 LYS B C 1
ATOM 6594 O O . LYS B 1 404 ? 5.457 6.133 -8.281 1 94.19 404 LYS B O 1
ATOM 6599 N N . LYS B 1 405 ? 5.758 8.039 -7.172 1 96.12 405 LYS B N 1
ATOM 6600 C CA . LYS B 1 405 ? 6.27 7.363 -5.98 1 96.12 405 LYS B CA 1
ATOM 6601 C C . LYS B 1 405 ? 5.199 6.484 -5.344 1 96.12 405 LYS B C 1
ATOM 6603 O O . LYS B 1 405 ? 5.488 5.375 -4.883 1 96.12 405 LYS B O 1
ATOM 6608 N N . THR B 1 406 ? 3.971 6.957 -5.297 1 96.25 406 THR B N 1
ATOM 6609 C CA . THR B 1 406 ? 2.873 6.156 -4.766 1 96.25 406 THR B CA 1
ATOM 6610 C C . THR B 1 406 ? 2.67 4.895 -5.598 1 96.25 406 THR B C 1
ATOM 6612 O O . THR B 1 406 ? 2.463 3.811 -5.051 1 96.25 406 THR B O 1
ATOM 6615 N N . VAL B 1 407 ? 2.699 5.055 -6.926 1 94.88 407 VAL B N 1
ATOM 6616 C CA . VAL B 1 407 ? 2.5 3.922 -7.824 1 94.88 407 VAL B CA 1
ATOM 6617 C C . VAL B 1 407 ? 3.607 2.893 -7.613 1 94.88 407 VAL B C 1
ATOM 6619 O O . VAL B 1 407 ? 3.342 1.691 -7.539 1 94.88 407 VAL B O 1
ATOM 6622 N N . GLU B 1 408 ? 4.789 3.369 -7.523 1 96.12 408 GLU B N 1
ATOM 6623 C CA . GLU B 1 408 ? 5.934 2.492 -7.297 1 96.12 408 GLU B CA 1
ATOM 6624 C C . GLU B 1 408 ? 5.781 1.71 -5.996 1 96.12 408 GLU B C 1
ATOM 6626 O O . GLU B 1 408 ? 5.969 0.492 -5.969 1 96.12 408 GLU B O 1
ATOM 6631 N N . LEU B 1 409 ? 5.469 2.393 -4.902 1 97.31 409 LEU B N 1
ATOM 6632 C CA . LEU B 1 409 ? 5.34 1.751 -3.6 1 97.31 409 LEU B CA 1
ATOM 6633 C C . LEU B 1 409 ? 4.16 0.785 -3.582 1 97.31 409 LEU B C 1
ATOM 6635 O O . LEU B 1 409 ? 4.211 -0.251 -2.914 1 97.31 409 LEU B O 1
ATOM 6639 N N . ARG B 1 410 ? 3.098 1.122 -4.324 1 96.88 410 ARG B N 1
ATOM 6640 C CA . ARG B 1 410 ? 1.968 0.205 -4.441 1 96.88 410 ARG B CA 1
ATOM 6641 C C . ARG B 1 410 ? 2.389 -1.097 -5.117 1 96.88 410 ARG B C 1
ATOM 6643 O O . ARG B 1 410 ? 1.995 -2.182 -4.68 1 96.88 410 ARG B O 1
ATOM 6650 N N . HIS B 1 411 ? 3.123 -0.945 -6.141 1 97.19 411 HIS B N 1
ATOM 6651 C CA . HIS B 1 411 ? 3.613 -2.127 -6.844 1 97.19 411 HIS B CA 1
ATOM 6652 C C . HIS B 1 411 ? 4.504 -2.975 -5.941 1 97.19 411 HIS B C 1
ATOM 6654 O O . HIS B 1 411 ? 4.355 -4.195 -5.887 1 97.19 411 HIS B O 1
ATOM 6660 N N . LEU B 1 412 ? 5.422 -2.355 -5.262 1 97.75 412 LEU B N 1
ATOM 6661 C CA . LEU B 1 412 ? 6.305 -3.066 -4.348 1 97.75 412 LEU B CA 1
ATOM 6662 C C . LEU B 1 412 ? 5.508 -3.744 -3.238 1 97.75 412 LEU B C 1
ATOM 6664 O O . LEU B 1 412 ? 5.84 -4.855 -2.818 1 97.75 412 LEU B O 1
ATOM 6668 N N . LEU B 1 413 ? 4.488 -3.055 -2.762 1 97.62 413 LEU B N 1
ATOM 6669 C CA . LEU B 1 413 ? 3.641 -3.65 -1.734 1 97.62 413 LEU B CA 1
ATOM 6670 C C . LEU B 1 413 ? 2.924 -4.883 -2.27 1 97.62 413 LEU B C 1
ATOM 6672 O O . LEU B 1 413 ? 2.801 -5.891 -1.564 1 97.62 413 LEU B O 1
ATOM 6676 N N . GLU B 1 414 ? 2.479 -4.859 -3.504 1 97.31 414 GLU B N 1
ATOM 6677 C CA . GLU B 1 414 ? 1.852 -6.02 -4.133 1 97.31 414 GLU B CA 1
ATOM 6678 C C . GLU B 1 414 ? 2.805 -7.211 -4.164 1 97.31 414 GLU B C 1
ATOM 6680 O O . GLU B 1 414 ? 2.408 -8.336 -3.859 1 97.31 414 GLU B O 1
ATOM 6685 N N . ILE B 1 415 ? 3.977 -6.965 -4.582 1 97.88 415 ILE B N 1
ATOM 6686 C CA . ILE B 1 415 ? 4.984 -8.016 -4.625 1 97.88 415 ILE B CA 1
ATOM 6687 C C . ILE B 1 415 ? 5.203 -8.586 -3.225 1 97.88 415 ILE B C 1
ATOM 6689 O O . ILE B 1 415 ? 5.227 -9.805 -3.035 1 97.88 415 ILE B O 1
ATOM 6693 N N . ALA B 1 416 ? 5.359 -7.691 -2.227 1 98 416 ALA B N 1
ATOM 6694 C CA . ALA B 1 416 ? 5.605 -8.125 -0.855 1 98 416 ALA B CA 1
ATOM 6695 C C . ALA B 1 416 ? 4.441 -8.961 -0.326 1 98 416 ALA B C 1
ATOM 6697 O O . ALA B 1 416 ? 4.652 -9.977 0.342 1 98 416 ALA B O 1
ATOM 6698 N N . GLU B 1 417 ? 3.275 -8.539 -0.585 1 96.81 417 GLU B N 1
ATOM 6699 C CA . GLU B 1 417 ? 2.098 -9.281 -0.151 1 96.81 417 GLU B CA 1
ATOM 6700 C C . GLU B 1 417 ? 2.033 -10.656 -0.823 1 96.81 417 GLU B C 1
ATOM 6702 O O . GLU B 1 417 ? 1.642 -11.641 -0.196 1 96.81 417 GLU B O 1
ATOM 6707 N N . SER B 1 418 ? 2.346 -10.672 -2.088 1 97.19 418 SER B N 1
ATOM 6708 C CA . SER B 1 418 ? 2.398 -11.945 -2.805 1 97.19 418 SER B CA 1
ATOM 6709 C C . SER B 1 418 ? 3.453 -12.875 -2.209 1 97.19 418 SER B C 1
ATOM 6711 O O . SER B 1 418 ? 3.211 -14.07 -2.035 1 97.19 418 SER B O 1
ATOM 6713 N N . ASN B 1 419 ? 4.609 -12.344 -1.894 1 97.75 419 ASN B N 1
ATOM 6714 C CA . ASN B 1 419 ? 5.66 -13.125 -1.252 1 97.75 419 ASN B CA 1
ATOM 6715 C C . ASN B 1 419 ? 5.18 -13.734 0.063 1 97.75 419 ASN B C 1
ATOM 6717 O O . ASN B 1 419 ? 5.418 -14.914 0.328 1 97.75 419 ASN B O 1
ATOM 6721 N N . TYR B 1 420 ? 4.578 -12.922 0.828 1 96.75 420 TYR B N 1
ATOM 6722 C CA . TYR B 1 420 ? 4.066 -13.375 2.113 1 96.75 420 TYR B CA 1
ATOM 6723 C C . TYR B 1 420 ? 3.062 -14.508 1.929 1 96.75 420 TYR B C 1
ATOM 6725 O O . TYR B 1 420 ? 3.115 -15.516 2.637 1 96.75 420 TYR B O 1
ATOM 6733 N N . LYS B 1 421 ? 2.234 -14.344 0.989 1 95.38 421 LYS B N 1
ATOM 6734 C CA . LYS B 1 421 ? 1.241 -15.375 0.698 1 95.38 421 LYS B CA 1
ATOM 6735 C C . LYS B 1 421 ? 1.907 -16.656 0.224 1 95.38 421 LYS B C 1
ATOM 6737 O O . LYS B 1 421 ? 1.526 -17.75 0.647 1 95.38 421 LYS B O 1
ATOM 6742 N N . GLN B 1 422 ? 2.852 -16.547 -0.619 1 96.19 422 GLN B N 1
ATOM 6743 C CA . GLN B 1 422 ? 3.541 -17.703 -1.166 1 96.19 422 GLN B CA 1
ATOM 6744 C C . GLN B 1 422 ? 4.258 -18.484 -0.068 1 96.19 422 GLN B C 1
ATOM 6746 O O . GLN B 1 422 ? 4.449 -19.703 -0.183 1 96.19 422 GLN B O 1
ATOM 6751 N N . LEU B 1 423 ? 4.613 -17.781 0.975 1 96.06 423 LEU B N 1
ATOM 6752 C CA . LEU B 1 423 ? 5.293 -18.438 2.09 1 96.06 423 LEU B CA 1
ATOM 6753 C C . LEU B 1 423 ? 4.289 -19 3.092 1 96.06 423 LEU B C 1
ATOM 6755 O O . LEU B 1 423 ? 4.676 -19.484 4.156 1 96.06 423 LEU B O 1
ATOM 6759 N N . GLY B 1 424 ? 3.004 -18.891 2.707 1 93.81 424 GLY B N 1
ATOM 6760 C CA . GLY B 1 424 ? 1.96 -19.469 3.537 1 93.81 424 GLY B CA 1
ATOM 6761 C C . GLY B 1 424 ? 1.294 -18.469 4.449 1 93.81 424 GLY B C 1
ATOM 6762 O O . GLY B 1 424 ? 0.536 -18.828 5.348 1 93.81 424 GLY B O 1
ATOM 6763 N N . GLY B 1 425 ? 1.631 -17.172 4.246 1 91.38 425 GLY B N 1
ATOM 6764 C CA . GLY B 1 425 ? 1.067 -16.141 5.102 1 91.38 425 GLY B CA 1
ATOM 6765 C C . GLY B 1 425 ? -0.437 -16 4.961 1 91.38 425 GLY B C 1
ATOM 6766 O O . GLY B 1 425 ? -0.977 -16.125 3.859 1 91.38 425 GLY B O 1
ATOM 6767 N N . ILE B 1 426 ? -1.117 -15.797 6.035 1 87.75 426 ILE B N 1
ATOM 6768 C CA . ILE B 1 426 ? -2.559 -15.578 6.074 1 87.75 426 ILE B CA 1
ATOM 6769 C C . ILE B 1 426 ? -2.844 -14.094 6.301 1 87.75 426 ILE B C 1
ATOM 6771 O O . ILE B 1 426 ? -2.367 -13.508 7.273 1 87.75 426 ILE B O 1
ATOM 6775 N N . LYS B 1 427 ? -3.523 -13.531 5.387 1 84.81 427 LYS B N 1
ATOM 6776 C CA . LYS B 1 427 ? -3.844 -12.109 5.496 1 84.81 427 LYS B CA 1
ATOM 6777 C C . LYS B 1 427 ? -5.02 -11.883 6.441 1 84.81 427 LYS B C 1
ATOM 6779 O O . LYS B 1 427 ? -5.887 -12.75 6.582 1 84.81 427 LYS B O 1
ATOM 6784 N N . GLU B 1 428 ? -5.016 -10.711 7.035 1 75.94 428 GLU B N 1
ATOM 6785 C CA . GLU B 1 428 ? -6.105 -10.352 7.938 1 75.94 428 GLU B CA 1
ATOM 6786 C C . GLU B 1 428 ? -7.449 -10.367 7.211 1 75.94 428 GLU B C 1
ATOM 6788 O O . GLU B 1 428 ? -8.461 -10.789 7.773 1 75.94 428 GLU B O 1
ATOM 6793 N N . GLU B 1 429 ? -7.418 -9.898 6.012 1 76.25 429 GLU B N 1
ATOM 6794 C CA . GLU B 1 429 ? -8.648 -9.859 5.23 1 76.25 429 GLU B CA 1
ATOM 6795 C C . GLU B 1 429 ? -9.203 -11.266 5.004 1 76.25 429 GLU B C 1
ATOM 6797 O O . GLU B 1 429 ? -10.422 -11.461 5 1 76.25 429 GLU B O 1
ATOM 6802 N N . ASP B 1 430 ? -8.344 -12.227 4.828 1 74.38 430 ASP B N 1
ATOM 6803 C CA . ASP B 1 430 ? -8.758 -13.609 4.629 1 74.38 430 ASP B CA 1
ATOM 6804 C C . ASP B 1 430 ? -9.406 -14.18 5.895 1 74.38 430 ASP B C 1
ATOM 6806 O O . ASP B 1 430 ? -10.375 -14.938 5.82 1 74.38 430 ASP B O 1
ATOM 6810 N N . LEU B 1 431 ? -8.852 -13.75 6.953 1 72.69 431 LEU B N 1
ATOM 6811 C CA . LEU B 1 431 ? -9.398 -14.211 8.227 1 72.69 431 LEU B CA 1
ATOM 6812 C C . LEU B 1 431 ? -10.781 -13.609 8.477 1 72.69 431 LEU B C 1
ATOM 6814 O O . LEU B 1 431 ? -11.695 -14.305 8.93 1 72.69 431 LEU B O 1
ATOM 6818 N N . LYS B 1 432 ? -10.906 -12.312 8.156 1 73.81 432 LYS B N 1
ATOM 6819 C CA . LYS B 1 432 ? -12.188 -11.641 8.328 1 73.81 432 LYS B CA 1
ATOM 6820 C C . LYS B 1 432 ? -13.258 -12.266 7.43 1 73.81 432 LYS B C 1
ATOM 6822 O O . LYS B 1 432 ? -14.391 -12.469 7.859 1 73.81 432 LYS B O 1
ATOM 6827 N N . GLN B 1 433 ? -12.898 -12.586 6.262 1 72.31 433 GLN B N 1
ATOM 6828 C CA . GLN B 1 433 ? -13.828 -13.203 5.324 1 72.31 433 GLN B CA 1
ATOM 6829 C C . GLN B 1 433 ? -14.258 -14.586 5.797 1 72.31 433 GLN B C 1
ATOM 6831 O O . GLN B 1 433 ? -15.422 -14.961 5.676 1 72.31 433 GLN B O 1
ATOM 6836 N N . LYS B 1 434 ? -13.312 -15.32 6.254 1 72.62 434 LYS B N 1
ATOM 6837 C CA . LYS B 1 434 ? -13.625 -16.656 6.773 1 72.62 434 LYS B CA 1
ATOM 6838 C C . LYS B 1 434 ? -14.562 -16.578 7.973 1 72.62 434 LYS B C 1
ATOM 6840 O O . LYS B 1 434 ? -15.477 -17.391 8.109 1 72.62 434 LYS B O 1
ATOM 6845 N N . LYS B 1 435 ? -14.344 -15.531 8.75 1 72 435 LYS B N 1
ATOM 6846 C CA . LYS B 1 435 ? -15.211 -15.328 9.906 1 72 435 LYS B CA 1
ATOM 6847 C C . LYS B 1 435 ? -16.625 -14.977 9.469 1 72 435 LYS B C 1
ATOM 6849 O O . LYS B 1 435 ? -17.609 -15.492 10.031 1 72 435 LYS B O 1
ATOM 6854 N N . GLU B 1 436 ? -16.688 -14.203 8.5 1 72.31 436 GLU B N 1
ATOM 6855 C CA . GLU B 1 436 ? -18 -13.812 7.984 1 72.31 436 GLU B CA 1
ATOM 6856 C C . GLU B 1 436 ? -18.719 -15 7.34 1 72.31 436 GLU B C 1
ATOM 6858 O O . GLU B 1 436 ? -19.922 -15.141 7.48 1 72.31 436 GLU B O 1
ATOM 6863 N N . GLN B 1 437 ? -18 -15.844 6.695 1 69.44 437 GLN B N 1
ATOM 6864 C CA . GLN B 1 437 ? -18.578 -17.016 6.051 1 69.44 437 GLN B CA 1
ATOM 6865 C C . GLN B 1 437 ? -19.062 -18.031 7.09 1 69.44 437 GLN B C 1
ATOM 6867 O O . GLN B 1 437 ? -20.125 -18.625 6.938 1 69.44 437 GLN B O 1
ATOM 6872 N N . LEU B 1 438 ? -18.266 -18.188 8.109 1 70.5 438 LEU B N 1
ATOM 6873 C CA . LEU B 1 438 ? -18.641 -19.125 9.172 1 70.5 438 LEU B CA 1
ATOM 6874 C C . LEU B 1 438 ? -19.891 -18.641 9.906 1 70.5 438 LEU B C 1
ATOM 6876 O O . LEU B 1 438 ? -20.75 -19.438 10.266 1 70.5 438 LEU B O 1
ATOM 6880 N N . GLU B 1 439 ? -19.859 -17.312 10.062 1 68.38 439 GLU B N 1
ATOM 6881 C CA . GLU B 1 439 ? -21.031 -16.734 10.711 1 68.38 439 GLU B CA 1
ATOM 6882 C C . GLU B 1 439 ? -22.281 -16.859 9.836 1 68.38 439 GLU B C 1
ATOM 6884 O O . GLU B 1 439 ? -23.375 -17.109 10.336 1 68.38 439 GLU B O 1
ATOM 6889 N N . SER B 1 440 ? -22.031 -16.844 8.594 1 68.19 440 SER B N 1
ATOM 6890 C CA . SER B 1 440 ? -23.156 -16.984 7.668 1 68.19 440 SER B CA 1
ATOM 6891 C C . SER B 1 440 ? -23.641 -18.438 7.602 1 68.19 440 SER B C 1
ATOM 6893 O O . SER B 1 440 ? -24.844 -18.688 7.508 1 68.19 440 SER B O 1
ATOM 6895 N N . GLU B 1 441 ? -22.766 -19.375 7.648 1 64.5 441 GLU B N 1
ATOM 6896 C CA . GLU B 1 441 ? -23.109 -20.797 7.621 1 64.5 441 GLU B CA 1
ATOM 6897 C C . GLU B 1 441 ? -23.812 -21.219 8.914 1 64.5 441 GLU B C 1
ATOM 6899 O O . GLU B 1 441 ? -24.734 -22.031 8.891 1 64.5 441 GLU B O 1
ATOM 6904 N N . LYS B 1 442 ? -23.312 -20.812 9.977 1 64 442 LYS B N 1
ATOM 6905 C CA . LYS B 1 442 ? -23.969 -21.078 11.258 1 64 442 LYS B CA 1
ATOM 6906 C C . LYS B 1 442 ? -25.391 -20.5 11.266 1 64 442 LYS B C 1
ATOM 6908 O O . LYS B 1 442 ? -26.312 -21.141 11.781 1 64 442 LYS B O 1
ATOM 6913 N N . ALA B 1 443 ? -25.5 -19.391 10.664 1 63.84 443 ALA B N 1
ATOM 6914 C CA . ALA B 1 443 ? -26.812 -18.766 10.633 1 63.84 443 ALA B CA 1
ATOM 6915 C C . ALA B 1 443 ? -27.781 -19.562 9.758 1 63.84 443 ALA B C 1
ATOM 6917 O O . ALA B 1 443 ? -28.969 -19.672 10.078 1 63.84 443 ALA B O 1
ATOM 6918 N N . THR B 1 444 ? -27.281 -20.172 8.75 1 61.81 444 THR B N 1
ATOM 6919 C CA . THR B 1 444 ? -28.125 -20.969 7.855 1 61.81 444 THR B CA 1
ATOM 6920 C C . THR B 1 444 ? -28.453 -22.312 8.477 1 61.81 444 THR B C 1
ATOM 6922 O O . THR B 1 444 ? -29.516 -22.891 8.227 1 61.81 444 THR B O 1
ATOM 6925 N N . THR B 1 445 ? -27.594 -22.906 9.117 1 57.19 445 THR B N 1
ATOM 6926 C CA . THR B 1 445 ? -27.859 -24.203 9.742 1 57.19 445 THR B CA 1
ATOM 6927 C C . THR B 1 445 ? -28.875 -24.062 10.875 1 57.19 445 THR B C 1
ATOM 6929 O O . THR B 1 445 ? -29.656 -24.984 11.141 1 57.19 445 THR B O 1
ATOM 6932 N N . VAL B 1 446 ? -28.859 -22.969 11.5 1 53.44 446 VAL B N 1
ATOM 6933 C CA . VAL B 1 446 ? -29.859 -22.781 12.555 1 53.44 446 VAL B CA 1
ATOM 6934 C C . VAL B 1 446 ? -31.25 -22.641 11.938 1 53.44 446 VAL B C 1
ATOM 6936 O O . VAL B 1 446 ? -32.25 -23.031 12.547 1 53.44 446 VAL B O 1
ATOM 6939 N N . TYR B 1 447 ? -31.25 -22.172 10.805 1 52.5 447 TYR B N 1
ATOM 6940 C CA . TYR B 1 447 ? -32.562 -22.016 10.195 1 52.5 447 TYR B CA 1
ATOM 6941 C C . TYR B 1 447 ? -32.906 -23.234 9.336 1 52.5 447 TYR B C 1
ATOM 6943 O O . TYR B 1 447 ? -34.031 -23.328 8.812 1 52.5 447 TYR B O 1
ATOM 6951 N N . SER B 1 448 ? -32.031 -24.047 9.078 1 40.44 448 SER B N 1
ATOM 6952 C CA . SER B 1 448 ? -32.5 -25.25 8.406 1 40.44 448 SER B CA 1
ATOM 6953 C C . SER B 1 448 ? -32.844 -26.359 9.398 1 40.44 448 SER B C 1
ATOM 6955 O O . SER B 1 448 ? -32.125 -26.531 10.398 1 40.44 448 SER B O 1
#

Sequence (896 aa):
MPGVSGSGPSTFSTETATPLGARKKVHFGSIHDAVRAGDVKQLSEIVERGASINEVDVLHKFTPLHWAAHSGSLECLHWLLWHGADLSQATVTGWTAAHIAAIRGQDACMQALIINGANLAAQDDRGCTPLHLATTHGHSFTLQIMLRSGVDPSVTDKREWKPVHYAAFHGRLGCLQLLIKWGCSIEDVDYNGNLPVHLAAMEGHLHCFKYLLSRMSSASQALKAFNDNGENVLDLAQRFFKQNILQFIQGAEYEGNDTKDQETLAFPGHVAAFKGDLEMLKKLIDDGVININERDNNGSTLMHKAAGQGHVECLQWLIKMGADSNITNKAREKPSDVAKRFAHLAAVKLLEGLQKYDIDDESEIDENDIKFFIRHGVEGSTDAKDDIGLSESDKTDARVRAYKKTVELRHLLEIAESNYKQLGGIKEEDLKQKKEQLESEKATTVYSMPGVSGSGPSTFSTETATPLGARKKVHFGSIHDAVRAGDVKQLSEIVERGASINEVDVLHKFTPLHWAAHSGSLECLHWLLWHGADLSQATVTGWTAAHIAAIRGQDACMQALIINGANLAAQDDRGCTPLHLATTHGHSFTLQIMLRSGVDPSVTDKREWKPVHYAAFHGRLGCLQLLIKWGCSIEDVDYNGNLPVHLAAMEGHLHCFKYLLSRMSSASQALKAFNDNGENVLDLAQRFFKQNILQFIQGAEYEGNDTKDQETLAFPGHVAAFKGDLEMLKKLIDDGVININERDNNGSTLMHKAAGQGHVECLQWLIKMGADSNITNKAREKPSDVAKRFAHLAAVKLLEGLQKYDIDDESEIDENDIKFFIRHGVEGSTDAKDDIGLSESDKTDARVRAYKKTVELRHLLEIAESNYKQLGGIKEEDLKQKKEQLESEKATTVYS